Protein 4E8D (pdb70)

CATH classification: 3.20.20.80 (+2 more: 2.60.120.260, 2.60.120.260)

Nearest PDB structures (foldseek):
  4e8c-assembly1_B  TM=1.000E+00  e=0.000E+00  Streptococcus pneumoniae TIGR4
  8h25-assembly1_C  TM=9.863E-01  e=3.483E-104  Lacticaseibacillus casei
  8fa5-assembly2_A  TM=9.379E-01  e=1.181E-75  Xanthomonas campestris pv. campestris
  3d3a-assembly1_A  TM=9.365E-01  e=6.294E-71  Bacteroides thetaiotaomicron VPI-5482
  6eon-assembly1_A  TM=9.258E-01  e=1.102E-70  Bacteroides thetaiotaomicron VPI-5482

Organism: Streptococcus pneumoniae serotype 4 (strain ATCC BAA-334 / TIGR4) (NCBI:txid170187)

Radius of gyration: 34.94 Å; Cα contacts (8 Å, |Δi|>4): 3063; chains: 2; bounding box: 86×54×104 Å

InterPro domains:
  IPR001944 Glycoside hydrolase, family 35 [PR00742] (13-30)
  IPR001944 Glycoside hydrolase, family 35 [PR00742] (34-52)
  IPR001944 Glycoside hydrolase, family 35 [PR00742] (89-108)
  IPR001944 Glycoside hydrolase, family 35 [PR00742] (143-158)
  IPR001944 Glycoside hydrolase, family 35 [PR00742] (235-250)
  IPR001944 Glycoside hydrolase, family 35 [PR00742] (270-285)
  IPR001944 Glycoside hydrolase, family 35 [PR00742] (297-313)
  IPR001944 Glycoside hydrolase, family 35 [PR00742] (530-546)
  IPR001944 Glycoside hydrolase, family 35 [PTHR23421] (8-584)
  IPR008979 Galactose-binding-like domain superfamily [SSF49785] (446-581)
  IPR017853 Glycoside hydrolase superfamily [SSF51445] (8-330)
  IPR026283 Beta-galactosidase 1-like [PIRSF006336] (7-575)
  IPR031330 Glycoside hydrolase 35, catalytic domain [PF01301] (10-327)
  IPR048912 Beta-galactosidase 1-like , first all-beta domain [PF21317] (373-488)
  IPR048913 Beta-galactosidase, galactose-binding domain [PF21467] (506-564)

Solvent-accessible surface area: 41571 Å² total; per-residue (Å²): 120,100,7,63,34,120,78,44,1,35,17,64,65,139,76,37,57,0,1,0,0,0,0,0,0,17,1,5,10,22,109,6,0,109,16,0,0,46,0,0,68,0,0,5,5,23,0,1,0,1,4,0,0,0,3,32,0,5,48,66,78,57,81,56,59,16,97,36,73,26,31,4,44,76,0,0,69,30,0,58,105,18,50,3,50,0,0,0,0,0,0,0,4,0,19,4,22,4,0,0,0,0,0,2,1,30,1,10,67,80,153,39,91,7,4,0,28,39,88,35,0,19,97,3,0,12,118,0,0,86,72,1,0,70,86,0,29,79,46,2,11,73,82,54,8,4,1,1,0,0,0,1,0,1,33,3,0,26,22,4,45,3,58,49,0,0,105,23,0,47,109,37,0,81,137,31,29,4,106,18,33,15,0,3,1,0,3,4,106,99,5,0,1,65,4,1,4,7,6,144,74,92,3,6,0,0,0,1,8,15,46,134,1,61,123,22,1,44,48,0,60,109,7,0,93,95,52,64,42,166,28,13,24,0,0,0,9,0,88,0,9,128,65,15,46,15,92,46,68,60,79,94,35,82,42,129,74,0,3,61,5,0,87,70,0,1,94,83,9,4,0,0,0,7,0,0,3,0,1,2,2,33,12,12,18,4,0,2,4,17,147,46,116,65,7,24,11,4,2,7,21,3,40,12,32,1,0,0,40,17,11,0,21,14,37,67,4,0,91,22,0,38,151,13,0,53,89,77,14,84,125,44,110,44,70,126,8,69,120,32,98,10,15,99,47,116,47,6,82,28,77,57,54,0,0,0,26,90,3,3,125,54,11,9,93,67,57,125,34,64,36,12,34,49,0,6,85,27,69,10,21,40,0,2,0,0,0,39,4,109,10,51,21,17,57,152,91,10,65,0,20,1,10,47,0,32,7,20,2,6,1,2,1,56,13,120,118,28,64,36,3,40,4,89,78,16,29,96,63,4,112,37,127,19,100,197,176,45,89,0,70,0,0,0,2,0,5,2,6,1,0,0,1,73,14,31,14,0,56,9,48,17,0,77,0,0,1,52,33,1,0,1,2,30,62,4,18,2,5,100,3,81,0,9,22,2,45,6,111,30,12,126,109,14,48,26,98,98,37,72,60,141,41,14,0,0,0,1,0,0,58,19,100,1,121,102,32,65,1,0,12,0,29,2,39,87,3,1,3,1,0,0,2,0,46,37,93,28,1,0,7,4,21,41,40,0,1,16,19,15,3,9,0,0,48,36,27,12,109,139,29,86,4,67,0,13,0,0,0,4,65,27,79,61,66,97,57,2,56,1,38,100,164,64,40,103,92,159,26,232,131,100,6,45,23,132,86,48,1,53,20,80,58,156,77,34,54,0,0,0,0,0,0,0,0,16,1,4,10,25,111,5,0,113,18,0,0,41,0,0,63,0,0,5,1,19,0,0,0,1,4,0,0,0,2,30,0,6,39,64,91,53,81,63,74,12,142,48,74,30,34,3,45,111,0,0,67,28,0,56,109,24,44,2,47,0,0,0,0,0,0,0,3,0,17,4,22,4,0,0,0,0,0,1,1,28,1,8,69,71,151,39,96,7,3,0,29,38,86,36,0,22,97,4,0,12,123,0,0,80,74,1,0,69,87,0,31,80,46,2,10,64,82,59,9,4,0,1,0,0,0,1,0,1,32,4,0,29,21,4,47,2,56,43,0,0,108,18,0,49,109,30,0,86,137,29,23,2,105,9,33,15,0,4,0,0,4,6,104,97,3,0,2,59,4,0,4,7,7,142,67,87,2,6,0,0,0,0,6,14,45,142,0,61,136,19,0,43,47,0,47,106,6,0,81,97,51,64,39,140,32,11,19,0,0,0,8,0,87,0,10,130,65,19,56,16,98,53,37,20,60,48,35,83,41,131,76,0,2,40,8,0,55,57,0,1,103,88,8,3,0,0,0,6,0,0,3,0,1,1,2,31,12,11,18,4,0,2,4,18,164,46,118,52,8,35,10,4,2,8,19,4,43,12,30,1,0,0,39,17,11,0,20,13,39,65,4,0,82,21,0,30,156,13,0,56,100,94,17,82,121,44,112,50,86,144,25,61,126,31,120,11,30,117,51,103,52,4,78,22,81,58,58,0,0,0,17,82,2,6,123,40,10,9,91,61,58,123,34,68,37,12,29,54,0,8,77,27,65,10,18,35,0,4,0,0,0,26,3,91,11,52,21,16,54,150,91,8,65,0,23,2,11,45,0,34,8,23,2,7,1,2,0,57,12,110,116,28,83,34,3,38,7,94,79,17,28,98,65,3,107,44,121,13,92,164,172,44,84,0,66,0,0,0,2,0,6,1,6,2,0,0,1,78,13,32,14,0,52,7,46,20,1,75,0,0,1,50,35,1,0,2,1,29,63,6,19,3,6,99,2,56,0,9,22,2,45,3,109,30,7,128,92,12,51,27,96,101,38,76,75,120,27,20,0,0,0,5,0,0,51,16,102,5,164,118,34,56,1,0,11,0,34,2,40,109,5,2,3,1,0,0,2,0,39,37,94,27,0,0,8,4,21,55,41,0,0,18,17,15,4,8,0,0,49,35,26,11,114,140,29,80,4,66,0,12,0,1,1,5,63,18,53,72,71,99,84,3,61,3,38,99,152,61,38,60,83,125,33,192,48,52,94,110

Secondary structure (DSSP, 8-state):
--EEESSSEEETTEE---EEEEE-GGGS-GGGHHHHHHHHHHTT--EEEEE--HHHH-SBTTB---SGGG-HHHHHHHHHHTT-EEEEE--S---TTBGGGG--GGGGGSSS-SSSS-HHHHHHHHHHHHHHGGGTGGGBGGGTS-EEEEESSSSGGGT---HHHHHHHHHHHHHTT--S-EEEEE-SSHHHHHHH--GGGT-EEEEEESS-HHHHHHHHHHHHHHTT-----EEEEEE-S---BTTSPPP---HHHHHHHHHHHHHHSEEEEEEEE--B--TT-B-EEEETTEEEEBPSB--TT-SB-TTS-B-HHHHHHHHHHHHH-TTS---PPP---B--EEEEEEEEEEEHHHHHHHH---EEESS--BTGGGT--SSEEEEEEEEE-SSSSEEEEEEEEESEEEEEETTEEEEEEEGGGTTS-EEE---SSSEEEEEEEEE------SGGGTT-GGGS-EEEEEEEETTEE---EEEEEE----GGG--TTS---TTS-EEEEEEEEESS--BEEEE-TT--EEEEEETTEEEEEEETT-SB-EEEE-GGGS-SEEEEEEEEESSS---SEEEEESS--B----/--EEESSSEEETTEE---EEEEE-GGGS-GGGHHHHHHHHHHTT--EEEEE--HHHHSSBTTB---SGGG-HHHHHHHHHHTT-EEEEE--S---TTBGGGG--GGGGGSSS-SSSS-HHHHHHHHHHHHHHHHHHGGGBGGGTS-EEEEESSSSGGGT---HHHHHHHHHHHHHTT--S-EEEEE-SSHHHHHHH--GGGT-EEEEEESS-HHHHHHHHHHHHHHTT-----EEEEEE-S---BTTS--B---HHHHHHHHHHHHHHSEEEEEEEE--B--TT-B-EEEETTEEEEBPSB--TT-SB-TTS-B-HHHHHHHHHHHHH-TTS---PPP---B--EEEEEEEEEEEGGGSHHHH---EEESS--BTGGGT--SSEEEEEEEE---SSSEEEEEEEEESEEEEEETTEEEEEEEGGGTTS-EEE---SSS-EEEEEEEE------SSTTTT-GGGS-EEEEEEEETTEE---EEEEEE----GGG--TTS---TTS-EEEEEEEEESS--BEEEE-TTS-EEEEEETTEEEEEEETT-SB-EEEE-GGGS-SEEEEEEEEESS----SEEEEESS--B---TT-B-

B-factor: mean 19.55, std 7.4, range [9.22, 69.23]

Sequence (1184 aa):
TRFEIRDDFYLDGKSFKILSGAIHYFRVPPEDWYHSLYNLKALGFNTVETYVAWNLHEPCEGEFHFEGDLDLEKFLQIAQDLGLYAIVRPSPFICAEWEFGGLPAWLLTKNMRIRSSDPAYIEAVGRYYDQLLPRLVPRLLDNGGNILMMQVENEYGSYGEDKAYLRAIRQLMEECGVTCPLFTSDGPWRATLKAGTLIEEDLFVTGNFGSKAPYNFSQMQEFFDEHGKKWPLMCMEFWDGWFNRWKEPIITRDPKELADAVREVLEQGSINLYMFHGGTNFGFMNGCSARGTLDLPQVTSYDYDALLDEEGNPTAKYLAVKKMMATHFSEYPQLEPLYKESMELDAIPLVEKVSLFETLDSLSSPVESLYPQKMEELGQSYGYLLYRTETNWDAEEERLRIIDGRDRAQLYVDGQWVKTQYQTEIGEDIFYQGKKKGLSRLDILIENMGRVNYGHKFLADTQRKGIRTGVCKDLHFLLNWKHYPLPLDNPEKIDFSKGWTQGQPAFYAYDFTVEEPKDTYLDLSEFGKGVAFVNGQNLGRFWNVGPTLSLYIPHSYLKEGANRIIIFETEGQYKEEIHLTRKPTLKHIKTRFEIRDDFYLDGKSFKILSGAIHYFRVPPEDWYHSLYNLKALGFNTVETYVAWNLHEPCEGEFHFEGDLDLEKFLQIAQDLGLYAIVRPSPFICAEWEFGGLPAWLLTKNMRIRSSDPAYIEAVGRYYDQLLPRLVPRLLDNGGNILMMQVENEYGSYGEDKAYLRAIRQLMEECGVTCPLFTSDGPWRATLKAGTLIEEDLFVTGNFGSKAPYNFSQMQEFFDEHGKKWPLMCMEFWDGWFNRWKEPIITRDPKELADAVREVLEQGSINLYMFHGGTNFGFMNGCSARGTLDLPQVTSYDYDALLDEEGNPTAKYLAVKKMMATHFSEYPQLEPLYKESMELDAIPLVEKVSLFETLDSLSSPVESLYPQKMEELGQSYGYLLYRTETNWDAEEERLRIIDGRDRAQLYVDGQWVKTQYQTEIGEDIFYQGKKKGLSRLDILIENMGRVNYGHKFLADTQRKGIRTGVCKDLHFLLNWKHYPLPLDNPEKIDFSKGWTQGQPAFYAYDFTVEEPKDTYLDLSEFGKGVAFVNGQNLGRFWNVGPTLSLYIPHSYLKEGANRIIIFETEGQYKEEIHLTRKPTLKHIKGENL

Foldseek 3Di:
DQWDWALATHGNRHGDFAAEAEDELLQDFPVCLLQQLQLCLQLLGAEYEYEQQLCVQCVDQPHGDCDGSNVVLVSQVSNVVSRHAYEYEHACACLLLWFLSRHHQLCVVDDFDAQALTVVNLVSVLVSCLPVQVSCLCQDVVNVHRYQEYEQHAQCLQPFQRVSSSVSSVVSNVVSPNDHAYAYEHAQADSSDNRTGPVLVVRHYAYAEAADLVVSQVSVVVVCVVNPGSGAYEHEEHQQFAFAFFLDFGDGDDLQVSLVRVVSNSVRGHYYYVHQAQAFQFAQTGAWADDVPDITTTFGQRLRNHCAGNQSHGDSNVVSNSVSCCVPVVVRRRRDRDDFFFDKDPWQFWDFKAFCVFLLVLQFDKDKDFADDFQSVVVHRFWKKKKKDKDDDPDQKKKKAQALADAKKWKAKQNHTFDIAGHVSHGPITMDGDDPDGIIMIMMMHHDNGAHRGHDCSVPPPNTHGRDPAMDIHHDGGTIIIMTDRSLLCVVSGDRVTDDDAQFWMKIKTKDADAQQGKWKKAQLQAAKFWKAKQSTTQYIAHNSFQFRIGIDHSVSDDHTMIMMMTGGGGRGDDRTIMIHRDTHGDGRD/DQWDWALAIHGNNHGDFAAEAEDELLQDFPVCLLQQLQLCLQLLGAAYEYEQQQCVQCVFQPHGDCDGSNVVLVSQVSNVVSRHAYEYAHACACLLLWFLRRHHQLCLVDPFDAQALTVVNLVSVLVSCLPPQVSCLCQDVVNVHRYQEYEQHAQCLQPFQRVSSSVSSVVSNVVSRNPHAYAYEHAQADSSQNRTGPVVVVRHYAYAEAADLVVSQVSNVVVCVVNVGSGAYEHEEHQLFAFAFFLDFGAGDDLQRSLVRVLSNSVRGYYYYVHQAQAFQFAQTGAWADDVHDITTTFGQRLRNHCAGNQSHGDSNVVNNSVSCVPPVVVRHRRDRDDFFFDKFWWFFWDFKAFCVFLQVLQFDKDKDFADDFQSRVVHRFWKKKKKDKADDPDQKKKKAQALADAKKWKDKQQHTFDIAGHVRHGDITMDGHDPDDIIMIMMMHHDNGAHRGHDCSVPPPNTHGRDPAMDIHHDGGTIIIMTDRSLLCVVSRDRVTDDDFFAWMKIKTKDADAQQGKWKWAQLQAAKFWKAKQSTTQGIAHNSWQWRIGIDHSVSDDHTMMMMMTGGGGRGDDRTTMIHRDTHGDHHPPYDD

Structure (mmCIF, N/CA/C/O backbone):
data_4E8D
#
_entry.id   4E8D
#
_cell.length_a   79.971
_cell.length_b   79.300
_cell.length_c   99.387
_cell.angle_alpha   90.00
_cell.angle_beta   106.94
_cell.angle_gamma   90.00
#
_symmetry.space_group_name_H-M   'P 1 21 1'
#
loop_
_entity.id
_entity.type
_entity.pdbx_description
1 polymer 'Glycosyl hydrolase, family 35'
2 non-polymer GLYCEROL
3 water water
#
loop_
_atom_site.group_PDB
_atom_site.id
_atom_site.type_symbol
_atom_site.label_atom_id
_atom_site.label_alt_id
_atom_site.label_comp_id
_atom_site.label_asym_id
_atom_site.label_entity_id
_atom_site.label_seq_id
_atom_site.pdbx_PDB_ins_code
_atom_site.Cartn_x
_atom_site.Cartn_y
_atom_site.Cartn_z
_atom_site.occupancy
_atom_site.B_iso_or_equiv
_atom_site.auth_seq_id
_atom_site.auth_comp_id
_atom_site.auth_asym_id
_atom_site.auth_atom_id
_atom_site.pdbx_PDB_model_num
ATOM 1 N N . THR A 1 2 ? 45.675 17.649 2.730 1.00 31.58 2 THR A N 1
ATOM 2 C CA . THR A 1 2 ? 44.433 16.861 2.974 1.00 31.11 2 THR A CA 1
ATOM 3 C C . THR A 1 2 ? 44.692 15.839 4.072 1.00 30.69 2 THR A C 1
ATOM 4 O O . THR A 1 2 ? 45.836 15.454 4.311 1.00 30.83 2 THR A O 1
ATOM 8 N N . ARG A 1 3 ? 43.634 15.402 4.745 1.00 29.87 3 ARG A N 1
ATOM 9 C CA . ARG A 1 3 ? 43.786 14.461 5.848 1.00 29.06 3 ARG A CA 1
ATOM 10 C C . ARG A 1 3 ? 43.754 13.006 5.381 1.00 28.47 3 ARG A C 1
ATOM 11 O O . ARG A 1 3 ? 44.362 12.132 6.000 1.00 28.20 3 ARG A O 1
ATOM 19 N N . PHE A 1 4 ? 43.043 12.748 4.290 1.00 27.54 4 PHE A N 1
ATOM 20 C CA . PHE A 1 4 ? 42.917 11.390 3.781 1.00 26.98 4 PHE A CA 1
ATOM 21 C C . PHE A 1 4 ? 43.207 11.356 2.291 1.00 26.86 4 PHE A C 1
ATOM 22 O O . PHE A 1 4 ? 42.611 12.104 1.518 1.00 26.79 4 PHE A O 1
ATOM 30 N N . GLU A 1 5 ? 44.133 10.495 1.887 1.00 26.87 5 GLU A N 1
ATOM 31 C CA . GLU A 1 5 ? 44.447 10.351 0.474 1.00 27.30 5 GLU A CA 1
ATOM 32 C C . GLU A 1 5 ? 44.740 8.906 0.092 1.00 27.03 5 GLU A C 1
ATOM 33 O O . GLU A 1 5 ? 45.148 8.093 0.924 1.00 26.93 5 GLU A O 1
ATOM 39 N N . ILE A 1 6 ? 44.517 8.595 -1.178 1.00 26.60 6 ILE A N 1
ATOM 40 C CA . ILE A 1 6 ? 44.826 7.279 -1.704 1.00 26.53 6 ILE A CA 1
ATOM 41 C C . ILE A 1 6 ? 46.078 7.376 -2.553 1.00 26.87 6 ILE A C 1
ATOM 42 O O . ILE A 1 6 ? 46.089 8.049 -3.581 1.00 26.99 6 ILE A O 1
ATOM 47 N N . ARG A 1 7 ? 47.136 6.717 -2.111 1.00 27.24 7 ARG A N 1
ATOM 48 C CA . ARG A 1 7 ? 48.355 6.631 -2.892 1.00 27.94 7 ARG A CA 1
ATOM 49 C C . ARG A 1 7 ? 48.655 5.157 -3.106 1.00 27.96 7 ARG A C 1
ATOM 50 O O . ARG A 1 7 ? 47.781 4.403 -3.538 1.00 27.86 7 ARG A O 1
ATOM 58 N N . ASP A 1 8 ? 49.878 4.737 -2.802 1.00 27.91 8 ASP A N 1
ATOM 59 C CA . ASP A 1 8 ? 50.211 3.321 -2.847 1.00 27.80 8 ASP A CA 1
ATOM 60 C C . ASP A 1 8 ? 49.438 2.627 -1.736 1.00 27.35 8 ASP A C 1
ATOM 61 O O . ASP A 1 8 ? 49.394 1.402 -1.660 1.00 27.52 8 ASP A O 1
ATOM 66 N N . ASP A 1 9 ? 48.831 3.428 -0.870 1.00 26.69 9 ASP A N 1
ATOM 67 C CA . ASP A 1 9 ? 48.084 2.914 0.269 1.00 25.89 9 ASP A CA 1
ATOM 68 C C . ASP A 1 9 ? 47.099 3.989 0.697 1.00 24.82 9 ASP A C 1
ATOM 69 O O . ASP A 1 9 ? 47.174 5.116 0.219 1.00 24.52 9 ASP A O 1
ATOM 74 N N . PHE A 1 10 ? 46.172 3.640 1.587 1.00 23.71 10 PHE A N 1
ATOM 75 C CA . PHE A 1 10 ? 45.350 4.645 2.247 1.00 22.77 10 PHE A CA 1
ATOM 76 C C . PHE A 1 10 ? 46.216 5.335 3.295 1.00 22.94 10 PHE A C 1
ATOM 77 O O . PHE A 1 10 ? 46.856 4.672 4.112 1.00 22.49 10 PHE A O 1
ATOM 85 N N . TYR A 1 11 ? 46.244 6.662 3.260 1.00 23.37 11 TYR A N 1
ATOM 86 C CA . TYR A 1 11 ? 46.951 7.428 4.277 1.00 24.17 11 TYR A CA 1
ATOM 87 C C . TYR A 1 11 ? 45.989 8.351 4.996 1.00 24.40 11 TYR A C 1
ATOM 88 O O . TYR A 1 11 ? 45.274 9.128 4.368 1.00 24.45 11 TYR A O 1
ATOM 97 N N . LEU A 1 12 ? 45.970 8.241 6.318 1.00 25.11 12 LEU A N 1
ATOM 98 C CA . LEU A 1 12 ? 45.146 9.093 7.157 1.00 25.95 12 LEU A CA 1
ATOM 99 C C . LEU A 1 12 ? 46.059 9.935 8.036 1.00 26.39 12 LEU A C 1
ATOM 100 O O . LEU A 1 12 ? 46.824 9.403 8.840 1.00 26.23 12 LEU A O 1
ATOM 105 N N . ASP A 1 13 ? 45.980 11.248 7.869 1.00 27.03 13 ASP A N 1
ATOM 106 C CA . ASP A 1 13 ? 46.892 12.154 8.548 1.00 27.97 13 ASP A CA 1
ATOM 107 C C . ASP A 1 13 ? 48.337 11.670 8.429 1.00 28.10 13 ASP A C 1
ATOM 108 O O . ASP A 1 13 ? 49.068 11.621 9.416 1.00 28.53 13 ASP A O 1
ATOM 113 N N . GLY A 1 14 ? 48.732 11.299 7.212 1.00 28.22 14 GLY A N 1
ATOM 114 C CA . GLY A 1 14 ? 50.123 10.958 6.906 1.00 28.14 14 GLY A CA 1
ATOM 115 C C . GLY A 1 14 ? 50.573 9.566 7.302 1.00 28.02 14 GLY A C 1
ATOM 116 O O . GLY A 1 14 ? 51.751 9.223 7.166 1.00 28.48 14 GLY A O 1
ATOM 117 N N . LYS A 1 15 ? 49.641 8.753 7.788 1.00 27.56 15 LYS A N 1
ATOM 118 C CA . LYS A 1 15 ? 49.974 7.422 8.266 1.00 27.09 15 LYS A CA 1
ATOM 119 C C . LYS A 1 15 ? 49.142 6.379 7.532 1.00 26.20 15 LYS A C 1
ATOM 120 O O . LYS A 1 15 ? 47.971 6.609 7.256 1.00 25.69 15 LYS A O 1
ATOM 126 N N . SER A 1 16 ? 49.747 5.238 7.213 1.00 25.24 16 SER A N 1
ATOM 127 C CA . SER A 1 16 ? 49.022 4.188 6.506 1.00 24.20 16 SER A CA 1
ATOM 128 C C . SER A 1 16 ? 47.821 3.742 7.334 1.00 23.38 16 SER A C 1
ATOM 129 O O . SER A 1 16 ? 47.890 3.660 8.567 1.00 23.13 16 SER A O 1
ATOM 132 N N . PHE A 1 17 ? 46.721 3.449 6.650 1.00 21.88 17 PHE A N 1
ATOM 133 C CA . PHE A 1 17 ? 45.450 3.218 7.319 1.00 20.71 17 PHE A CA 1
ATOM 134 C C . PHE A 1 17 ? 44.733 2.025 6.691 1.00 19.85 17 PHE A C 1
ATOM 135 O O . PHE A 1 17 ? 44.583 1.962 5.472 1.00 19.68 17 PHE A O 1
ATOM 143 N N . LYS A 1 18 ? 44.325 1.069 7.524 1.00 18.47 18 LYS A N 1
ATOM 144 C CA . LYS A 1 18 ? 43.459 -0.011 7.071 1.00 17.43 18 LYS A CA 1
ATOM 145 C C . LYS A 1 18 ? 42.024 0.356 7.403 1.00 16.41 18 LYS A C 1
ATOM 146 O O . LYS A 1 18 ? 41.705 0.664 8.552 1.00 16.30 18 LYS A O 1
ATOM 152 N N . ILE A 1 19 ? 41.157 0.330 6.400 1.00 15.30 19 ILE A N 1
ATOM 153 C CA . ILE A 1 19 ? 39.755 0.635 6.627 1.00 14.48 19 ILE A CA 1
ATOM 154 C C . ILE A 1 19 ? 39.056 -0.656 7.025 1.00 14.28 19 ILE A C 1
ATOM 155 O O . ILE A 1 19 ? 39.120 -1.650 6.307 1.00 13.86 19 ILE A O 1
ATOM 160 N N . LEU A 1 20 ? 38.429 -0.635 8.196 1.00 14.21 20 LEU A N 1
ATOM 161 C CA . LEU A 1 20 ? 37.626 -1.742 8.678 1.00 14.68 20 LEU A CA 1
ATOM 162 C C . LEU A 1 20 ? 36.209 -1.212 8.756 1.00 14.54 20 LEU A C 1
ATOM 163 O O . LEU A 1 20 ? 35.829 -0.576 9.733 1.00 14.60 20 LEU A O 1
ATOM 168 N N . SER A 1 21 ? 35.436 -1.450 7.706 1.00 14.28 21 SER A N 1
ATOM 169 C CA . SER A 1 21 ? 34.117 -0.855 7.611 1.00 13.92 21 SER A CA 1
ATOM 170 C C . SER A 1 21 ? 33.033 -1.911 7.711 1.00 13.57 21 SER A C 1
ATOM 171 O O . SER A 1 21 ? 33.258 -3.083 7.414 1.00 13.46 21 SER A O 1
ATOM 174 N N . GLY A 1 22 ? 31.852 -1.480 8.138 1.00 13.40 22 GLY A N 1
ATOM 175 C CA . GLY A 1 22 ? 30.673 -2.335 8.117 1.00 13.55 22 GLY A CA 1
ATOM 176 C C . GLY A 1 22 ? 29.508 -1.558 7.538 1.00 13.48 22 GLY A C 1
ATOM 177 O O . GLY A 1 22 ? 29.352 -0.365 7.810 1.00 13.26 22 GLY A O 1
ATOM 178 N N . ALA A 1 23 ? 28.692 -2.230 6.736 1.00 13.29 23 ALA A N 1
ATOM 179 C CA . ALA A 1 23 ? 27.525 -1.592 6.131 1.00 13.23 23 ALA A CA 1
ATOM 180 C C . ALA A 1 23 ? 26.322 -1.573 7.075 1.00 13.17 23 ALA A C 1
ATOM 181 O O . ALA A 1 23 ? 25.892 -2.613 7.577 1.00 13.01 23 ALA A O 1
ATOM 183 N N . ILE A 1 24 ? 25.806 -0.374 7.319 1.00 13.02 24 ILE A N 1
ATOM 184 C CA . ILE A 1 24 ? 24.542 -0.174 8.011 1.00 13.71 24 ILE A CA 1
ATOM 185 C C . ILE A 1 24 ? 23.791 0.875 7.210 1.00 13.77 24 ILE A C 1
ATOM 186 O O . ILE A 1 24 ? 24.299 1.980 7.007 1.00 13.84 24 ILE A O 1
ATOM 191 N N . HIS A 1 25 ? 22.597 0.538 6.740 1.00 13.66 25 HIS A N 1
ATOM 192 C CA . HIS A 1 25 ? 21.824 1.491 5.956 1.00 13.43 25 HIS A CA 1
ATOM 193 C C . HIS A 1 25 ? 20.876 2.257 6.868 1.00 13.49 25 HIS A C 1
ATOM 194 O O . HIS A 1 25 ? 19.993 1.661 7.485 1.00 13.50 25 HIS A O 1
ATOM 201 N N . TYR A 1 26 ? 21.076 3.570 6.971 1.00 13.63 26 TYR A N 1
ATOM 202 C CA . TYR A 1 26 ? 20.311 4.378 7.921 1.00 14.03 26 TYR A CA 1
ATOM 203 C C . TYR A 1 26 ? 18.817 4.178 7.696 1.00 14.15 26 TYR A C 1
ATOM 204 O O . TYR A 1 26 ? 18.023 4.224 8.637 1.00 14.56 26 TYR A O 1
ATOM 213 N N . PHE A 1 27 ? 18.436 3.947 6.442 1.00 14.28 27 PHE A N 1
ATOM 214 C CA . PHE A 1 27 ? 17.020 3.872 6.092 1.00 14.53 27 PHE A CA 1
ATOM 215 C C . PHE A 1 27 ? 16.393 2.506 6.383 1.00 14.39 27 PHE A C 1
ATOM 216 O O . PHE A 1 27 ? 15.191 2.308 6.167 1.00 15.13 27 PHE A O 1
ATOM 224 N N . ARG A 1 28 ? 17.200 1.575 6.881 1.00 14.01 28 ARG A N 1
ATOM 225 C CA . ARG A 1 28 ? 16.723 0.230 7.208 1.00 13.62 28 ARG A CA 1
ATOM 226 C C . ARG A 1 28 ? 16.726 -0.041 8.706 1.00 13.93 28 ARG A C 1
ATOM 227 O O . ARG A 1 28 ? 16.362 -1.128 9.162 1.00 13.23 28 ARG A O 1
ATOM 235 N N . VAL A 1 29 ? 17.150 0.957 9.467 1.00 14.19 29 VAL A N 1
ATOM 236 C CA . VAL A 1 29 ? 17.245 0.820 10.913 1.00 14.67 29 VAL A CA 1
ATOM 237 C C . VAL A 1 29 ? 16.568 2.049 11.492 1.00 14.98 29 VAL A C 1
ATOM 238 O O . VAL A 1 29 ? 16.839 3.164 11.061 1.00 15.28 29 VAL A O 1
ATOM 242 N N . PRO A 1 30 ? 15.662 1.857 12.460 1.00 15.71 30 PRO A N 1
ATOM 243 C CA . PRO A 1 30 ? 15.002 3.038 13.013 1.00 16.08 30 PRO A CA 1
ATOM 244 C C . PRO A 1 30 ? 16.019 3.954 13.693 1.00 16.48 30 PRO A C 1
ATOM 245 O O . PRO A 1 30 ? 16.975 3.468 14.299 1.00 16.34 30 PRO A O 1
ATOM 249 N N . PRO A 1 31 ? 15.811 5.274 13.600 1.00 16.92 31 PRO A N 1
ATOM 250 C CA . PRO A 1 31 ? 16.822 6.224 14.065 1.00 17.47 31 PRO A CA 1
ATOM 251 C C . PRO A 1 31 ? 17.136 6.026 15.544 1.00 17.72 31 PRO A C 1
ATOM 252 O O . PRO A 1 31 ? 18.257 6.299 15.978 1.00 18.04 31 PRO A O 1
ATOM 256 N N . GLU A 1 32 ? 16.152 5.551 16.303 1.00 17.83 32 GLU A N 1
ATOM 257 C CA . GLU A 1 32 ? 16.329 5.309 17.731 1.00 18.18 32 GLU A CA 1
ATOM 258 C C . GLU A 1 32 ? 17.397 4.250 17.994 1.00 18.08 32 GLU A C 1
ATOM 259 O O . GLU A 1 32 ? 17.992 4.209 19.072 1.00 17.94 32 GLU A O 1
ATOM 265 N N . ASP A 1 33 ? 17.633 3.394 17.004 1.00 17.62 33 ASP A N 1
ATOM 266 C CA . ASP A 1 33 ? 18.600 2.315 17.142 1.00 17.39 33 ASP A CA 1
ATOM 267 C C . ASP A 1 33 ? 19.889 2.558 16.354 1.00 16.69 33 ASP A C 1
ATOM 268 O O . ASP A 1 33 ? 20.728 1.664 16.244 1.00 16.56 33 ASP A O 1
ATOM 273 N N . TRP A 1 34 ? 20.048 3.755 15.804 1.00 16.24 34 TRP A N 1
ATOM 274 C CA . TRP A 1 34 ? 21.282 4.067 15.078 1.00 15.79 34 TRP A CA 1
ATOM 275 C C . TRP A 1 34 ? 22.495 3.987 15.994 1.00 15.71 34 TRP A C 1
ATOM 276 O O . TRP A 1 34 ? 23.512 3.404 15.638 1.00 15.78 34 TRP A O 1
ATOM 287 N N . TYR A 1 35 ? 22.390 4.588 17.173 1.00 15.86 35 TYR A N 1
ATOM 288 C CA . TYR A 1 35 ? 23.487 4.528 18.136 1.00 16.00 35 TYR A CA 1
ATOM 289 C C . TYR A 1 35 ? 23.847 3.079 18.458 1.00 15.96 35 TYR A C 1
ATOM 290 O O . TYR A 1 35 ? 25.022 2.695 18.468 1.00 16.03 35 TYR A O 1
ATOM 299 N N . HIS A 1 36 ? 22.823 2.283 18.735 1.00 15.71 36 HIS A N 1
ATOM 300 C CA . HIS A 1 36 ? 22.995 0.884 19.071 1.00 15.94 36 HIS A CA 1
ATOM 301 C C . HIS A 1 36 ? 23.824 0.142 18.023 1.00 15.71 36 HIS A C 1
ATOM 302 O O . HIS A 1 36 ? 24.788 -0.548 18.350 1.00 15.32 36 HIS A O 1
ATOM 309 N N . SER A 1 37 ? 23.446 0.280 16.757 1.00 15.57 37 SER A N 1
ATOM 310 C CA . SER A 1 37 ? 24.107 -0.485 15.710 1.00 15.76 37 SER A CA 1
ATOM 311 C C . SER A 1 37 ? 25.524 0.019 15.477 1.00 14.87 37 SER A C 1
ATOM 312 O O . SER A 1 37 ? 26.459 -0.764 15.345 1.00 14.64 37 SER A O 1
ATOM 315 N N . LEU A 1 38 ? 25.681 1.335 15.455 1.00 14.42 38 LEU A N 1
ATOM 316 C CA . LEU A 1 38 ? 26.995 1.934 15.269 1.00 13.93 38 LEU A CA 1
ATOM 317 C C . LEU A 1 38 ? 27.920 1.597 16.434 1.00 13.71 38 LEU A C 1
ATOM 318 O O . LEU A 1 38 ? 29.106 1.336 16.242 1.00 13.53 38 LEU A O 1
ATOM 323 N N . TYR A 1 39 ? 27.377 1.584 17.646 1.00 13.84 39 TYR A N 1
ATOM 324 C CA . TYR A 1 39 ? 28.184 1.222 18.802 1.00 14.18 39 TYR A CA 1
ATOM 325 C C . TYR A 1 39 ? 28.704 -0.201 18.661 1.00 14.14 39 TYR A C 1
ATOM 326 O O . TYR A 1 39 ? 29.862 -0.480 18.944 1.00 13.81 39 TYR A O 1
ATOM 335 N N . ASN A 1 40 ? 27.833 -1.102 18.224 1.00 14.01 40 ASN A N 1
ATOM 336 C CA . ASN A 1 40 ? 28.215 -2.494 18.059 1.00 13.90 40 ASN A CA 1
ATOM 337 C C . ASN A 1 40 ? 29.253 -2.693 16.964 1.00 13.80 40 ASN A C 1
ATOM 338 O O . ASN A 1 40 ? 30.061 -3.619 17.014 1.00 13.75 40 ASN A O 1
ATOM 343 N N . LEU A 1 41 ? 29.228 -1.812 15.971 1.00 14.00 41 LEU A N 1
ATOM 344 C CA . LEU A 1 41 ? 30.241 -1.828 14.936 1.00 14.13 41 LEU A CA 1
ATOM 345 C C . LEU A 1 41 ? 31.581 -1.397 15.535 1.00 14.25 41 LEU A C 1
ATOM 346 O O . LEU A 1 41 ? 32.606 -2.058 15.345 1.00 14.28 41 LEU A O 1
ATOM 351 N N . LYS A 1 42 ? 31.569 -0.292 16.270 1.00 14.41 42 LYS A N 1
ATOM 352 C CA . LYS A 1 42 ? 32.769 0.150 16.968 1.00 15.14 42 LYS A CA 1
ATOM 353 C C . LYS A 1 42 ? 33.285 -0.937 17.910 1.00 15.07 42 LYS A C 1
ATOM 354 O O . LYS A 1 42 ? 34.495 -1.155 18.024 1.00 15.09 42 LYS A O 1
ATOM 360 N N . ALA A 1 43 ? 32.366 -1.624 18.580 1.00 15.43 43 ALA A N 1
ATOM 361 C CA . ALA A 1 43 ? 32.744 -2.616 19.587 1.00 15.43 43 ALA A CA 1
ATOM 362 C C . ALA A 1 43 ? 33.521 -3.772 18.970 1.00 15.77 43 ALA A C 1
ATOM 363 O O . ALA A 1 43 ? 34.355 -4.395 19.623 1.00 15.91 43 ALA A O 1
ATOM 365 N N . LEU A 1 44 ? 33.247 -4.047 17.699 1.00 15.68 44 LEU A N 1
ATOM 366 C CA . LEU A 1 44 ? 33.914 -5.129 16.989 1.00 16.19 44 LEU A CA 1
ATOM 367 C C . LEU A 1 44 ? 35.393 -4.820 16.750 1.00 16.22 44 LEU A C 1
ATOM 368 O O . LEU A 1 44 ? 36.173 -5.712 16.421 1.00 16.70 44 LEU A O 1
ATOM 373 N N . GLY A 1 45 ? 35.772 -3.555 16.905 1.00 15.83 45 GLY A N 1
ATOM 374 C CA . GLY A 1 45 ? 37.138 -3.128 16.600 1.00 15.94 45 GLY A CA 1
ATOM 375 C C . GLY A 1 45 ? 37.230 -2.423 15.258 1.00 15.75 45 GLY A C 1
ATOM 376 O O . GLY A 1 45 ? 38.302 -1.980 14.844 1.00 16.28 45 GLY A O 1
ATOM 377 N N . PHE A 1 46 ? 36.093 -2.305 14.577 1.00 15.34 46 PHE A N 1
ATOM 378 C CA . PHE A 1 46 ? 36.046 -1.663 13.269 1.00 15.01 46 PHE A CA 1
ATOM 379 C C . PHE A 1 46 ? 36.074 -0.140 13.396 1.00 14.89 46 PHE A C 1
ATOM 380 O O . PHE A 1 46 ? 35.747 0.415 14.450 1.00 15.00 46 PHE A O 1
ATOM 388 N N . ASN A 1 47 ? 36.491 0.543 12.335 1.00 14.40 47 ASN A N 1
ATOM 389 C CA . ASN A 1 47 ? 36.711 1.985 12.439 1.00 14.13 47 ASN A CA 1
ATOM 390 C C . ASN A 1 47 ? 35.851 2.849 11.529 1.00 13.79 47 ASN A C 1
ATOM 391 O O . ASN A 1 47 ? 35.940 4.078 11.573 1.00 13.57 47 ASN A O 1
ATOM 396 N N . THR A 1 48 ? 34.997 2.214 10.733 1.00 13.53 48 THR A N 1
ATOM 397 C CA . THR A 1 48 ? 34.276 2.925 9.684 1.00 13.32 48 THR A CA 1
ATOM 398 C C . THR A 1 48 ? 32.892 2.326 9.471 1.00 13.05 48 THR A C 1
ATOM 399 O O . THR A 1 48 ? 32.722 1.111 9.554 1.00 12.71 48 THR A O 1
ATOM 403 N N . VAL A 1 49 ? 31.904 3.185 9.226 1.00 12.74 49 VAL A N 1
ATOM 404 C CA . VAL A 1 49 ? 30.596 2.718 8.772 1.00 12.64 49 VAL A CA 1
ATOM 405 C C . VAL A 1 49 ? 30.390 3.129 7.314 1.00 12.71 49 VAL A C 1
ATOM 406 O O . VAL A 1 49 ? 30.835 4.191 6.888 1.00 13.19 49 VAL A O 1
ATOM 410 N N . GLU A 1 50 ? 29.705 2.283 6.557 1.00 12.74 50 GLU A N 1
ATOM 411 C CA . GLU A 1 50 ? 29.368 2.592 5.179 1.00 12.79 50 GLU A CA 1
ATOM 412 C C . GLU A 1 50 ? 27.859 2.522 4.962 1.00 12.86 50 GLU A C 1
ATOM 413 O O . GLU A 1 50 ? 27.175 1.641 5.499 1.00 12.89 50 GLU A O 1
ATOM 419 N N . THR A 1 51 ? 27.335 3.447 4.170 1.00 12.88 51 THR A N 1
ATOM 420 C CA . THR A 1 51 ? 25.922 3.394 3.830 1.00 12.79 51 THR A CA 1
ATOM 421 C C . THR A 1 51 ? 25.645 3.912 2.432 1.00 13.17 51 THR A C 1
ATOM 422 O O . THR A 1 51 ? 26.321 4.823 1.943 1.00 12.97 51 THR A O 1
ATOM 426 N N . TYR A 1 52 ? 24.641 3.315 1.797 1.00 12.96 52 TYR A N 1
ATOM 427 C CA . TYR A 1 52 ? 24.069 3.861 0.584 1.00 13.60 52 TYR A CA 1
ATOM 428 C C . TYR A 1 52 ? 23.223 5.062 0.965 1.00 13.49 52 TYR A C 1
ATOM 429 O O . TYR A 1 52 ? 22.910 5.263 2.136 1.00 13.72 52 TYR A O 1
ATOM 438 N N . VAL A 1 53 ? 22.845 5.851 -0.033 1.00 13.53 53 VAL A N 1
ATOM 439 C CA . VAL A 1 53 ? 21.813 6.867 0.139 1.00 13.83 53 VAL A CA 1
ATOM 440 C C . VAL A 1 53 ? 20.699 6.505 -0.841 1.00 13.97 53 VAL A C 1
ATOM 441 O O . VAL A 1 53 ? 20.970 6.244 -2.009 1.00 14.34 53 VAL A O 1
ATOM 445 N N . ALA A 1 54 ? 19.454 6.465 -0.370 1.00 14.05 54 ALA A N 1
ATOM 446 C CA . ALA A 1 54 ? 18.346 6.018 -1.217 1.00 13.67 54 ALA A CA 1
ATOM 447 C C . ALA A 1 54 ? 17.592 7.180 -1.862 1.00 13.59 54 ALA A C 1
ATOM 448 O O . ALA A 1 54 ? 16.821 7.877 -1.211 1.00 13.60 54 ALA A O 1
ATOM 450 N N . TRP A 1 55 ? 17.802 7.375 -3.156 1.00 13.48 55 TRP A N 1
ATOM 451 C CA . TRP A 1 55 ? 17.218 8.523 -3.836 1.00 13.47 55 TRP A CA 1
ATOM 452 C C . TRP A 1 55 ? 15.687 8.455 -3.739 1.00 13.88 55 TRP A C 1
ATOM 453 O O . TRP A 1 55 ? 15.025 9.454 -3.453 1.00 13.71 55 TRP A O 1
ATOM 464 N N . ASN A 1 56 ? 15.134 7.263 -3.929 1.00 14.12 56 ASN A N 1
ATOM 465 C CA . ASN A 1 56 ? 13.680 7.116 -3.911 1.00 14.88 56 ASN A CA 1
ATOM 466 C C . ASN A 1 56 ? 13.016 7.411 -2.565 1.00 15.32 56 ASN A C 1
ATOM 467 O O . ASN A 1 56 ? 11.807 7.631 -2.502 1.00 15.91 56 ASN A O 1
ATOM 472 N N . LEU A 1 57 ? 13.801 7.439 -1.495 1.00 15.40 57 LEU A N 1
ATOM 473 C CA . LEU A 1 57 ? 13.289 7.890 -0.206 1.00 15.66 57 LEU A CA 1
ATOM 474 C C . LEU A 1 57 ? 13.372 9.407 -0.084 1.00 15.85 57 LEU A C 1
ATOM 475 O O . LEU A 1 57 ? 12.442 10.056 0.411 1.00 15.61 57 LEU A O 1
ATOM 480 N N . HIS A 1 58 ? 14.487 9.970 -0.540 1.00 16.15 58 HIS A N 1
ATOM 481 C CA . HIS A 1 58 ? 14.747 11.396 -0.355 1.00 16.64 58 HIS A CA 1
ATOM 482 C C . HIS A 1 58 ? 13.979 12.300 -1.318 1.00 17.19 58 HIS A C 1
ATOM 483 O O . HIS A 1 58 ? 13.696 13.450 -0.989 1.00 17.10 58 HIS A O 1
ATOM 490 N N . GLU A 1 59 ? 13.637 11.777 -2.496 1.00 17.71 59 GLU A N 1
ATOM 491 C CA . GLU A 1 59 ? 12.820 12.526 -3.452 1.00 18.42 59 GLU A CA 1
ATOM 492 C C . GLU A 1 59 ? 11.626 11.684 -3.905 1.00 19.10 59 GLU A C 1
ATOM 493 O O . GLU A 1 59 ? 11.576 11.247 -5.054 1.00 18.83 59 GLU A O 1
ATOM 499 N N . PRO A 1 60 ? 10.659 11.465 -2.994 1.00 19.80 60 PRO A N 1
ATOM 500 C CA . PRO A 1 60 ? 9.502 10.595 -3.210 1.00 20.82 60 PRO A CA 1
ATOM 501 C C . PRO A 1 60 ? 8.602 11.093 -4.333 1.00 21.52 60 PRO A C 1
ATOM 502 O O . PRO A 1 60 ? 7.955 10.293 -5.005 1.00 21.73 60 PRO A O 1
ATOM 506 N N . CYS A 1 61 ? 8.558 12.410 -4.510 1.00 22.18 61 CYS A N 1
ATOM 507 C CA . CYS A 1 61 ? 7.884 13.041 -5.638 1.00 22.96 61 CYS A CA 1
ATOM 508 C C . CYS A 1 61 ? 8.841 14.071 -6.214 1.00 22.42 61 CYS A C 1
ATOM 509 O O . CYS A 1 61 ? 9.562 14.728 -5.469 1.00 22.19 61 CYS A O 1
ATOM 512 N N . GLU A 1 62 ? 8.861 14.218 -7.534 1.00 22.15 62 GLU A N 1
ATOM 513 C CA . GLU A 1 62 ? 9.842 15.113 -8.131 1.00 22.11 62 GLU A CA 1
ATOM 514 C C . GLU A 1 62 ? 9.763 16.505 -7.512 1.00 21.69 62 GLU A C 1
ATOM 515 O O . GLU A 1 62 ? 8.686 17.092 -7.413 1.00 21.19 62 GLU A O 1
ATOM 521 N N . GLY A 1 63 ? 10.910 17.027 -7.092 1.00 21.59 63 GLY A N 1
ATOM 522 C CA . GLY A 1 63 ? 10.974 18.368 -6.516 1.00 21.52 63 GLY A CA 1
ATOM 523 C C . GLY A 1 63 ? 10.638 18.411 -5.038 1.00 21.78 63 GLY A C 1
ATOM 524 O O . GLY A 1 63 ? 10.774 19.456 -4.396 1.00 21.60 63 GLY A O 1
ATOM 525 N N . GLU A 1 64 ? 10.196 17.280 -4.493 1.00 21.71 64 GLU A N 1
ATOM 526 C CA . GLU A 1 64 ? 9.862 17.198 -3.072 1.00 22.18 64 GLU A CA 1
ATOM 527 C C . GLU A 1 64 ? 10.915 16.390 -2.321 1.00 21.77 64 GLU A C 1
ATOM 528 O O . GLU A 1 64 ? 11.021 15.176 -2.508 1.00 21.65 64 GLU A O 1
ATOM 534 N N . PHE A 1 65 ? 11.683 17.062 -1.468 1.00 21.28 65 PHE A N 1
ATOM 535 C CA . PHE A 1 65 ? 12.826 16.426 -0.814 1.00 21.18 65 PHE A CA 1
ATOM 536 C C . PHE A 1 65 ? 12.638 16.273 0.691 1.00 21.28 65 PHE A C 1
ATOM 537 O O . PHE A 1 65 ? 12.104 17.165 1.360 1.00 21.12 65 PHE A O 1
ATOM 545 N N . HIS A 1 66 ? 13.085 15.132 1.211 1.00 21.08 66 HIS A N 1
ATOM 546 C CA . HIS A 1 66 ? 12.928 14.799 2.618 1.00 21.18 66 HIS A CA 1
ATOM 547 C C . HIS A 1 66 ? 14.239 14.278 3.194 1.00 21.13 66 HIS A C 1
ATOM 548 O O . HIS A 1 66 ? 14.796 13.298 2.693 1.00 20.45 66 HIS A O 1
ATOM 555 N N . PHE A 1 67 ? 14.719 14.934 4.248 1.00 20.98 67 PHE A N 1
ATOM 556 C CA . PHE A 1 67 ? 15.985 14.564 4.879 1.00 21.36 67 PHE A CA 1
ATOM 557 C C . PHE A 1 67 ? 15.897 14.547 6.408 1.00 21.69 67 PHE A C 1
ATOM 558 O O . PHE A 1 67 ? 16.914 14.645 7.092 1.00 22.00 67 PHE A O 1
ATOM 566 N N . GLU A 1 68 ? 14.685 14.414 6.934 1.00 22.03 68 GLU A N 1
ATOM 567 C CA . GLU A 1 68 ? 14.454 14.466 8.372 1.00 22.57 68 GLU A CA 1
ATOM 568 C C . GLU A 1 68 ? 14.039 13.100 8.906 1.00 22.07 68 GLU A C 1
ATOM 569 O O . GLU A 1 68 ? 13.721 12.197 8.139 1.00 21.87 68 GLU A O 1
ATOM 575 N N . GLY A 1 69 ? 14.026 12.969 10.230 1.00 21.78 69 GLY A N 1
ATOM 576 C CA . GLY A 1 69 ? 13.501 11.777 10.887 1.00 21.60 69 GLY A CA 1
ATOM 577 C C . GLY A 1 69 ? 14.216 10.499 10.497 1.00 21.48 69 GLY A C 1
ATOM 578 O O . GLY A 1 69 ? 15.432 10.390 10.656 1.00 21.14 69 GLY A O 1
ATOM 579 N N . ASP A 1 70 ? 13.450 9.529 9.999 1.00 21.30 70 ASP A N 1
ATOM 580 C CA . ASP A 1 70 ? 13.999 8.242 9.568 1.00 21.24 70 ASP A CA 1
ATOM 581 C C . ASP A 1 70 ? 14.989 8.430 8.427 1.00 20.23 70 ASP A C 1
ATOM 582 O O . ASP A 1 70 ? 15.754 7.516 8.107 1.00 19.78 70 ASP A O 1
ATOM 587 N N . LEU A 1 71 ? 14.946 9.601 7.796 1.00 19.56 71 LEU A N 1
ATOM 588 C CA . LEU A 1 71 ? 15.789 9.879 6.636 1.00 19.06 71 LEU A CA 1
ATOM 589 C C . LEU A 1 71 ? 16.925 10.855 6.930 1.00 18.59 71 LEU A C 1
ATOM 590 O O . LEU A 1 71 ? 17.566 11.355 6.007 1.00 18.48 71 LEU A O 1
ATOM 595 N N . ASP A 1 72 ? 17.179 11.118 8.211 1.00 18.45 72 ASP A N 1
ATOM 596 C CA . ASP A 1 72 ? 18.176 12.117 8.609 1.00 18.13 72 ASP A CA 1
ATOM 597 C C . ASP A 1 72 ? 19.591 11.555 8.532 1.00 17.91 72 ASP A C 1
ATOM 598 O O . ASP A 1 72 ? 20.214 11.250 9.550 1.00 17.29 72 ASP A O 1
ATOM 603 N N . LEU A 1 73 ? 20.085 11.412 7.306 1.00 17.44 73 LEU A N 1
ATOM 604 C CA . LEU A 1 73 ? 21.420 10.876 7.063 1.00 17.37 73 LEU A CA 1
ATOM 605 C C . LEU A 1 73 ? 22.490 11.690 7.795 1.00 17.22 73 LEU A C 1
ATOM 606 O O . LEU A 1 73 ? 23.488 11.146 8.275 1.00 16.98 73 LEU A O 1
ATOM 611 N N . GLU A 1 74 ? 22.278 12.997 7.889 1.00 16.77 74 GLU A N 1
ATOM 612 C CA . GLU A 1 74 ? 23.234 13.846 8.589 1.00 16.82 74 GLU A CA 1
ATOM 613 C C . GLU A 1 74 ? 23.367 13.431 10.054 1.00 16.35 74 GLU A C 1
ATOM 614 O O . GLU A 1 74 ? 24.471 13.374 10.591 1.00 16.50 74 GLU A O 1
ATOM 620 N N . LYS A 1 75 ? 22.243 13.122 10.689 1.00 16.37 75 LYS A N 1
ATOM 621 C CA . LYS A 1 75 ? 22.233 12.698 12.087 1.00 16.54 75 LYS A CA 1
ATOM 622 C C . LYS A 1 75 ? 22.944 11.356 12.243 1.00 15.87 75 LYS A C 1
ATOM 623 O O . LYS A 1 75 ? 23.708 11.149 13.179 1.00 15.58 75 LYS A O 1
ATOM 629 N N . PHE A 1 76 ? 22.680 10.445 11.316 1.00 15.11 76 PHE A N 1
ATOM 630 C CA . PHE A 1 76 ? 23.320 9.139 11.312 1.00 14.91 76 PHE A CA 1
ATOM 631 C C . PHE A 1 76 ? 24.837 9.323 11.274 1.00 14.61 76 PHE A C 1
ATOM 632 O O . PHE A 1 76 ? 25.561 8.721 12.056 1.00 14.85 76 PHE A O 1
ATOM 640 N N . LEU A 1 77 ? 25.314 10.170 10.372 1.00 14.60 77 LEU A N 1
ATOM 641 C CA . LEU A 1 77 ? 26.747 10.417 10.250 1.00 14.71 77 LEU A CA 1
ATOM 642 C C . LEU A 1 77 ? 27.311 11.071 11.504 1.00 14.87 77 LEU A C 1
ATOM 643 O O . LEU A 1 77 ? 28.411 10.748 11.939 1.00 14.87 77 LEU A O 1
ATOM 648 N N . GLN A 1 78 ? 26.547 11.989 12.082 1.00 15.38 78 GLN A N 1
ATOM 649 C CA . GLN A 1 78 ? 26.967 12.649 13.310 1.00 15.62 78 GLN A CA 1
ATOM 650 C C . GLN A 1 78 ? 27.098 11.642 14.455 1.00 15.59 78 GLN A C 1
ATOM 651 O O . GLN A 1 78 ? 28.047 11.689 15.240 1.00 15.55 78 GLN A O 1
ATOM 657 N N . ILE A 1 79 ? 26.149 10.723 14.562 1.00 15.34 79 ILE A N 1
ATOM 658 C CA . ILE A 1 79 ? 26.235 9.733 15.632 1.00 15.52 79 ILE A CA 1
ATOM 659 C C . ILE A 1 79 ? 27.491 8.891 15.458 1.00 15.37 79 ILE A C 1
ATOM 660 O O . ILE A 1 79 ? 28.200 8.609 16.426 1.00 15.33 79 ILE A O 1
ATOM 665 N N . ALA A 1 80 ? 27.773 8.506 14.216 1.00 15.12 80 ALA A N 1
ATOM 666 C CA . ALA A 1 80 ? 28.986 7.758 13.913 1.00 15.44 80 ALA A CA 1
ATOM 667 C C . ALA A 1 80 ? 30.227 8.556 14.326 1.00 15.67 80 ALA A C 1
ATOM 668 O O . ALA A 1 80 ? 31.140 8.026 14.965 1.00 15.88 80 ALA A O 1
ATOM 670 N N . GLN A 1 81 ? 30.257 9.832 13.963 1.00 15.86 81 GLN A N 1
ATOM 671 C CA . GLN A 1 81 ? 31.392 10.686 14.320 1.00 16.49 81 GLN A CA 1
ATOM 672 C C . GLN A 1 81 ? 31.539 10.786 15.838 1.00 16.76 81 GLN A C 1
ATOM 673 O O . GLN A 1 81 ? 32.650 10.740 16.371 1.00 16.35 81 GLN A O 1
ATOM 679 N N . ASP A 1 82 ? 30.412 10.926 16.530 1.00 17.23 82 ASP A N 1
ATOM 680 C CA . ASP A 1 82 ? 30.410 10.990 17.997 1.00 18.24 82 ASP A CA 1
ATOM 681 C C . ASP A 1 82 ? 31.026 9.743 18.627 1.00 18.13 82 ASP A C 1
ATOM 682 O O . ASP A 1 82 ? 31.645 9.812 19.697 1.00 17.95 82 ASP A O 1
ATOM 687 N N . LEU A 1 83 ? 30.843 8.602 17.965 1.00 17.87 83 LEU A N 1
ATOM 688 C CA . LEU A 1 83 ? 31.416 7.334 18.410 1.00 18.03 83 LEU A CA 1
ATOM 689 C C . LEU A 1 83 ? 32.852 7.125 17.926 1.00 18.24 83 LEU A C 1
ATOM 690 O O . LEU A 1 83 ? 33.475 6.104 18.225 1.00 18.54 83 LEU A O 1
ATOM 695 N N . GLY A 1 84 ? 33.375 8.090 17.180 1.00 17.77 84 GLY A N 1
ATOM 696 C CA . GLY A 1 84 ? 34.745 8.008 16.676 1.00 17.86 84 GLY A CA 1
ATOM 697 C C . GLY A 1 84 ? 34.884 7.150 15.435 1.00 17.41 84 GLY A C 1
ATOM 698 O O . GLY A 1 84 ? 35.973 6.672 15.119 1.00 18.26 84 GLY A O 1
ATOM 699 N N . LEU A 1 85 ? 33.781 6.952 14.722 1.00 16.70 85 LEU A N 1
ATOM 700 C CA . LEU A 1 85 ? 33.812 6.181 13.487 1.00 16.08 85 LEU A CA 1
ATOM 701 C C . LEU A 1 85 ? 33.957 7.077 12.262 1.00 15.64 85 LEU A C 1
ATOM 702 O O . LEU A 1 85 ? 33.410 8.175 12.212 1.00 15.40 85 LEU A O 1
ATOM 707 N N . TYR A 1 86 ? 34.701 6.597 11.274 1.00 15.09 86 TYR A N 1
ATOM 708 C CA . TYR A 1 86 ? 34.742 7.251 9.976 1.00 15.09 86 TYR A CA 1
ATOM 709 C C . TYR A 1 86 ? 33.547 6.778 9.156 1.00 14.56 86 TYR A C 1
ATOM 710 O O . TYR A 1 86 ? 32.808 5.893 9.580 1.00 14.56 86 TYR A O 1
ATOM 719 N N . ALA A 1 87 ? 33.352 7.378 7.988 1.00 14.36 87 ALA A N 1
ATOM 720 C CA . ALA A 1 87 ? 32.213 7.029 7.155 1.00 13.99 87 ALA A CA 1
ATOM 721 C C . ALA A 1 87 ? 32.597 6.951 5.684 1.00 14.06 87 ALA A C 1
ATOM 722 O O . ALA A 1 87 ? 33.395 7.751 5.184 1.00 14.42 87 ALA A O 1
ATOM 724 N N . ILE A 1 88 ? 32.024 5.976 4.999 1.00 13.57 88 ILE A N 1
ATOM 725 C CA . ILE A 1 88 ? 32.068 5.929 3.546 1.00 13.66 88 ILE A CA 1
ATOM 726 C C . ILE A 1 88 ? 30.626 6.054 3.084 1.00 13.80 88 ILE A C 1
ATOM 727 O O . ILE A 1 88 ? 29.750 5.364 3.591 1.00 14.04 88 ILE A O 1
ATOM 732 N N . VAL A 1 89 ? 30.367 6.971 2.159 1.00 13.87 89 VAL A N 1
ATOM 733 C CA . VAL A 1 89 ? 29.005 7.181 1.692 1.00 13.32 89 VAL A CA 1
ATOM 734 C C . VAL A 1 89 ? 28.920 6.822 0.220 1.00 13.35 89 VAL A C 1
ATOM 735 O O . VAL A 1 89 ? 29.801 7.168 -0.568 1.00 12.85 89 VAL A O 1
ATOM 739 N N . ARG A 1 90 ? 27.869 6.094 -0.144 1.00 13.14 90 ARG A N 1
ATOM 740 C CA . ARG A 1 90 ? 27.710 5.635 -1.516 1.00 13.09 90 ARG A CA 1
ATOM 741 C C . ARG A 1 90 ? 26.385 6.171 -2.052 1.00 13.67 90 ARG A C 1
ATOM 742 O O . ARG A 1 90 ? 25.354 5.496 -2.000 1.00 13.92 90 ARG A O 1
ATOM 750 N N . PRO A 1 91 ? 26.412 7.419 -2.540 1.00 13.87 91 PRO A N 1
ATOM 751 C CA . PRO A 1 91 ? 25.222 8.177 -2.907 1.00 14.43 91 PRO A CA 1
ATOM 752 C C . PRO A 1 91 ? 24.878 8.057 -4.380 1.00 14.74 91 PRO A C 1
ATOM 753 O O . PRO A 1 91 ? 24.492 9.044 -5.010 1.00 16.04 91 PRO A O 1
ATOM 757 N N . SER A 1 92 ? 25.005 6.859 -4.925 1.00 14.44 92 SER A N 1
ATOM 758 C CA . SER A 1 92 ? 24.712 6.640 -6.328 1.00 14.58 92 SER A CA 1
ATOM 759 C C . SER A 1 92 ? 23.215 6.776 -6.584 1.00 14.31 92 SER A C 1
ATOM 760 O O . SER A 1 92 ? 22.408 6.422 -5.728 1.00 14.48 92 SER A O 1
ATOM 763 N N . PRO A 1 93 ? 22.833 7.292 -7.763 1.00 14.26 93 PRO A N 1
ATOM 764 C CA . PRO A 1 93 ? 21.401 7.308 -8.056 1.00 14.41 93 PRO A CA 1
ATOM 765 C C . PRO A 1 93 ? 20.855 5.886 -8.032 1.00 14.12 93 PRO A C 1
ATOM 766 O O . PRO A 1 93 ? 19.712 5.673 -7.640 1.00 14.41 93 PRO A O 1
ATOM 770 N N . PHE A 1 94 ? 21.687 4.929 -8.447 1.00 13.97 94 PHE A N 1
ATOM 771 C CA . PHE A 1 94 ? 21.349 3.508 -8.421 1.00 13.54 94 PHE A CA 1
ATOM 772 C C . PHE A 1 94 ? 22.196 2.828 -7.365 1.00 13.56 94 PHE A C 1
ATOM 773 O O . PHE A 1 94 ? 23.423 2.891 -7.424 1.00 13.33 94 PHE A O 1
ATOM 781 N N . ILE A 1 95 ? 21.553 2.189 -6.389 1.00 13.73 95 ILE A N 1
ATOM 782 C CA . ILE A 1 95 ? 22.298 1.551 -5.299 1.00 13.89 95 ILE A CA 1
ATOM 783 C C . ILE A 1 95 ? 22.152 0.029 -5.289 1.00 13.86 95 ILE A C 1
ATOM 784 O O . ILE A 1 95 ? 22.855 -0.656 -4.542 1.00 13.57 95 ILE A O 1
ATOM 789 N N . CYS A 1 96 ? 21.256 -0.494 -6.125 1.00 13.95 96 CYS A N 1
ATOM 790 C CA . CYS A 1 96 ? 20.953 -1.928 -6.150 1.00 14.32 96 CYS A CA 1
ATOM 791 C C . CYS A 1 96 ? 20.356 -2.339 -4.803 1.00 14.48 96 CYS A C 1
ATOM 792 O O . CYS A 1 96 ? 19.164 -2.141 -4.566 1.00 14.58 96 CYS A O 1
ATOM 795 N N . ALA A 1 97 ? 21.184 -2.926 -3.940 1.00 14.00 97 ALA A N 1
ATOM 796 C CA . ALA A 1 97 ? 20.903 -2.996 -2.500 1.00 13.81 97 ALA A CA 1
ATOM 797 C C . ALA A 1 97 ? 19.679 -3.810 -2.094 1.00 13.78 97 ALA A C 1
ATOM 798 O O . ALA A 1 97 ? 19.190 -3.660 -0.976 1.00 14.00 97 ALA A O 1
ATOM 800 N N . GLU A 1 98 ? 19.193 -4.678 -2.974 1.00 13.47 98 GLU A N 1
ATOM 801 C CA . GLU A 1 98 ? 17.960 -5.421 -2.692 1.00 13.75 98 GLU A CA 1
ATOM 802 C C . GLU A 1 98 ? 16.889 -4.434 -2.245 1.00 13.44 98 GLU A C 1
ATOM 803 O O . GLU A 1 98 ? 16.182 -4.651 -1.255 1.00 13.59 98 GLU A O 1
ATOM 809 N N . TRP A 1 99 ? 16.787 -3.346 -2.996 1.00 13.15 99 TRP A N 1
ATOM 810 C CA . TRP A 1 99 ? 15.941 -2.221 -2.647 1.00 12.93 99 TRP A CA 1
ATOM 811 C C . TRP A 1 99 ? 15.091 -1.835 -3.860 1.00 13.16 99 TRP A C 1
ATOM 812 O O . TRP A 1 99 ? 15.553 -1.923 -4.994 1.00 13.64 99 TRP A O 1
ATOM 823 N N . GLU A 1 100 ? 13.853 -1.409 -3.623 1.00 13.42 100 GLU A N 1
ATOM 824 C CA . GLU A 1 100 ? 12.905 -1.079 -4.702 1.00 13.76 100 GLU A CA 1
ATOM 825 C C . GLU A 1 100 ? 13.561 -0.340 -5.871 1.00 13.45 100 GLU A C 1
ATOM 826 O O . GLU A 1 100 ? 14.093 0.755 -5.688 1.00 13.13 100 GLU A O 1
ATOM 832 N N . PHE A 1 101 ? 13.513 -0.933 -7.066 1.00 12.91 101 PHE A N 1
ATOM 833 C CA . PHE A 1 101 ? 13.994 -0.270 -8.289 1.00 13.07 101 PHE A CA 1
ATOM 834 C C . PHE A 1 101 ? 15.450 0.162 -8.139 1.00 12.85 101 PHE A C 1
ATOM 835 O O . PHE A 1 101 ? 15.904 1.104 -8.797 1.00 12.91 101 PHE A O 1
ATOM 843 N N . GLY A 1 102 ? 16.172 -0.518 -7.259 1.00 12.84 102 GLY A N 1
ATOM 844 C CA . GLY A 1 102 ? 17.580 -0.208 -7.035 1.00 12.96 102 GLY A CA 1
ATOM 845 C C . GLY A 1 102 ? 17.797 1.210 -6.546 1.00 13.08 102 GLY A C 1
ATOM 846 O O . GLY A 1 102 ? 18.863 1.787 -6.765 1.00 12.98 102 GLY A O 1
ATOM 847 N N . GLY A 1 103 ? 16.782 1.768 -5.883 1.00 13.24 103 GLY A N 1
ATOM 848 C CA . GLY A 1 103 ? 16.848 3.124 -5.329 1.00 13.01 103 GLY A CA 1
ATOM 849 C C . GLY A 1 103 ? 16.337 4.245 -6.224 1.00 13.21 103 GLY A C 1
ATOM 850 O O . GLY A 1 103 ? 16.204 5.387 -5.782 1.00 12.82 103 GLY A O 1
ATOM 851 N N . LEU A 1 104 ? 16.064 3.940 -7.487 1.00 13.11 104 LEU A N 1
ATOM 852 C CA . LEU A 1 104 ? 15.572 4.967 -8.406 1.00 13.65 104 LEU A CA 1
ATOM 853 C C . LEU A 1 104 ? 14.124 5.298 -8.079 1.00 13.91 104 LEU A C 1
ATOM 854 O O . LEU A 1 104 ? 13.325 4.397 -7.818 1.00 14.23 104 LEU A O 1
ATOM 859 N N . PRO A 1 105 ? 13.787 6.595 -8.067 1.00 14.26 105 PRO A N 1
ATOM 860 C CA . PRO A 1 105 ? 12.405 7.029 -7.889 1.00 14.44 105 PRO A CA 1
ATOM 861 C C . PRO A 1 105 ? 11.524 6.473 -9.007 1.00 14.92 105 PRO A C 1
ATOM 862 O O . PRO A 1 105 ? 11.913 6.507 -10.171 1.00 14.77 105 PRO A O 1
ATOM 866 N N . ALA A 1 106 ? 10.355 5.956 -8.643 1.00 15.23 106 ALA A N 1
ATOM 867 C CA . ALA A 1 106 ? 9.469 5.317 -9.610 1.00 15.95 106 ALA A CA 1
ATOM 868 C C . ALA A 1 106 ? 8.933 6.318 -10.627 1.00 16.04 106 ALA A C 1
ATOM 869 O O . ALA A 1 106 ? 8.608 5.953 -11.763 1.00 16.16 106 ALA A O 1
ATOM 871 N N . TRP A 1 107 ? 8.858 7.584 -10.231 1.00 15.99 107 TRP A N 1
ATOM 872 C CA . TRP A 1 107 ? 8.340 8.610 -11.132 1.00 16.29 107 TRP A CA 1
ATOM 873 C C . TRP A 1 107 ? 9.252 8.861 -12.336 1.00 16.32 107 TRP A C 1
ATOM 874 O O . TRP A 1 107 ? 8.842 9.488 -13.308 1.00 16.56 107 TRP A O 1
ATOM 885 N N . LEU A 1 108 ? 10.489 8.369 -12.278 1.00 16.43 108 LEU A N 1
ATOM 886 C CA . LEU A 1 108 ? 11.363 8.456 -13.442 1.00 16.36 108 LEU A CA 1
ATOM 887 C C . LEU A 1 108 ? 10.771 7.670 -14.605 1.00 16.50 108 LEU A C 1
ATOM 888 O O . LEU A 1 108 ? 11.065 7.948 -15.762 1.00 16.04 108 LEU A O 1
ATOM 893 N N . LEU A 1 109 ? 9.924 6.694 -14.291 1.00 16.85 109 LEU A N 1
ATOM 894 C CA . LEU A 1 109 ? 9.305 5.863 -15.321 1.00 17.70 109 LEU A CA 1
ATOM 895 C C . LEU A 1 109 ? 8.257 6.616 -16.130 1.00 18.60 109 LEU A C 1
ATOM 896 O O . LEU A 1 109 ? 7.746 6.103 -17.127 1.00 19.33 109 LEU A O 1
ATOM 901 N N . THR A 1 110 ? 7.931 7.828 -15.705 1.00 18.83 110 THR A N 1
ATOM 902 C CA . THR A 1 110 ? 6.973 8.630 -16.449 1.00 19.44 110 THR A CA 1
ATOM 903 C C . THR A 1 110 ? 7.696 9.640 -17.340 1.00 19.95 110 THR A C 1
ATOM 904 O O . THR A 1 110 ? 7.064 10.397 -18.084 1.00 19.97 110 THR A O 1
ATOM 908 N N . LYS A 1 111 ? 9.024 9.650 -17.266 1.00 20.12 111 LYS A N 1
ATOM 909 C CA . LYS A 1 111 ? 9.810 10.653 -17.981 1.00 20.71 111 LYS A CA 1
ATOM 910 C C . LYS A 1 111 ? 10.362 10.134 -19.303 1.00 20.88 111 LYS A C 1
ATOM 911 O O . LYS A 1 111 ? 10.594 8.936 -19.474 1.00 20.85 111 LYS A O 1
ATOM 917 N N . ASN A 1 112 ? 10.580 11.049 -20.238 1.00 21.51 112 ASN A N 1
ATOM 918 C CA . ASN A 1 112 ? 11.218 10.698 -21.492 1.00 22.08 112 ASN A CA 1
ATOM 919 C C . ASN A 1 112 ? 12.724 10.781 -21.315 1.00 21.60 112 ASN A C 1
ATOM 920 O O . ASN A 1 112 ? 13.333 11.834 -21.510 1.00 22.06 112 ASN A O 1
ATOM 925 N N . MET A 1 113 ? 13.316 9.663 -20.914 1.00 20.80 113 MET A N 1
ATOM 926 C CA . MET A 1 113 ? 14.733 9.620 -20.617 1.00 19.68 113 MET A CA 1
ATOM 927 C C . MET A 1 113 ? 15.179 8.175 -20.604 1.00 19.02 113 MET A C 1
ATOM 928 O O . MET A 1 113 ? 14.372 7.264 -20.398 1.00 19.17 113 MET A O 1
ATOM 933 N N . ARG A 1 114 ? 16.469 7.965 -20.827 1.00 17.96 114 ARG A N 1
ATOM 934 C CA . ARG A 1 114 ? 17.053 6.644 -20.682 1.00 17.01 114 ARG A CA 1
ATOM 935 C C . ARG A 1 114 ? 17.693 6.559 -19.306 1.00 16.41 114 ARG A C 1
ATOM 936 O O . ARG A 1 114 ? 18.777 7.105 -19.064 1.00 15.97 114 ARG A O 1
ATOM 944 N N . ILE A 1 115 ? 17.002 5.895 -18.392 1.00 15.64 115 ILE A N 1
ATOM 945 C CA . ILE A 1 115 ? 17.466 5.813 -17.018 1.00 15.23 115 ILE A CA 1
ATOM 946 C C . ILE A 1 115 ? 18.800 5.081 -16.937 1.00 15.01 115 ILE A C 1
ATOM 947 O O . ILE A 1 115 ? 19.049 4.134 -17.685 1.00 14.78 115 ILE A O 1
ATOM 952 N N . ARG A 1 116 ? 19.658 5.541 -16.032 1.00 14.62 116 ARG A N 1
ATOM 953 C CA . ARG A 1 116 ? 20.966 4.923 -15.804 1.00 14.26 116 ARG A CA 1
ATOM 954 C C . ARG A 1 116 ? 21.838 4.878 -17.064 1.00 14.10 116 ARG A C 1
ATOM 955 O O . ARG A 1 116 ? 22.349 3.824 -17.457 1.00 13.68 116 ARG A O 1
ATOM 963 N N . SER A 1 117 ? 22.023 6.048 -17.670 1.00 14.07 117 SER A N 1
ATOM 964 C CA . SER A 1 117 ? 22.821 6.195 -18.878 1.00 14.29 117 SER A CA 1
ATOM 965 C C . SER A 1 117 ? 23.349 7.623 -18.922 1.00 14.65 117 SER A C 1
ATOM 966 O O . SER A 1 117 ? 23.043 8.427 -18.043 1.00 14.34 117 SER A O 1
ATOM 969 N N . SER A 1 118 ? 24.114 7.940 -19.960 1.00 14.81 118 SER A N 1
ATOM 970 C CA . SER A 1 118 ? 24.637 9.296 -20.140 1.00 15.68 118 SER A CA 1
ATOM 971 C C . SER A 1 118 ? 23.595 10.272 -20.709 1.00 16.09 118 SER A C 1
ATOM 972 O O . SER A 1 118 ? 23.902 11.435 -20.982 1.00 16.34 118 SER A O 1
ATOM 975 N N . ASP A 1 119 ? 22.364 9.803 -20.883 1.00 16.53 119 ASP A N 1
ATOM 976 C CA . ASP A 1 119 ? 21.272 10.677 -21.326 1.00 16.94 119 ASP A CA 1
ATOM 977 C C . ASP A 1 119 ? 21.195 11.921 -20.441 1.00 16.90 119 ASP A C 1
ATOM 978 O O . ASP A 1 119 ? 20.998 11.813 -19.229 1.00 16.32 119 ASP A O 1
ATOM 983 N N . PRO A 1 120 ? 21.350 13.113 -21.044 1.00 17.03 120 PRO A N 1
ATOM 984 C CA . PRO A 1 120 ? 21.310 14.359 -20.287 1.00 17.46 120 PRO A CA 1
ATOM 985 C C . PRO A 1 120 ? 20.037 14.525 -19.458 1.00 17.25 120 PRO A C 1
ATOM 986 O O . PRO A 1 120 ? 20.095 15.081 -18.360 1.00 17.99 120 PRO A O 1
ATOM 990 N N . ALA A 1 121 ? 18.900 14.048 -19.961 1.00 17.10 121 ALA A N 1
ATOM 991 C CA . ALA A 1 121 ? 17.655 14.160 -19.206 1.00 16.82 121 ALA A CA 1
ATOM 992 C C . ALA A 1 121 ? 17.788 13.447 -17.862 1.00 16.39 121 ALA A C 1
ATOM 993 O O . ALA A 1 121 ? 17.348 13.947 -16.825 1.00 16.26 121 ALA A O 1
ATOM 995 N N . TYR A 1 122 ? 18.401 12.274 -17.887 1.00 15.72 122 TYR A N 1
ATOM 996 C CA . TYR A 1 122 ? 18.601 11.506 -16.667 1.00 15.63 122 TYR A CA 1
ATOM 997 C C . TYR A 1 122 ? 19.653 12.161 -15.780 1.00 15.45 122 TYR A C 1
ATOM 998 O O . TYR A 1 122 ? 19.447 12.329 -14.578 1.00 15.38 122 TYR A O 1
ATOM 1007 N N . ILE A 1 123 ? 20.772 12.549 -16.381 1.00 15.43 123 ILE A N 1
ATOM 1008 C CA . ILE A 1 123 ? 21.853 13.175 -15.632 1.00 15.74 123 ILE A CA 1
ATOM 1009 C C . ILE A 1 123 ? 21.350 14.456 -14.959 1.00 16.04 123 ILE A C 1
ATOM 1010 O O . ILE A 1 123 ? 21.734 14.781 -13.842 1.00 15.41 123 ILE A O 1
ATOM 1015 N N . GLU A 1 124 ? 20.470 15.173 -15.646 1.00 16.60 124 GLU A N 1
ATOM 1016 C CA . GLU A 1 124 ? 19.933 16.416 -15.101 1.00 17.09 124 GLU A CA 1
ATOM 1017 C C . GLU A 1 124 ? 19.042 16.158 -13.886 1.00 16.69 124 GLU A C 1
ATOM 1018 O O . GLU A 1 124 ? 19.027 16.942 -12.940 1.00 16.74 124 GLU A O 1
ATOM 1024 N N . ALA A 1 125 ? 18.330 15.036 -13.894 1.00 16.39 125 ALA A N 1
ATOM 1025 C CA . ALA A 1 125 ? 17.520 14.652 -12.749 1.00 16.23 125 ALA A CA 1
ATOM 1026 C C . ALA A 1 125 ? 18.414 14.285 -11.564 1.00 16.01 125 ALA A C 1
ATOM 1027 O O . ALA A 1 125 ? 18.141 14.662 -10.426 1.00 16.07 125 ALA A O 1
ATOM 1029 N N . VAL A 1 126 ? 19.475 13.530 -11.831 1.00 16.01 126 VAL A N 1
ATOM 1030 C CA . VAL A 1 126 ? 20.428 13.191 -10.777 1.00 16.14 126 VAL A CA 1
ATOM 1031 C C . VAL A 1 126 ? 21.047 14.474 -10.229 1.00 16.43 126 VAL A C 1
ATOM 1032 O O . VAL A 1 126 ? 21.210 14.636 -9.018 1.00 16.12 126 VAL A O 1
ATOM 1036 N N . GLY A 1 127 ? 21.381 15.393 -11.132 1.00 16.53 127 GLY A N 1
ATOM 1037 C CA . GLY A 1 127 ? 21.975 16.663 -10.733 1.00 17.02 127 GLY A CA 1
ATOM 1038 C C . GLY A 1 127 ? 21.075 17.433 -9.783 1.00 17.28 127 GLY A C 1
ATOM 1039 O O . GLY A 1 127 ? 21.543 17.993 -8.790 1.00 17.14 127 GLY A O 1
ATOM 1040 N N . ARG A 1 128 ? 19.779 17.465 -10.074 1.00 17.41 128 ARG A N 1
ATOM 1041 C CA . ARG A 1 128 ? 18.847 18.182 -9.196 1.00 17.49 128 ARG A CA 1
ATOM 1042 C C . ARG A 1 128 ? 18.766 17.523 -7.817 1.00 17.16 128 ARG A C 1
ATOM 1043 O O . ARG A 1 128 ? 18.631 18.194 -6.794 1.00 16.59 128 ARG A O 1
ATOM 1051 N N . TYR A 1 129 ? 18.848 16.198 -7.800 1.00 16.78 129 TYR A N 1
ATOM 1052 C CA . TYR A 1 129 ? 18.894 15.440 -6.557 1.00 16.70 129 TYR A CA 1
ATOM 1053 C C . TYR A 1 129 ? 20.175 15.746 -5.778 1.00 16.46 129 TYR A C 1
ATOM 1054 O O . TYR A 1 129 ? 20.142 16.006 -4.571 1.00 15.93 129 TYR A O 1
ATOM 1063 N N . TYR A 1 130 ? 21.306 15.705 -6.474 1.00 16.54 130 TYR A N 1
ATOM 1064 C CA . TYR A 1 130 ? 22.596 15.973 -5.851 1.00 16.95 130 TYR A CA 1
ATOM 1065 C C . TYR A 1 130 ? 22.669 17.397 -5.305 1.00 17.51 130 TYR A C 1
ATOM 1066 O O . TYR A 1 130 ? 23.346 17.650 -4.308 1.00 17.55 130 TYR A O 1
ATOM 1075 N N . ASP A 1 131 ? 21.976 18.327 -5.957 1.00 17.83 131 ASP A N 1
ATOM 1076 C CA . ASP A 1 131 ? 21.952 19.716 -5.483 1.00 18.48 131 ASP A CA 1
ATOM 1077 C C . ASP A 1 131 ? 21.374 19.793 -4.072 1.00 18.72 131 ASP A C 1
ATOM 1078 O O . ASP A 1 131 ? 21.679 20.717 -3.317 1.00 18.81 131 ASP A O 1
ATOM 1083 N N . GLN A 1 132 ? 20.531 18.825 -3.722 1.00 18.66 132 GLN A N 1
ATOM 1084 C CA . GLN A 1 132 ? 19.906 18.803 -2.409 1.00 19.18 132 GLN A CA 1
ATOM 1085 C C . GLN A 1 132 ? 20.687 17.922 -1.444 1.00 18.79 132 GLN A C 1
ATOM 1086 O O . GLN A 1 132 ? 20.808 18.236 -0.262 1.00 18.56 132 GLN A O 1
ATOM 1092 N N . LEU A 1 133 ? 21.215 16.817 -1.955 1.00 17.90 133 LEU A N 1
ATOM 1093 C CA . LEU A 1 133 ? 21.905 15.857 -1.108 1.00 17.53 133 LEU A CA 1
ATOM 1094 C C . LEU A 1 133 ? 23.332 16.277 -0.776 1.00 17.65 133 LEU A C 1
ATOM 1095 O O . LEU A 1 133 ? 23.722 16.294 0.385 1.00 17.10 133 LEU A O 1
ATOM 1100 N N . LEU A 1 134 ? 24.108 16.621 -1.800 1.00 17.72 134 LEU A N 1
ATOM 1101 C CA . LEU A 1 134 ? 25.555 16.731 -1.623 1.00 18.55 134 LEU A CA 1
ATOM 1102 C C . LEU A 1 134 ? 26.023 17.887 -0.722 1.00 18.86 134 LEU A C 1
ATOM 1103 O O . LEU A 1 134 ? 26.981 17.728 0.026 1.00 19.00 134 LEU A O 1
ATOM 1108 N N . PRO A 1 135 ? 25.345 19.045 -0.781 1.00 19.66 135 PRO A N 1
ATOM 1109 C CA . PRO A 1 135 ? 25.728 20.133 0.126 1.00 19.89 135 PRO A CA 1
ATOM 1110 C C . PRO A 1 135 ? 25.546 19.763 1.598 1.00 20.02 135 PRO A C 1
ATOM 1111 O O . PRO A 1 135 ? 26.086 20.435 2.482 1.00 20.01 135 PRO A O 1
ATOM 1115 N N . ARG A 1 136 ? 24.790 18.702 1.856 1.00 19.80 136 ARG A N 1
ATOM 1116 C CA . ARG A 1 136 ? 24.583 18.226 3.215 1.00 19.79 136 ARG A CA 1
ATOM 1117 C C . ARG A 1 136 ? 25.740 17.336 3.659 1.00 19.64 136 ARG A C 1
ATOM 1118 O O . ARG A 1 136 ? 25.930 17.095 4.851 1.00 19.67 136 ARG A O 1
ATOM 1126 N N . LEU A 1 137 ? 26.511 16.848 2.693 1.00 19.10 137 LEU A N 1
ATOM 1127 C CA . LEU A 1 137 ? 27.601 15.931 2.986 1.00 19.13 137 LEU A CA 1
ATOM 1128 C C . LEU A 1 137 ? 28.968 16.600 2.900 1.00 18.94 137 LEU A C 1
ATOM 1129 O O . LEU A 1 137 ? 29.921 16.160 3.535 1.00 18.77 137 LEU A O 1
ATOM 1134 N N . VAL A 1 138 ? 29.069 17.661 2.109 1.00 19.13 138 VAL A N 1
ATOM 1135 C CA . VAL A 1 138 ? 30.363 18.311 1.929 1.00 19.22 138 VAL A CA 1
ATOM 1136 C C . VAL A 1 138 ? 30.963 18.817 3.247 1.00 19.00 138 VAL A C 1
ATOM 1137 O O . VAL A 1 138 ? 32.161 18.657 3.477 1.00 18.94 138 VAL A O 1
ATOM 1141 N N . PRO A 1 139 ? 30.133 19.408 4.127 1.00 19.07 139 PRO A N 1
ATOM 1142 C CA . PRO A 1 139 ? 30.667 19.871 5.415 1.00 18.91 139 PRO A CA 1
ATOM 1143 C C . PRO A 1 139 ? 31.066 18.713 6.321 1.00 18.59 139 PRO A C 1
ATOM 1144 O O . PRO A 1 139 ? 31.748 18.916 7.328 1.00 18.22 139 PRO A O 1
ATOM 1148 N N . ARG A 1 140 ? 30.649 17.503 5.961 1.00 17.99 140 ARG A N 1
ATOM 1149 C CA . ARG A 1 140 ? 30.969 16.332 6.759 1.00 17.32 140 ARG A CA 1
ATOM 1150 C C . ARG A 1 140 ? 32.152 15.537 6.213 1.00 17.40 140 ARG A C 1
ATOM 1151 O O . ARG A 1 140 ? 32.486 14.478 6.742 1.00 17.05 140 ARG A O 1
ATOM 1159 N N . LEU A 1 141 ? 32.799 16.064 5.175 1.00 17.33 141 LEU A N 1
ATOM 1160 C CA . LEU A 1 141 ? 34.050 15.494 4.701 1.00 17.70 141 LEU A CA 1
ATOM 1161 C C . LEU A 1 141 ? 35.124 15.665 5.772 1.00 17.91 141 LEU A C 1
ATOM 1162 O O . LEU A 1 141 ? 35.141 16.664 6.488 1.00 18.07 141 LEU A O 1
ATOM 1167 N N . LEU A 1 142 ? 36.019 14.694 5.880 1.00 18.51 142 LEU A N 1
ATOM 1168 C CA . LEU A 1 142 ? 37.071 14.754 6.884 1.00 19.33 142 LEU A CA 1
ATOM 1169 C C . LEU A 1 142 ? 37.803 16.102 6.874 1.00 19.58 142 LEU A C 1
ATOM 1170 O O . LEU A 1 142 ? 38.050 16.685 7.930 1.00 19.39 142 LEU A O 1
ATOM 1175 N N . ASP A 1 143 ? 38.142 16.599 5.685 1.00 20.10 143 ASP A N 1
ATOM 1176 C CA . ASP A 1 143 ? 38.893 17.856 5.570 1.00 20.68 143 ASP A CA 1
ATOM 1177 C C . ASP A 1 143 ? 38.125 19.038 6.135 1.00 20.24 143 ASP A C 1
ATOM 1178 O O . ASP A 1 143 ? 38.711 20.061 6.499 1.00 20.40 143 ASP A O 1
ATOM 1183 N N . ASN A 1 144 ? 36.809 18.895 6.205 1.00 19.60 144 ASN A N 1
ATOM 1184 C CA . ASN A 1 144 ? 35.949 19.984 6.635 1.00 19.50 144 ASN A CA 1
ATOM 1185 C C . ASN A 1 144 ? 35.491 19.839 8.081 1.00 19.42 144 ASN A C 1
ATOM 1186 O O . ASN A 1 144 ? 34.645 20.598 8.553 1.00 19.67 144 ASN A O 1
ATOM 1191 N N . GLY A 1 145 ? 36.064 18.862 8.778 1.00 19.22 145 GLY A N 1
ATOM 1192 C CA . GLY A 1 145 ? 35.770 18.661 10.187 1.00 18.48 145 GLY A CA 1
ATOM 1193 C C . GLY A 1 145 ? 34.808 17.517 10.437 1.00 18.31 145 GLY A C 1
ATOM 1194 O O . GLY A 1 145 ? 34.407 17.275 11.575 1.00 18.23 145 GLY A O 1
ATOM 1195 N N . GLY A 1 146 ? 34.435 16.808 9.376 1.00 17.59 146 GLY A N 1
ATOM 1196 C CA . GLY A 1 146 ? 33.517 15.680 9.510 1.00 16.93 146 GLY A CA 1
ATOM 1197 C C . GLY A 1 146 ? 34.227 14.344 9.590 1.00 16.29 146 GLY A C 1
ATOM 1198 O O . GLY A 1 146 ? 35.375 14.263 10.037 1.00 16.26 146 GLY A O 1
ATOM 1199 N N . ASN A 1 147 ? 33.544 13.288 9.156 1.00 15.76 147 ASN A N 1
ATOM 1200 C CA . ASN A 1 147 ? 34.103 11.945 9.237 1.00 15.31 147 ASN A CA 1
ATOM 1201 C C . ASN A 1 147 ? 34.074 11.149 7.929 1.00 15.25 147 ASN A C 1
ATOM 1202 O O . ASN A 1 147 ? 34.437 9.977 7.915 1.00 15.25 147 ASN A O 1
ATOM 1207 N N . ILE A 1 148 ? 33.656 11.778 6.836 1.00 15.00 148 ILE A N 1
ATOM 1208 C CA . ILE A 1 148 ? 33.567 11.057 5.561 1.00 15.07 148 ILE A CA 1
ATOM 1209 C C . ILE A 1 148 ? 34.917 10.976 4.873 1.00 15.04 148 ILE A C 1
ATOM 1210 O O . ILE A 1 148 ? 35.534 12.000 4.591 1.00 15.55 148 ILE A O 1
ATOM 1215 N N . LEU A 1 149 ? 35.357 9.753 4.589 1.00 15.15 149 LEU A N 1
ATOM 1216 C CA . LEU A 1 149 ? 36.653 9.510 3.969 1.00 15.20 149 LEU A CA 1
ATOM 1217 C C . LEU A 1 149 ? 36.574 9.598 2.450 1.00 15.12 149 LEU A C 1
ATOM 1218 O O . LEU A 1 149 ? 37.408 10.236 1.802 1.00 14.83 149 LEU A O 1
ATOM 1223 N N . MET A 1 150 ? 35.580 8.928 1.883 1.00 14.83 150 MET A N 1
ATOM 1224 C CA . MET A 1 150 ? 35.425 8.900 0.437 1.00 14.93 150 MET A CA 1
ATOM 1225 C C . MET A 1 150 ? 34.011 8.509 0.035 1.00 14.52 150 MET A C 1
ATOM 1226 O O . MET A 1 150 ? 33.201 8.111 0.878 1.00 14.28 150 MET A O 1
ATOM 1231 N N . MET A 1 151 ? 33.713 8.635 -1.251 1.00 14.06 151 MET A N 1
ATOM 1232 C CA . MET A 1 151 ? 32.374 8.349 -1.742 1.00 14.45 151 MET A CA 1
ATOM 1233 C C . MET A 1 151 ? 32.427 7.605 -3.064 1.00 13.94 151 MET A C 1
ATOM 1234 O O . MET A 1 151 ? 33.377 7.755 -3.831 1.00 13.60 151 MET A O 1
ATOM 1239 N N . GLN A 1 152 ? 31.388 6.820 -3.326 1.00 13.89 152 GLN A N 1
ATOM 1240 C CA . GLN A 1 152 ? 31.319 5.997 -4.520 1.00 13.63 152 GLN A CA 1
ATOM 1241 C C . GLN A 1 152 ? 30.610 6.697 -5.676 1.00 13.58 152 GLN A C 1
ATOM 1242 O O . GLN A 1 152 ? 29.643 7.440 -5.473 1.00 13.34 152 GLN A O 1
ATOM 1248 N N . VAL A 1 153 ? 31.121 6.447 -6.878 1.00 13.12 153 VAL A N 1
ATOM 1249 C CA . VAL A 1 153 ? 30.542 6.897 -8.137 1.00 13.49 153 VAL A CA 1
ATOM 1250 C C . VAL A 1 153 ? 29.767 5.728 -8.751 1.00 13.93 153 VAL A C 1
ATOM 1251 O O . VAL A 1 153 ? 30.342 4.682 -9.033 1.00 14.37 153 VAL A O 1
ATOM 1255 N N . GLU A 1 154 ? 28.468 5.910 -8.964 1.00 14.19 154 GLU A N 1
ATOM 1256 C CA . GLU A 1 154 ? 27.609 4.818 -9.413 1.00 14.15 154 GLU A CA 1
ATOM 1257 C C . GLU A 1 154 ? 27.737 3.630 -8.466 1.00 14.14 154 GLU A C 1
ATOM 1258 O O . GLU A 1 154 ? 28.133 3.804 -7.313 1.00 14.07 154 GLU A O 1
ATOM 1264 N N . ASN A 1 155 ? 27.394 2.439 -8.947 1.00 14.09 155 ASN A N 1
ATOM 1265 C CA . ASN A 1 155 ? 27.414 1.238 -8.116 1.00 14.50 155 ASN A CA 1
ATOM 1266 C C . ASN A 1 155 ? 27.410 -0.028 -8.948 1.00 14.22 155 ASN A C 1
ATOM 1267 O O . ASN A 1 155 ? 26.403 -0.352 -9.587 1.00 14.13 155 ASN A O 1
ATOM 1272 N N . GLU A 1 156 ? 28.525 -0.751 -8.934 1.00 14.37 156 GLU A N 1
ATOM 1273 C CA . GLU A 1 156 ? 28.630 -1.987 -9.704 1.00 14.21 156 GLU A CA 1
ATOM 1274 C C . GLU A 1 156 ? 28.154 -1.769 -11.125 1.00 13.65 156 GLU A C 1
ATOM 1275 O O . GLU A 1 156 ? 27.421 -2.589 -11.695 1.00 13.52 156 GLU A O 1
ATOM 1281 N N . TYR A 1 157 ? 28.582 -0.658 -11.711 1.00 12.99 157 TYR A N 1
ATOM 1282 C CA . TYR A 1 157 ? 28.115 -0.313 -13.036 1.00 12.69 157 TYR A CA 1
ATOM 1283 C C . TYR A 1 157 ? 28.582 -1.336 -14.076 1.00 12.52 157 TYR A C 1
ATOM 1284 O O . TYR A 1 157 ? 27.924 -1.541 -15.101 1.00 12.05 157 TYR A O 1
ATOM 1293 N N . GLY A 1 158 ? 29.710 -1.987 -13.802 1.00 12.25 158 GLY A N 1
ATOM 1294 C CA . GLY A 1 158 ? 30.226 -3.032 -14.686 1.00 12.51 158 GLY A CA 1
ATOM 1295 C C . GLY A 1 158 ? 29.311 -4.239 -14.782 1.00 12.96 158 GLY A C 1
ATOM 1296 O O . GLY A 1 158 ? 29.503 -5.118 -15.632 1.00 12.94 158 GLY A O 1
ATOM 1297 N N . SER A 1 159 ? 28.321 -4.298 -13.900 1.00 12.82 159 SER A N 1
ATOM 1298 C CA . SER A 1 159 ? 27.320 -5.359 -13.969 1.00 12.99 159 SER A CA 1
ATOM 1299 C C . SER A 1 159 ? 26.061 -4.860 -14.664 1.00 12.85 159 SER A C 1
ATOM 1300 O O . SER A 1 159 ? 24.990 -5.464 -14.541 1.00 12.87 159 SER A O 1
ATOM 1303 N N . TYR A 1 160 ? 26.195 -3.765 -15.407 1.00 12.55 160 TYR A N 1
ATOM 1304 C CA . TYR A 1 160 ? 25.056 -3.202 -16.129 1.00 12.58 160 TYR A CA 1
ATOM 1305 C C . TYR A 1 160 ? 25.417 -2.568 -17.471 1.00 12.95 160 TYR A C 1
ATOM 1306 O O . TYR A 1 160 ? 24.707 -2.752 -18.453 1.00 12.88 160 TYR A O 1
ATOM 1315 N N . GLY A 1 161 ? 26.499 -1.799 -17.517 1.00 13.22 161 GLY A N 1
ATOM 1316 C CA . GLY A 1 161 ? 26.840 -1.113 -18.755 1.00 13.30 161 GLY A CA 1
ATOM 1317 C C . GLY A 1 161 ? 28.318 -0.843 -18.937 1.00 13.74 161 GLY A C 1
ATOM 1318 O O . GLY A 1 161 ? 29.149 -1.302 -18.146 1.00 13.71 161 GLY A O 1
ATOM 1319 N N . GLU A 1 162 ? 28.639 -0.099 -19.993 1.00 14.06 162 GLU A N 1
ATOM 1320 C CA . GLU A 1 162 ? 30.018 0.290 -20.269 1.00 14.77 162 GLU A CA 1
ATOM 1321 C C . GLU A 1 162 ? 30.056 1.740 -20.759 1.00 15.14 162 GLU A C 1
ATOM 1322 O O . GLU A 1 162 ? 31.025 2.167 -21.389 1.00 15.18 162 GLU A O 1
ATOM 1328 N N . ASP A 1 163 ? 28.985 2.480 -20.463 1.00 14.73 163 ASP A N 1
ATOM 1329 C CA . ASP A 1 163 ? 28.847 3.897 -20.833 1.00 15.09 163 ASP A CA 1
ATOM 1330 C C . ASP A 1 163 ? 29.799 4.748 -19.992 1.00 14.83 163 ASP A C 1
ATOM 1331 O O . ASP A 1 163 ? 29.467 5.154 -18.884 1.00 14.98 163 ASP A O 1
ATOM 1336 N N . LYS A 1 164 ? 30.992 5.010 -20.509 1.00 15.08 164 LYS A N 1
ATOM 1337 C CA . LYS A 1 164 ? 31.974 5.776 -19.742 1.00 14.90 164 LYS A CA 1
ATOM 1338 C C . LYS A 1 164 ? 31.557 7.238 -19.541 1.00 14.98 164 LYS A C 1
ATOM 1339 O O . LYS A 1 164 ? 31.904 7.851 -18.532 1.00 14.66 164 LYS A O 1
ATOM 1345 N N . ALA A 1 165 ? 30.833 7.803 -20.503 1.00 14.46 165 ALA A N 1
ATOM 1346 C CA . ALA A 1 165 ? 30.346 9.175 -20.365 1.00 14.63 165 ALA A CA 1
ATOM 1347 C C . ALA A 1 165 ? 29.399 9.296 -19.174 1.00 14.39 165 ALA A C 1
ATOM 1348 O O . ALA A 1 165 ? 29.332 10.334 -18.525 1.00 14.44 165 ALA A O 1
ATOM 1350 N N . TYR A 1 166 ? 28.656 8.228 -18.895 1.00 14.09 166 TYR A N 1
ATOM 1351 C CA . TYR A 1 166 ? 27.771 8.207 -17.741 1.00 13.92 166 TYR A CA 1
ATOM 1352 C C . TYR A 1 166 ? 28.574 8.271 -16.438 1.00 13.61 166 TYR A C 1
ATOM 1353 O O . TYR A 1 166 ? 28.309 9.101 -15.570 1.00 13.15 166 TYR A O 1
ATOM 1362 N N . LEU A 1 167 ? 29.573 7.407 -16.311 1.00 13.54 167 LEU A N 1
ATOM 1363 C CA . LEU A 1 167 ? 30.420 7.419 -15.128 1.00 13.77 167 LEU A CA 1
ATOM 1364 C C . LEU A 1 167 ? 31.083 8.784 -14.956 1.00 14.00 167 LEU A C 1
ATOM 1365 O O . LEU A 1 167 ? 31.131 9.326 -13.850 1.00 14.04 167 LEU A O 1
ATOM 1370 N N . ARG A 1 168 ? 31.588 9.337 -16.055 1.00 14.66 168 ARG A N 1
ATOM 1371 C CA . ARG A 1 168 ? 32.260 10.638 -16.014 1.00 15.10 168 ARG A CA 1
ATOM 1372 C C . ARG A 1 168 ? 31.312 11.738 -15.558 1.00 15.28 168 ARG A C 1
ATOM 1373 O O . ARG A 1 168 ? 31.698 12.633 -14.797 1.00 14.95 168 ARG A O 1
ATOM 1381 N N . ALA A 1 169 ? 30.070 11.674 -16.036 1.00 14.87 169 ALA A N 1
ATOM 1382 C CA . ALA A 1 169 ? 29.071 12.674 -15.682 1.00 14.86 169 ALA A CA 1
ATOM 1383 C C . ALA A 1 169 ? 28.751 12.635 -14.191 1.00 14.97 169 ALA A C 1
ATOM 1384 O O . ALA A 1 169 ? 28.620 13.671 -13.549 1.00 14.46 169 ALA A O 1
ATOM 1386 N N . ILE A 1 170 ? 28.598 11.433 -13.645 1.00 14.97 170 ILE A N 1
ATOM 1387 C CA . ILE A 1 170 ? 28.312 11.295 -12.225 1.00 15.05 170 ILE A CA 1
ATOM 1388 C C . ILE A 1 170 ? 29.474 11.848 -11.405 1.00 15.55 170 ILE A C 1
ATOM 1389 O O . ILE A 1 170 ? 29.278 12.602 -10.452 1.00 14.83 170 ILE A O 1
ATOM 1394 N N . ARG A 1 171 ? 30.687 11.468 -11.784 1.00 16.30 171 ARG A N 1
ATOM 1395 C CA . ARG A 1 171 ? 31.864 11.954 -11.079 1.00 17.67 171 ARG A CA 1
ATOM 1396 C C . ARG A 1 171 ? 31.920 13.479 -11.136 1.00 17.74 171 ARG A C 1
ATOM 1397 O O . ARG A 1 171 ? 32.210 14.140 -10.137 1.00 17.50 171 ARG A O 1
ATOM 1405 N N . GLN A 1 172 ? 31.636 14.025 -12.314 1.00 18.05 172 GLN A N 1
ATOM 1406 C CA . GLN A 1 172 ? 31.636 15.471 -12.516 1.00 18.55 172 GLN A CA 1
ATOM 1407 C C . GLN A 1 172 ? 30.566 16.170 -11.680 1.00 18.33 172 GLN A C 1
ATOM 1408 O O . GLN A 1 172 ? 30.823 17.229 -11.106 1.00 18.01 172 GLN A O 1
ATOM 1414 N N . LEU A 1 173 ? 29.370 15.588 -11.612 1.00 17.92 173 LEU A N 1
ATOM 1415 C CA . LEU A 1 173 ? 28.303 16.176 -10.801 1.00 18.12 173 LEU A CA 1
ATOM 1416 C C . LEU A 1 173 ? 28.749 16.292 -9.349 1.00 18.35 173 LEU A C 1
ATOM 1417 O O . LEU A 1 173 ? 28.528 17.317 -8.697 1.00 18.29 173 LEU A O 1
ATOM 1422 N N . MET A 1 174 ? 29.374 15.235 -8.844 1.00 18.14 174 MET A N 1
ATOM 1423 C CA . MET A 1 174 ? 29.797 15.204 -7.451 1.00 18.68 174 MET A CA 1
ATOM 1424 C C . MET A 1 174 ? 30.875 16.252 -7.186 1.00 19.35 174 MET A C 1
ATOM 1425 O O . MET A 1 174 ? 30.801 17.004 -6.208 1.00 19.49 174 MET A O 1
ATOM 1430 N N . GLU A 1 175 ? 31.858 16.317 -8.076 1.00 19.69 175 GLU A N 1
ATOM 1431 C CA . GLU A 1 175 ? 32.914 17.320 -7.974 1.00 20.78 175 GLU A CA 1
ATOM 1432 C C . GLU A 1 175 ? 32.344 18.735 -8.006 1.00 20.95 175 GLU A C 1
ATOM 1433 O O . GLU A 1 175 ? 32.763 19.601 -7.236 1.00 21.05 175 GLU A O 1
ATOM 1439 N N . GLU A 1 176 ? 31.374 18.967 -8.884 1.00 21.00 176 GLU A N 1
ATOM 1440 C CA . GLU A 1 176 ? 30.798 20.300 -9.034 1.00 21.57 176 GLU A CA 1
ATOM 1441 C C . GLU A 1 176 ? 29.921 20.709 -7.853 1.00 21.58 176 GLU A C 1
ATOM 1442 O O . GLU A 1 176 ? 29.631 21.888 -7.666 1.00 21.77 176 GLU A O 1
ATOM 1448 N N . CYS A 1 177 ? 29.494 19.732 -7.064 1.00 21.13 177 CYS A N 1
ATOM 1449 C CA . CYS A 1 177 ? 28.730 20.020 -5.860 1.00 21.28 177 CYS A CA 1
ATOM 1450 C C . CYS A 1 177 ? 29.672 20.229 -4.680 1.00 20.91 177 CYS A C 1
ATOM 1451 O O . CYS A 1 177 ? 29.233 20.433 -3.553 1.00 20.95 177 CYS A O 1
ATOM 1454 N N . GLY A 1 178 ? 30.971 20.165 -4.949 1.00 20.57 178 GLY A N 1
ATOM 1455 C CA . GLY A 1 178 ? 31.976 20.460 -3.931 1.00 20.03 178 GLY A CA 1
ATOM 1456 C C . GLY A 1 178 ? 32.499 19.237 -3.203 1.00 19.49 178 GLY A C 1
ATOM 1457 O O . GLY A 1 178 ? 33.133 19.357 -2.157 1.00 19.22 178 GLY A O 1
ATOM 1458 N N . VAL A 1 179 ? 32.231 18.052 -3.746 1.00 19.10 179 VAL A N 1
ATOM 1459 C CA . VAL A 1 179 ? 32.767 16.831 -3.152 1.00 18.83 179 VAL A CA 1
ATOM 1460 C C . VAL A 1 179 ? 34.238 16.663 -3.511 1.00 18.86 179 VAL A C 1
ATOM 1461 O O . VAL A 1 179 ? 34.576 16.308 -4.642 1.00 19.42 179 VAL A O 1
ATOM 1465 N N . THR A 1 180 ? 35.107 16.906 -2.536 1.00 18.22 180 THR A N 1
ATOM 1466 C CA . THR A 1 180 ? 36.540 16.977 -2.786 1.00 18.31 180 THR A CA 1
ATOM 1467 C C . THR A 1 180 ? 37.314 15.773 -2.255 1.00 18.17 180 THR A C 1
ATOM 1468 O O . THR A 1 180 ? 38.533 15.703 -2.407 1.00 18.41 180 THR A O 1
ATOM 1472 N N . CYS A 1 181 ? 36.612 14.833 -1.628 1.00 18.21 181 CYS A N 1
ATOM 1473 C CA . CYS A 1 181 ? 37.262 13.639 -1.100 1.00 17.91 181 CYS A CA 1
ATOM 1474 C C . CYS A 1 181 ? 37.520 12.660 -2.231 1.00 17.78 181 CYS A C 1
ATOM 1475 O O . CYS A 1 181 ? 36.980 12.818 -3.320 1.00 17.97 181 CYS A O 1
ATOM 1478 N N . PRO A 1 182 ? 38.361 11.643 -1.982 1.00 17.27 182 PRO A N 1
ATOM 1479 C CA . PRO A 1 182 ? 38.579 10.638 -3.011 1.00 17.20 182 PRO A CA 1
ATOM 1480 C C . PRO A 1 182 ? 37.261 9.973 -3.400 1.00 16.68 182 PRO A C 1
ATOM 1481 O O . PRO A 1 182 ? 36.395 9.768 -2.550 1.00 16.93 182 PRO A O 1
ATOM 1485 N N . LEU A 1 183 ? 37.118 9.655 -4.682 1.00 15.98 183 LEU A N 1
ATOM 1486 C CA . LEU A 1 183 ? 35.947 8.959 -5.188 1.00 15.31 183 LEU A CA 1
ATOM 1487 C C . LEU A 1 183 ? 36.411 7.600 -5.676 1.00 14.93 183 LEU A C 1
ATOM 1488 O O . LEU A 1 183 ? 37.599 7.398 -5.933 1.00 15.05 183 LEU A O 1
ATOM 1493 N N . PHE A 1 184 ? 35.484 6.662 -5.801 1.00 14.06 184 PHE A N 1
ATOM 1494 C CA . PHE A 1 184 ? 35.849 5.310 -6.189 1.00 13.40 184 PHE A CA 1
ATOM 1495 C C . PHE A 1 184 ? 34.648 4.609 -6.806 1.00 13.12 184 PHE A C 1
ATOM 1496 O O . PHE A 1 184 ? 33.510 5.055 -6.657 1.00 13.18 184 PHE A O 1
ATOM 1504 N N . THR A 1 185 ? 34.911 3.513 -7.507 1.00 13.12 185 THR A N 1
ATOM 1505 C CA . THR A 1 185 ? 33.852 2.643 -8.001 1.00 13.34 185 THR A CA 1
ATOM 1506 C C . THR A 1 185 ? 34.009 1.291 -7.320 1.00 13.77 185 THR A C 1
ATOM 1507 O O . THR A 1 185 ? 35.083 0.979 -6.796 1.00 14.01 185 THR A O 1
ATOM 1511 N N . SER A 1 186 ? 32.946 0.492 -7.313 1.00 13.94 186 SER A N 1
ATOM 1512 C CA . SER A 1 186 ? 33.051 -0.889 -6.868 1.00 14.11 186 SER A CA 1
ATOM 1513 C C . SER A 1 186 ? 32.415 -1.786 -7.910 1.00 14.15 186 SER A C 1
ATOM 1514 O O . SER A 1 186 ? 31.406 -1.422 -8.513 1.00 13.75 186 SER A O 1
ATOM 1517 N N . ASP A 1 187 ? 33.016 -2.955 -8.115 1.00 13.80 187 ASP A N 1
ATOM 1518 C CA . ASP A 1 187 ? 32.570 -3.897 -9.128 1.00 14.01 187 ASP A CA 1
ATOM 1519 C C . ASP A 1 187 ? 33.024 -5.295 -8.751 1.00 14.16 187 ASP A C 1
ATOM 1520 O O . ASP A 1 187 ? 33.855 -5.468 -7.850 1.00 13.84 187 ASP A O 1
ATOM 1525 N N . GLY A 1 188 ? 32.482 -6.293 -9.445 1.00 14.45 188 GLY A N 1
ATOM 1526 C CA . GLY A 1 188 ? 33.000 -7.653 -9.337 1.00 14.45 188 GLY A CA 1
ATOM 1527 C C . GLY A 1 188 ? 34.452 -7.662 -9.773 1.00 14.77 188 GLY A C 1
ATOM 1528 O O . GLY A 1 188 ? 34.830 -6.949 -10.706 1.00 14.86 188 GLY A O 1
ATOM 1529 N N . PRO A 1 189 ? 35.277 -8.469 -9.095 1.00 15.05 189 PRO A N 1
ATOM 1530 C CA . PRO A 1 189 ? 36.719 -8.484 -9.320 1.00 15.65 189 PRO A CA 1
ATOM 1531 C C . PRO A 1 189 ? 37.147 -9.428 -10.442 1.00 15.97 189 PRO A C 1
ATOM 1532 O O . PRO A 1 189 ? 38.083 -10.211 -10.269 1.00 17.03 189 PRO A O 1
ATOM 1536 N N . TRP A 1 190 ? 36.462 -9.367 -11.577 1.00 16.35 190 TRP A N 1
ATOM 1537 C CA . TRP A 1 190 ? 36.954 -10.031 -12.782 1.00 16.22 190 TRP A CA 1
ATOM 1538 C C . TRP A 1 190 ? 37.040 -9.056 -13.950 1.00 16.27 190 TRP A C 1
ATOM 1539 O O . TRP A 1 190 ? 36.543 -7.927 -13.879 1.00 16.48 190 TRP A O 1
ATOM 1550 N N . ARG A 1 191 ? 37.674 -9.490 -15.031 1.00 16.14 191 ARG A N 1
ATOM 1551 C CA . ARG A 1 191 ? 38.045 -8.547 -16.073 1.00 16.58 191 ARG A CA 1
ATOM 1552 C C . ARG A 1 191 ? 36.850 -7.816 -16.668 1.00 15.91 191 ARG A C 1
ATOM 1553 O O . ARG A 1 191 ? 36.884 -6.605 -16.818 1.00 15.77 191 ARG A O 1
ATOM 1561 N N . ALA A 1 192 ? 35.793 -8.549 -17.007 1.00 15.59 192 ALA A N 1
ATOM 1562 C CA . ALA A 1 192 ? 34.669 -7.935 -17.708 1.00 15.31 192 ALA A CA 1
ATOM 1563 C C . ALA A 1 192 ? 34.029 -6.800 -16.912 1.00 15.25 192 ALA A C 1
ATOM 1564 O O . ALA A 1 192 ? 33.739 -5.742 -17.462 1.00 15.23 192 ALA A O 1
ATOM 1566 N N . THR A 1 193 ? 33.808 -7.018 -15.621 1.00 14.92 193 THR A N 1
ATOM 1567 C CA . THR A 1 193 ? 33.146 -6.009 -14.792 1.00 14.96 193 THR A CA 1
ATOM 1568 C C . THR A 1 193 ? 34.093 -4.872 -14.425 1.00 15.22 193 THR A C 1
ATOM 1569 O O . THR A 1 193 ? 33.689 -3.714 -14.357 1.00 15.09 193 THR A O 1
ATOM 1573 N N . LEU A 1 194 ? 35.355 -5.202 -14.183 1.00 15.39 194 LEU A N 1
ATOM 1574 C CA . LEU A 1 194 ? 36.353 -4.170 -13.914 1.00 15.95 194 LEU A CA 1
ATOM 1575 C C . LEU A 1 194 ? 36.518 -3.219 -15.103 1.00 16.18 194 LEU A C 1
ATOM 1576 O O . LEU A 1 194 ? 36.563 -1.998 -14.938 1.00 16.52 194 LEU A O 1
ATOM 1581 N N . LYS A 1 195 ? 36.613 -3.773 -16.305 1.00 16.44 195 LYS A N 1
ATOM 1582 C CA . LYS A 1 195 ? 36.774 -2.932 -17.483 1.00 16.71 195 LYS A CA 1
ATOM 1583 C C . LYS A 1 195 ? 35.543 -2.054 -17.684 1.00 16.52 195 LYS A C 1
ATOM 1584 O O . LYS A 1 195 ? 35.659 -0.852 -17.922 1.00 17.00 195 LYS A O 1
ATOM 1590 N N . ALA A 1 196 ? 34.364 -2.658 -17.573 1.00 15.82 196 ALA A N 1
ATOM 1591 C CA . ALA A 1 196 ? 33.117 -1.956 -17.878 1.00 15.59 196 ALA A CA 1
ATOM 1592 C C . ALA A 1 196 ? 32.720 -0.903 -16.837 1.00 15.20 196 ALA A C 1
ATOM 1593 O O . ALA A 1 196 ? 32.168 0.135 -17.184 1.00 15.76 196 ALA A O 1
ATOM 1595 N N . GLY A 1 197 ? 32.992 -1.171 -15.567 1.00 15.03 197 GLY A N 1
ATOM 1596 C CA . GLY A 1 197 ? 32.438 -0.342 -14.499 1.00 14.25 197 GLY A CA 1
ATOM 1597 C C . GLY A 1 197 ? 33.337 0.761 -13.971 1.00 14.52 197 GLY A C 1
ATOM 1598 O O . GLY A 1 197 ? 32.922 1.536 -13.104 1.00 14.80 197 GLY A O 1
ATOM 1599 N N . THR A 1 198 ? 34.560 0.848 -14.484 1.00 14.31 198 THR A N 1
ATOM 1600 C CA . THR A 1 198 ? 35.555 1.738 -13.881 1.00 14.63 198 THR A CA 1
ATOM 1601 C C . THR A 1 198 ? 35.996 2.885 -14.780 1.00 14.48 198 THR A C 1
ATOM 1602 O O . THR A 1 198 ? 35.752 2.875 -15.988 1.00 14.33 198 THR A O 1
ATOM 1606 N N . LEU A 1 199 ? 36.654 3.868 -14.169 1.00 14.66 199 LEU A N 1
ATOM 1607 C CA . LEU A 1 199 ? 37.397 4.891 -14.905 1.00 15.15 199 LEU A CA 1
ATOM 1608 C C . LEU A 1 199 ? 38.846 4.889 -14.424 1.00 15.72 199 LEU A C 1
ATOM 1609 O O . LEU A 1 199 ? 39.406 5.937 -14.097 1.00 15.83 199 LEU A O 1
ATOM 1614 N N . ILE A 1 200 ? 39.447 3.704 -14.386 1.00 16.24 200 ILE A N 1
ATOM 1615 C CA . ILE A 1 200 ? 40.820 3.555 -13.914 1.00 17.13 200 ILE A CA 1
ATOM 1616 C C . ILE A 1 200 ? 41.809 4.403 -14.713 1.00 18.11 200 ILE A C 1
ATOM 1617 O O . ILE A 1 200 ? 42.768 4.932 -14.154 1.00 18.33 200 ILE A O 1
ATOM 1622 N N . GLU A 1 201 ? 41.569 4.534 -16.016 1.00 18.94 201 GLU A N 1
ATOM 1623 C CA . GLU A 1 201 ? 42.467 5.286 -16.889 1.00 20.19 201 GLU A CA 1
ATOM 1624 C C . GLU A 1 201 ? 42.359 6.780 -16.621 1.00 20.19 201 GLU A C 1
ATOM 1625 O O . GLU A 1 201 ? 43.190 7.568 -17.087 1.00 21.00 201 GLU A O 1
ATOM 1631 N N . GLU A 1 202 ? 41.329 7.173 -15.879 1.00 19.91 202 GLU A N 1
ATOM 1632 C CA . GLU A 1 202 ? 41.190 8.563 -15.454 1.00 20.00 202 GLU A CA 1
ATOM 1633 C C . GLU A 1 202 ? 41.435 8.695 -13.958 1.00 19.61 202 GLU A C 1
ATOM 1634 O O . GLU A 1 202 ? 41.001 9.651 -13.318 1.00 19.62 202 GLU A O 1
ATOM 1640 N N . ASP A 1 203 ? 42.149 7.712 -13.419 1.00 19.49 203 ASP A N 1
ATOM 1641 C CA . ASP A 1 203 ? 42.620 7.746 -12.041 1.00 19.49 203 ASP A CA 1
ATOM 1642 C C . ASP A 1 203 ? 41.508 7.685 -11.000 1.00 18.66 203 ASP A C 1
ATOM 1643 O O . ASP A 1 203 ? 41.658 8.209 -9.896 1.00 19.08 203 ASP A O 1
ATOM 1648 N N . LEU A 1 204 ? 40.395 7.045 -11.340 1.00 17.54 204 LEU A N 1
ATOM 1649 C CA . LEU A 1 204 ? 39.324 6.856 -10.371 1.00 16.37 204 LEU A CA 1
ATOM 1650 C C . LEU A 1 204 ? 39.531 5.526 -9.654 1.00 15.90 204 LEU A C 1
ATOM 1651 O O . LEU A 1 204 ? 39.566 4.469 -10.286 1.00 15.02 204 LEU A O 1
ATOM 1656 N N . PHE A 1 205 ? 39.675 5.599 -8.330 1.00 15.36 205 PHE A N 1
ATOM 1657 C CA . PHE A 1 205 ? 40.010 4.447 -7.499 1.00 14.93 205 PHE A CA 1
ATOM 1658 C C . PHE A 1 205 ? 38.997 3.318 -7.669 1.00 14.75 205 PHE A C 1
ATOM 1659 O O . PHE A 1 205 ? 37.800 3.560 -7.838 1.00 14.68 205 PHE A O 1
ATOM 1667 N N . VAL A 1 206 ? 39.498 2.091 -7.608 1.00 14.25 206 VAL A N 1
ATOM 1668 C CA . VAL A 1 206 ? 38.714 0.904 -7.923 1.00 13.93 206 VAL A CA 1
ATOM 1669 C C . VAL A 1 206 ? 38.687 -0.036 -6.732 1.00 13.91 206 VAL A C 1
ATOM 1670 O O . VAL A 1 206 ? 39.727 -0.336 -6.142 1.00 13.85 206 VAL A O 1
ATOM 1674 N N . THR A 1 207 ? 37.489 -0.483 -6.371 1.00 13.97 207 THR A N 1
ATOM 1675 C CA . THR A 1 207 ? 37.330 -1.459 -5.306 1.00 14.12 207 THR A CA 1
ATOM 1676 C C . THR A 1 207 ? 36.550 -2.659 -5.830 1.00 14.14 207 THR A C 1
ATOM 1677 O O . THR A 1 207 ? 35.918 -2.590 -6.885 1.00 13.74 207 THR A O 1
ATOM 1681 N N . GLY A 1 208 ? 36.597 -3.760 -5.091 1.00 14.24 208 GLY A N 1
ATOM 1682 C CA . GLY A 1 208 ? 35.958 -4.988 -5.535 1.00 14.16 208 GLY A CA 1
ATOM 1683 C C . GLY A 1 208 ? 34.919 -5.500 -4.564 1.00 14.36 208 GLY A C 1
ATOM 1684 O O . GLY A 1 208 ? 34.998 -5.252 -3.365 1.00 14.42 208 GLY A O 1
ATOM 1685 N N . ASN A 1 209 ? 33.938 -6.218 -5.096 1.00 14.31 209 ASN A N 1
ATOM 1686 C CA . ASN A 1 209 ? 32.875 -6.803 -4.299 1.00 14.63 209 ASN A CA 1
ATOM 1687 C C . ASN A 1 209 ? 32.898 -8.315 -4.456 1.00 14.55 209 ASN A C 1
ATOM 1688 O O . ASN A 1 209 ? 32.822 -8.825 -5.573 1.00 14.14 209 ASN A O 1
ATOM 1693 N N . PHE A 1 210 ? 33.007 -9.028 -3.341 1.00 14.69 210 PHE A N 1
ATOM 1694 C CA . PHE A 1 210 ? 33.049 -10.486 -3.374 1.00 15.29 210 PHE A CA 1
ATOM 1695 C C . PHE A 1 210 ? 32.782 -11.052 -1.984 1.00 15.75 210 PHE A C 1
ATOM 1696 O O . PHE A 1 210 ? 32.762 -10.308 -1.008 1.00 15.77 210 PHE A O 1
ATOM 1704 N N . GLY A 1 211 ? 32.562 -12.361 -1.893 1.00 16.06 211 GLY A N 1
ATOM 1705 C CA . GLY A 1 211 ? 32.161 -12.963 -0.622 1.00 17.04 211 GLY A CA 1
ATOM 1706 C C . GLY A 1 211 ? 33.061 -14.074 -0.113 1.00 17.53 211 GLY A C 1
ATOM 1707 O O . GLY A 1 211 ? 32.761 -14.702 0.902 1.00 18.00 211 GLY A O 1
ATOM 1708 N N . SER A 1 212 ? 34.168 -14.302 -0.809 1.00 17.71 212 SER A N 1
ATOM 1709 C CA . SER A 1 212 ? 35.124 -15.343 -0.441 1.00 18.27 212 SER A CA 1
ATOM 1710 C C . SER A 1 212 ? 36.356 -15.249 -1.331 1.00 18.16 212 SER A C 1
ATOM 1711 O O . SER A 1 212 ? 36.424 -14.395 -2.218 1.00 17.77 212 SER A O 1
ATOM 1714 N N . LYS A 1 213 ? 37.318 -16.143 -1.108 1.00 18.04 213 LYS A N 1
ATOM 1715 C CA . LYS A 1 213 ? 38.513 -16.208 -1.945 1.00 18.08 213 LYS A CA 1
ATOM 1716 C C . LYS A 1 213 ? 39.213 -14.862 -2.090 1.00 17.72 213 LYS A C 1
ATOM 1717 O O . LYS A 1 213 ? 39.565 -14.460 -3.201 1.00 17.30 213 LYS A O 1
ATOM 1723 N N . ALA A 1 214 ? 39.437 -14.175 -0.975 1.00 17.14 214 ALA A N 1
ATOM 1724 C CA . ALA A 1 214 ? 40.102 -12.879 -1.022 1.00 16.97 214 ALA A CA 1
ATOM 1725 C C . ALA A 1 214 ? 41.440 -12.927 -1.771 1.00 16.91 214 ALA A C 1
ATOM 1726 O O . ALA A 1 214 ? 41.734 -12.047 -2.575 1.00 16.48 214 ALA A O 1
ATOM 1728 N N . PRO A 1 215 ? 42.266 -13.952 -1.507 1.00 17.03 215 PRO A N 1
ATOM 1729 C CA . PRO A 1 215 ? 43.542 -13.966 -2.215 1.00 17.13 215 PRO A CA 1
ATOM 1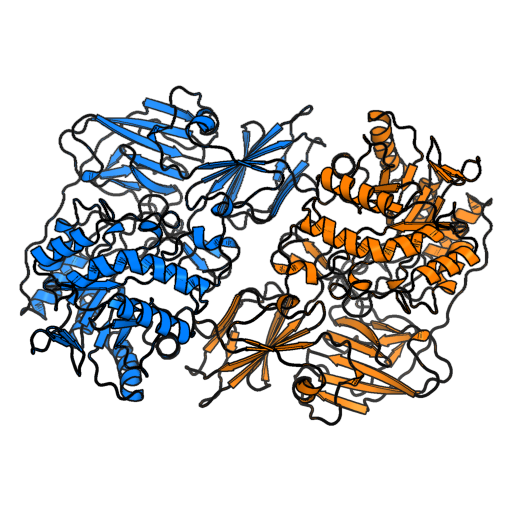730 C C . PRO A 1 215 ? 43.368 -13.979 -3.733 1.00 17.02 215 PRO A C 1
ATOM 1731 O O . PRO A 1 215 ? 44.025 -13.212 -4.439 1.00 17.03 215 PRO A O 1
ATOM 1735 N N . TYR A 1 216 ? 42.494 -14.843 -4.235 1.00 17.04 216 TYR A N 1
ATOM 1736 C CA . TYR A 1 216 ? 42.294 -14.923 -5.677 1.00 16.88 216 TYR A CA 1
ATOM 1737 C C . TYR A 1 216 ? 41.671 -13.639 -6.217 1.00 16.51 216 TYR A C 1
ATOM 1738 O O . TYR A 1 216 ? 42.143 -13.074 -7.206 1.00 16.11 216 TYR A O 1
ATOM 1747 N N . ASN A 1 217 ? 40.618 -13.172 -5.556 1.00 16.27 217 ASN A N 1
ATOM 1748 C CA . ASN A 1 217 ? 39.910 -11.986 -6.032 1.00 16.03 217 ASN A CA 1
ATOM 1749 C C . ASN A 1 217 ? 40.766 -10.728 -5.963 1.00 16.12 217 ASN A C 1
ATOM 1750 O O . ASN A 1 217 ? 40.744 -9.905 -6.881 1.00 15.77 217 ASN A O 1
ATOM 1755 N N . PHE A 1 218 ? 41.534 -10.576 -4.888 1.00 16.20 218 PHE A N 1
ATOM 1756 C CA . PHE A 1 218 ? 42.463 -9.451 -4.811 1.00 16.40 218 PHE A CA 1
ATOM 1757 C C . PHE A 1 218 ? 43.534 -9.565 -5.897 1.00 16.82 218 PHE A C 1
ATOM 1758 O O . PHE A 1 218 ? 43.985 -8.556 -6.435 1.00 17.13 218 PHE A O 1
ATOM 1766 N N . SER A 1 219 ? 43.945 -10.789 -6.223 1.00 17.32 219 SER A N 1
ATOM 1767 C CA . SER A 1 219 ? 44.948 -10.978 -7.273 1.00 18.03 219 SER A CA 1
ATOM 1768 C C . SER A 1 219 ? 44.415 -10.515 -8.630 1.00 18.03 219 SER A C 1
ATOM 1769 O O . SER A 1 219 ? 45.160 -9.984 -9.448 1.00 18.34 219 SER A O 1
ATOM 1772 N N . GLN A 1 220 ? 43.123 -10.707 -8.865 1.00 17.97 220 GLN A N 1
ATOM 1773 C CA . GLN A 1 220 ? 42.530 -10.243 -10.112 1.00 18.11 220 GLN A CA 1
ATOM 1774 C C . GLN A 1 220 ? 42.476 -8.717 -10.141 1.00 17.46 220 GLN A C 1
ATOM 1775 O O . GLN A 1 220 ? 42.698 -8.105 -11.181 1.00 17.25 220 GLN A O 1
ATOM 1781 N N . MET A 1 221 ? 42.180 -8.100 -9.002 1.00 17.04 221 MET A N 1
ATOM 1782 C CA . MET A 1 221 ? 42.220 -6.641 -8.924 1.00 17.18 221 MET A CA 1
ATOM 1783 C C . MET A 1 221 ? 43.647 -6.134 -9.105 1.00 17.48 221 MET A C 1
ATOM 1784 O O . MET A 1 221 ? 43.885 -5.140 -9.790 1.00 16.69 221 MET A O 1
ATOM 1789 N N . GLN A 1 222 ? 44.598 -6.822 -8.485 1.00 17.95 222 GLN A N 1
ATOM 1790 C CA . GLN A 1 222 ? 45.994 -6.406 -8.572 1.00 19.07 222 GLN A CA 1
ATOM 1791 C C . GLN A 1 222 ? 46.496 -6.409 -10.014 1.00 19.26 222 GLN A C 1
ATOM 1792 O O . GLN A 1 222 ? 47.168 -5.468 -10.460 1.00 19.66 222 GLN A O 1
ATOM 1798 N N . GLU A 1 223 ? 46.176 -7.473 -10.740 1.00 19.85 223 GLU A N 1
ATOM 1799 C CA . GLU A 1 223 ? 46.520 -7.556 -12.155 1.00 20.30 223 GLU A CA 1
ATOM 1800 C C . GLU A 1 223 ? 45.924 -6.393 -12.938 1.00 20.01 223 GLU A C 1
ATOM 1801 O O . GLU A 1 223 ? 46.588 -5.796 -13.781 1.00 19.77 223 GLU A O 1
ATOM 1807 N N . PHE A 1 224 ? 44.667 -6.069 -12.653 1.00 19.65 224 PHE A N 1
ATOM 1808 C CA . PHE A 1 224 ? 43.997 -4.961 -13.318 1.00 19.70 224 PHE A CA 1
ATOM 1809 C C . PHE A 1 224 ? 44.710 -3.651 -12.993 1.00 19.53 224 PHE A C 1
ATOM 1810 O O . PHE A 1 224 ? 44.911 -2.808 -13.869 1.00 19.91 224 PHE A O 1
ATOM 1818 N N . PHE A 1 225 ? 45.100 -3.485 -11.734 1.00 19.39 225 PHE A N 1
ATOM 1819 C CA . PHE A 1 225 ? 45.852 -2.298 -11.315 1.00 19.48 225 PHE A CA 1
ATOM 1820 C C . PHE A 1 225 ? 47.203 -2.233 -12.035 1.00 19.58 225 PHE A C 1
ATOM 1821 O O . PHE A 1 225 ? 47.580 -1.198 -12.581 1.00 19.10 225 PHE A O 1
ATOM 1829 N N . ASP A 1 226 ? 47.925 -3.348 -12.030 1.00 19.83 226 ASP A N 1
ATOM 1830 C CA . ASP A 1 226 ? 49.257 -3.401 -12.632 1.00 20.09 226 ASP A CA 1
ATOM 1831 C C . ASP A 1 226 ? 49.181 -3.064 -14.116 1.00 20.21 226 ASP A C 1
ATOM 1832 O O . ASP A 1 226 ? 50.011 -2.319 -14.636 1.00 19.39 226 ASP A O 1
ATOM 1837 N N . GLU A 1 227 ? 48.176 -3.623 -14.784 1.00 20.35 227 GLU A N 1
ATOM 1838 C CA . GLU A 1 227 ? 47.947 -3.384 -16.201 1.00 21.40 227 GLU A CA 1
ATOM 1839 C C . GLU A 1 227 ? 47.850 -1.891 -16.495 1.00 21.59 227 GLU A C 1
ATOM 1840 O O . GLU A 1 227 ? 48.301 -1.420 -17.540 1.00 21.72 227 GLU A O 1
ATOM 1846 N N . HIS A 1 228 ? 47.249 -1.149 -15.570 1.00 21.57 228 HIS A N 1
ATOM 1847 C CA . HIS A 1 228 ? 47.022 0.276 -15.770 1.00 21.79 228 HIS A CA 1
ATOM 1848 C C . HIS A 1 228 ? 48.027 1.141 -15.024 1.00 21.76 228 HIS A C 1
ATOM 1849 O O . HIS A 1 228 ? 47.878 2.364 -14.949 1.00 21.70 228 HIS A O 1
ATOM 1856 N N . GLY A 1 229 ? 49.050 0.496 -14.476 1.00 21.94 229 GLY A N 1
ATOM 1857 C CA . GLY A 1 229 ? 50.140 1.207 -13.824 1.00 22.08 229 GLY A CA 1
ATOM 1858 C C . GLY A 1 229 ? 49.751 1.855 -12.514 1.00 22.19 229 GLY A C 1
ATOM 1859 O O . GLY A 1 229 ? 50.343 2.854 -12.116 1.00 22.41 229 GLY A O 1
ATOM 1860 N N . LYS A 1 230 ? 48.766 1.281 -11.829 1.00 22.19 230 LYS A N 1
ATOM 1861 C CA . LYS A 1 230 ? 48.313 1.837 -10.560 1.00 22.07 230 LYS A CA 1
ATOM 1862 C C . LYS A 1 230 ? 48.914 1.120 -9.360 1.00 22.41 230 LYS A C 1
ATOM 1863 O O . LYS A 1 230 ? 48.843 -0.106 -9.251 1.00 22.61 230 LYS A O 1
ATOM 1869 N N . LYS A 1 231 ? 49.519 1.898 -8.470 1.00 22.52 231 LYS A N 1
ATOM 1870 C CA . LYS A 1 231 ? 49.948 1.408 -7.170 1.00 22.85 231 LYS A CA 1
ATOM 1871 C C . LYS A 1 231 ? 48.900 1.853 -6.167 1.00 22.18 231 LYS A C 1
ATOM 1872 O O . LYS A 1 231 ? 48.950 2.973 -5.654 1.00 22.33 231 LYS A O 1
ATOM 1878 N N . TRP A 1 232 ? 47.929 0.981 -5.920 1.00 21.10 232 TRP A N 1
ATOM 1879 C CA . TRP A 1 232 ? 46.798 1.313 -5.066 1.00 19.88 232 TRP A CA 1
ATOM 1880 C C . TRP A 1 232 ? 46.632 0.260 -3.990 1.00 19.16 232 TRP A C 1
ATOM 1881 O O . TRP A 1 232 ? 47.055 -0.882 -4.165 1.00 19.10 232 TRP A O 1
ATOM 1892 N N . PRO A 1 233 ? 46.001 0.640 -2.871 1.00 18.34 233 PRO A N 1
ATOM 1893 C CA . PRO A 1 233 ? 45.635 -0.328 -1.851 1.00 17.77 233 PRO A CA 1
ATOM 1894 C C . PRO A 1 233 ? 44.506 -1.217 -2.354 1.00 17.08 233 PRO A C 1
ATOM 1895 O O . PRO A 1 233 ? 43.763 -0.834 -3.260 1.00 16.96 233 PRO A O 1
ATOM 1899 N N . LEU A 1 234 ? 44.379 -2.399 -1.766 1.00 16.23 234 LEU A N 1
ATOM 1900 C CA . LEU A 1 234 ? 43.297 -3.307 -2.107 1.00 15.59 234 LEU A CA 1
ATOM 1901 C C . LEU A 1 234 ? 42.164 -3.162 -1.105 1.00 15.41 234 LEU A C 1
ATOM 1902 O O . LEU A 1 234 ? 42.381 -3.237 0.106 1.00 15.07 234 LEU A O 1
ATOM 1907 N N . MET A 1 235 ? 40.951 -2.961 -1.604 1.00 14.90 235 MET A N 1
ATOM 1908 C CA . MET A 1 235 ? 39.797 -2.924 -0.720 1.00 14.67 235 MET A CA 1
ATOM 1909 C C . MET A 1 235 ? 38.614 -3.659 -1.302 1.00 14.45 235 MET A C 1
ATOM 1910 O O . MET A 1 235 ? 38.296 -3.514 -2.481 1.00 14.42 235 MET A O 1
ATOM 1915 N N . CYS A 1 236 ? 37.973 -4.455 -0.455 1.00 14.44 236 CYS A N 1
ATOM 1916 C CA . CYS A 1 236 ? 36.711 -5.076 -0.790 1.00 14.54 236 CYS A CA 1
ATOM 1917 C C . CYS A 1 236 ? 35.609 -4.180 -0.244 1.00 14.34 236 CYS A C 1
ATOM 1918 O O . CYS A 1 236 ? 35.418 -4.087 0.972 1.00 14.09 236 CYS A O 1
ATOM 1921 N N . MET A 1 237 ? 34.888 -3.514 -1.143 1.00 14.34 237 MET A N 1
ATOM 1922 C CA . MET A 1 237 ? 33.875 -2.534 -0.744 1.00 14.67 237 MET A CA 1
ATOM 1923 C C . MET A 1 237 ? 32.557 -3.187 -0.348 1.00 14.65 237 MET A C 1
ATOM 1924 O O . MET A 1 237 ? 31.722 -2.566 0.299 1.00 14.73 237 MET A O 1
ATOM 1929 N N . GLU A 1 238 ? 32.380 -4.444 -0.738 1.00 14.71 238 GLU A N 1
ATOM 1930 C CA . GLU A 1 238 ? 31.246 -5.232 -0.289 1.00 14.35 238 GLU A CA 1
ATOM 1931 C C . GLU A 1 238 ? 31.730 -6.650 -0.097 1.00 14.32 238 GLU A C 1
ATOM 1932 O O . GLU A 1 238 ? 31.898 -7.387 -1.075 1.00 14.18 238 GLU A O 1
ATOM 1938 N N . PHE A 1 239 ? 31.990 -7.027 1.149 1.00 13.84 239 PHE A N 1
ATOM 1939 C CA . PHE A 1 239 ? 32.271 -8.420 1.431 1.00 14.04 239 PHE A CA 1
ATOM 1940 C C . PHE A 1 239 ? 30.986 -9.075 1.904 1.00 14.18 239 PHE A C 1
ATOM 1941 O O . PHE A 1 239 ? 30.574 -8.910 3.050 1.00 13.81 239 PHE A O 1
ATOM 1949 N N . TRP A 1 240 ? 30.345 -9.810 1.004 1.00 14.61 240 TRP A N 1
ATOM 1950 C CA . TRP A 1 240 ? 29.034 -10.363 1.298 1.00 15.62 240 TRP A CA 1
ATOM 1951 C C . TRP A 1 240 ? 29.160 -11.456 2.349 1.00 16.01 240 TRP A C 1
ATOM 1952 O O . TRP A 1 240 ? 29.739 -12.507 2.093 1.00 16.20 240 TRP A O 1
ATOM 1963 N N . ASP A 1 241 ? 28.612 -11.196 3.530 1.00 16.20 241 ASP A N 1
ATOM 1964 C CA . ASP A 1 241 ? 28.841 -12.056 4.686 1.00 16.74 241 ASP A CA 1
ATOM 1965 C C . ASP A 1 241 ? 27.635 -12.934 5.004 1.00 17.01 241 ASP A C 1
ATOM 1966 O O . ASP A 1 241 ? 27.663 -13.716 5.947 1.00 17.59 241 ASP A O 1
ATOM 1971 N N . GLY A 1 242 ? 26.583 -12.800 4.205 1.00 17.17 242 GLY A N 1
ATOM 1972 C CA . GLY A 1 242 ? 25.354 -13.568 4.407 1.00 17.77 242 GLY A CA 1
ATOM 1973 C C . GLY A 1 242 ? 24.579 -13.709 3.112 1.00 18.41 242 GLY A C 1
ATOM 1974 O O . GLY A 1 242 ? 25.170 -13.760 2.037 1.00 18.26 242 GLY A O 1
ATOM 1975 N N . TRP A 1 243 ? 23.254 -13.763 3.223 1.00 18.86 243 TRP A N 1
ATOM 1976 C CA . TRP A 1 243 ? 22.371 -13.977 2.078 1.00 19.96 243 TRP A CA 1
ATOM 1977 C C . TRP A 1 243 ? 21.060 -13.240 2.309 1.00 19.20 243 TRP A C 1
ATOM 1978 O O . TRP A 1 243 ? 20.535 -13.266 3.416 1.00 19.20 243 TRP A O 1
ATOM 1989 N N . PHE A 1 244 ? 20.517 -12.599 1.277 1.00 18.93 244 PHE A N 1
ATOM 1990 C CA . PHE A 1 244 ? 19.159 -12.063 1.378 1.00 18.34 244 PHE A CA 1
ATOM 1991 C C . PHE A 1 244 ? 18.149 -13.165 1.077 1.00 18.24 244 PHE A C 1
ATOM 1992 O O . PHE A 1 244 ? 18.517 -14.238 0.601 1.00 18.05 244 PHE A O 1
ATOM 2000 N N . ASN A 1 245 ? 16.878 -12.899 1.349 1.00 17.88 245 ASN A N 1
ATOM 2001 C CA . ASN A 1 245 ? 15.845 -13.918 1.163 1.00 17.96 245 ASN A CA 1
ATOM 2002 C C . ASN A 1 245 ? 14.716 -13.490 0.239 1.00 17.51 245 ASN A C 1
ATOM 2003 O O . ASN A 1 245 ? 14.457 -12.302 0.065 1.00 16.82 245 ASN A O 1
ATOM 2008 N N . ARG A 1 246 ? 14.048 -14.478 -0.346 1.00 17.31 246 ARG A N 1
ATOM 2009 C CA . ARG A 1 246 ? 12.953 -14.211 -1.264 1.00 17.51 246 ARG A CA 1
ATOM 2010 C C . ARG A 1 246 ? 11.761 -15.074 -0.894 1.00 17.56 246 ARG A C 1
ATOM 2011 O O . ARG A 1 246 ? 11.924 -16.156 -0.333 1.00 17.34 246 ARG A O 1
ATOM 2019 N N . TRP A 1 247 ? 10.559 -14.594 -1.199 1.00 17.65 247 TRP A N 1
ATOM 2020 C CA . TRP A 1 247 ? 9.360 -15.355 -0.875 1.00 18.25 247 TRP A CA 1
ATOM 2021 C C . TRP A 1 247 ? 9.414 -16.726 -1.546 1.00 18.98 247 TRP A C 1
ATOM 2022 O O . TRP A 1 247 ? 9.855 -16.850 -2.683 1.00 18.66 247 TRP A O 1
ATOM 2033 N N . LYS A 1 248 ? 8.985 -17.753 -0.825 1.00 19.96 248 LYS A N 1
ATOM 2034 C CA . LYS A 1 248 ? 8.895 -19.105 -1.375 1.00 21.62 248 LYS A CA 1
ATOM 2035 C C . LYS A 1 248 ? 10.242 -19.791 -1.572 1.00 22.08 248 LYS A C 1
ATOM 2036 O O . LYS A 1 248 ? 10.307 -20.871 -2.167 1.00 22.56 248 LYS A O 1
ATOM 2042 N N . GLU A 1 249 ? 11.313 -19.178 -1.083 1.00 22.54 249 GLU A N 1
ATOM 2043 C CA . GLU A 1 249 ? 12.636 -19.788 -1.198 1.00 23.08 249 GLU A CA 1
ATOM 2044 C C . GLU A 1 249 ? 13.251 -19.992 0.182 1.00 23.17 249 GLU A C 1
ATOM 2045 O O . GLU A 1 249 ? 12.964 -19.237 1.108 1.00 22.87 249 GLU A O 1
ATOM 2051 N N . PRO A 1 250 ? 14.084 -21.035 0.326 1.00 23.34 250 PRO A N 1
ATOM 2052 C CA . PRO A 1 250 ? 14.651 -21.358 1.633 1.00 23.71 250 PRO A CA 1
ATOM 2053 C C . PRO A 1 250 ? 15.621 -20.294 2.136 1.00 23.77 250 PRO A C 1
ATOM 2054 O O . PRO A 1 250 ? 16.351 -19.687 1.351 1.00 23.53 250 PRO A O 1
ATOM 2058 N N . ILE A 1 251 ? 15.613 -20.070 3.442 1.00 24.10 251 ILE A N 1
ATOM 2059 C CA . ILE A 1 251 ? 16.587 -19.191 4.059 1.00 24.51 251 ILE A CA 1
ATOM 2060 C C . ILE A 1 251 ? 17.949 -19.869 4.033 1.00 24.81 251 ILE A C 1
ATOM 2061 O O . ILE A 1 251 ? 18.108 -20.981 4.533 1.00 25.08 251 ILE A O 1
ATOM 2066 N N . ILE A 1 252 ? 18.925 -19.203 3.431 1.00 24.84 252 ILE A N 1
ATOM 2067 C CA . ILE A 1 252 ? 20.283 -19.720 3.409 1.00 24.90 252 ILE A CA 1
ATOM 2068 C C . ILE A 1 252 ? 21.090 -18.971 4.453 1.00 24.64 252 ILE A C 1
ATOM 2069 O O . ILE A 1 252 ? 20.940 -17.759 4.614 1.00 24.44 252 ILE A O 1
ATOM 2074 N N . THR A 1 253 ? 21.918 -19.702 5.187 1.00 24.28 253 THR A N 1
ATOM 2075 C CA . THR A 1 253 ? 22.771 -19.087 6.187 1.00 24.18 253 THR A CA 1
ATOM 2076 C C . THR A 1 253 ? 24.201 -19.506 5.923 1.00 23.65 253 THR A C 1
ATOM 2077 O O . THR A 1 253 ? 24.458 -20.511 5.256 1.00 23.78 253 THR A O 1
ATOM 2081 N N . ARG A 1 254 ? 25.134 -18.730 6.448 1.00 22.71 254 ARG A N 1
ATOM 2082 C CA . ARG A 1 254 ? 26.541 -19.016 6.252 1.00 22.05 254 ARG A CA 1
ATOM 2083 C C . ARG A 1 254 ? 27.197 -19.272 7.603 1.00 21.89 254 ARG A C 1
ATOM 2084 O O . ARG A 1 254 ? 26.945 -18.551 8.563 1.00 21.91 254 ARG A O 1
ATOM 2092 N N . ASP A 1 255 ? 28.030 -20.306 7.673 1.00 21.50 255 ASP A N 1
ATOM 2093 C CA . ASP A 1 255 ? 28.718 -20.659 8.910 1.00 21.50 255 ASP A CA 1
ATOM 2094 C C . ASP A 1 255 ? 29.502 -19.480 9.490 1.00 21.13 255 ASP A C 1
ATOM 2095 O O . ASP A 1 255 ? 30.322 -18.885 8.799 1.00 20.79 255 ASP A O 1
ATOM 2100 N N . PRO A 1 256 ? 29.258 -19.152 10.770 1.00 21.06 256 PRO A N 1
ATOM 2101 C CA . PRO A 1 256 ? 29.962 -18.058 11.446 1.00 20.94 256 PRO A CA 1
ATOM 2102 C C . PRO A 1 256 ? 31.490 -18.176 11.395 1.00 20.98 256 PRO A C 1
ATOM 2103 O O . PRO A 1 256 ? 32.173 -17.198 11.091 1.00 20.40 256 PRO A O 1
ATOM 2107 N N . LYS A 1 257 ? 32.019 -19.359 11.697 1.00 20.75 257 LYS A N 1
ATOM 2108 C CA . LYS A 1 257 ? 33.466 -19.553 11.727 1.00 21.05 257 LYS A CA 1
ATOM 2109 C C . LYS A 1 257 ? 34.081 -19.402 10.338 1.00 20.65 257 LYS A C 1
ATOM 2110 O O . LYS A 1 257 ? 35.098 -18.729 10.165 1.00 20.65 257 LYS A O 1
ATOM 2116 N N . GLU A 1 258 ? 33.462 -20.030 9.345 1.00 20.11 258 GLU A N 1
ATOM 2117 C CA . GLU A 1 258 ? 33.944 -19.917 7.981 1.00 19.76 258 GLU A CA 1
ATOM 2118 C C . GLU A 1 258 ? 33.944 -18.453 7.543 1.00 19.06 258 GLU A C 1
ATOM 2119 O O . GLU A 1 258 ? 34.891 -17.987 6.912 1.00 18.48 258 GLU A O 1
ATOM 2125 N N . LEU A 1 259 ? 32.882 -17.729 7.885 1.00 18.28 259 LEU A N 1
ATOM 2126 C CA . LEU A 1 259 ? 32.791 -16.322 7.506 1.00 17.84 259 LEU A CA 1
ATOM 2127 C C . LEU A 1 259 ? 33.903 -15.511 8.167 1.00 17.56 259 LEU A C 1
ATOM 2128 O O . LEU A 1 259 ? 34.555 -14.690 7.523 1.00 16.87 259 LEU A O 1
ATOM 2133 N N . ALA A 1 260 ? 34.112 -15.738 9.461 1.00 17.37 260 ALA A N 1
ATOM 2134 C CA . ALA A 1 260 ? 35.166 -15.029 10.173 1.00 17.37 260 ALA A CA 1
ATOM 2135 C C . ALA A 1 260 ? 36.526 -15.303 9.535 1.00 17.60 260 ALA A C 1
ATOM 2136 O O . ALA A 1 260 ? 37.346 -14.388 9.394 1.00 17.30 260 ALA A O 1
ATOM 2138 N N . ASP A 1 261 ? 36.761 -16.557 9.151 1.00 17.62 261 ASP A N 1
ATOM 2139 C CA . ASP A 1 261 ? 38.015 -16.943 8.503 1.00 18.40 261 ASP A CA 1
ATOM 2140 C C . ASP A 1 261 ? 38.178 -16.204 7.176 1.00 18.08 261 ASP A C 1
ATOM 2141 O O . ASP A 1 261 ? 39.262 -15.727 6.846 1.00 18.58 261 ASP A O 1
ATOM 2146 N N . ALA A 1 262 ? 37.092 -16.110 6.416 1.00 17.79 262 ALA A N 1
ATOM 2147 C CA . ALA A 1 262 ? 37.140 -15.480 5.097 1.00 17.22 262 ALA A CA 1
ATOM 2148 C C . ALA A 1 262 ? 37.423 -13.986 5.233 1.00 17.03 262 ALA A C 1
ATOM 2149 O O . ALA A 1 262 ? 38.134 -13.397 4.423 1.00 17.10 262 ALA A O 1
ATOM 2151 N N . VAL A 1 263 ? 36.860 -13.383 6.268 1.00 16.31 263 VAL A N 1
ATOM 2152 C CA . VAL A 1 263 ? 37.095 -11.982 6.555 1.00 16.47 263 VAL A CA 1
ATOM 2153 C C . VAL A 1 263 ? 38.568 -11.764 6.902 1.00 16.38 263 VAL A C 1
ATOM 2154 O O . VAL A 1 263 ? 39.196 -10.805 6.446 1.00 16.29 263 VAL A O 1
ATOM 2158 N N . ARG A 1 264 ? 39.132 -12.668 7.689 1.00 16.30 264 ARG A N 1
ATOM 2159 C CA . ARG A 1 264 ? 40.550 -12.554 8.001 1.00 16.53 264 ARG A CA 1
ATOM 2160 C C . ARG A 1 264 ? 41.397 -12.498 6.733 1.00 16.39 264 ARG A C 1
ATOM 2161 O O . ARG A 1 264 ? 42.342 -11.712 6.651 1.00 16.06 264 ARG A O 1
ATOM 2169 N N . GLU A 1 265 ? 41.058 -13.321 5.743 1.00 16.60 265 GLU A N 1
ATOM 2170 C CA . GLU A 1 265 ? 41.831 -13.353 4.500 1.00 17.01 265 GLU A CA 1
ATOM 2171 C C . GLU A 1 265 ? 41.887 -11.979 3.847 1.00 16.78 265 GLU A C 1
ATOM 2172 O O . GLU A 1 265 ? 42.937 -11.557 3.356 1.00 16.65 265 GLU A O 1
ATOM 2178 N N . VAL A 1 266 ? 40.742 -11.298 3.812 1.00 16.24 266 VAL A N 1
ATOM 2179 C CA . VAL A 1 266 ? 40.677 -9.949 3.273 1.00 16.14 266 VAL A CA 1
ATOM 2180 C C . VAL A 1 266 ? 41.601 -9.016 4.041 1.00 16.40 266 VAL A C 1
ATOM 2181 O O . VAL A 1 266 ? 42.404 -8.301 3.450 1.00 16.15 266 VAL A O 1
ATOM 2185 N N . LEU A 1 267 ? 41.467 -9.023 5.364 1.00 16.67 267 LEU A N 1
ATOM 2186 C CA . LEU A 1 267 ? 42.200 -8.099 6.224 1.00 17.43 267 LEU A CA 1
ATOM 2187 C C . LEU A 1 267 ? 43.714 -8.305 6.192 1.00 17.76 267 LEU A C 1
ATOM 2188 O O . LEU A 1 267 ? 44.475 -7.371 6.443 1.00 17.83 267 LEU A O 1
ATOM 2193 N N . GLU A 1 268 ? 44.151 -9.522 5.896 1.00 18.30 268 GLU A N 1
ATOM 2194 C CA . GLU A 1 268 ? 45.588 -9.800 5.807 1.00 19.16 268 GLU A CA 1
ATOM 2195 C C . GLU A 1 268 ? 46.219 -9.090 4.608 1.00 19.20 268 GLU A C 1
ATOM 2196 O O . GLU A 1 268 ? 47.428 -8.844 4.584 1.00 19.55 268 GLU A O 1
ATOM 2202 N N . GLN A 1 269 ? 45.400 -8.741 3.618 1.00 18.84 269 GLN A N 1
ATOM 2203 C CA . GLN A 1 269 ? 45.921 -8.129 2.401 1.00 18.89 269 GLN A CA 1
ATOM 2204 C C . GLN A 1 269 ? 45.436 -6.706 2.173 1.00 18.45 269 GLN A C 1
ATOM 2205 O O . GLN A 1 269 ? 46.034 -5.957 1.403 1.00 18.65 269 GLN A O 1
ATOM 2211 N N . GLY A 1 270 ? 44.341 -6.328 2.820 1.00 17.92 270 GLY A N 1
ATOM 2212 C CA . GLY A 1 270 ? 43.754 -5.025 2.538 1.00 16.89 270 GLY A CA 1
ATOM 2213 C C . GLY A 1 270 ? 42.628 -4.620 3.462 1.00 16.18 270 GLY A C 1
ATOM 2214 O O . GLY A 1 270 ? 42.580 -5.024 4.630 1.00 16.11 270 GLY A O 1
ATOM 2215 N N . SER A 1 271 ? 41.722 -3.813 2.921 1.00 15.28 271 SER A N 1
ATOM 2216 C CA . SER A 1 271 ? 40.645 -3.215 3.697 1.00 14.62 271 SER A CA 1
ATOM 2217 C C . SER A 1 271 ? 39.320 -3.852 3.312 1.00 14.51 271 SER A C 1
ATOM 2218 O O . SER A 1 271 ? 39.218 -4.521 2.280 1.00 14.42 271 SER A O 1
ATOM 2221 N N . ILE A 1 272 ? 38.306 -3.628 4.133 1.00 13.52 272 ILE A N 1
ATOM 2222 C CA . ILE A 1 272 ? 37.036 -4.312 3.937 1.00 13.47 272 ILE A CA 1
ATOM 2223 C C . ILE A 1 272 ? 35.861 -3.458 4.347 1.00 13.42 272 ILE A C 1
ATOM 2224 O O . ILE A 1 272 ? 35.976 -2.565 5.180 1.00 13.73 272 ILE A O 1
ATOM 2229 N N . ASN A 1 273 ? 34.720 -3.748 3.740 1.00 13.10 273 ASN A N 1
ATOM 2230 C CA . ASN A 1 273 ? 33.456 -3.251 4.211 1.00 13.42 273 ASN A CA 1
ATOM 2231 C C . ASN A 1 273 ? 32.523 -4.448 4.245 1.00 13.55 273 ASN A C 1
ATOM 2232 O O . ASN A 1 273 ? 32.198 -5.008 3.199 1.00 14.08 273 ASN A O 1
ATOM 2237 N N . LEU A 1 274 ? 32.134 -4.869 5.444 1.00 13.71 274 LEU A N 1
ATOM 2238 C CA . LEU A 1 274 ? 31.223 -5.997 5.597 1.00 13.93 274 LEU A CA 1
ATOM 2239 C C . LEU A 1 274 ? 29.834 -5.631 5.099 1.00 14.07 274 LEU A C 1
ATOM 2240 O O . LEU A 1 274 ? 29.245 -4.656 5.553 1.00 14.35 274 LEU A O 1
ATOM 2245 N N . TYR A 1 275 ? 29.315 -6.421 4.168 1.00 13.72 275 TYR A N 1
ATOM 2246 C CA . TYR A 1 275 ? 27.969 -6.222 3.667 1.00 13.33 275 TYR A CA 1
ATOM 2247 C C . TYR A 1 275 ? 27.176 -7.477 3.983 1.00 13.13 275 TYR A C 1
ATOM 2248 O O . TYR A 1 275 ? 27.427 -8.507 3.367 1.00 13.23 275 TYR A O 1
ATOM 2257 N N . MET A 1 276 ? 26.246 -7.438 4.940 1.00 13.46 276 MET A N 1
ATOM 2258 C CA . MET A 1 276 ? 25.914 -6.280 5.767 1.00 13.29 276 MET A CA 1
ATOM 2259 C C . MET A 1 276 ? 26.504 -6.482 7.157 1.00 13.45 276 MET A C 1
ATOM 2260 O O . MET A 1 276 ? 26.686 -7.616 7.611 1.00 14.23 276 MET A O 1
ATOM 2265 N N . PHE A 1 277 ? 26.780 -5.391 7.852 1.00 13.11 277 PHE A N 1
ATOM 2266 C CA . PHE A 1 277 ? 27.083 -5.511 9.271 1.00 13.13 277 PHE A CA 1
ATOM 2267 C C . PHE A 1 277 ? 25.780 -5.691 10.046 1.00 13.24 277 PHE A C 1
ATOM 2268 O O . PHE A 1 277 ? 25.624 -6.628 10.832 1.00 13.12 277 PHE A O 1
ATOM 2276 N N . HIS A 1 278 ? 24.854 -4.768 9.823 1.00 13.57 278 HIS A N 1
ATOM 2277 C CA . HIS A 1 278 ? 23.497 -4.874 10.340 1.00 13.46 278 HIS A CA 1
ATOM 2278 C C . HIS A 1 278 ? 22.556 -4.564 9.185 1.00 13.51 278 HIS A C 1
ATOM 2279 O O . HIS A 1 278 ? 22.606 -3.470 8.622 1.00 13.61 278 HIS A O 1
ATOM 2286 N N . GLY A 1 279 ? 21.721 -5.536 8.826 1.00 13.35 279 GLY A N 1
ATOM 2287 C CA . GLY A 1 279 ? 20.843 -5.414 7.656 1.00 13.46 279 GLY A CA 1
ATOM 2288 C C . GLY A 1 279 ? 19.543 -4.682 7.935 1.00 13.47 279 GLY A C 1
ATOM 2289 O O . GLY A 1 279 ? 19.125 -3.822 7.161 1.00 13.22 279 GLY A O 1
ATOM 2290 N N . GLY A 1 280 ? 18.886 -5.023 9.039 1.00 13.46 280 GLY A N 1
ATOM 2291 C CA . GLY A 1 280 ? 17.645 -4.348 9.397 1.00 13.22 280 GLY A CA 1
ATOM 2292 C C . GLY A 1 280 ? 16.456 -4.794 8.561 1.00 13.51 280 GLY A C 1
ATOM 2293 O O . GLY A 1 280 ? 16.306 -5.981 8.265 1.00 13.11 280 GLY A O 1
ATOM 2294 N N . THR A 1 281 ? 15.620 -3.834 8.172 1.00 13.67 281 THR A N 1
ATOM 2295 C CA . THR A 1 281 ? 14.305 -4.132 7.609 1.00 14.02 281 THR A CA 1
ATOM 2296 C C . THR A 1 281 ? 13.961 -3.271 6.399 1.00 14.49 281 THR A C 1
ATOM 2297 O O . THR A 1 281 ? 14.287 -2.079 6.352 1.00 14.75 281 THR A O 1
ATOM 2301 N N . ASN A 1 282 ? 13.291 -3.881 5.421 1.00 14.70 282 ASN A N 1
ATOM 2302 C CA . ASN A 1 282 ? 12.668 -3.132 4.337 1.00 14.92 282 ASN A CA 1
ATOM 2303 C C . ASN A 1 282 ? 11.247 -2.784 4.747 1.00 15.40 282 ASN A C 1
ATOM 2304 O O . ASN A 1 282 ? 10.307 -3.500 4.411 1.00 15.67 282 ASN A O 1
ATOM 2309 N N . PHE A 1 283 ? 11.086 -1.691 5.481 1.00 15.71 283 PHE A N 1
ATOM 2310 C CA . PHE A 1 283 ? 9.760 -1.318 5.942 1.00 16.32 283 PHE A CA 1
ATOM 2311 C C . PHE A 1 283 ? 8.878 -0.928 4.760 1.00 16.58 283 PHE A C 1
ATOM 2312 O O . PHE A 1 283 ? 9.374 -0.512 3.708 1.00 17.00 283 PHE A O 1
ATOM 2320 N N . GLY A 1 284 ? 7.570 -1.066 4.933 1.00 16.64 284 GLY A N 1
ATOM 2321 C CA . GLY A 1 284 ? 6.630 -0.684 3.889 1.00 16.42 284 GLY A CA 1
ATOM 2322 C C . GLY A 1 284 ? 6.801 -1.496 2.620 1.00 16.17 284 GLY A C 1
ATOM 2323 O O . GLY A 1 284 ? 6.929 -2.724 2.658 1.00 16.40 284 GLY A O 1
ATOM 2324 N N . PHE A 1 285 ? 6.808 -0.804 1.488 1.00 16.15 285 PHE A N 1
ATOM 2325 C CA . PHE A 1 285 ? 6.849 -1.466 0.191 1.00 15.88 285 PHE A CA 1
ATOM 2326 C C . PHE A 1 285 ? 8.214 -1.349 -0.489 1.00 15.89 285 PHE A C 1
ATOM 2327 O O . PHE A 1 285 ? 8.298 -1.417 -1.715 1.00 16.03 285 PHE A O 1
ATOM 2335 N N . MET A 1 286 ? 9.281 -1.189 0.290 1.00 15.59 286 MET A N 1
ATOM 2336 C CA . MET A 1 286 ? 10.587 -0.859 -0.298 1.00 15.38 286 MET A CA 1
ATOM 2337 C C . MET A 1 286 ? 11.507 -2.035 -0.651 1.00 15.27 286 MET A C 1
ATOM 2338 O O . MET A 1 286 ? 12.656 -1.822 -1.047 1.00 14.95 286 MET A O 1
ATOM 2343 N N . ASN A 1 287 ? 11.015 -3.264 -0.520 1.00 14.77 287 ASN A N 1
ATOM 2344 C CA . ASN A 1 287 ? 11.805 -4.434 -0.904 1.00 14.94 287 ASN A CA 1
ATOM 2345 C C . ASN A 1 287 ? 12.179 -4.369 -2.375 1.00 14.96 287 ASN A C 1
ATOM 2346 O O . ASN A 1 287 ? 11.501 -3.711 -3.163 1.00 14.92 287 ASN A O 1
ATOM 2351 N N . GLY A 1 288 ? 13.252 -5.065 -2.734 1.00 14.91 288 GLY A N 1
ATOM 2352 C CA . GLY A 1 288 ? 13.644 -5.211 -4.126 1.00 15.12 288 GLY A CA 1
ATOM 2353 C C . GLY A 1 288 ? 13.126 -6.504 -4.727 1.00 15.35 288 GLY A C 1
ATOM 2354 O O . GLY A 1 288 ? 12.219 -7.143 -4.191 1.00 14.76 288 GLY A O 1
ATOM 2355 N N . CYS A 1 289 ? 13.721 -6.899 -5.845 1.00 15.47 289 CYS A N 1
ATOM 2356 C CA . CYS A 1 289 ? 13.215 -8.022 -6.607 1.00 15.69 289 CYS A CA 1
ATOM 2357 C C . CYS A 1 289 ? 14.317 -8.543 -7.520 1.00 15.60 289 CYS A C 1
ATOM 2358 O O . CYS A 1 289 ? 14.989 -7.769 -8.194 1.00 15.37 289 CYS A O 1
ATOM 2361 N N . SER A 1 290 ? 14.516 -9.855 -7.517 1.00 15.97 290 SER A N 1
ATOM 2362 C CA . SER A 1 290 ? 15.483 -10.478 -8.403 1.00 16.10 290 SER A CA 1
ATOM 2363 C C . SER A 1 290 ? 14.819 -10.882 -9.714 1.00 16.47 290 SER A C 1
ATOM 2364 O O . SER A 1 290 ? 13.598 -10.815 -9.851 1.00 15.81 290 SER A O 1
ATOM 2367 N N . ALA A 1 291 ? 15.627 -11.287 -10.686 1.00 16.83 291 ALA A N 1
ATOM 2368 C CA . ALA A 1 291 ? 15.083 -11.795 -11.939 1.00 17.26 291 ALA A CA 1
ATOM 2369 C C . ALA A 1 291 ? 15.818 -13.053 -12.361 1.00 17.92 291 ALA A C 1
ATOM 2370 O O . ALA A 1 291 ? 17.023 -13.172 -12.160 1.00 17.73 291 ALA A O 1
ATOM 2372 N N . ARG A 1 292 ? 15.083 -14.005 -12.923 1.00 18.28 292 ARG A N 1
ATOM 2373 C CA . ARG A 1 292 ? 15.701 -15.125 -13.615 1.00 19.23 292 ARG A CA 1
ATOM 2374 C C . ARG A 1 292 ? 15.045 -15.207 -14.978 1.00 19.08 292 ARG A C 1
ATOM 2375 O O . ARG A 1 292 ? 13.862 -15.546 -15.085 1.00 18.56 292 ARG A O 1
ATOM 2383 N N . GLY A 1 293 ? 15.798 -14.864 -16.017 1.00 19.00 293 GLY A N 1
ATOM 2384 C CA . GLY A 1 293 ? 15.224 -14.752 -17.349 1.00 19.51 293 GLY A CA 1
ATOM 2385 C C . GLY A 1 293 ? 14.158 -13.672 -17.362 1.00 19.72 293 GLY A C 1
ATOM 2386 O O . GLY A 1 293 ? 14.435 -12.515 -17.051 1.00 20.16 293 GLY A O 1
ATOM 2387 N N . THR A 1 294 ? 12.931 -14.044 -17.709 1.00 19.68 294 THR A N 1
ATOM 2388 C CA . THR A 1 294 ? 11.834 -13.080 -17.726 1.00 19.54 294 THR A CA 1
ATOM 2389 C C . THR A 1 294 ? 11.057 -13.053 -16.413 1.00 19.24 294 THR A C 1
ATOM 2390 O O . THR A 1 294 ? 10.122 -12.261 -16.262 1.00 18.93 294 THR A O 1
ATOM 2394 N N . LEU A 1 295 ? 11.436 -13.919 -15.475 1.00 18.93 295 LEU A N 1
ATOM 2395 C CA . LEU A 1 295 ? 10.686 -14.096 -14.224 1.00 19.01 295 LEU A CA 1
ATOM 2396 C C . LEU A 1 295 ? 11.197 -13.214 -13.081 1.00 18.60 295 LEU A C 1
ATOM 2397 O O . LEU A 1 295 ? 12.400 -13.186 -12.797 1.00 18.47 295 LEU A O 1
ATOM 2402 N N . ASP A 1 296 ? 10.275 -12.511 -12.425 1.00 17.94 296 ASP A N 1
ATOM 2403 C CA . ASP A 1 296 ? 10.604 -11.711 -11.241 1.00 18.03 296 ASP A CA 1
ATOM 2404 C C . ASP A 1 296 ? 10.522 -12.577 -9.986 1.00 17.77 296 ASP A C 1
ATOM 2405 O O . ASP A 1 296 ? 9.643 -13.432 -9.868 1.00 17.27 296 ASP A O 1
ATOM 2410 N N . LEU A 1 297 ? 11.432 -12.334 -9.046 1.00 17.47 297 LEU A N 1
ATOM 2411 C CA . LEU A 1 297 ? 11.472 -13.070 -7.784 1.00 17.70 297 LEU A CA 1
ATOM 2412 C C . LEU A 1 297 ? 11.576 -12.066 -6.643 1.00 17.43 297 LEU A C 1
ATOM 2413 O O . LEU A 1 297 ? 12.675 -11.666 -6.262 1.00 17.31 297 LEU A O 1
ATOM 2418 N N . PRO A 1 298 ? 10.425 -11.639 -6.101 1.00 17.26 298 PRO A N 1
ATOM 2419 C CA . PRO A 1 298 ? 10.396 -10.619 -5.061 1.00 16.95 298 PRO A CA 1
ATOM 2420 C C . PRO A 1 298 ? 11.115 -11.019 -3.769 1.00 16.66 298 PRO A C 1
ATOM 2421 O O . PRO A 1 298 ? 10.974 -12.144 -3.286 1.00 16.49 298 PRO A O 1
ATOM 2425 N N . GLN A 1 299 ? 11.883 -10.082 -3.225 1.00 16.20 299 GLN A N 1
ATOM 2426 C CA . GLN A 1 299 ? 12.640 -10.297 -2.000 1.00 15.97 299 GLN A CA 1
ATOM 2427 C C . GLN A 1 299 ? 11.767 -9.950 -0.794 1.00 15.75 299 GLN A C 1
ATOM 2428 O O . GLN A 1 299 ? 10.811 -9.187 -0.915 1.00 16.12 299 GLN A O 1
ATOM 2434 N N . VAL A 1 300 ? 12.094 -10.509 0.366 1.00 15.88 300 VAL A N 1
ATOM 2435 C CA . VAL A 1 300 ? 11.217 -10.395 1.532 1.00 15.44 300 VAL A CA 1
ATOM 2436 C C . VAL A 1 300 ? 11.374 -9.095 2.310 1.00 15.55 300 VAL A C 1
ATOM 2437 O O . VAL A 1 300 ? 12.258 -8.292 2.031 1.00 15.84 300 VAL A O 1
ATOM 2441 N N . THR A 1 301 ? 10.502 -8.898 3.294 1.00 15.38 301 THR A N 1
ATOM 2442 C CA . THR A 1 301 ? 10.518 -7.683 4.101 1.00 15.23 301 THR A CA 1
ATOM 2443 C C . THR A 1 301 ? 11.752 -7.609 5.003 1.00 15.30 301 THR A C 1
ATOM 2444 O O . THR A 1 301 ? 12.404 -6.565 5.104 1.00 14.95 301 THR A O 1
ATOM 2448 N N . SER A 1 302 ? 12.073 -8.717 5.658 1.00 15.28 302 SER A N 1
ATOM 2449 C CA . SER A 1 302 ? 13.238 -8.753 6.537 1.00 15.45 302 SER A CA 1
ATOM 2450 C C . SER A 1 302 ? 14.528 -8.653 5.724 1.00 15.35 302 SER A C 1
ATOM 2451 O O . SER A 1 302 ? 14.704 -9.378 4.749 1.00 15.93 302 SER A O 1
ATOM 2454 N N . TYR A 1 303 ? 15.424 -7.754 6.117 1.00 15.00 303 TYR A N 1
ATOM 2455 C CA . TYR A 1 303 ? 16.760 -7.717 5.528 1.00 14.67 303 TYR A CA 1
ATOM 2456 C C . TYR A 1 303 ? 17.758 -8.152 6.594 1.00 14.89 303 TYR A C 1
ATOM 2457 O O . TYR A 1 303 ? 18.855 -7.595 6.704 1.00 14.15 303 TYR A O 1
ATOM 2466 N N . ASP A 1 304 ? 17.361 -9.148 7.385 1.00 15.02 304 ASP A N 1
ATOM 2467 C CA . ASP A 1 304 ? 18.250 -9.741 8.377 1.00 15.25 304 ASP A CA 1
ATOM 2468 C C . ASP A 1 304 ? 19.579 -10.075 7.717 1.00 15.25 304 ASP A C 1
ATOM 2469 O O . ASP A 1 304 ? 20.645 -9.792 8.272 1.00 14.70 304 ASP A O 1
ATOM 2474 N N . TYR A 1 305 ? 19.502 -10.690 6.536 1.00 14.88 305 TYR A N 1
ATOM 2475 C CA . TYR A 1 305 ? 20.679 -10.943 5.703 1.00 15.24 305 TYR A CA 1
ATOM 2476 C C . TYR A 1 305 ? 21.655 -11.959 6.296 1.00 15.47 305 TYR A C 1
ATOM 2477 O O . TYR A 1 305 ? 22.723 -12.184 5.736 1.00 15.08 305 TYR A O 1
ATOM 2486 N N . ASP A 1 306 ? 21.289 -12.582 7.414 1.00 15.52 306 ASP A N 1
ATOM 2487 C CA . ASP A 1 306 ? 22.241 -13.420 8.140 1.00 15.70 306 ASP A CA 1
ATOM 2488 C C . ASP A 1 306 ? 23.481 -12.571 8.458 1.00 15.71 306 ASP A C 1
ATOM 2489 O O . ASP A 1 306 ? 24.608 -13.069 8.460 1.00 16.01 306 ASP A O 1
ATOM 2494 N N . ALA A 1 307 ? 23.261 -11.287 8.715 1.00 15.71 307 ALA A N 1
ATOM 2495 C CA . ALA A 1 307 ? 24.359 -10.345 8.970 1.00 15.43 307 ALA A CA 1
ATOM 2496 C C . ALA A 1 307 ? 24.964 -10.549 10.357 1.00 15.43 307 ALA A C 1
ATOM 2497 O O . ALA A 1 307 ? 24.493 -11.381 11.133 1.00 15.09 307 ALA A O 1
ATOM 2499 N N . LEU A 1 308 ? 26.011 -9.788 10.671 1.00 15.18 308 LEU A N 1
ATOM 2500 C CA . LEU A 1 308 ? 26.630 -9.880 11.995 1.00 15.22 308 LEU A CA 1
ATOM 2501 C C . LEU A 1 308 ? 25.636 -9.567 13.102 1.00 15.47 308 LEU A C 1
ATOM 2502 O O . LEU A 1 308 ? 25.582 -10.273 14.107 1.00 15.80 308 LEU A O 1
ATOM 2507 N N . LEU A 1 309 ? 24.854 -8.505 12.921 1.00 15.39 309 LEU A N 1
ATOM 2508 C CA . LEU A 1 309 ? 23.747 -8.226 13.822 1.00 15.23 309 LEU A CA 1
ATOM 2509 C C . LEU A 1 309 ? 22.472 -8.698 13.152 1.00 15.53 309 LEU A C 1
ATOM 2510 O O . LEU A 1 309 ? 22.302 -8.518 11.944 1.00 15.26 309 LEU A O 1
ATOM 2515 N N . ASP A 1 310 ? 21.570 -9.290 13.925 1.00 15.90 310 ASP A N 1
ATOM 2516 C CA . ASP A 1 310 ? 20.311 -9.747 13.338 1.00 16.45 310 ASP A CA 1
ATOM 2517 C C . ASP A 1 310 ? 19.388 -8.566 13.059 1.00 16.48 310 ASP A C 1
ATOM 2518 O O . ASP A 1 310 ? 19.715 -7.419 13.369 1.00 16.62 310 ASP A O 1
ATOM 2523 N N . GLU A 1 311 ? 18.238 -8.837 12.454 1.00 16.84 311 GLU A N 1
ATOM 2524 C CA . GLU A 1 311 ? 17.347 -7.763 12.043 1.00 17.04 311 GLU A CA 1
ATOM 2525 C C . GLU A 1 311 ? 17.138 -6.762 13.181 1.00 17.13 311 GLU A C 1
ATOM 2526 O O . GLU A 1 311 ? 17.155 -5.552 12.971 1.00 16.75 311 GLU A O 1
ATOM 2532 N N . GLU A 1 312 ? 16.962 -7.284 14.390 1.00 18.00 312 GLU A N 1
ATOM 2533 C CA . GLU A 1 312 ? 16.694 -6.475 15.575 1.00 18.73 312 GLU A CA 1
ATOM 2534 C C . GLU A 1 312 ? 17.899 -5.619 15.981 1.00 18.66 312 GLU A C 1
ATOM 2535 O O . GLU A 1 312 ? 17.750 -4.572 16.626 1.00 18.84 312 GLU A O 1
ATOM 2541 N N . GLY A 1 313 ? 19.093 -6.056 15.596 1.00 18.52 313 GLY A N 1
ATOM 2542 C CA . GLY A 1 313 ? 20.309 -5.322 15.941 1.00 18.46 313 GLY A CA 1
ATOM 2543 C C . GLY A 1 313 ? 21.135 -6.005 17.016 1.00 18.54 313 GLY A C 1
ATOM 2544 O O . GLY A 1 313 ? 22.072 -5.418 17.558 1.00 18.45 313 GLY A O 1
ATOM 2545 N N . ASN A 1 314 ? 20.800 -7.254 17.318 1.00 18.57 314 ASN A N 1
ATOM 2546 C CA . ASN A 1 314 ? 21.548 -8.012 18.322 1.00 18.60 314 ASN A CA 1
ATOM 2547 C C . ASN A 1 314 ? 22.675 -8.841 17.733 1.00 18.26 314 ASN A C 1
ATOM 2548 O O . ASN A 1 314 ? 22.516 -9.456 16.683 1.00 18.06 314 ASN A O 1
ATOM 2553 N N . PRO A 1 315 ? 23.826 -8.860 18.416 1.00 18.04 315 PRO A N 1
ATOM 2554 C CA . PRO A 1 315 ? 24.935 -9.705 17.991 1.00 17.92 315 PRO A CA 1
ATOM 2555 C C . PRO A 1 315 ? 24.509 -11.148 17.797 1.00 17.96 315 PRO A C 1
ATOM 2556 O O . PRO A 1 315 ? 23.711 -11.679 18.578 1.00 18.12 315 PRO A O 1
ATOM 2560 N N . THR A 1 316 ? 25.063 -11.771 16.763 1.00 17.94 316 THR A N 1
ATOM 2561 C CA . THR A 1 316 ? 24.815 -13.169 16.449 1.00 17.66 316 THR A CA 1
ATOM 2562 C C . THR A 1 316 ? 26.080 -13.979 16.693 1.00 17.34 316 THR A C 1
ATOM 2563 O O . THR A 1 316 ? 27.128 -13.428 17.022 1.00 17.07 316 THR A O 1
ATOM 2567 N N . ALA A 1 317 ? 25.988 -15.291 16.519 1.00 17.19 317 ALA A N 1
ATOM 2568 C CA . ALA A 1 317 ? 27.171 -16.141 16.571 1.00 16.97 317 ALA A CA 1
ATOM 2569 C C . ALA A 1 317 ? 28.225 -15.648 15.581 1.00 16.91 317 ALA A C 1
ATOM 2570 O O . ALA A 1 317 ? 29.433 -15.721 15.845 1.00 16.30 317 ALA A O 1
ATOM 2572 N N . LYS A 1 318 ? 27.757 -15.135 14.444 1.00 16.76 318 LYS A N 1
ATOM 2573 C CA . LYS A 1 318 ? 28.645 -14.607 13.415 1.00 16.55 318 LYS A CA 1
ATOM 2574 C C . LYS A 1 318 ? 29.395 -13.370 13.908 1.00 16.43 318 LYS A C 1
ATOM 2575 O O . LYS A 1 318 ? 30.593 -13.220 13.655 1.00 16.79 318 LYS A O 1
ATOM 2581 N N . TYR A 1 319 ? 28.692 -12.479 14.601 1.00 16.02 319 TYR A N 1
ATOM 2582 C CA . TYR A 1 319 ? 29.347 -11.319 15.199 1.00 15.90 319 TYR A CA 1
ATOM 2583 C C . TYR A 1 319 ? 30.455 -11.784 16.137 1.00 15.84 319 TYR A C 1
ATOM 2584 O O . TYR A 1 319 ? 31.580 -11.291 16.083 1.00 15.62 319 TYR A O 1
ATOM 2593 N N . LEU A 1 320 ? 30.138 -12.754 16.989 1.00 16.19 320 LEU A N 1
ATOM 2594 C CA . LEU A 1 320 ? 31.106 -13.235 17.980 1.00 16.59 320 LEU A CA 1
ATOM 2595 C C . LEU A 1 320 ? 32.315 -13.912 17.340 1.00 16.62 320 LEU A C 1
ATOM 2596 O O . LEU A 1 320 ? 33.444 -13.801 17.835 1.00 16.60 320 LEU A O 1
ATOM 2601 N N . ALA A 1 321 ? 32.078 -14.621 16.244 1.00 16.27 321 ALA A N 1
ATOM 2602 C CA . ALA A 1 321 ? 33.151 -15.319 15.562 1.00 16.02 321 ALA A CA 1
ATOM 2603 C C . ALA A 1 321 ? 34.089 -14.295 14.930 1.00 15.85 321 ALA A C 1
ATOM 2604 O O . ALA A 1 321 ? 35.305 -14.462 14.951 1.00 15.41 321 ALA A O 1
ATOM 2606 N N . VAL A 1 322 ? 33.518 -13.231 14.369 1.00 15.62 322 VAL A N 1
ATOM 2607 C CA . VAL A 1 322 ? 34.338 -12.176 13.777 1.00 15.68 322 VAL A CA 1
ATOM 2608 C C . VAL A 1 322 ? 35.096 -11.434 14.875 1.00 16.24 322 VAL A C 1
ATOM 2609 O O . VAL A 1 322 ? 36.280 -11.150 14.736 1.00 16.04 322 VAL A O 1
ATOM 2613 N N . LYS A 1 323 ? 34.411 -11.152 15.977 1.00 16.67 323 LYS A N 1
ATOM 2614 C CA . LYS A 1 323 ? 35.043 -10.509 17.121 1.00 17.38 323 LYS A CA 1
ATOM 2615 C C . LYS A 1 323 ? 36.221 -11.338 17.651 1.00 17.70 323 LYS A C 1
ATOM 2616 O O . LYS A 1 323 ? 37.269 -10.790 17.994 1.00 17.55 323 LYS A O 1
ATOM 2622 N N . LYS A 1 324 ? 36.055 -12.656 17.715 1.00 17.81 324 LYS A N 1
ATOM 2623 C CA . LYS A 1 324 ? 37.141 -13.536 18.171 1.00 18.24 324 LYS A CA 1
ATOM 2624 C C . LYS A 1 324 ? 38.324 -13.535 17.199 1.00 18.07 324 LYS A C 1
ATOM 2625 O O . LYS A 1 324 ? 39.487 -13.506 17.606 1.00 17.87 324 LYS A O 1
ATOM 2631 N N . MET A 1 325 ? 38.017 -13.562 15.908 1.00 17.76 325 MET A N 1
ATOM 2632 C CA . MET A 1 325 ? 39.038 -13.498 14.877 1.00 17.77 325 MET A CA 1
ATOM 2633 C C . MET A 1 325 ? 39.849 -12.210 15.022 1.00 17.66 325 MET A C 1
ATOM 2634 O O . MET A 1 325 ? 41.086 -12.215 14.925 1.00 17.42 325 MET A O 1
ATOM 2639 N N . MET A 1 326 ? 39.150 -11.108 15.279 1.00 17.36 326 MET A N 1
ATOM 2640 C CA . MET A 1 326 ? 39.799 -9.813 15.422 1.00 17.53 326 MET A CA 1
ATOM 2641 C C . MET A 1 326 ? 40.703 -9.789 16.644 1.00 17.83 326 MET A C 1
ATOM 2642 O O . MET A 1 326 ? 41.826 -9.301 16.583 1.00 17.87 326 MET A O 1
ATOM 2647 N N . ALA A 1 327 ? 40.200 -10.316 17.754 1.00 18.72 327 ALA A N 1
ATOM 2648 C CA . ALA A 1 327 ? 40.958 -10.344 19.002 1.00 19.35 327 ALA A CA 1
ATOM 2649 C C . ALA A 1 327 ? 42.219 -11.196 18.880 1.00 20.13 327 ALA A C 1
ATOM 2650 O O . ALA A 1 327 ? 43.239 -10.907 19.511 1.00 20.11 327 ALA A O 1
ATOM 2652 N N . THR A 1 328 ? 42.142 -12.240 18.063 1.00 20.64 328 THR A N 1
ATOM 2653 C CA . THR A 1 328 ? 43.251 -13.177 17.890 1.00 21.55 328 THR A CA 1
ATOM 2654 C C . THR A 1 328 ? 44.289 -12.675 16.890 1.00 21.66 328 THR A C 1
ATOM 2655 O O . THR A 1 328 ? 45.490 -12.711 17.158 1.00 22.07 328 THR A O 1
ATOM 2659 N N . HIS A 1 329 ? 43.824 -12.199 15.739 1.00 21.56 329 HIS A N 1
ATOM 2660 C CA . HIS A 1 329 ? 44.719 -11.902 14.629 1.00 21.38 329 HIS A CA 1
ATOM 2661 C C . HIS A 1 329 ? 44.911 -10.412 14.360 1.00 21.29 329 HIS A C 1
ATOM 2662 O O . HIS A 1 329 ? 45.812 -10.022 13.620 1.00 21.42 329 HIS A O 1
ATOM 2669 N N . PHE A 1 330 ? 44.065 -9.582 14.956 1.00 21.08 330 PHE A N 1
ATOM 2670 C CA . PHE A 1 330 ? 44.205 -8.142 14.798 1.00 21.26 330 PHE A CA 1
ATOM 2671 C C . PHE A 1 330 ? 44.022 -7.449 16.140 1.00 21.11 330 PHE A C 1
ATOM 2672 O O . PHE A 1 330 ? 43.262 -6.492 16.267 1.00 20.59 330 PHE A O 1
ATOM 2680 N N . SER A 1 331 ? 44.752 -7.945 17.133 1.00 21.53 331 SER A N 1
ATOM 2681 C CA . SER A 1 331 ? 44.585 -7.525 18.521 1.00 22.07 331 SER A CA 1
ATOM 2682 C C . SER A 1 331 ? 44.880 -6.050 18.738 1.00 22.16 331 SER A C 1
ATOM 2683 O O . SER A 1 331 ? 44.531 -5.496 19.778 1.00 22.39 331 SER A O 1
ATOM 2686 N N . GLU A 1 332 ? 45.527 -5.416 17.768 1.00 22.22 332 GLU A N 1
ATOM 2687 C CA . GLU A 1 332 ? 45.869 -4.002 17.894 1.00 22.25 332 GLU A CA 1
ATOM 2688 C C . GLU A 1 332 ? 44.629 -3.109 17.882 1.00 21.77 332 GLU A C 1
ATOM 2689 O O . GLU A 1 332 ? 44.670 -1.964 18.336 1.00 21.58 332 GLU A O 1
ATOM 2695 N N . TYR A 1 333 ? 43.525 -3.629 17.354 1.00 21.05 333 TYR A N 1
ATOM 2696 C CA . TYR A 1 333 ? 42.279 -2.869 17.338 1.00 20.69 333 TYR A CA 1
ATOM 2697 C C . TYR A 1 333 ? 41.504 -3.129 18.617 1.00 20.48 333 TYR A C 1
ATOM 2698 O O . TYR A 1 333 ? 41.133 -4.264 18.900 1.00 20.49 333 TYR A O 1
ATOM 2707 N N . PRO A 1 334 ? 41.275 -2.074 19.405 1.00 20.29 334 PRO A N 1
ATOM 2708 C CA . PRO A 1 334 ? 40.563 -2.224 20.667 1.00 19.73 334 PRO A CA 1
ATOM 2709 C C . PRO A 1 334 ? 39.111 -2.590 20.420 1.00 19.21 334 PRO A C 1
ATOM 2710 O O . PRO A 1 334 ? 38.507 -2.125 19.456 1.00 18.63 334 PRO A O 1
ATOM 2714 N N . GLN A 1 335 ? 38.568 -3.431 21.289 1.00 18.47 335 GLN A N 1
ATOM 2715 C CA . GLN A 1 335 ? 37.196 -3.873 21.170 1.00 18.16 335 GLN A CA 1
ATOM 2716 C C . GLN A 1 335 ? 36.422 -3.482 22.420 1.00 18.10 335 GLN A C 1
ATOM 2717 O O . GLN A 1 335 ? 37.020 -3.081 23.425 1.00 17.60 335 GLN A O 1
ATOM 2723 N N . LEU A 1 336 ? 35.096 -3.592 22.338 1.00 17.61 336 LEU A N 1
ATOM 2724 C CA . LEU A 1 336 ? 34.206 -3.311 23.459 1.00 17.84 336 LEU A CA 1
ATOM 2725 C C . LEU A 1 336 ? 33.163 -4.426 23.547 1.00 17.98 336 LEU A C 1
ATOM 2726 O O . LEU A 1 336 ? 32.947 -5.153 22.588 1.00 17.76 336 LEU A O 1
ATOM 2731 N N . GLU A 1 337 ? 32.521 -4.563 24.701 1.00 18.28 337 GLU A N 1
ATOM 2732 C CA . GLU A 1 337 ? 31.402 -5.482 24.825 1.00 19.09 337 GLU A CA 1
ATOM 2733 C C . GLU A 1 337 ? 30.210 -4.872 24.086 1.00 18.83 337 GLU A C 1
ATOM 2734 O O . GLU A 1 337 ? 29.886 -3.708 24.299 1.00 18.75 337 GLU A O 1
ATOM 2740 N N . PRO A 1 338 ? 29.563 -5.649 23.202 1.00 19.01 338 PRO A N 1
ATOM 2741 C CA . PRO A 1 338 ? 28.444 -5.088 22.452 1.00 19.25 338 PRO A CA 1
ATOM 2742 C C . PRO A 1 338 ? 27.179 -4.932 23.285 1.00 19.62 338 PRO A C 1
ATOM 2743 O O . PRO A 1 338 ? 27.078 -5.473 24.393 1.00 19.56 338 PRO A O 1
ATOM 2747 N N . LEU A 1 339 ? 26.220 -4.202 22.726 1.00 19.71 339 LEU A N 1
ATOM 2748 C CA . LEU A 1 339 ? 24.940 -3.962 23.366 1.00 20.14 339 LEU A CA 1
ATOM 2749 C C . LEU A 1 339 ? 23.892 -4.924 22.831 1.00 20.11 339 LEU A C 1
ATOM 2750 O O . LEU A 1 339 ? 23.896 -5.260 21.647 1.00 19.62 339 LEU A O 1
ATOM 2755 N N . TYR A 1 340 ? 23.001 -5.360 23.715 1.00 20.38 340 TYR A N 1
ATOM 2756 C CA . TYR A 1 340 ? 21.889 -6.222 23.338 1.00 20.86 340 TYR A CA 1
ATOM 2757 C C . TYR A 1 340 ? 20.567 -5.558 23.706 1.00 21.17 340 TYR A C 1
ATOM 2758 O O . TYR A 1 340 ? 20.457 -4.927 24.758 1.00 21.02 340 TYR A O 1
ATOM 2767 N N . LYS A 1 341 ? 19.563 -5.710 22.848 1.00 21.55 341 LYS A N 1
ATOM 2768 C CA . LYS A 1 341 ? 18.209 -5.255 23.170 1.00 22.40 341 LYS A CA 1
ATOM 2769 C C . LYS A 1 341 ? 17.375 -6.447 23.611 1.00 23.04 341 LYS A C 1
ATOM 2770 O O . LYS A 1 341 ? 17.565 -7.554 23.111 1.00 23.07 341 LYS A O 1
ATOM 2776 N N . GLU A 1 342 ? 16.464 -6.237 24.556 1.00 23.99 342 GLU A N 1
ATOM 2777 C CA . GLU A 1 342 ? 15.575 -7.316 24.973 1.00 25.32 342 GLU A CA 1
ATOM 2778 C C . GLU A 1 342 ? 14.252 -7.219 24.224 1.00 25.44 342 GLU A C 1
ATOM 2779 O O . GLU A 1 342 ? 13.836 -6.136 23.824 1.00 25.53 342 GLU A O 1
ATOM 2785 N N . SER A 1 343 ? 13.609 -8.356 24.010 1.00 26.01 343 SER A N 1
ATOM 2786 C CA . SER A 1 343 ? 12.335 -8.369 23.306 1.00 26.59 343 SER A CA 1
ATOM 2787 C C . SER A 1 343 ? 11.213 -8.724 24.268 1.00 26.90 343 SER A C 1
ATOM 2788 O O . SER A 1 343 ? 11.459 -9.078 25.422 1.00 26.84 343 SER A O 1
ATOM 2791 N N . MET A 1 344 ? 9.980 -8.620 23.793 1.00 27.25 344 MET A N 1
ATOM 2792 C CA . MET A 1 344 ? 8.826 -8.934 24.618 1.00 27.94 344 MET A CA 1
ATOM 2793 C C . MET A 1 344 ? 7.883 -9.868 23.876 1.00 28.39 344 MET A C 1
ATOM 2794 O O . MET A 1 344 ? 8.031 -10.103 22.672 1.00 27.72 344 MET A O 1
ATOM 2799 N N . GLU A 1 345 ? 6.911 -10.396 24.609 1.00 28.87 345 GLU A N 1
ATOM 2800 C CA . GLU A 1 345 ? 5.861 -11.202 24.021 1.00 29.71 345 GLU A CA 1
ATOM 2801 C C . GLU A 1 345 ? 4.520 -10.756 24.585 1.00 29.96 345 GLU A C 1
ATOM 2802 O O . GLU A 1 345 ? 4.443 -10.258 25.707 1.00 29.67 345 GLU A O 1
ATOM 2808 N N . LEU A 1 346 ? 3.468 -10.920 23.792 1.00 30.28 346 LEU A N 1
ATOM 2809 C CA . LEU A 1 346 ? 2.131 -10.553 24.221 1.00 30.80 346 LEU A CA 1
ATOM 2810 C C . LEU A 1 346 ? 1.120 -11.488 23.567 1.00 31.08 346 LEU A C 1
ATOM 2811 O O . LEU A 1 346 ? 1.004 -11.536 22.340 1.00 31.15 346 LEU A O 1
ATOM 2816 N N . ASP A 1 347 ? 0.403 -12.234 24.401 1.00 31.36 347 ASP A N 1
ATOM 2817 C CA . ASP A 1 347 ? -0.494 -13.293 23.947 1.00 31.66 347 ASP A CA 1
ATOM 2818 C C . ASP A 1 347 ? -1.900 -12.813 23.592 1.00 31.45 347 ASP A C 1
ATOM 2819 O O . ASP A 1 347 ? -2.443 -11.901 24.220 1.00 31.44 347 ASP A O 1
ATOM 2824 N N . ALA A 1 348 ? -2.476 -13.441 22.572 1.00 31.26 348 ALA A N 1
ATOM 2825 C CA . ALA A 1 348 ? -3.906 -13.334 22.289 1.00 30.93 348 ALA A CA 1
ATOM 2826 C C . ALA A 1 348 ? -4.472 -11.924 22.416 1.00 30.65 348 ALA A C 1
ATOM 2827 O O . ALA A 1 348 ? -5.322 -11.663 23.270 1.00 30.76 348 ALA A O 1
ATOM 2829 N N . ILE A 1 349 ? -4.004 -11.019 21.564 1.00 29.95 349 ILE A N 1
ATOM 2830 C CA . ILE A 1 349 ? -4.580 -9.689 21.468 1.00 29.52 349 ILE A CA 1
ATOM 2831 C C . ILE A 1 349 ? -5.788 -9.773 20.543 1.00 29.36 349 ILE A C 1
ATOM 2832 O O . ILE A 1 349 ? -5.649 -10.088 19.366 1.00 29.16 349 ILE A O 1
ATOM 2837 N N . PRO A 1 350 ? -6.986 -9.493 21.074 1.00 29.25 350 PRO A N 1
ATOM 2838 C CA . PRO A 1 350 ? -8.185 -9.779 20.287 1.00 29.08 350 PRO A CA 1
ATOM 2839 C C . PRO A 1 350 ? -8.479 -8.763 19.186 1.00 29.03 350 PRO A C 1
ATOM 2840 O O . PRO A 1 350 ? -8.110 -7.595 19.290 1.00 28.81 350 PRO A O 1
ATOM 2844 N N . LEU A 1 351 ? -9.145 -9.224 18.134 1.00 29.26 351 LEU A N 1
ATOM 2845 C CA . LEU A 1 351 ? -9.634 -8.343 17.085 1.00 29.55 351 LEU A CA 1
ATOM 2846 C C . LEU A 1 351 ? -10.664 -7.376 17.662 1.00 29.83 351 LEU A C 1
ATOM 2847 O O . LEU A 1 351 ? -11.583 -7.786 18.374 1.00 30.08 351 LEU A O 1
ATOM 2852 N N . VAL A 1 352 ? -10.504 -6.094 17.363 1.00 29.97 352 VAL A N 1
ATOM 2853 C CA . VAL A 1 352 ? -11.420 -5.076 17.854 1.00 30.38 352 VAL A CA 1
ATOM 2854 C C . VAL A 1 352 ? -12.480 -4.750 16.809 1.00 30.38 352 VAL A C 1
ATOM 2855 O O . VAL A 1 352 ? -13.675 -4.719 17.106 1.00 30.50 352 VAL A O 1
ATOM 2859 N N . GLU A 1 353 ? -12.036 -4.513 15.580 1.00 30.33 353 GLU A N 1
ATOM 2860 C CA . GLU A 1 353 ? -12.950 -4.182 14.497 1.00 30.16 353 GLU A CA 1
ATOM 2861 C C . GLU A 1 353 ? -12.318 -4.472 13.144 1.00 29.81 353 GLU A C 1
ATOM 2862 O O . GLU A 1 353 ? -11.107 -4.663 13.036 1.00 29.43 353 GLU A O 1
ATOM 2868 N N . LYS A 1 354 ? -13.151 -4.494 12.111 1.00 29.26 354 LYS A N 1
ATOM 2869 C CA . LYS A 1 354 ? -12.688 -4.788 10.768 1.00 28.65 354 LYS A CA 1
ATOM 2870 C C . LYS A 1 354 ? -13.554 -4.064 9.746 1.00 28.39 354 LYS A C 1
ATOM 2871 O O . LYS A 1 354 ? -14.707 -3.717 10.018 1.00 28.33 354 LYS A O 1
ATOM 2877 N N . VAL A 1 355 ? -12.992 -3.832 8.568 1.00 27.73 355 VAL A N 1
ATOM 2878 C CA . VAL A 1 355 ? -13.721 -3.160 7.510 1.00 27.09 355 VAL A CA 1
ATOM 2879 C C . VAL A 1 355 ? -13.164 -3.585 6.156 1.00 26.71 355 VAL A C 1
ATOM 2880 O O . VAL A 1 355 ? -11.949 -3.656 5.969 1.00 26.33 355 VAL A O 1
ATOM 2884 N N . SER A 1 356 ? -14.056 -3.899 5.224 1.00 26.20 356 SER A N 1
ATOM 2885 C CA . SER A 1 356 ? -13.633 -4.255 3.873 1.00 25.51 356 SER A CA 1
ATOM 2886 C C . SER A 1 356 ? -13.007 -3.059 3.169 1.00 25.09 356 SER A C 1
ATOM 2887 O O . SER A 1 356 ? -13.437 -1.921 3.359 1.00 24.66 356 SER A O 1
ATOM 2890 N N . LEU A 1 357 ? -11.989 -3.319 2.349 1.00 24.67 357 LEU A N 1
ATOM 2891 C CA . LEU A 1 357 ? -11.391 -2.273 1.533 1.00 24.59 357 LEU A CA 1
ATOM 2892 C C . LEU A 1 357 ? -12.459 -1.521 0.738 1.00 24.91 357 LEU A C 1
ATOM 2893 O O . LEU A 1 357 ? -12.473 -0.293 0.714 1.00 24.67 357 LEU A O 1
ATOM 2898 N N . PHE A 1 358 ? -13.355 -2.264 0.095 1.00 25.60 358 PHE A N 1
ATOM 2899 C CA . PHE A 1 358 ? -14.386 -1.656 -0.746 1.00 26.55 358 PHE A CA 1
ATOM 2900 C C . PHE A 1 358 ? -15.264 -0.671 0.020 1.00 27.25 358 PHE A C 1
ATOM 2901 O O . PHE A 1 358 ? -15.729 0.320 -0.540 1.00 27.58 358 PHE A O 1
ATOM 2909 N N . GLU A 1 359 ? -15.492 -0.946 1.300 1.00 28.04 359 GLU A N 1
ATOM 2910 C CA . GLU A 1 359 ? -16.352 -0.087 2.115 1.00 28.74 359 GLU A CA 1
ATOM 2911 C C . GLU A 1 359 ? -15.658 1.181 2.624 1.00 28.78 359 GLU A C 1
ATOM 2912 O O . GLU A 1 359 ? -16.324 2.126 3.040 1.00 28.89 359 GLU A O 1
ATOM 2918 N N . THR A 1 360 ? -14.328 1.212 2.591 1.00 28.92 360 THR A N 1
ATOM 2919 C CA . THR A 1 360 ? -13.598 2.390 3.067 1.00 28.92 360 THR A CA 1
ATOM 2920 C C . THR A 1 360 ? -12.787 3.079 1.968 1.00 28.96 360 THR A C 1
ATOM 2921 O O . THR A 1 360 ? -11.957 3.946 2.244 1.00 28.81 360 THR A O 1
ATOM 2925 N N . LEU A 1 361 ? -13.045 2.705 0.719 1.00 29.19 361 LEU A N 1
ATOM 2926 C CA . LEU A 1 361 ? -12.337 3.283 -0.419 1.00 29.33 361 LEU A CA 1
ATOM 2927 C C . LEU A 1 361 ? -12.302 4.799 -0.410 1.00 29.61 361 LEU A C 1
ATOM 2928 O O . LEU A 1 361 ? -11.240 5.407 -0.542 1.00 29.77 361 LEU A O 1
ATOM 2933 N N . ASP A 1 362 ? -13.475 5.406 -0.271 1.00 29.88 362 ASP A N 1
ATOM 2934 C CA . ASP A 1 362 ? -13.627 6.840 -0.496 1.00 30.29 362 ASP A CA 1
ATOM 2935 C C . ASP A 1 362 ? -12.839 7.714 0.481 1.00 29.85 362 ASP A C 1
ATOM 2936 O O . ASP A 1 362 ? -12.469 8.839 0.148 1.00 29.93 362 ASP A O 1
ATOM 2941 N N . SER A 1 363 ? -12.578 7.207 1.680 1.00 29.25 363 SER A N 1
ATOM 2942 C CA . SER A 1 363 ? -11.767 7.962 2.626 1.00 28.90 363 SER A CA 1
ATOM 2943 C C . SER A 1 363 ? -10.278 7.689 2.411 1.00 28.53 363 SER A C 1
ATOM 2944 O O . SER A 1 363 ? -9.432 8.529 2.733 1.00 28.34 363 SER A O 1
ATOM 2947 N N . LEU A 1 364 ? -9.968 6.524 1.847 1.00 28.09 364 LEU A N 1
ATOM 2948 C CA . LEU A 1 364 ? -8.577 6.114 1.625 1.00 27.81 364 LEU A CA 1
ATOM 2949 C C . LEU A 1 364 ? -7.987 6.634 0.320 1.00 27.63 364 LEU A C 1
ATOM 2950 O O . LEU A 1 364 ? -6.800 6.943 0.253 1.00 27.43 364 LEU A O 1
ATOM 2955 N N . SER A 1 365 ? -8.805 6.721 -0.725 1.00 27.57 365 SER A N 1
ATOM 2956 C CA . SER A 1 365 ? -8.266 7.007 -2.051 1.00 27.37 365 SER A CA 1
ATOM 2957 C C . SER A 1 365 ? -9.083 8.011 -2.864 1.00 27.73 365 SER A C 1
ATOM 2958 O O . SER A 1 365 ? -10.309 8.010 -2.822 1.00 27.88 365 SER A O 1
ATOM 2961 N N . SER A 1 366 ? -8.382 8.868 -3.602 1.00 27.90 366 SER A N 1
ATOM 2962 C CA . SER A 1 366 ? -9.018 9.779 -4.547 1.00 28.21 366 SER A CA 1
ATOM 2963 C C . SER A 1 366 ? -9.002 9.143 -5.935 1.00 27.57 366 SER A C 1
ATOM 2964 O O . SER A 1 366 ? -7.934 8.924 -6.506 1.00 28.01 366 SER A O 1
ATOM 2967 N N . PRO A 1 367 ? -10.186 8.842 -6.486 1.00 26.93 367 PRO A N 1
ATOM 2968 C CA . PRO A 1 367 ? -10.229 8.113 -7.752 1.00 26.14 367 PRO A CA 1
ATOM 2969 C C . PRO A 1 367 ? -9.837 8.985 -8.937 1.00 25.17 367 PRO A C 1
ATOM 2970 O O . PRO A 1 367 ? -10.042 10.199 -8.919 1.00 25.03 367 PRO A O 1
ATOM 2974 N N . VAL A 1 368 ? -9.274 8.355 -9.960 1.00 23.84 368 VAL A N 1
ATOM 2975 C CA . VAL A 1 368 ? -8.977 9.033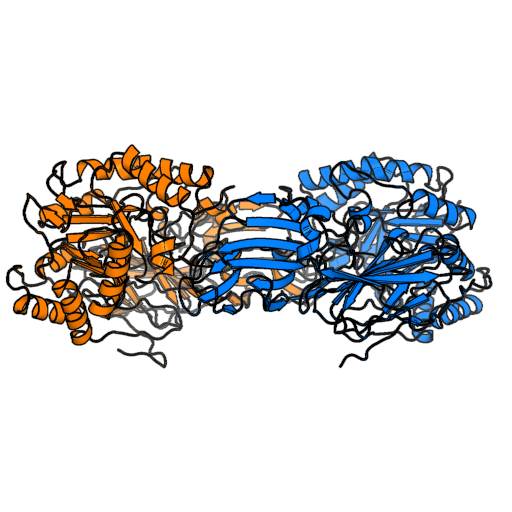 -11.207 1.00 22.72 368 VAL A CA 1
ATOM 2976 C C . VAL A 1 368 ? -9.742 8.305 -12.303 1.00 22.10 368 VAL A C 1
ATOM 2977 O O . VAL A 1 368 ? -9.618 7.085 -12.456 1.00 21.35 368 VAL A O 1
ATOM 2981 N N . GLU A 1 369 ? -10.549 9.050 -13.048 1.00 21.59 369 GLU A N 1
ATOM 2982 C CA . GLU A 1 369 ? -11.375 8.452 -14.094 1.00 21.43 369 GLU A CA 1
ATOM 2983 C C . GLU A 1 369 ? -10.814 8.735 -15.479 1.00 20.25 369 GLU A C 1
ATOM 2984 O O . GLU A 1 369 ? -10.434 9.863 -15.784 1.00 20.55 369 GLU A O 1
ATOM 2990 N N . SER A 1 370 ? -10.770 7.709 -16.322 1.00 19.26 370 SER A N 1
ATOM 2991 C CA . SER A 1 370 ? -10.365 7.889 -17.711 1.00 18.30 370 SER A CA 1
ATOM 2992 C C . SER A 1 370 ? -10.990 6.805 -18.581 1.00 17.58 370 SER A C 1
ATOM 2993 O O . SER A 1 370 ? -11.448 5.776 -18.082 1.00 17.22 370 SER A O 1
ATOM 2996 N N . LEU A 1 371 ? -11.020 7.045 -19.884 1.00 16.65 371 LEU A N 1
ATOM 2997 C CA . LEU A 1 371 ? -11.650 6.112 -20.799 1.00 16.03 371 LEU A CA 1
ATOM 2998 C C . LEU A 1 371 ? -10.854 4.815 -20.845 1.00 15.57 371 LEU A C 1
ATOM 2999 O O . LEU A 1 371 ? -11.419 3.725 -20.739 1.00 15.23 371 LEU A O 1
ATOM 3004 N N . TYR A 1 372 ? -9.535 4.950 -20.968 1.00 14.95 372 TYR A N 1
ATOM 3005 C CA . TYR A 1 372 ? -8.622 3.806 -20.997 1.00 14.98 372 TYR A CA 1
ATOM 3006 C C . TYR A 1 372 ? -7.891 3.647 -19.668 1.00 15.14 372 TYR A C 1
ATOM 3007 O O . TYR A 1 372 ? -7.640 4.632 -18.972 1.00 15.25 372 TYR A O 1
ATOM 3016 N N . PRO A 1 373 ? -7.544 2.403 -19.312 1.00 15.51 373 PRO A N 1
ATOM 3017 C CA . PRO A 1 373 ? -6.883 2.150 -18.032 1.00 15.73 373 PRO A CA 1
ATOM 3018 C C . PRO A 1 373 ? -5.465 2.690 -18.029 1.00 16.09 373 PRO A C 1
ATOM 3019 O O . PRO A 1 373 ? -4.786 2.684 -19.066 1.00 16.19 373 PRO A O 1
ATOM 3023 N N . GLN A 1 374 ? -5.031 3.159 -16.866 1.00 16.08 374 GLN A N 1
ATOM 3024 C CA . GLN A 1 374 ? -3.714 3.749 -16.725 1.00 16.52 374 GLN A CA 1
ATOM 3025 C C . GLN A 1 374 ? -2.838 2.892 -15.827 1.00 16.34 374 GLN A C 1
ATOM 3026 O O . GLN A 1 374 ? -3.334 2.116 -15.005 1.00 16.67 374 GLN A O 1
ATOM 3032 N N . LYS A 1 375 ? -1.533 3.050 -15.996 1.00 16.45 375 LYS A N 1
ATOM 3033 C CA . LYS A 1 375 ? -0.551 2.370 -15.169 1.00 16.49 375 LYS A CA 1
ATOM 3034 C C . LYS A 1 375 ? -0.320 3.102 -13.849 1.00 16.50 375 LYS A C 1
ATOM 3035 O O . LYS A 1 375 ? -0.706 4.267 -13.676 1.00 16.25 375 LYS A O 1
ATOM 3041 N N . MET A 1 376 ? 0.311 2.406 -12.914 1.00 16.45 376 MET A N 1
ATOM 3042 C CA . MET A 1 376 ? 0.488 2.936 -11.569 1.00 16.57 376 MET A CA 1
ATOM 3043 C C . MET A 1 376 ? 1.249 4.249 -11.572 1.00 16.75 376 MET A C 1
ATOM 3044 O O . MET A 1 376 ? 0.802 5.243 -10.993 1.00 16.32 376 MET A O 1
ATOM 3049 N N . GLU A 1 377 ? 2.401 4.262 -12.233 1.00 17.05 377 GLU A N 1
ATOM 3050 C CA . GLU A 1 377 ? 3.258 5.443 -12.201 1.00 17.44 377 GLU A CA 1
ATOM 3051 C C . GLU A 1 377 ? 2.640 6.638 -12.939 1.00 18.05 377 GLU A C 1
ATOM 3052 O O . GLU A 1 377 ? 2.818 7.788 -12.532 1.00 17.76 377 GLU A O 1
ATOM 3058 N N . GLU A 1 378 ? 1.907 6.383 -14.017 1.00 18.71 378 GLU A N 1
ATOM 3059 C CA . GLU A 1 378 ? 1.314 7.500 -14.749 1.00 19.49 378 GLU A CA 1
ATOM 3060 C C . GLU A 1 378 ? 0.177 8.138 -13.949 1.00 19.33 378 GLU A C 1
ATOM 3061 O O . GLU A 1 378 ? -0.191 9.286 -14.187 1.00 19.32 378 GLU A O 1
ATOM 3067 N N . LEU A 1 379 ? -0.353 7.390 -12.986 1.00 18.99 379 LEU A N 1
ATOM 3068 C CA . LEU A 1 379 ? -1.354 7.914 -12.056 1.00 19.15 379 LEU A CA 1
ATOM 3069 C C . LEU A 1 379 ? -0.709 8.692 -10.913 1.00 19.14 379 LEU A C 1
ATOM 3070 O O . LEU A 1 379 ? -1.403 9.254 -10.067 1.00 19.44 379 LEU A O 1
ATOM 3075 N N . GLY A 1 380 ? 0.619 8.702 -10.872 1.00 18.79 380 GLY A N 1
ATOM 3076 C CA . GLY A 1 380 ? 1.338 9.432 -9.832 1.00 18.49 380 GLY A CA 1
ATOM 3077 C C . GLY A 1 380 ? 1.672 8.594 -8.611 1.00 18.18 380 GLY A C 1
ATOM 3078 O O . GLY A 1 380 ? 2.078 9.126 -7.576 1.00 18.42 380 GLY A O 1
ATOM 3079 N N . GLN A 1 381 ? 1.508 7.280 -8.729 1.00 17.70 381 GLN A N 1
ATOM 3080 C CA . GLN A 1 381 ? 1.758 6.372 -7.611 1.00 17.48 381 GLN A CA 1
ATOM 3081 C C . GLN A 1 381 ? 3.039 5.560 -7.797 1.00 17.37 381 GLN A C 1
ATOM 3082 O O . GLN A 1 381 ? 3.327 5.076 -8.891 1.00 17.40 381 GLN A O 1
ATOM 3088 N N . SER A 1 382 ? 3.809 5.414 -6.724 1.00 17.11 382 SER A N 1
ATOM 3089 C CA . SER A 1 382 ? 5.051 4.647 -6.778 1.00 17.09 382 SER A CA 1
ATOM 3090 C C . SER A 1 382 ? 4.882 3.260 -6.189 1.00 17.00 382 SER A C 1
ATOM 3091 O O . SER A 1 382 ? 5.304 2.275 -6.786 1.00 16.96 382 SER A O 1
ATOM 3094 N N . TYR A 1 383 ? 4.271 3.188 -5.010 1.00 16.81 383 TYR A N 1
ATOM 3095 C CA . TYR A 1 383 ? 4.218 1.935 -4.262 1.00 17.00 383 TYR A CA 1
ATOM 3096 C C . TYR A 1 383 ? 2.828 1.593 -3.775 1.00 17.02 383 TYR A C 1
ATOM 3097 O O . TYR A 1 383 ? 1.983 2.468 -3.603 1.00 17.27 383 TYR A O 1
ATOM 3106 N N . GLY A 1 384 ? 2.610 0.307 -3.535 1.00 17.19 384 GLY A N 1
ATOM 3107 C CA . GLY A 1 384 ? 1.384 -0.154 -2.907 1.00 17.06 384 GLY A CA 1
ATOM 3108 C C . GLY A 1 384 ? 0.454 -0.898 -3.840 1.00 17.09 384 GLY A C 1
ATOM 3109 O O . GLY A 1 384 ? 0.892 -1.640 -4.721 1.00 17.02 384 GLY A O 1
ATOM 3110 N N . TYR A 1 385 ? -0.840 -0.697 -3.621 1.00 16.86 385 TYR A N 1
ATOM 3111 C CA . TYR A 1 385 ? -1.886 -1.364 -4.374 1.00 16.79 385 TYR A CA 1
ATOM 3112 C C . TYR A 1 385 ? -2.607 -0.349 -5.248 1.00 16.72 385 TYR A C 1
ATOM 3113 O O . TYR A 1 385 ? -2.542 0.859 -5.010 1.00 16.65 385 TYR A O 1
ATOM 3122 N N . LEU A 1 386 ? -3.301 -0.851 -6.262 1.00 16.55 386 LEU A N 1
ATOM 3123 C CA . LEU A 1 386 ? -4.075 -0.006 -7.151 1.00 16.39 386 LEU A CA 1
ATOM 3124 C C . LEU A 1 386 ? -5.349 -0.748 -7.534 1.00 16.24 386 LEU A C 1
ATOM 3125 O O . LEU A 1 386 ? -5.297 -1.875 -8.027 1.00 16.06 386 LEU A O 1
ATOM 3130 N N . LEU A 1 387 ? -6.492 -0.130 -7.264 1.00 16.16 387 LEU A N 1
ATOM 3131 C CA . LEU A 1 387 ? -7.774 -0.740 -7.589 1.00 16.28 387 LEU A CA 1
ATOM 3132 C C . LEU A 1 387 ? -8.298 -0.188 -8.912 1.00 16.09 387 LEU A C 1
ATOM 3133 O O . LEU A 1 387 ? -8.454 1.021 -9.065 1.00 16.29 387 LEU A O 1
ATOM 3138 N N . TYR A 1 388 ? -8.541 -1.082 -9.870 1.00 15.98 388 TYR A N 1
ATOM 3139 C CA . TYR A 1 388 ? -9.164 -0.722 -11.136 1.00 16.03 388 TYR A CA 1
ATOM 3140 C C . TYR A 1 388 ? -10.635 -1.099 -11.049 1.00 16.32 388 TYR A C 1
ATOM 3141 O O . TYR A 1 388 ? -10.964 -2.246 -10.757 1.00 16.81 388 TYR A O 1
ATOM 3150 N N . ARG A 1 389 ? -11.510 -0.142 -11.321 1.00 16.95 389 ARG A N 1
ATOM 3151 C CA . ARG A 1 389 ? -12.944 -0.386 -11.251 1.00 17.23 389 ARG A CA 1
ATOM 3152 C C . ARG A 1 389 ? -13.643 0.012 -12.542 1.00 17.23 389 ARG A C 1
ATOM 3153 O O . ARG A 1 389 ? -13.434 1.110 -13.049 1.00 16.99 389 ARG A O 1
ATOM 3161 N N . THR A 1 390 ? -14.465 -0.885 -13.076 1.00 17.55 390 THR A N 1
ATOM 3162 C CA . THR A 1 390 ? -15.323 -0.526 -14.203 1.00 18.44 390 THR A CA 1
ATOM 3163 C C . THR A 1 390 ? -16.702 -1.170 -14.040 1.00 19.19 390 THR A C 1
ATOM 3164 O O . THR A 1 390 ? -16.893 -2.032 -13.180 1.00 19.24 390 THR A O 1
ATOM 3168 N N . GLU A 1 391 ? -17.665 -0.715 -14.832 1.00 19.88 391 GLU A N 1
ATOM 3169 C CA . GLU A 1 391 ? -18.996 -1.303 -14.829 1.00 21.08 391 GLU A CA 1
ATOM 3170 C C . GLU A 1 391 ? -19.262 -1.866 -16.209 1.00 20.97 391 GLU A C 1
ATOM 3171 O O . GLU A 1 391 ? -18.954 -1.228 -17.213 1.00 20.87 391 GLU A O 1
ATOM 3177 N N . THR A 1 392 ? -19.825 -3.062 -16.263 1.00 21.30 392 THR A N 1
ATOM 3178 C CA . THR A 1 392 ? -20.091 -3.691 -17.542 1.00 21.97 392 THR A CA 1
ATOM 3179 C C . THR A 1 392 ? -21.266 -4.653 -17.428 1.00 22.38 392 THR A C 1
ATOM 3180 O O . THR A 1 392 ? -21.498 -5.244 -16.378 1.00 22.43 392 THR A O 1
ATOM 3184 N N . ASN A 1 393 ? -22.022 -4.803 -18.503 1.00 23.15 393 ASN A N 1
ATOM 3185 C CA . ASN A 1 393 ? -23.073 -5.801 -18.484 1.00 24.10 393 ASN A CA 1
ATOM 3186 C C . ASN A 1 393 ? -22.629 -7.058 -19.200 1.00 24.30 393 ASN A C 1
ATOM 3187 O O . ASN A 1 393 ? -21.724 -7.027 -20.039 1.00 24.46 393 ASN A O 1
ATOM 3192 N N . TRP A 1 394 ? -23.255 -8.170 -18.847 1.00 24.45 394 TRP A N 1
ATOM 3193 C CA . TRP A 1 394 ? -22.869 -9.453 -19.392 1.00 24.69 394 TRP A CA 1
ATOM 3194 C C . TRP A 1 394 ? -23.683 -9.743 -20.637 1.00 24.58 394 TRP A C 1
ATOM 3195 O O . TRP A 1 394 ? -24.905 -9.554 -20.654 1.00 24.71 394 TRP A O 1
ATOM 3206 N N . ASP A 1 395 ? -22.986 -10.160 -21.689 1.00 24.02 395 ASP A N 1
ATOM 3207 C CA . ASP A 1 395 ? -23.585 -10.307 -23.008 1.00 24.08 395 ASP A CA 1
ATOM 3208 C C . ASP A 1 395 ? -23.823 -11.768 -23.361 1.00 24.06 395 ASP A C 1
ATOM 3209 O O . ASP A 1 395 ? -24.256 -12.081 -24.470 1.00 23.91 395 ASP A O 1
ATOM 3214 N N . ALA A 1 396 ? -23.527 -12.651 -22.411 1.00 24.00 396 ALA A N 1
ATOM 3215 C CA . ALA A 1 396 ? -23.787 -14.082 -22.549 1.00 24.46 396 ALA A CA 1
ATOM 3216 C C . ALA A 1 396 ? -23.833 -14.696 -21.156 1.00 25.03 396 ALA A C 1
ATOM 3217 O O . ALA A 1 396 ? -23.428 -14.062 -20.186 1.00 24.96 396 ALA A O 1
ATOM 3219 N N . GLU A 1 397 ? -24.329 -15.923 -21.046 1.00 25.61 397 GLU A N 1
ATOM 3220 C CA . GLU A 1 397 ? -24.453 -16.536 -19.732 1.00 26.22 397 GLU A CA 1
ATOM 3221 C C . GLU A 1 397 ? -23.075 -16.734 -19.114 1.00 25.78 397 GLU A C 1
ATOM 3222 O O . GLU A 1 397 ? -22.902 -16.623 -17.901 1.00 26.21 397 GLU A O 1
ATOM 3228 N N . GLU A 1 398 ? -22.096 -17.023 -19.959 1.00 25.25 398 GLU A N 1
ATOM 3229 C CA . GLU A 1 398 ? -20.712 -17.069 -19.524 1.00 24.70 398 GLU A CA 1
ATOM 3230 C C . GLU A 1 398 ? -19.865 -16.231 -20.471 1.00 23.73 398 GLU A C 1
ATOM 3231 O O . GLU A 1 398 ? -20.024 -16.309 -21.689 1.00 23.35 398 GLU A O 1
ATOM 3237 N N . GLU A 1 399 ? -18.980 -15.417 -19.906 1.00 22.68 399 GLU A N 1
ATOM 3238 C CA . GLU A 1 399 ? -18.076 -14.611 -20.712 1.00 21.82 399 GLU A CA 1
ATOM 3239 C C . GLU A 1 399 ? -16.654 -14.776 -20.204 1.00 21.12 399 GLU A C 1
ATOM 3240 O O . GLU A 1 399 ? -16.434 -15.079 -19.030 1.00 20.79 399 GLU A O 1
ATOM 3246 N N . ARG A 1 400 ? -15.698 -14.596 -21.104 1.00 20.18 400 ARG A N 1
ATOM 3247 C CA . ARG A 1 400 ? -14.295 -14.713 -20.754 1.00 19.63 400 ARG A CA 1
ATOM 3248 C C . ARG A 1 400 ? -13.719 -13.336 -20.457 1.00 18.59 400 ARG A C 1
ATOM 3249 O O . ARG A 1 400 ? -14.025 -12.371 -21.148 1.00 18.49 400 ARG A O 1
ATOM 3257 N N . LEU A 1 401 ? -12.904 -13.251 -19.411 1.00 17.62 401 LEU A N 1
ATOM 3258 C CA . LEU A 1 401 ? -12.176 -12.032 -19.091 1.00 16.75 401 LEU A CA 1
ATOM 3259 C C . LEU A 1 401 ? -10.685 -12.345 -19.130 1.00 16.00 401 LEU A C 1
ATOM 3260 O O . LEU A 1 401 ? -10.270 -13.439 -18.764 1.00 15.85 401 LEU A O 1
ATOM 3265 N N . ARG A 1 402 ? -9.886 -11.383 -19.576 1.00 15.29 402 ARG A N 1
ATOM 3266 C CA . ARG A 1 402 ? -8.435 -11.538 -19.581 1.00 14.94 402 ARG A CA 1
ATOM 3267 C C . ARG A 1 402 ? -7.798 -10.215 -19.209 1.00 14.65 402 ARG A C 1
ATOM 3268 O O . ARG A 1 402 ? -8.177 -9.169 -19.735 1.00 14.10 402 ARG A O 1
ATOM 3276 N N . ILE A 1 403 ? -6.830 -10.259 -18.300 1.00 14.25 403 ILE A N 1
ATOM 3277 C CA . ILE A 1 403 ? -6.047 -9.076 -17.970 1.00 14.75 403 ILE A CA 1
ATOM 3278 C C . ILE A 1 403 ? -4.800 -9.093 -18.846 1.00 14.54 403 ILE A C 1
ATOM 3279 O O . ILE A 1 403 ? -3.995 -10.014 -18.758 1.00 14.90 403 ILE A O 1
ATOM 3284 N N . ILE A 1 404 ? -4.657 -8.083 -19.697 1.00 14.82 404 ILE A N 1
ATOM 3285 C CA . ILE A 1 404 ? -3.596 -8.068 -20.697 1.00 14.68 404 ILE A CA 1
ATOM 3286 C C . ILE A 1 404 ? -2.453 -7.162 -20.248 1.00 15.17 404 ILE A C 1
ATOM 3287 O O . ILE A 1 404 ? -2.622 -5.943 -20.114 1.00 15.26 404 ILE A O 1
ATOM 3292 N N . ASP A 1 405 ? -1.304 -7.780 -19.997 1.00 15.51 405 ASP A N 1
ATOM 3293 C CA . ASP A 1 405 ? -0.090 -7.076 -19.594 1.00 16.29 405 ASP A CA 1
ATOM 3294 C C . ASP A 1 405 ? -0.224 -6.371 -18.242 1.00 16.09 405 ASP A C 1
ATOM 3295 O O . ASP A 1 405 ? -0.040 -5.163 -18.135 1.00 17.02 405 ASP A O 1
ATOM 3300 N N . GLY A 1 406 ? -0.537 -7.139 -17.207 1.00 15.73 406 GLY A N 1
ATOM 3301 C CA . GLY A 1 406 ? -0.620 -6.599 -15.847 1.00 15.46 406 GLY A CA 1
ATOM 3302 C C . GLY A 1 406 ? 0.458 -7.189 -14.953 1.00 15.25 406 GLY A C 1
ATOM 3303 O O . GLY A 1 406 ? 0.873 -8.335 -15.150 1.00 15.44 406 GLY A O 1
ATOM 3304 N N . ARG A 1 407 ? 0.906 -6.397 -13.978 1.00 15.02 407 ARG A N 1
ATOM 3305 C CA . ARG A 1 407 ? 1.897 -6.807 -12.978 1.00 14.80 407 ARG A CA 1
ATOM 3306 C C . ARG A 1 407 ? 1.619 -6.047 -11.680 1.00 14.58 407 ARG A C 1
ATOM 3307 O O . ARG A 1 407 ? 1.169 -4.906 -11.737 1.00 14.30 407 ARG A O 1
ATOM 3315 N N . ASP A 1 408 ? 1.902 -6.644 -10.517 1.00 14.47 408 ASP A N 1
ATOM 3316 C CA . ASP A 1 408 ? 2.524 -7.963 -10.400 1.00 14.81 408 ASP A CA 1
ATOM 3317 C C . ASP A 1 408 ? 1.537 -9.074 -10.057 1.00 14.76 408 ASP A C 1
ATOM 3318 O O . ASP A 1 408 ? 1.756 -10.238 -10.394 1.00 14.97 408 ASP A O 1
ATOM 3323 N N . ARG A 1 409 ? 0.469 -8.706 -9.365 1.00 15.00 409 ARG A N 1
ATOM 3324 C CA . ARG A 1 409 ? -0.493 -9.675 -8.853 1.00 15.23 409 ARG A CA 1
ATOM 3325 C C . ARG A 1 409 ? -1.865 -9.034 -8.916 1.00 15.40 409 ARG A C 1
ATOM 3326 O O . ARG A 1 409 ? -2.031 -7.869 -8.549 1.00 15.61 409 ARG A O 1
ATOM 3334 N N . ALA A 1 410 ? -2.847 -9.784 -9.402 1.00 15.54 410 ALA A N 1
ATOM 3335 C CA . ALA A 1 410 ? -4.173 -9.224 -9.623 1.00 15.71 410 ALA A CA 1
ATOM 3336 C C . ALA A 1 410 ? -5.242 -10.094 -8.980 1.00 15.79 410 ALA A C 1
ATOM 3337 O O . ALA A 1 410 ? -5.191 -11.316 -9.073 1.00 16.05 410 ALA A O 1
ATOM 3339 N N . GLN A 1 411 ? -6.199 -9.447 -8.328 1.00 16.11 411 GLN A N 1
ATOM 3340 C CA . GLN A 1 411 ? -7.352 -10.121 -7.747 1.00 16.73 411 GLN A CA 1
ATOM 3341 C C . GLN A 1 411 ? -8.619 -9.526 -8.348 1.00 16.71 411 GLN A C 1
ATOM 3342 O O . GLN A 1 411 ? -8.828 -8.312 -8.306 1.00 16.72 411 GLN A O 1
ATOM 3348 N N . LEU A 1 412 ? -9.459 -10.381 -8.918 1.00 17.03 412 LEU A N 1
ATOM 3349 C CA . LEU A 1 412 ? -10.616 -9.906 -9.662 1.00 17.46 412 LEU A CA 1
ATOM 3350 C C . LEU A 1 412 ? -11.899 -10.244 -8.914 1.00 17.45 412 LEU A C 1
ATOM 3351 O O . LEU A 1 412 ? -12.062 -11.364 -8.436 1.00 17.06 412 LEU A O 1
ATOM 3356 N N . TYR A 1 413 ? -12.782 -9.254 -8.806 1.00 17.81 413 TYR A N 1
ATOM 3357 C CA . TYR A 1 413 ? -14.073 -9.401 -8.139 1.00 18.62 413 TYR A CA 1
ATOM 3358 C C . TYR A 1 413 ? -15.164 -8.884 -9.058 1.00 18.79 413 TYR A C 1
ATOM 3359 O O . TYR A 1 413 ? -14.974 -7.896 -9.763 1.00 18.72 413 TYR A O 1
ATOM 3368 N N . VAL A 1 414 ? -16.303 -9.559 -9.059 1.00 19.25 414 VAL A N 1
ATOM 3369 C CA . VAL A 1 414 ? -17.467 -9.068 -9.781 1.00 19.74 414 VAL A CA 1
ATOM 3370 C C . VAL A 1 414 ? -18.584 -8.851 -8.771 1.00 20.21 414 VAL A C 1
ATOM 3371 O O . VAL A 1 414 ? -18.990 -9.788 -8.088 1.00 20.35 414 VAL A O 1
ATOM 3375 N N . ASP A 1 415 ? -19.055 -7.611 -8.664 1.00 20.84 415 ASP A N 1
ATOM 3376 C CA . ASP A 1 415 ? -20.068 -7.243 -7.675 1.00 21.54 415 ASP A CA 1
ATOM 3377 C C . ASP A 1 415 ? -19.667 -7.658 -6.258 1.00 21.91 415 ASP A C 1
ATOM 3378 O O . ASP A 1 415 ? -20.502 -8.119 -5.476 1.00 21.95 415 ASP A O 1
ATOM 3383 N N . GLY A 1 416 ? -18.383 -7.494 -5.938 1.00 21.95 416 GLY A N 1
ATOM 3384 C CA . GLY A 1 416 ? -17.871 -7.791 -4.602 1.00 21.99 416 GLY A CA 1
ATOM 3385 C C . GLY A 1 416 ? -17.477 -9.237 -4.364 1.00 21.98 416 GLY A C 1
ATOM 3386 O O . GLY A 1 416 ? -16.867 -9.563 -3.342 1.00 22.31 416 GLY A O 1
ATOM 3387 N N . GLN A 1 417 ? -17.819 -10.105 -5.308 1.00 21.71 417 GLN A N 1
ATOM 3388 C CA . GLN A 1 417 ? -17.517 -11.523 -5.204 1.00 21.83 417 GLN A CA 1
ATOM 3389 C C . GLN A 1 417 ? -16.196 -11.876 -5.885 1.00 21.20 417 GLN A C 1
ATOM 3390 O O . GLN A 1 417 ? -16.011 -11.603 -7.067 1.00 20.80 417 GLN A O 1
ATOM 3396 N N . TRP A 1 418 ? -15.291 -12.504 -5.139 1.00 20.61 418 TRP A N 1
ATOM 3397 C CA . TRP A 1 418 ? -14.000 -12.899 -5.690 1.00 20.07 418 TRP A CA 1
ATOM 3398 C C . TRP A 1 418 ? -14.183 -13.923 -6.803 1.00 19.94 418 TRP A C 1
ATOM 3399 O O . TRP A 1 418 ? -14.944 -14.884 -6.661 1.00 19.48 418 TRP A O 1
ATOM 3410 N N . VAL A 1 419 ? -13.480 -13.713 -7.911 1.00 19.36 419 VAL A N 1
ATOM 3411 C CA . VAL A 1 419 ? -13.543 -14.631 -9.034 1.00 19.13 419 VAL A CA 1
ATOM 3412 C C . VAL A 1 419 ? -12.207 -15.328 -9.268 1.00 18.90 419 VAL A C 1
ATOM 3413 O O . VAL A 1 419 ? -12.160 -16.533 -9.503 1.00 18.54 419 VAL A O 1
ATOM 3417 N N . LYS A 1 420 ? -11.115 -14.576 -9.204 1.00 18.61 420 LYS A N 1
ATOM 3418 C CA . LYS A 1 420 ? -9.825 -15.153 -9.561 1.00 18.60 420 LYS A CA 1
ATOM 3419 C C . LYS A 1 420 ? -8.659 -14.344 -9.025 1.00 18.05 420 LYS A C 1
ATOM 3420 O O . LYS A 1 420 ? -8.719 -13.121 -8.947 1.00 18.01 420 LYS A O 1
ATOM 3426 N N . THR A 1 421 ? -7.596 -15.044 -8.658 1.00 17.63 421 THR A N 1
ATOM 3427 C CA . THR A 1 421 ? -6.335 -14.391 -8.338 1.00 17.45 421 THR A CA 1
ATOM 3428 C C . THR A 1 421 ? -5.261 -14.876 -9.295 1.00 16.93 421 THR A C 1
ATOM 3429 O O . THR A 1 421 ? -5.155 -16.069 -9.555 1.00 16.92 421 THR A O 1
ATOM 3433 N N . GLN A 1 422 ? -4.475 -13.946 -9.834 1.00 16.66 422 GLN A N 1
ATOM 3434 C CA . GLN A 1 422 ? -3.429 -14.295 -10.780 1.00 16.43 422 GLN A CA 1
ATOM 3435 C C . GLN A 1 422 ? -2.141 -13.572 -10.425 1.00 16.70 422 GLN A C 1
ATOM 3436 O O . GLN A 1 422 ? -2.119 -12.342 -10.293 1.00 16.32 422 GLN A O 1
ATOM 3442 N N . TYR A 1 423 ? -1.075 -14.346 -10.264 1.00 16.94 423 TYR A N 1
ATOM 3443 C CA . TYR A 1 423 ? 0.238 -13.783 -9.967 1.00 17.33 423 TYR A CA 1
ATOM 3444 C C . TYR A 1 423 ? 1.155 -13.843 -11.177 1.00 17.38 423 TYR A C 1
ATOM 3445 O O . TYR A 1 423 ? 1.345 -14.898 -11.776 1.00 17.29 423 TYR A O 1
ATOM 3454 N N . GLN A 1 424 ? 1.724 -12.693 -11.523 1.00 18.06 424 GLN A N 1
ATOM 3455 C CA . GLN A 1 424 ? 2.725 -12.600 -12.577 1.00 18.39 424 GLN A CA 1
ATOM 3456 C C . GLN A 1 424 ? 2.307 -13.321 -13.856 1.00 18.98 424 GLN A C 1
ATOM 3457 O O . GLN A 1 424 ? 1.371 -12.894 -14.533 1.00 18.81 424 GLN A O 1
ATOM 3463 N N . THR A 1 425 ? 2.986 -14.413 -14.191 1.00 19.49 425 THR A N 1
ATOM 3464 C CA . THR A 1 425 ? 2.742 -15.052 -15.485 1.00 20.10 425 THR A CA 1
ATOM 3465 C C . THR A 1 425 ? 1.344 -15.669 -15.618 1.00 19.84 425 THR A C 1
ATOM 3466 O O . THR A 1 425 ? 0.911 -15.989 -16.724 1.00 20.33 425 THR A O 1
ATOM 3470 N N . GLU A 1 426 ? 0.641 -15.841 -14.498 1.00 19.43 426 GLU A N 1
ATOM 3471 C CA . GLU A 1 426 ? -0.761 -16.281 -14.539 1.00 19.22 426 GLU A CA 1
ATOM 3472 C C . GLU A 1 426 ? -1.658 -15.168 -15.074 1.00 18.62 426 GLU A C 1
ATOM 3473 O O . GLU A 1 426 ? -2.764 -15.417 -15.566 1.00 18.42 426 GLU A O 1
ATOM 3479 N N . ILE A 1 427 ? -1.197 -13.931 -14.946 1.00 17.77 427 ILE A N 1
ATOM 3480 C CA . ILE A 1 427 ? -1.973 -12.810 -15.425 1.00 17.46 427 ILE A CA 1
ATOM 3481 C C . ILE A 1 427 ? -2.065 -12.915 -16.943 1.00 17.69 427 ILE A C 1
ATOM 3482 O O . ILE A 1 427 ? -1.051 -13.033 -17.627 1.00 18.17 427 ILE A O 1
ATOM 3487 N N . GLY A 1 428 ? -3.286 -12.901 -17.462 1.00 17.54 428 GLY A N 1
ATOM 3488 C CA . GLY A 1 428 ? -3.496 -13.094 -18.891 1.00 17.90 428 GLY A CA 1
ATOM 3489 C C . GLY A 1 428 ? -4.245 -14.381 -19.193 1.00 18.36 428 GLY A C 1
ATOM 3490 O O . GLY A 1 428 ? -4.825 -14.536 -20.271 1.00 18.55 428 GLY A O 1
ATOM 3491 N N . GLU A 1 429 ? -4.230 -15.311 -18.246 1.00 18.26 429 GLU A N 1
ATOM 3492 C CA . GLU A 1 429 ? -4.961 -16.568 -18.408 1.00 18.91 429 GLU A CA 1
ATOM 3493 C C . GLU A 1 429 ? -6.469 -16.320 -18.413 1.00 18.80 429 GLU A C 1
ATOM 3494 O O . GLU A 1 429 ? -6.952 -15.365 -17.806 1.00 18.13 429 GLU A O 1
ATOM 3500 N N . ASP A 1 430 ? -7.202 -17.181 -19.115 1.00 19.09 430 ASP A N 1
ATOM 3501 C CA . ASP A 1 430 ? -8.643 -17.030 -19.248 1.00 19.68 430 ASP A CA 1
ATOM 3502 C C . ASP A 1 430 ? -9.332 -17.033 -17.889 1.00 19.79 430 ASP A C 1
ATOM 3503 O O . ASP A 1 430 ? -9.010 -17.840 -17.017 1.00 19.32 430 ASP A O 1
ATOM 3508 N N . ILE A 1 431 ? -10.278 -16.119 -17.713 1.00 20.28 431 ILE A N 1
ATOM 3509 C CA . ILE A 1 431 ? -11.132 -16.111 -16.538 1.00 20.84 431 ILE A CA 1
ATOM 3510 C C . ILE A 1 431 ? -12.561 -16.196 -17.042 1.00 21.93 431 ILE A C 1
ATOM 3511 O O . ILE A 1 431 ? -12.979 -15.376 -17.856 1.00 22.17 431 ILE A O 1
ATOM 3516 N N . PHE A 1 432 ? -13.306 -17.193 -16.586 1.00 22.97 432 PHE A N 1
ATOM 3517 C CA . PHE A 1 432 ? -14.679 -17.361 -17.044 1.00 24.15 432 PHE A CA 1
ATOM 3518 C C . PHE A 1 432 ? -15.664 -17.004 -15.945 1.00 25.14 432 PHE A C 1
ATOM 3519 O O . PHE A 1 432 ? -15.520 -17.431 -14.802 1.00 25.33 432 PHE A O 1
ATOM 3527 N N . TYR A 1 433 ? -16.665 -16.209 -16.293 1.00 26.39 433 TYR A N 1
ATOM 3528 C CA . TYR A 1 433 ? -17.593 -15.718 -15.298 1.00 27.88 433 TYR A CA 1
ATOM 3529 C C . TYR A 1 433 ? -19.023 -15.703 -15.813 1.00 28.69 433 TYR A C 1
ATOM 3530 O O . TYR A 1 433 ? -19.267 -15.437 -16.989 1.00 28.47 433 TYR A O 1
ATOM 3539 N N . GLN A 1 434 ? -19.963 -16.005 -14.924 1.00 30.02 434 GLN A N 1
ATOM 3540 C CA . GLN A 1 434 ? -21.381 -15.853 -15.222 1.00 31.64 434 GLN A CA 1
ATOM 3541 C C . GLN A 1 434 ? -21.931 -14.709 -14.381 1.00 32.41 434 GLN A C 1
ATOM 3542 O O . GLN A 1 434 ? -21.976 -14.800 -13.155 1.00 32.72 434 GLN A O 1
ATOM 3548 N N . GLY A 1 435 ? -22.347 -13.629 -15.039 1.00 33.11 435 GLY A N 1
ATOM 3549 C CA . GLY A 1 435 ? -22.688 -12.398 -14.334 1.00 34.06 435 GLY A CA 1
ATOM 3550 C C . GLY A 1 435 ? -24.146 -11.982 -14.406 1.00 34.66 435 GLY A C 1
ATOM 3551 O O . GLY A 1 435 ? -24.982 -12.705 -14.949 1.00 35.07 435 GLY A O 1
ATOM 3552 N N . LYS A 1 436 ? -24.440 -10.806 -13.854 1.00 35.04 436 LYS A N 1
ATOM 3553 C CA . LYS A 1 436 ? -25.798 -10.262 -13.815 1.00 35.38 436 LYS A CA 1
ATOM 3554 C C . LYS A 1 436 ? -26.580 -10.506 -15.098 1.00 35.37 436 LYS A C 1
ATOM 3555 O O . LYS A 1 436 ? -26.165 -10.088 -16.182 1.00 35.64 436 LYS A O 1
ATOM 3561 N N . LYS A 1 437 ? -27.722 -11.168 -14.962 1.00 35.22 437 LYS A N 1
ATOM 3562 C CA . LYS A 1 437 ? -28.626 -11.370 -16.081 1.00 34.73 437 LYS A CA 1
ATOM 3563 C C . LYS A 1 437 ? -29.024 -10.030 -16.696 1.00 34.05 437 LYS A C 1
ATOM 3564 O O . LYS A 1 437 ? -29.229 -9.928 -17.910 1.00 34.28 437 LYS A O 1
ATOM 3570 N N . LYS A 1 438 ? -29.114 -9.003 -15.853 1.00 32.82 438 LYS A N 1
ATOM 3571 C CA . LYS A 1 438 ? -29.529 -7.677 -16.290 1.00 31.57 438 LYS A CA 1
ATOM 3572 C C . LYS A 1 438 ? -28.669 -6.581 -15.663 1.00 30.37 438 LYS A C 1
ATOM 3573 O O . LYS A 1 438 ? -28.225 -6.699 -14.521 1.00 30.16 438 LYS A O 1
ATOM 3579 N N . GLY A 1 439 ? -28.440 -5.516 -16.419 1.00 28.88 439 GLY A N 1
ATOM 3580 C CA . GLY A 1 439 ? -27.758 -4.341 -15.893 1.00 27.32 439 GLY A CA 1
ATOM 3581 C C . GLY A 1 439 ? -26.257 -4.487 -15.733 1.00 26.23 439 GLY A C 1
ATOM 3582 O O . GLY A 1 439 ? -25.668 -5.505 -16.098 1.00 25.96 439 GLY A O 1
ATOM 3583 N N . LEU A 1 440 ? -25.646 -3.454 -15.171 1.00 25.11 440 LEU A N 1
ATOM 3584 C CA . LEU A 1 440 ? -24.199 -3.387 -15.032 1.00 24.29 440 LEU A CA 1
ATOM 3585 C C . LEU A 1 440 ? -23.719 -4.110 -13.784 1.00 23.76 440 LEU A C 1
ATOM 3586 O O . LEU A 1 440 ? -24.308 -3.969 -12.712 1.00 23.53 440 LEU A O 1
ATOM 3591 N N . SER A 1 441 ? -22.652 -4.888 -13.935 1.00 23.15 441 SER A N 1
ATOM 3592 C CA . SER A 1 441 ? -21.950 -5.464 -12.802 1.00 22.85 441 SER A CA 1
ATOM 3593 C C . SER A 1 441 ? -20.706 -4.632 -12.536 1.00 22.50 441 SER A C 1
ATOM 3594 O O . SER A 1 441 ? -20.127 -4.053 -13.458 1.00 21.95 441 SER A O 1
ATOM 3597 N N . ARG A 1 442 ? -20.300 -4.579 -11.275 1.00 21.96 442 ARG A N 1
ATOM 3598 C CA . ARG A 1 442 ? -19.085 -3.878 -10.895 1.00 21.93 442 ARG A CA 1
ATOM 3599 C C . ARG A 1 442 ? -17.920 -4.842 -11.037 1.00 21.17 442 ARG A C 1
ATOM 3600 O O . ARG A 1 442 ? -17.916 -5.909 -10.427 1.00 21.11 442 ARG A O 1
ATOM 3608 N N . LEU A 1 443 ? -16.940 -4.474 -11.856 1.00 20.65 443 LEU A N 1
ATOM 3609 C CA . LEU A 1 443 ? -15.743 -5.277 -12.025 1.00 20.11 443 LEU A CA 1
ATOM 3610 C C . LEU A 1 443 ? -14.593 -4.574 -11.311 1.00 19.84 443 LEU A C 1
ATOM 3611 O O . LEU A 1 443 ? -14.244 -3.450 -11.665 1.00 19.29 443 LEU A O 1
ATOM 3616 N N . ASP A 1 444 ? -14.041 -5.225 -10.287 1.00 19.30 444 ASP A N 1
ATOM 3617 C CA . ASP A 1 444 ? -12.932 -4.675 -9.508 1.00 19.20 444 ASP A CA 1
ATOM 3618 C C . ASP A 1 444 ? -11.683 -5.527 -9.679 1.00 18.32 444 ASP A C 1
ATOM 3619 O O . ASP A 1 444 ? -11.723 -6.747 -9.522 1.00 18.36 444 ASP A O 1
ATOM 3624 N N . ILE A 1 445 ? -10.564 -4.887 -9.989 1.00 17.69 445 ILE A N 1
ATOM 3625 C CA . ILE A 1 445 ? -9.310 -5.611 -10.081 1.00 16.94 445 ILE A CA 1
ATOM 3626 C C . ILE A 1 445 ? -8.290 -4.926 -9.184 1.00 16.77 445 ILE A C 1
ATOM 3627 O O . ILE A 1 445 ? -7.906 -3.788 -9.439 1.00 16.26 445 ILE A O 1
ATOM 3632 N N . LEU A 1 446 ? -7.891 -5.606 -8.111 1.00 16.42 446 LEU A N 1
ATOM 3633 C CA . LEU A 1 446 ? -6.886 -5.067 -7.201 1.00 16.67 446 LEU A CA 1
ATOM 3634 C C . LEU A 1 446 ? -5.518 -5.558 -7.640 1.00 16.68 446 LEU A C 1
ATOM 3635 O O . LEU A 1 446 ? -5.259 -6.763 -7.681 1.00 16.72 446 LEU A O 1
ATOM 3640 N N . ILE A 1 447 ? -4.654 -4.612 -7.986 1.00 16.72 447 ILE A N 1
ATOM 3641 C CA . ILE A 1 447 ? -3.311 -4.920 -8.440 1.00 17.12 447 ILE A CA 1
ATOM 3642 C C . ILE A 1 447 ? -2.325 -4.561 -7.349 1.00 16.90 447 ILE A C 1
ATOM 3643 O O . ILE A 1 447 ? -2.477 -3.545 -6.677 1.00 16.49 447 ILE A O 1
ATOM 3648 N N . GLU A 1 448 ? -1.315 -5.401 -7.168 1.00 16.90 448 GLU A N 1
ATOM 3649 C CA . GLU A 1 448 ? -0.249 -5.091 -6.230 1.00 16.98 448 GLU A CA 1
ATOM 3650 C C . GLU A 1 448 ? 1.062 -4.915 -6.980 1.00 16.69 448 GLU A C 1
ATOM 3651 O O . GLU A 1 448 ? 1.378 -5.705 -7.869 1.00 16.66 448 GLU A O 1
ATOM 3657 N N . ASN A 1 449 ? 1.807 -3.869 -6.627 1.00 16.46 449 ASN A N 1
ATOM 3658 C CA . ASN A 1 449 ? 3.210 -3.746 -7.015 1.00 16.26 449 ASN A CA 1
ATOM 3659 C C . ASN A 1 449 ? 4.034 -4.459 -5.950 1.00 16.02 449 ASN A C 1
ATOM 3660 O O . ASN A 1 449 ? 4.100 -4.001 -4.809 1.00 16.17 449 ASN A O 1
ATOM 3665 N N . MET A 1 450 ? 4.640 -5.588 -6.304 1.00 15.68 450 MET A N 1
ATOM 3666 C CA . MET A 1 450 ? 5.344 -6.394 -5.310 1.00 15.60 450 MET A CA 1
ATOM 3667 C C . MET A 1 450 ? 6.851 -6.117 -5.259 1.00 15.20 450 MET A C 1
ATOM 3668 O O . MET A 1 450 ? 7.603 -6.843 -4.603 1.00 14.98 450 MET A O 1
ATOM 3673 N N . GLY A 1 451 ? 7.279 -5.058 -5.942 1.00 14.65 451 GLY A N 1
ATOM 3674 C CA . GLY A 1 451 ? 8.686 -4.649 -5.910 1.00 14.27 451 GLY A CA 1
ATOM 3675 C C . GLY A 1 451 ? 9.349 -4.652 -7.272 1.00 13.85 451 GLY A C 1
ATOM 3676 O O . GLY A 1 451 ? 9.422 -5.683 -7.944 1.00 14.16 451 GLY A O 1
ATOM 3677 N N . ARG A 1 452 ? 9.840 -3.491 -7.688 1.00 13.62 452 ARG A N 1
ATOM 3678 C CA . ARG A 1 452 ? 10.538 -3.384 -8.965 1.00 13.51 452 ARG A CA 1
ATOM 3679 C C . ARG A 1 452 ? 11.934 -3.994 -8.894 1.00 13.21 452 ARG A C 1
ATOM 3680 O O . ARG A 1 452 ? 12.655 -3.824 -7.907 1.00 13.33 452 ARG A O 1
ATOM 3688 N N . VAL A 1 453 ? 12.305 -4.707 -9.953 1.00 12.93 453 VAL A N 1
ATOM 3689 C CA . VAL A 1 453 ? 13.616 -5.344 -10.040 1.00 13.08 453 VAL A CA 1
ATOM 3690 C C . VAL A 1 453 ? 14.724 -4.318 -9.803 1.00 13.10 453 VAL A C 1
ATOM 3691 O O . VAL A 1 453 ? 14.654 -3.185 -10.295 1.00 12.77 453 VAL A O 1
ATOM 3695 N N . ASN A 1 454 ? 15.752 -4.717 -9.057 1.00 13.44 454 ASN A N 1
ATOM 3696 C CA . ASN A 1 454 ? 16.758 -3.761 -8.608 1.00 13.93 454 ASN A CA 1
ATOM 3697 C C . ASN A 1 454 ? 18.144 -3.912 -9.238 1.00 14.45 454 ASN A C 1
ATOM 3698 O O . ASN A 1 454 ? 19.112 -3.361 -8.731 1.00 14.53 454 ASN A O 1
ATOM 3703 N N . TYR A 1 455 ? 18.237 -4.635 -10.348 1.00 15.05 455 TYR A N 1
ATOM 3704 C CA . TYR A 1 455 ? 19.520 -4.802 -11.020 1.00 15.95 455 TYR A CA 1
ATOM 3705 C C . TYR A 1 455 ? 19.320 -5.567 -12.318 1.00 15.87 455 TYR A C 1
ATOM 3706 O O . TYR A 1 455 ? 18.262 -6.160 -12.545 1.00 15.80 455 TYR A O 1
ATOM 3715 N N . GLY A 1 456 ? 20.343 -5.555 -13.163 1.00 15.71 456 GLY A N 1
ATOM 3716 C CA . GLY A 1 456 ? 20.449 -6.535 -14.239 1.00 15.26 456 GLY A CA 1
ATOM 3717 C C . GLY A 1 456 ? 19.592 -6.244 -15.452 1.00 15.05 456 GLY A C 1
ATOM 3718 O O . GLY A 1 456 ? 19.145 -5.116 -15.660 1.00 15.02 456 GLY A O 1
ATOM 3719 N N . HIS A 1 457 ? 19.362 -7.282 -16.248 1.00 14.62 457 HIS A N 1
ATOM 3720 C CA . HIS A 1 457 ? 18.798 -7.114 -17.572 1.00 14.79 457 HIS A CA 1
ATOM 3721 C C . HIS A 1 457 ? 17.326 -6.709 -17.556 1.00 14.56 457 HIS A C 1
ATOM 3722 O O . HIS A 1 457 ? 16.815 -6.229 -18.564 1.00 14.49 457 HIS A O 1
ATOM 3729 N N . LYS A 1 458 ? 16.651 -6.917 -16.425 1.00 14.46 458 LYS A N 1
ATOM 3730 C CA . LYS A 1 458 ? 15.240 -6.545 -16.295 1.00 14.84 458 LYS A CA 1
ATOM 3731 C C . LYS A 1 458 ? 15.065 -5.206 -15.592 1.00 14.60 458 LYS A C 1
ATOM 3732 O O . LYS A 1 458 ? 13.944 -4.791 -15.303 1.00 14.42 458 LYS A O 1
ATOM 3738 N N . PHE A 1 459 ? 16.173 -4.525 -15.323 1.00 14.99 459 PHE A N 1
ATOM 3739 C CA . PHE A 1 459 ? 16.099 -3.253 -14.607 1.00 15.18 459 PHE A CA 1
ATOM 3740 C C . PHE A 1 459 ? 15.149 -2.259 -15.294 1.00 15.52 459 PHE A C 1
ATOM 3741 O O . PHE A 1 459 ? 14.419 -1.522 -14.626 1.00 15.33 459 PHE A O 1
ATOM 3749 N N . LEU A 1 460 ? 15.155 -2.243 -16.624 1.00 15.67 460 LEU A N 1
ATOM 3750 C CA . LEU A 1 460 ? 14.248 -1.362 -17.366 1.00 16.50 460 LEU A CA 1
ATOM 3751 C C . LEU A 1 460 ? 13.255 -2.157 -18.219 1.00 16.60 460 LEU A C 1
ATOM 3752 O O . LEU A 1 460 ? 12.788 -1.685 -19.266 1.00 16.76 460 LEU A O 1
ATOM 3757 N N . ALA A 1 461 ? 12.941 -3.369 -17.768 1.00 16.44 461 ALA A N 1
ATOM 3758 C CA . ALA A 1 461 ? 11.955 -4.202 -18.451 1.00 16.59 461 ALA A CA 1
ATOM 3759 C C . ALA A 1 461 ? 10.600 -3.513 -18.492 1.00 16.74 461 ALA A C 1
ATOM 3760 O O . ALA A 1 461 ? 10.306 -2.652 -17.667 1.00 16.52 461 ALA A O 1
ATOM 3762 N N . ASP A 1 462 ? 9.773 -3.905 -19.455 1.00 17.06 462 ASP A N 1
ATOM 3763 C CA . ASP A 1 462 ? 8.432 -3.340 -19.588 1.00 17.75 462 ASP A CA 1
ATOM 3764 C C . ASP A 1 462 ? 7.624 -3.565 -18.310 1.00 17.22 462 ASP A C 1
ATOM 3765 O O . ASP A 1 462 ? 6.800 -2.735 -17.926 1.00 17.24 462 ASP A O 1
ATOM 3770 N N . THR A 1 463 ? 7.881 -4.689 -17.652 1.00 16.48 463 THR A N 1
ATOM 3771 C CA . THR A 1 463 ? 7.127 -5.087 -16.474 1.00 16.01 463 THR A CA 1
ATOM 3772 C C . THR A 1 463 ? 7.444 -4.244 -15.243 1.00 15.56 463 THR A C 1
ATOM 3773 O O . THR A 1 463 ? 6.798 -4.393 -14.209 1.00 15.29 463 THR A O 1
ATOM 3777 N N . GLN A 1 464 ? 8.427 -3.354 -15.360 1.00 15.08 464 GLN A N 1
ATOM 3778 C CA . GLN A 1 464 ? 8.807 -2.497 -14.241 1.00 14.79 464 GLN A CA 1
ATOM 3779 C C . GLN A 1 464 ? 7.751 -1.431 -13.965 1.00 14.74 464 GLN A C 1
ATOM 3780 O O . GLN A 1 464 ? 7.678 -0.908 -12.857 1.00 14.49 464 GLN A O 1
ATOM 3786 N N . ARG A 1 465 ? 6.942 -1.109 -14.976 1.00 14.57 465 ARG A N 1
ATOM 3787 C CA . ARG A 1 465 ? 5.802 -0.214 -14.799 1.00 14.96 465 ARG A CA 1
ATOM 3788 C C . ARG A 1 465 ? 4.617 -1.063 -14.380 1.00 14.95 465 ARG A C 1
ATOM 3789 O O . ARG A 1 465 ? 4.197 -1.950 -15.116 1.00 14.67 465 ARG A O 1
ATOM 3797 N N . LYS A 1 466 ? 4.082 -0.801 -13.194 1.00 14.43 466 LYS A N 1
ATOM 3798 C CA . LYS A 1 466 ? 3.115 -1.711 -12.613 1.00 14.00 466 LYS A CA 1
ATOM 3799 C C . LYS A 1 466 ? 1.687 -1.302 -12.936 1.00 14.34 466 LYS A C 1
ATOM 3800 O O . LYS A 1 466 ? 1.431 -0.185 -13.402 1.00 14.67 466 LYS A O 1
ATOM 3806 N N . GLY A 1 467 ? 0.762 -2.216 -12.682 1.00 14.00 467 GLY A N 1
ATOM 3807 C CA . GLY A 1 467 ? -0.622 -2.008 -13.069 1.00 14.20 467 GLY A CA 1
ATOM 3808 C C . GLY A 1 467 ? -0.900 -2.723 -14.373 1.00 14.18 467 GLY A C 1
ATOM 3809 O O . GLY A 1 467 ? -0.175 -3.651 -14.759 1.00 14.56 467 GLY A O 1
ATOM 3810 N N . ILE A 1 468 ? -1.956 -2.288 -15.048 1.00 13.93 468 ILE A N 1
ATOM 3811 C CA . ILE A 1 468 ? -2.405 -2.918 -16.281 1.00 14.04 468 ILE A CA 1
ATOM 3812 C C . ILE A 1 468 ? -1.945 -2.033 -17.435 1.00 14.21 468 ILE A C 1
ATOM 3813 O O . ILE A 1 468 ? -2.396 -0.891 -17.564 1.00 14.61 468 ILE A O 1
ATOM 3818 N N . ARG A 1 469 ? -1.032 -2.551 -18.254 1.00 13.93 469 ARG A N 1
ATOM 3819 C CA . ARG A 1 469 ? -0.382 -1.731 -19.289 1.00 14.12 469 ARG A CA 1
ATOM 3820 C C . ARG A 1 469 ? -1.115 -1.720 -20.617 1.00 14.05 469 ARG A C 1
ATOM 3821 O O . ARG A 1 469 ? -0.935 -0.807 -21.425 1.00 14.14 469 ARG A O 1
ATOM 3829 N N . THR A 1 470 ? -1.932 -2.734 -20.859 1.00 14.05 470 THR A N 1
ATOM 3830 C CA . THR A 1 470 ? -2.616 -2.810 -22.140 1.00 14.36 470 THR A CA 1
ATOM 3831 C C . THR A 1 470 ? -4.125 -2.674 -21.966 1.00 14.18 470 THR A C 1
ATOM 3832 O O . THR A 1 470 ? -4.732 -1.744 -22.490 1.00 14.60 470 THR A O 1
ATOM 3836 N N . GLY A 1 471 ? -4.730 -3.586 -21.222 1.00 14.02 471 GLY A N 1
ATOM 3837 C CA . GLY A 1 471 ? -6.149 -3.442 -20.911 1.00 13.86 471 GLY A CA 1
ATOM 3838 C C . GLY A 1 471 ? -6.752 -4.683 -20.298 1.00 13.95 471 GLY A C 1
ATOM 3839 O O . GLY A 1 471 ? -6.038 -5.625 -19.943 1.00 14.01 471 GLY A O 1
ATOM 3840 N N . VAL A 1 472 ? -8.074 -4.671 -20.155 1.00 13.98 472 VAL A N 1
ATOM 3841 C CA . VAL A 1 472 ? -8.805 -5.848 -19.714 1.00 14.48 472 VAL A CA 1
ATOM 3842 C C . VAL A 1 472 ? -9.820 -6.218 -20.783 1.00 15.03 472 VAL A C 1
ATOM 3843 O O . VAL A 1 472 ? -10.644 -5.389 -21.179 1.00 15.15 472 VAL A O 1
ATOM 3847 N N . CYS A 1 473 ? -9.750 -7.458 -21.250 1.00 15.70 473 CYS A N 1
ATOM 3848 C CA . CYS A 1 473 ? -10.620 -7.931 -22.322 1.00 17.29 473 CYS A CA 1
ATOM 3849 C C . CYS A 1 473 ? -11.817 -8.690 -21.778 1.00 16.85 473 CYS A C 1
ATOM 3850 O O . CYS A 1 473 ? -11.681 -9.528 -20.891 1.00 16.91 473 CYS A O 1
ATOM 3853 N N . LYS A 1 474 ? -12.989 -8.393 -22.321 1.00 16.72 474 LYS A N 1
ATOM 3854 C CA . LYS A 1 474 ? -14.184 -9.171 -22.045 1.00 16.65 474 LYS A CA 1
ATOM 3855 C C . LYS A 1 474 ? -14.668 -9.646 -23.402 1.00 16.44 474 LYS A C 1
ATOM 3856 O O . LYS A 1 474 ? -14.847 -8.842 -24.314 1.00 16.00 474 LYS A O 1
ATOM 3862 N N . ASP A 1 475 ? -14.847 -10.954 -23.548 1.00 16.50 475 ASP A N 1
ATOM 3863 C CA . ASP A 1 475 ? -14.980 -11.551 -24.871 1.00 16.75 475 ASP A CA 1
ATOM 3864 C C . ASP A 1 475 ? -13.751 -11.157 -25.683 1.00 16.75 475 ASP A C 1
ATOM 3865 O O . ASP A 1 475 ? -12.627 -11.493 -25.306 1.00 16.90 475 ASP A O 1
ATOM 3870 N N . LEU A 1 476 ? -13.953 -10.439 -26.783 1.00 16.22 476 LEU A N 1
ATOM 3871 C CA . LEU A 1 476 ? -12.835 -10.056 -27.644 1.00 16.55 476 LEU A CA 1
ATOM 3872 C C . LEU A 1 476 ? -12.499 -8.570 -27.576 1.00 16.45 476 LEU A C 1
ATOM 3873 O O . LEU A 1 476 ? -11.584 -8.114 -28.261 1.00 17.29 476 LEU A O 1
ATOM 3878 N N . HIS A 1 477 ? -13.222 -7.808 -26.762 1.00 15.96 477 HIS A N 1
ATOM 3879 C CA . HIS A 1 477 ? -13.003 -6.359 -26.740 1.00 15.60 477 HIS A CA 1
ATOM 3880 C C . HIS A 1 477 ? -12.454 -5.835 -25.418 1.00 15.38 477 HIS A C 1
ATOM 3881 O O . HIS A 1 477 ? -12.799 -6.323 -24.334 1.00 15.43 477 HIS A O 1
ATOM 3888 N N . PHE A 1 478 ? -11.592 -4.829 -25.520 1.00 14.62 478 PHE A N 1
ATOM 3889 C CA . PHE A 1 478 ? -11.074 -4.157 -24.341 1.00 14.37 478 PHE A CA 1
ATOM 3890 C C . PHE A 1 478 ? -12.151 -3.301 -23.703 1.00 14.48 478 PHE A C 1
ATOM 3891 O O . PHE A 1 478 ? -12.864 -2.568 -24.387 1.00 14.65 478 PHE A O 1
ATOM 3899 N N . LEU A 1 479 ? -12.264 -3.405 -22.384 1.00 14.38 479 LEU A N 1
ATOM 3900 C CA . LEU A 1 479 ? -13.248 -2.644 -21.633 1.00 14.90 479 LEU A CA 1
ATOM 3901 C C . LEU A 1 479 ? -12.796 -1.214 -21.397 1.00 15.08 479 LEU A C 1
ATOM 3902 O O . LEU A 1 479 ? -11.617 -0.961 -21.121 1.00 14.91 479 LEU A O 1
ATOM 3907 N N . LEU A 1 480 ? -13.743 -0.284 -21.461 1.00 15.43 480 LEU A N 1
ATOM 3908 C CA . LEU A 1 480 ? -13.440 1.125 -21.241 1.00 15.91 480 LEU A CA 1
ATOM 3909 C C . LEU A 1 480 ? -14.176 1.730 -20.048 1.00 16.30 480 LEU A C 1
ATOM 3910 O O . LEU A 1 480 ? -15.030 1.081 -19.429 1.00 16.61 480 LEU A O 1
ATOM 3915 N N . ASN A 1 481 ? -13.820 2.976 -19.742 1.00 16.21 481 ASN A N 1
ATOM 3916 C CA . ASN A 1 481 ? -14.389 3.737 -18.625 1.00 16.81 481 ASN A CA 1
ATOM 3917 C C . ASN A 1 481 ? -13.962 3.203 -17.271 1.00 16.66 481 ASN A C 1
ATOM 3918 O O . ASN A 1 481 ? -14.660 2.398 -16.649 1.00 16.64 481 ASN A O 1
ATOM 3923 N N . TRP A 1 482 ? -12.802 3.664 -16.825 1.00 16.49 482 TRP A N 1
ATOM 3924 C CA . TRP A 1 482 ? -12.183 3.138 -15.624 1.00 16.42 482 TRP A CA 1
ATOM 3925 C C . TRP A 1 482 ? -12.109 4.168 -14.509 1.00 16.84 482 TRP A C 1
ATOM 3926 O O . TRP A 1 482 ? -11.849 5.343 -14.757 1.00 17.07 482 TRP A O 1
ATOM 3937 N N . LYS A 1 483 ? -12.352 3.709 -13.286 1.00 17.26 483 LYS A N 1
ATOM 3938 C CA . LYS A 1 483 ? -12.090 4.489 -12.089 1.00 18.36 483 LYS A CA 1
ATOM 3939 C C . LYS A 1 483 ? -10.900 3.835 -11.419 1.00 17.79 483 LYS A C 1
ATOM 3940 O O . LYS A 1 483 ? -10.958 2.657 -11.068 1.00 18.41 483 LYS A O 1
ATOM 3946 N N . HIS A 1 484 ? -9.829 4.599 -11.242 1.00 17.69 484 HIS A N 1
ATOM 3947 C CA . HIS A 1 484 ? -8.626 4.093 -10.609 1.00 17.71 484 HIS A CA 1
ATOM 3948 C C . HIS A 1 484 ? -8.549 4.615 -9.178 1.00 17.94 484 HIS A C 1
ATOM 3949 O O . HIS A 1 484 ? -8.657 5.823 -8.946 1.00 17.76 484 HIS A O 1
ATOM 3956 N N . TYR A 1 485 ? -8.347 3.709 -8.227 1.00 17.99 485 TYR A N 1
ATOM 3957 C CA . TYR A 1 485 ? -8.130 4.098 -6.837 1.00 18.54 485 TYR A CA 1
ATOM 3958 C C . TYR A 1 485 ? -6.716 3.749 -6.405 1.00 18.39 485 TYR A C 1
ATOM 3959 O O . TYR A 1 485 ? -6.449 2.609 -6.025 1.00 18.19 485 TYR A O 1
ATOM 3968 N N . PRO A 1 486 ? -5.803 4.721 -6.478 1.00 18.76 486 PRO A N 1
ATOM 3969 C CA . PRO A 1 486 ? -4.451 4.480 -5.987 1.00 18.92 486 PRO A CA 1
ATOM 3970 C C . PRO A 1 486 ? -4.488 4.195 -4.494 1.00 19.00 486 PRO A C 1
ATOM 3971 O O . PRO A 1 486 ? -5.161 4.914 -3.740 1.00 19.19 486 PRO A O 1
ATOM 3975 N N . LEU A 1 487 ? -3.777 3.154 -4.074 1.00 18.75 487 LEU A N 1
ATOM 3976 C CA . LEU A 1 487 ? -3.783 2.729 -2.676 1.00 18.87 487 LEU A CA 1
ATOM 3977 C C . LEU A 1 487 ? -2.364 2.531 -2.143 1.00 18.99 487 LEU A C 1
ATOM 3978 O O . LEU A 1 487 ? -1.957 1.408 -1.854 1.00 19.33 487 LEU A O 1
ATOM 3983 N N . PRO A 1 488 ? -1.606 3.631 -2.019 1.00 19.55 488 PRO A N 1
ATOM 3984 C CA . PRO A 1 488 ? -0.249 3.583 -1.479 1.00 19.79 488 PRO A CA 1
ATOM 3985 C C . PRO A 1 488 ? -0.272 3.186 -0.007 1.00 20.17 488 PRO A C 1
ATOM 3986 O O . PRO A 1 488 ? 0.748 2.765 0.543 1.00 19.77 488 PRO A O 1
ATOM 3990 N N . LEU A 1 489 ? -1.437 3.320 0.617 1.00 20.73 489 LEU A N 1
ATOM 3991 C CA . LEU A 1 489 ? -1.621 2.925 2.013 1.00 21.76 489 LEU A CA 1
ATOM 3992 C C . LEU A 1 489 ? -0.603 3.615 2.921 1.00 22.66 489 LEU A C 1
ATOM 3993 O O . LEU A 1 489 ? -0.027 3.000 3.822 1.00 23.28 489 LEU A O 1
ATOM 3998 N N . ASP A 1 490 ? -0.392 4.899 2.665 1.00 23.49 490 ASP A N 1
ATOM 3999 C CA . ASP A 1 490 ? 0.480 5.725 3.487 1.00 24.58 490 ASP A CA 1
ATOM 4000 C C . ASP A 1 490 ? -0.371 6.579 4.420 1.00 24.81 490 ASP A C 1
ATOM 4001 O O . ASP A 1 490 ? 0.122 7.525 5.040 1.00 24.83 490 ASP A O 1
ATOM 4006 N N . ASN A 1 491 ? -1.655 6.240 4.496 1.00 25.11 491 ASN A N 1
ATOM 4007 C CA . ASN A 1 491 ? -2.628 7.023 5.246 1.00 25.63 491 ASN A CA 1
ATOM 4008 C C . ASN A 1 491 ? -3.566 6.134 6.060 1.00 26.04 491 ASN A C 1
ATOM 4009 O O . ASN A 1 491 ? -4.789 6.224 5.927 1.00 26.33 491 ASN A O 1
ATOM 4014 N N . PRO A 1 492 ? -2.998 5.273 6.916 1.00 26.39 492 PRO A N 1
ATOM 4015 C CA . PRO A 1 492 ? -3.819 4.315 7.648 1.00 26.74 492 PRO A CA 1
ATOM 4016 C C . PRO A 1 492 ? -4.839 5.006 8.557 1.00 27.37 492 PRO A C 1
ATOM 4017 O O . PRO A 1 492 ? -5.831 4.395 8.953 1.00 27.38 492 PRO A O 1
ATOM 4021 N N . GLU A 1 493 ? -4.598 6.273 8.874 1.00 28.17 493 GLU A N 1
ATOM 4022 C CA . GLU A 1 493 ? -5.508 7.024 9.735 1.00 28.97 493 GLU A CA 1
ATOM 4023 C C . GLU A 1 493 ? -6.823 7.344 9.022 1.00 29.21 493 GLU A C 1
ATOM 4024 O O . GLU A 1 493 ? -7.752 7.882 9.627 1.00 29.17 493 GLU A O 1
ATOM 4030 N N . LYS A 1 494 ? -6.896 7.018 7.734 1.00 29.41 494 LYS A N 1
ATOM 4031 C CA . LYS A 1 494 ? -8.105 7.268 6.958 1.00 29.78 494 LYS A CA 1
ATOM 4032 C C . LYS A 1 494 ? -8.946 6.009 6.771 1.00 29.62 494 LYS A C 1
ATOM 4033 O O . LYS A 1 494 ? -9.978 6.047 6.106 1.00 29.88 494 LYS A O 1
ATOM 4039 N N . ILE A 1 495 ? -8.501 4.895 7.343 1.00 29.44 495 ILE A N 1
ATOM 4040 C CA . ILE A 1 495 ? -9.278 3.661 7.297 1.00 29.21 495 ILE A CA 1
ATOM 4041 C C . ILE A 1 495 ? -10.485 3.793 8.216 1.00 29.70 495 ILE A C 1
ATOM 4042 O O . ILE A 1 495 ? -10.331 3.946 9.428 1.00 29.44 495 ILE A O 1
ATOM 4047 N N . ASP A 1 496 ? -11.683 3.732 7.639 1.00 29.84 496 ASP A N 1
ATOM 4048 C CA . ASP A 1 496 ? -12.914 3.938 8.404 1.00 30.23 496 ASP A CA 1
ATOM 4049 C C . ASP A 1 496 ? -13.490 2.618 8.910 1.00 30.34 496 ASP A C 1
ATOM 4050 O O . ASP A 1 496 ? -14.192 1.917 8.183 1.00 30.41 496 ASP A O 1
ATOM 4055 N N . PHE A 1 497 ? -13.192 2.287 10.164 1.00 30.48 497 PHE A N 1
ATOM 4056 C CA . PHE A 1 497 ? -13.613 1.015 10.745 1.00 30.75 497 PHE A CA 1
ATOM 4057 C C . PHE A 1 497 ? -15.091 0.977 11.142 1.00 31.18 497 PHE A C 1
ATOM 4058 O O . PHE A 1 497 ? -15.579 -0.042 11.631 1.00 31.51 497 PHE A O 1
ATOM 4066 N N . SER A 1 498 ? -15.801 2.080 10.937 1.00 31.79 498 SER A N 1
ATOM 4067 C CA . SER A 1 498 ? -17.235 2.099 11.210 1.00 32.45 498 SER A CA 1
ATOM 4068 C C . SER A 1 498 ? -17.993 1.537 10.012 1.00 32.74 498 SER A C 1
ATOM 4069 O O . SER A 1 498 ? -19.191 1.258 10.090 1.00 32.85 498 SER A O 1
ATOM 4072 N N . LYS A 1 499 ? -17.278 1.370 8.904 1.00 32.91 499 LYS A N 1
ATOM 4073 C CA . LYS A 1 499 ? -17.861 0.835 7.680 1.00 32.99 499 LYS A CA 1
ATOM 4074 C C . LYS A 1 499 ? -18.040 -0.676 7.743 1.00 32.83 499 LYS A C 1
ATOM 4075 O O . LYS A 1 499 ? -17.581 -1.335 8.678 1.00 33.11 499 LYS A O 1
ATOM 4081 N N . GLY A 1 500 ? -18.704 -1.223 6.733 1.00 32.44 500 GLY A N 1
ATOM 4082 C CA . GLY A 1 500 ? -19.034 -2.635 6.721 1.00 32.06 500 GLY A CA 1
ATOM 4083 C C . GLY A 1 500 ? -17.881 -3.549 6.364 1.00 31.80 500 GLY A C 1
ATOM 4084 O O . GLY A 1 500 ? -16.903 -3.134 5.738 1.00 31.74 500 GLY A O 1
ATOM 4085 N N . TRP A 1 501 ? -18.009 -4.805 6.771 1.00 31.54 501 TRP A N 1
ATOM 4086 C CA . TRP A 1 501 ? -17.034 -5.829 6.450 1.00 31.31 501 TRP A CA 1
ATOM 4087 C C . TRP A 1 501 ? -17.738 -7.002 5.777 1.00 31.39 501 TRP A C 1
ATOM 4088 O O . TRP A 1 501 ? -18.843 -7.391 6.170 1.00 31.56 501 TRP A O 1
ATOM 4099 N N . THR A 1 502 ? -17.100 -7.550 4.750 1.00 31.23 502 THR A N 1
ATOM 4100 C CA . THR A 1 502 ? -17.627 -8.702 4.041 1.00 31.18 502 THR A CA 1
ATOM 4101 C C . THR A 1 502 ? -16.530 -9.748 3.901 1.00 30.92 502 THR A C 1
ATOM 4102 O O . THR A 1 502 ? -15.377 -9.411 3.619 1.00 30.85 502 THR A O 1
ATOM 4106 N N . GLN A 1 503 ? -16.889 -11.011 4.106 1.00 30.23 503 GLN A N 1
ATOM 4107 C CA . GLN A 1 503 ? -15.946 -12.114 3.964 1.00 29.83 503 GLN A CA 1
ATOM 4108 C C . GLN A 1 503 ? -15.436 -12.197 2.531 1.00 29.15 503 GLN A C 1
ATOM 4109 O O . GLN A 1 503 ? -16.083 -11.704 1.603 1.00 28.94 503 GLN A O 1
ATOM 4115 N N . GLY A 1 504 ? -14.283 -12.837 2.356 1.00 28.21 504 GLY A N 1
ATOM 4116 C CA . GLY A 1 504 ? -13.743 -13.105 1.026 1.00 27.20 504 GLY A CA 1
ATOM 4117 C C . GLY A 1 504 ? -13.375 -11.857 0.249 1.00 26.26 504 GLY A C 1
ATOM 4118 O O . GLY A 1 504 ? -13.473 -11.829 -0.982 1.00 26.25 504 GLY A O 1
ATOM 4119 N N . GLN A 1 505 ? -12.950 -10.824 0.969 1.00 25.36 505 GLN A N 1
ATOM 4120 C CA . GLN A 1 505 ? -12.504 -9.584 0.353 1.00 24.63 505 GLN A CA 1
ATOM 4121 C C . GLN A 1 505 ? -11.267 -9.055 1.063 1.00 24.13 505 GLN A C 1
ATOM 4122 O O . GLN A 1 505 ? -11.037 -9.367 2.235 1.00 23.68 505 GLN A O 1
ATOM 4128 N N . PRO A 1 506 ? -10.471 -8.236 0.360 1.00 23.63 506 PRO A N 1
ATOM 4129 C CA . PRO A 1 506 ? -9.400 -7.532 1.045 1.00 23.25 506 PRO A CA 1
ATOM 4130 C C . PRO A 1 506 ? -10.022 -6.673 2.135 1.00 23.04 506 PRO A C 1
ATOM 4131 O O . PRO A 1 506 ? -11.056 -6.044 1.911 1.00 23.11 506 PRO A O 1
ATOM 4135 N N . ALA A 1 507 ? -9.400 -6.641 3.306 1.00 22.74 507 ALA A N 1
ATOM 4136 C CA . ALA A 1 507 ? -9.990 -5.947 4.442 1.00 22.62 507 ALA A CA 1
ATOM 4137 C C . ALA A 1 507 ? -8.923 -5.503 5.433 1.00 22.56 507 ALA A C 1
ATOM 4138 O O . ALA A 1 507 ? -7.784 -5.972 5.385 1.00 22.25 507 ALA A O 1
ATOM 4140 N N . PHE A 1 508 ? -9.306 -4.598 6.328 1.00 22.57 508 PHE A N 1
ATOM 4141 C CA . PHE A 1 508 ? -8.417 -4.131 7.387 1.00 22.80 508 PHE A CA 1
ATOM 4142 C C . PHE A 1 508 ? -8.900 -4.665 8.731 1.00 23.21 508 PHE A C 1
ATOM 4143 O O . PHE A 1 508 ? -10.108 -4.719 9.000 1.00 23.05 508 PHE A O 1
ATOM 4151 N N . TYR A 1 509 ? -7.952 -5.064 9.571 1.00 23.44 509 TYR A N 1
ATOM 4152 C CA . TYR A 1 509 ? -8.275 -5.640 10.869 1.00 23.86 509 TYR A CA 1
ATOM 4153 C C . TYR A 1 509 ? -7.482 -4.931 11.954 1.00 24.26 509 TYR A C 1
ATOM 4154 O O . TYR A 1 509 ? -6.260 -4.822 11.861 1.00 24.00 509 TYR A O 1
ATOM 4163 N N . ALA A 1 510 ? -8.181 -4.441 12.975 1.00 24.83 510 ALA A N 1
ATOM 4164 C CA . ALA A 1 510 ? -7.539 -3.678 14.041 1.00 25.26 510 ALA A CA 1
ATOM 4165 C C . ALA A 1 510 ? -7.468 -4.437 15.368 1.00 25.82 510 ALA A C 1
ATOM 4166 O O . ALA A 1 510 ? -8.434 -5.079 15.794 1.00 25.98 510 ALA A O 1
ATOM 4168 N N . TYR A 1 511 ? -6.303 -4.363 16.005 1.00 26.24 511 TYR A N 1
ATOM 4169 C CA . TYR A 1 511 ? -6.044 -5.048 17.264 1.00 26.64 511 TYR A CA 1
ATOM 4170 C C . TYR A 1 511 ? -5.427 -4.064 18.250 1.00 27.15 511 TYR A C 1
ATOM 4171 O O . TYR A 1 511 ? -4.365 -3.495 17.986 1.00 27.24 511 TYR A O 1
ATOM 4180 N N . ASP A 1 512 ? -6.098 -3.865 19.381 1.00 27.72 512 ASP A N 1
ATOM 4181 C CA . ASP A 1 512 ? -5.670 -2.887 20.374 1.00 28.16 512 ASP A CA 1
ATOM 4182 C C . ASP A 1 512 ? -5.033 -3.563 21.583 1.00 28.33 512 ASP A C 1
ATOM 4183 O O . ASP A 1 512 ? -5.478 -4.620 22.026 1.00 28.12 512 ASP A O 1
ATOM 4188 N N . PHE A 1 513 ? -3.977 -2.953 22.107 1.00 28.67 513 PHE A N 1
ATOM 4189 C CA . PHE A 1 513 ? -3.303 -3.508 23.267 1.00 28.76 513 PHE A CA 1
ATOM 4190 C C . PHE A 1 513 ? -2.561 -2.436 24.044 1.00 29.11 513 PHE A C 1
ATOM 4191 O O . PHE A 1 513 ? -2.301 -1.340 23.537 1.00 29.05 513 PHE A O 1
ATOM 4199 N N . THR A 1 514 ? -2.244 -2.746 25.294 1.00 29.38 514 THR A N 1
ATOM 4200 C CA . THR A 1 514 ? -1.550 -1.797 26.141 1.00 29.95 514 THR A CA 1
ATOM 4201 C C . THR A 1 514 ? -0.119 -2.254 26.361 1.00 29.87 514 THR A C 1
ATOM 4202 O O . THR A 1 514 ? 0.151 -3.444 26.510 1.00 29.86 514 THR A O 1
ATOM 4206 N N . VAL A 1 515 ? 0.796 -1.294 26.366 1.00 30.28 515 VAL A N 1
ATOM 4207 C CA . VAL A 1 515 ? 2.206 -1.587 26.547 1.00 30.42 515 VAL A CA 1
ATOM 4208 C C . VAL A 1 515 ? 2.770 -0.766 27.696 1.00 30.64 515 VAL A C 1
ATOM 4209 O O . VAL A 1 515 ? 2.642 0.456 27.720 1.00 30.78 515 VAL A O 1
ATOM 4213 N N . GLU A 1 516 ? 3.394 -1.456 28.642 1.00 30.86 516 GLU A N 1
ATOM 4214 C CA . GLU A 1 516 ? 4.012 -0.821 29.793 1.00 31.28 516 GLU A CA 1
ATOM 4215 C C . GLU A 1 516 ? 5.315 -0.163 29.360 1.00 30.69 516 GLU A C 1
ATOM 4216 O O . GLU A 1 516 ? 5.459 1.059 29.370 1.00 30.88 516 GLU A O 1
ATOM 4222 N N . GLU A 1 517 ? 6.262 -1.006 28.975 1.00 29.98 517 GLU A N 1
ATOM 4223 C CA . GLU A 1 517 ? 7.575 -0.564 28.541 1.00 29.48 517 GLU A CA 1
ATOM 4224 C C . GLU A 1 517 ? 7.844 -1.142 27.157 1.00 28.44 517 GLU A C 1
ATOM 4225 O O . GLU A 1 517 ? 8.030 -2.346 27.014 1.00 28.30 517 GLU A O 1
ATOM 4231 N N . PRO A 1 518 ? 7.846 -0.283 26.129 1.00 27.60 518 PRO A N 1
ATOM 4232 C CA . PRO A 1 518 ? 8.048 -0.731 24.749 1.00 26.89 518 PRO A CA 1
ATOM 4233 C C . PRO A 1 518 ? 9.338 -1.533 24.580 1.00 25.98 518 PRO A C 1
ATOM 4234 O O . PRO A 1 518 ? 10.404 -1.086 24.997 1.00 25.93 518 PRO A O 1
ATOM 4238 N N . LYS A 1 519 ? 9.229 -2.717 23.989 1.00 25.14 519 LYS A N 1
ATOM 4239 C CA . LYS A 1 519 ? 10.392 -3.530 23.661 1.00 24.38 519 LYS A CA 1
ATOM 4240 C C . LYS A 1 519 ? 10.234 -4.142 22.272 1.00 23.59 519 LYS A C 1
ATOM 4241 O O . LYS A 1 519 ? 9.112 -4.320 21.789 1.00 23.39 519 LYS A O 1
ATOM 4247 N N . ASP A 1 520 ? 11.360 -4.447 21.632 1.00 22.56 520 ASP A N 1
ATOM 4248 C CA . ASP A 1 520 ? 11.345 -5.158 20.357 1.00 21.50 520 ASP A CA 1
ATOM 4249 C C . ASP A 1 520 ? 10.412 -6.359 20.458 1.00 21.08 520 ASP A C 1
ATOM 4250 O O . ASP A 1 520 ? 10.345 -7.021 21.493 1.00 20.77 520 ASP A O 1
ATOM 4255 N N . THR A 1 521 ? 9.706 -6.656 19.374 1.00 20.61 521 THR A N 1
ATOM 4256 C CA . THR A 1 521 ? 8.863 -7.831 19.348 1.00 19.89 521 THR A CA 1
ATOM 4257 C C . THR A 1 521 ? 8.604 -8.259 17.902 1.00 20.03 521 THR A C 1
ATOM 4258 O O . THR A 1 521 ? 9.029 -7.582 16.968 1.00 19.13 521 THR A O 1
ATOM 4262 N N . TYR A 1 522 ? 7.930 -9.391 17.721 1.00 19.90 522 TYR A N 1
ATOM 4263 C CA . TYR A 1 522 ? 7.592 -9.867 16.381 1.00 20.46 522 TYR A CA 1
ATOM 4264 C C . TYR A 1 522 ? 6.106 -10.157 16.273 1.00 20.65 522 TYR A C 1
ATOM 4265 O O . TYR A 1 522 ? 5.530 -10.836 17.129 1.00 20.41 522 TYR A O 1
ATOM 4274 N N . LEU A 1 523 ? 5.492 -9.620 15.226 1.00 20.75 523 LEU A N 1
ATOM 4275 C CA . LEU A 1 523 ? 4.090 -9.886 14.951 1.00 20.82 523 LEU A CA 1
ATOM 4276 C C . LEU A 1 523 ? 3.963 -11.194 14.191 1.00 21.10 523 LEU A C 1
ATOM 4277 O O . LEU A 1 523 ? 4.497 -11.344 13.088 1.00 20.40 523 LEU A O 1
ATOM 4282 N N . ASP A 1 524 ? 3.259 -12.148 14.792 1.00 21.58 524 ASP A N 1
ATOM 4283 C CA . ASP A 1 524 ? 3.078 -13.457 14.190 1.00 22.24 524 ASP A CA 1
ATOM 4284 C C . ASP A 1 524 ? 1.959 -13.374 13.162 1.00 22.41 524 ASP A C 1
ATOM 4285 O O . ASP A 1 524 ? 0.822 -13.051 13.501 1.00 22.22 524 ASP A O 1
ATOM 4290 N N . LEU A 1 525 ? 2.286 -13.648 11.904 1.00 22.28 525 LEU A N 1
ATOM 4291 C CA . LEU A 1 525 ? 1.298 -13.556 10.829 1.00 22.50 525 LEU A CA 1
ATOM 4292 C C . LEU A 1 525 ? 1.126 -14.902 10.128 1.00 22.64 525 LEU A C 1
ATOM 4293 O O . LEU A 1 525 ? 0.682 -14.977 8.982 1.00 22.45 525 LEU A O 1
ATOM 4298 N N . SER A 1 526 ? 1.473 -15.971 10.831 1.00 22.79 526 SER A N 1
ATOM 4299 C CA . SER A 1 526 ? 1.434 -17.296 10.233 1.00 23.57 526 SER A CA 1
ATOM 4300 C C . SER A 1 526 ? 0.029 -17.674 9.760 1.00 23.62 526 SER A C 1
ATOM 4301 O O . SER A 1 526 ? -0.120 -18.480 8.845 1.00 23.69 526 SER A O 1
ATOM 4304 N N . GLU A 1 527 ? -0.995 -17.100 10.387 1.00 24.07 527 GLU A N 1
ATOM 4305 C CA . GLU A 1 527 ? -2.378 -17.453 10.062 1.00 24.39 527 GLU A CA 1
ATOM 4306 C C . GLU A 1 527 ? -3.099 -16.386 9.241 1.00 24.07 527 GLU A C 1
ATOM 4307 O O . GLU A 1 527 ? -4.329 -16.386 9.136 1.00 24.16 527 GLU A O 1
ATOM 4313 N N . PHE A 1 528 ? -2.333 -15.466 8.669 1.00 23.19 528 PHE A N 1
ATOM 4314 C CA . PHE A 1 528 ? -2.900 -14.472 7.768 1.00 22.56 528 PHE A CA 1
ATOM 4315 C C . PHE A 1 528 ? -2.352 -14.768 6.373 1.00 22.15 528 PHE A C 1
ATOM 4316 O O . PHE A 1 528 ? -1.224 -15.240 6.234 1.00 22.36 528 PHE A O 1
ATOM 4324 N N . GLY A 1 529 ? -3.151 -14.508 5.343 1.00 21.61 529 GLY A N 1
ATOM 4325 C CA . GLY A 1 529 ? -2.778 -14.884 3.985 1.00 20.57 529 GLY A CA 1
ATOM 4326 C C . GLY A 1 529 ? -1.660 -14.041 3.398 1.00 20.27 529 GLY A C 1
ATOM 4327 O O . GLY A 1 529 ? -0.542 -14.514 3.214 1.00 20.35 529 GLY A O 1
ATOM 4328 N N . LYS A 1 530 ? -1.967 -12.785 3.110 1.00 19.50 530 LYS A N 1
ATOM 4329 C CA . LYS A 1 530 ? -1.007 -11.889 2.486 1.00 18.90 530 LYS A CA 1
ATOM 4330 C C . LYS A 1 530 ? -1.454 -10.459 2.713 1.00 18.71 530 LYS A C 1
ATOM 4331 O O . LYS A 1 530 ? -2.653 -10.179 2.775 1.00 18.85 530 LYS A O 1
ATOM 4337 N N . GLY A 1 531 ? -0.501 -9.545 2.853 1.00 18.21 531 GLY A N 1
ATOM 4338 C CA . GLY A 1 531 ? -0.848 -8.146 3.036 1.00 18.07 531 GLY A CA 1
ATOM 4339 C C . GLY A 1 531 ? 0.288 -7.341 3.633 1.00 18.07 531 GLY A C 1
ATOM 4340 O O . GLY A 1 531 ? 1.456 -7.657 3.430 1.00 17.68 531 GLY A O 1
ATOM 4341 N N . VAL A 1 532 ? -0.064 -6.281 4.350 1.00 18.19 532 VAL A N 1
ATOM 4342 C CA . VAL A 1 532 ? 0.907 -5.500 5.092 1.00 18.77 532 VAL A CA 1
ATOM 4343 C C . VAL A 1 532 ? 0.332 -5.245 6.480 1.00 19.35 532 VAL A C 1
ATOM 4344 O O . VAL A 1 532 ? -0.863 -5.447 6.714 1.00 19.60 532 VAL A O 1
ATOM 4348 N N . ALA A 1 533 ? 1.179 -4.818 7.404 1.00 19.57 533 ALA A N 1
ATOM 4349 C CA . ALA A 1 533 ? 0.712 -4.515 8.748 1.00 19.95 533 ALA A CA 1
ATOM 4350 C C . ALA A 1 533 ? 1.236 -3.166 9.199 1.00 20.44 533 ALA A C 1
ATOM 4351 O O . ALA A 1 533 ? 2.334 -2.758 8.815 1.00 20.54 533 ALA A O 1
ATOM 4353 N N . PHE A 1 534 ? 0.440 -2.474 10.010 1.00 20.39 534 PHE A N 1
ATOM 4354 C CA . PHE A 1 534 ? 0.847 -1.205 10.576 1.00 20.82 534 PHE A CA 1
ATOM 4355 C C . PHE A 1 534 ? 0.842 -1.319 12.086 1.00 21.00 534 PHE A C 1
ATOM 4356 O O . PHE A 1 534 ? -0.002 -2.002 12.664 1.00 20.98 534 PHE A O 1
ATOM 4364 N N . VAL A 1 535 ? 1.778 -0.639 12.727 1.00 21.22 535 VAL A N 1
ATOM 4365 C CA . VAL A 1 535 ? 1.696 -0.459 14.166 1.00 21.78 535 VAL A CA 1
ATOM 4366 C C . VAL A 1 535 ? 1.710 1.035 14.440 1.00 21.89 535 VAL A C 1
ATOM 4367 O O . VAL A 1 535 ? 2.641 1.748 14.052 1.00 22.13 535 VAL A O 1
ATOM 4371 N N . ASN A 1 536 ? 0.645 1.515 15.072 1.00 22.11 536 ASN A N 1
ATOM 4372 C CA . ASN A 1 536 ? 0.511 2.930 15.355 1.00 22.23 536 ASN A CA 1
ATOM 4373 C C . ASN A 1 536 ? 0.718 3.762 14.098 1.00 22.54 536 ASN A C 1
ATOM 4374 O O . ASN A 1 536 ? 1.339 4.829 14.131 1.00 22.64 536 ASN A O 1
ATOM 4379 N N . GLY A 1 537 ? 0.192 3.264 12.983 1.00 22.55 537 GLY A N 1
ATOM 4380 C CA . GLY A 1 537 ? 0.218 4.010 11.731 1.00 22.70 537 GLY A CA 1
ATOM 4381 C C . GLY A 1 537 ? 1.479 3.809 10.912 1.00 22.77 537 GLY A C 1
ATOM 4382 O O . GLY A 1 537 ? 1.603 4.356 9.816 1.00 22.88 537 GLY A O 1
ATOM 4383 N N . GLN A 1 538 ? 2.410 3.013 11.427 1.00 22.41 538 GLN A N 1
ATOM 4384 C CA . GLN A 1 538 ? 3.678 2.791 10.735 1.00 22.46 538 GLN A CA 1
ATOM 4385 C C . GLN A 1 538 ? 3.689 1.456 10.001 1.00 21.45 538 GLN A C 1
ATOM 4386 O O . GLN A 1 538 ? 3.511 0.400 10.606 1.00 21.27 538 GLN A O 1
ATOM 4392 N N . ASN A 1 539 ? 3.896 1.520 8.688 1.00 20.65 539 ASN A N 1
ATOM 4393 C CA . ASN A 1 539 ? 3.907 0.339 7.842 1.00 19.76 539 ASN A CA 1
ATOM 4394 C C . ASN A 1 539 ? 5.129 -0.549 8.072 1.00 19.53 539 ASN A C 1
ATOM 4395 O O . ASN A 1 539 ? 6.253 -0.184 7.725 1.00 19.58 539 ASN A O 1
ATOM 4400 N N . LEU A 1 540 ? 4.897 -1.714 8.664 1.00 18.82 540 LEU A N 1
ATOM 4401 C CA . LEU A 1 540 ? 5.961 -2.642 9.010 1.00 18.44 540 LEU A CA 1
ATOM 4402 C C . LEU A 1 540 ? 6.524 -3.375 7.798 1.00 18.02 540 LEU A C 1
ATOM 4403 O O . LEU A 1 540 ? 7.608 -3.953 7.867 1.00 17.93 540 LEU A O 1
ATOM 4408 N N . GLY A 1 541 ? 5.777 -3.371 6.698 1.00 17.34 541 GLY A N 1
ATOM 4409 C CA . GLY A 1 541 ? 6.169 -4.147 5.527 1.00 17.13 541 GLY A CA 1
ATOM 4410 C C . GLY A 1 541 ? 5.173 -5.236 5.178 1.00 17.06 541 GLY A C 1
ATOM 4411 O O . GLY A 1 541 ? 4.094 -5.323 5.770 1.00 17.45 541 GLY A O 1
ATOM 4412 N N . ARG A 1 542 ? 5.540 -6.079 4.221 1.00 17.09 542 ARG A N 1
ATOM 4413 C CA . ARG A 1 542 ? 4.645 -7.121 3.723 1.00 17.21 542 ARG A CA 1
ATOM 4414 C C . ARG A 1 542 ? 4.750 -8.440 4.474 1.00 17.17 542 ARG A C 1
ATOM 4415 O O . ARG A 1 542 ? 5.805 -8.792 4.993 1.00 17.21 542 ARG A O 1
ATOM 4423 N N . PHE A 1 543 ? 3.651 -9.187 4.487 1.00 17.22 543 PHE A N 1
ATOM 4424 C CA . PHE A 1 543 ? 3.673 -10.574 4.922 1.00 17.57 543 PHE A CA 1
ATOM 4425 C C . PHE A 1 543 ? 2.989 -11.443 3.866 1.00 17.96 543 PHE A C 1
ATOM 4426 O O . PHE A 1 543 ? 2.203 -10.946 3.049 1.00 18.06 543 PHE A O 1
ATOM 4434 N N . TRP A 1 544 ? 3.310 -12.732 3.881 1.00 18.19 544 TRP A N 1
ATOM 4435 C CA . TRP A 1 544 ? 2.775 -13.699 2.925 1.00 18.69 544 TRP A CA 1
ATOM 4436 C C . TRP A 1 544 ? 3.010 -15.088 3.507 1.00 19.40 544 TRP A C 1
ATOM 4437 O O . TRP A 1 544 ? 4.150 -15.487 3.768 1.00 18.97 544 TRP A O 1
ATOM 4448 N N . ASN A 1 545 ? 1.926 -15.822 3.727 1.00 19.96 545 ASN A N 1
ATOM 4449 C CA . ASN A 1 545 ? 2.024 -17.081 4.444 1.00 20.79 545 ASN A CA 1
ATOM 4450 C C . ASN A 1 545 ? 2.773 -18.177 3.695 1.00 20.78 545 ASN A C 1
ATOM 4451 O O . ASN A 1 545 ? 2.944 -19.274 4.218 1.00 20.96 545 ASN A O 1
ATOM 4456 N N . VAL A 1 546 ? 3.229 -17.882 2.478 1.00 20.66 546 VAL A N 1
ATOM 4457 C CA . VAL A 1 546 ? 4.121 -18.802 1.771 1.00 20.83 546 VAL A CA 1
ATOM 4458 C C . VAL A 1 546 ? 5.497 -18.874 2.442 1.00 20.65 546 VAL A C 1
ATOM 4459 O O . VAL A 1 546 ? 6.269 -19.800 2.194 1.00 20.80 546 VAL A O 1
ATOM 4463 N N . GLY A 1 547 ? 5.809 -17.886 3.276 1.00 20.71 547 GLY A N 1
ATOM 4464 C CA . GLY A 1 547 ? 7.106 -17.856 3.951 1.00 20.78 547 GLY A CA 1
ATOM 4465 C C . GLY A 1 547 ? 8.245 -17.589 2.982 1.00 20.84 547 GLY A C 1
ATOM 4466 O O . GLY A 1 547 ? 8.014 -17.201 1.834 1.00 20.39 547 GLY A O 1
ATOM 4467 N N . PRO A 1 548 ? 9.492 -17.825 3.420 1.00 21.04 548 PRO A N 1
ATOM 4468 C CA . PRO A 1 548 ? 9.894 -18.484 4.665 1.00 20.91 548 PRO A CA 1
ATOM 4469 C C . PRO A 1 548 ? 9.619 -17.675 5.933 1.00 20.97 548 PRO A C 1
ATOM 4470 O O . PRO A 1 548 ? 9.447 -18.255 7.009 1.00 21.20 548 PRO A O 1
ATOM 4474 N N . THR A 1 549 ? 9.596 -16.353 5.824 1.00 20.74 549 THR A N 1
ATOM 4475 C CA . THR A 1 549 ? 9.300 -15.520 6.983 1.00 20.74 549 THR A CA 1
ATOM 4476 C C . THR A 1 549 ? 7.795 -15.430 7.196 1.00 20.71 549 THR A C 1
ATOM 4477 O O . THR A 1 549 ? 7.048 -15.169 6.256 1.00 20.68 549 THR A O 1
ATOM 4481 N N . LEU A 1 550 ? 7.363 -15.644 8.435 1.00 20.44 550 LEU A N 1
ATOM 4482 C CA . LEU A 1 550 ? 5.946 -15.593 8.784 1.00 20.49 550 LEU A CA 1
ATOM 4483 C C . LEU A 1 550 ? 5.651 -14.505 9.814 1.00 20.20 550 LEU A C 1
ATOM 4484 O O . LEU A 1 550 ? 4.542 -14.425 10.338 1.00 20.29 550 LEU A O 1
ATOM 4489 N N . SER A 1 551 ? 6.643 -13.663 10.096 1.00 20.07 551 SER A N 1
ATOM 4490 C CA . SER A 1 551 ? 6.482 -12.576 11.061 1.00 19.81 551 SER A CA 1
ATOM 4491 C C . SER A 1 551 ? 6.917 -11.228 10.495 1.00 19.43 551 SER A C 1
ATOM 4492 O O . SER A 1 551 ? 7.581 -11.157 9.455 1.00 19.03 551 SER A O 1
ATOM 4495 N N . LEU A 1 552 ? 6.536 -10.164 11.196 1.00 18.82 552 LEU A N 1
ATOM 4496 C CA . LEU A 1 552 ? 7.045 -8.833 10.934 1.00 18.52 552 LEU A CA 1
ATOM 4497 C C . LEU A 1 552 ? 7.699 -8.285 12.195 1.00 18.53 552 LEU A C 1
ATOM 4498 O O . LEU A 1 552 ? 7.091 -8.255 13.266 1.00 18.68 552 LEU A O 1
ATOM 4503 N N . TYR A 1 553 ? 8.949 -7.863 12.062 1.00 18.02 553 TYR A N 1
ATOM 4504 C CA . TYR A 1 553 ? 9.667 -7.257 13.171 1.00 17.57 553 TYR A CA 1
ATOM 4505 C C . TYR A 1 553 ? 9.053 -5.917 13.563 1.00 17.48 553 TYR A C 1
ATOM 4506 O O . TYR A 1 553 ? 8.787 -5.070 12.702 1.00 17.58 553 TYR A O 1
ATOM 4515 N N . ILE A 1 554 ? 8.816 -5.737 14.863 1.00 17.17 554 ILE A N 1
ATOM 4516 C CA . ILE A 1 554 ? 8.384 -4.452 15.404 1.00 17.43 554 ILE A CA 1
ATOM 4517 C C . ILE A 1 554 ? 9.467 -3.874 16.318 1.00 17.60 554 ILE A C 1
ATOM 4518 O O . ILE A 1 554 ? 9.686 -4.378 17.420 1.00 17.42 554 ILE A O 1
ATOM 4523 N N . PRO A 1 555 ? 10.160 -2.823 15.858 1.00 17.97 555 PRO A N 1
ATOM 4524 C CA . PRO A 1 555 ? 11.157 -2.179 16.716 1.00 18.28 555 PRO A CA 1
ATOM 4525 C C . PRO A 1 555 ? 10.480 -1.548 17.924 1.00 18.88 555 PRO A C 1
ATOM 4526 O O . PRO A 1 555 ? 9.345 -1.083 17.823 1.00 18.83 555 PRO A O 1
ATOM 4530 N N . HIS A 1 556 ? 11.168 -1.539 19.059 1.00 19.14 556 HIS A N 1
ATOM 4531 C CA . HIS A 1 556 ? 10.601 -0.959 20.268 1.00 19.61 556 HIS A CA 1
ATOM 4532 C C . HIS A 1 556 ? 10.103 0.460 20.012 1.00 19.63 556 HIS A C 1
ATOM 4533 O O . HIS A 1 556 ? 9.095 0.882 20.577 1.00 19.86 556 HIS A O 1
ATOM 4540 N N . SER A 1 557 ? 10.807 1.203 19.163 1.00 19.64 557 SER A N 1
ATOM 4541 C CA . SER A 1 557 ? 10.463 2.608 18.946 1.00 20.08 557 SER A CA 1
ATOM 4542 C C . SER A 1 557 ? 9.153 2.794 18.177 1.00 20.19 557 SER A C 1
ATOM 4543 O O . SER A 1 557 ? 8.619 3.899 18.115 1.00 20.13 557 SER A O 1
ATOM 4546 N N . TYR A 1 558 ? 8.643 1.716 17.591 1.00 20.79 558 TYR A N 1
ATOM 4547 C CA . TYR A 1 558 ? 7.357 1.761 16.893 1.00 21.51 558 TYR A CA 1
ATOM 4548 C C . TYR A 1 558 ? 6.204 1.644 17.889 1.00 22.36 558 TYR A C 1
ATOM 4549 O O . TYR A 1 558 ? 5.062 1.990 17.580 1.00 22.40 558 TYR A O 1
ATOM 4558 N N . LEU A 1 559 ? 6.517 1.148 19.080 1.00 23.25 559 LEU A N 1
ATOM 4559 C CA . LEU A 1 559 ? 5.527 1.001 20.139 1.00 24.26 559 LEU A CA 1
ATOM 4560 C C . LEU A 1 559 ? 5.527 2.234 21.035 1.00 25.00 559 LEU A C 1
ATOM 4561 O O . LEU A 1 559 ? 6.516 2.968 21.105 1.00 25.30 559 LEU A O 1
ATOM 4566 N N . LYS A 1 560 ? 4.413 2.465 21.716 1.00 25.72 560 LYS A N 1
ATOM 4567 C CA . LYS A 1 560 ? 4.313 3.596 22.629 1.00 26.46 560 LYS A CA 1
ATOM 4568 C C . LYS A 1 560 ? 3.907 3.097 24.006 1.00 26.54 560 LYS A C 1
ATOM 4569 O O . LYS A 1 560 ? 3.377 1.995 24.144 1.00 26.19 560 LYS A O 1
ATOM 4575 N N . GLU A 1 561 ? 4.175 3.897 25.032 1.00 26.88 561 GLU A N 1
ATOM 4576 C CA . GLU A 1 561 ? 3.716 3.548 26.368 1.00 27.35 561 GLU A CA 1
ATOM 4577 C C . GLU A 1 561 ? 2.200 3.715 26.399 1.00 27.05 561 GLU A C 1
ATOM 4578 O O . GLU A 1 561 ? 1.675 4.722 25.931 1.00 27.33 561 GLU A O 1
ATOM 4584 N N . GLY A 1 562 ? 1.498 2.716 26.919 1.00 26.86 562 GLY A N 1
ATOM 4585 C CA . GLY A 1 562 ? 0.042 2.765 26.955 1.00 26.68 562 GLY A CA 1
ATOM 4586 C C . GLY A 1 562 ? -0.612 2.133 25.739 1.00 26.49 562 GLY A C 1
ATOM 4587 O O . GLY A 1 562 ? -0.224 1.049 25.310 1.00 26.78 562 GLY A O 1
ATOM 4588 N N . ALA A 1 563 ? -1.606 2.819 25.185 1.00 26.38 563 ALA A N 1
ATOM 4589 C CA . ALA A 1 563 ? -2.443 2.261 24.120 1.00 26.11 563 ALA A CA 1
ATOM 4590 C C . ALA A 1 563 ? -1.731 2.146 22.775 1.00 25.85 563 ALA A C 1
ATOM 4591 O O . ALA A 1 563 ? -1.189 3.126 22.260 1.00 25.46 563 ALA A O 1
ATOM 4593 N N . ASN A 1 564 ? -1.757 0.945 22.208 1.00 25.67 564 ASN A N 1
ATOM 4594 C CA . ASN A 1 564 ? -1.228 0.721 20.868 1.00 25.81 564 ASN A CA 1
ATOM 4595 C C . ASN A 1 564 ? -2.264 0.065 19.973 1.00 25.58 564 ASN A C 1
ATOM 4596 O O . ASN A 1 564 ? -3.117 -0.691 20.443 1.00 25.80 564 ASN A O 1
ATOM 4601 N N . ARG A 1 565 ? -2.178 0.353 18.680 1.00 25.14 565 ARG A N 1
ATOM 4602 C CA . ARG A 1 565 ? -3.052 -0.275 17.707 1.00 24.70 565 ARG A CA 1
ATOM 4603 C C . ARG A 1 565 ? -2.240 -0.862 16.558 1.00 24.09 565 ARG A C 1
ATOM 4604 O O . ARG A 1 565 ? -1.367 -0.196 16.001 1.00 23.97 565 ARG A O 1
ATOM 4612 N N . ILE A 1 566 ? -2.518 -2.120 16.236 1.00 23.58 566 ILE A N 1
ATOM 4613 C CA . ILE A 1 566 ? -1.973 -2.757 15.042 1.00 22.95 566 ILE A CA 1
ATOM 4614 C C . ILE A 1 566 ? -3.092 -2.976 14.029 1.00 23.03 566 ILE A C 1
ATOM 4615 O O . ILE A 1 566 ? -4.132 -3.551 14.358 1.00 23.00 566 ILE A O 1
ATOM 4620 N N . ILE A 1 567 ? -2.878 -2.498 12.806 1.00 22.44 567 ILE A N 1
ATOM 4621 C CA . ILE A 1 567 ? -3.829 -2.709 11.726 1.00 22.24 567 ILE A CA 1
ATOM 4622 C C . ILE A 1 567 ? -3.213 -3.637 10.688 1.00 22.19 567 ILE A C 1
ATOM 4623 O O . ILE A 1 567 ? -2.108 -3.395 10.197 1.00 22.12 567 ILE A O 1
ATOM 4628 N N . ILE A 1 568 ? -3.924 -4.712 10.379 1.00 21.90 568 ILE A N 1
ATOM 4629 C CA . ILE A 1 568 ? -3.496 -5.631 9.346 1.00 21.84 568 ILE A CA 1
ATOM 4630 C C . ILE A 1 568 ? -4.376 -5.455 8.114 1.00 22.01 568 ILE A C 1
ATOM 4631 O O . ILE A 1 568 ? -5.604 -5.507 8.201 1.00 22.03 568 ILE A O 1
ATOM 4636 N N . PHE A 1 569 ? -3.742 -5.187 6.977 1.00 21.48 569 PHE A N 1
ATOM 4637 C CA . PHE A 1 569 ? -4.437 -5.207 5.702 1.00 21.14 569 PHE A CA 1
ATOM 4638 C C . PHE A 1 569 ? -4.149 -6.560 5.096 1.00 21.20 569 PHE A C 1
ATOM 4639 O O . PHE A 1 569 ? -2.990 -6.918 4.872 1.00 20.69 569 PHE A O 1
ATOM 4647 N N . GLU A 1 570 ? -5.203 -7.331 4.865 1.00 21.06 570 GLU A N 1
ATOM 4648 C CA . GLU A 1 570 ? -5.047 -8.699 4.414 1.00 21.52 570 GLU A CA 1
ATOM 4649 C C . GLU A 1 570 ? -5.920 -8.875 3.186 1.00 21.83 570 GLU A C 1
ATOM 4650 O O . GLU A 1 570 ? -7.094 -8.497 3.193 1.00 21.63 570 GLU A O 1
ATOM 4656 N N . THR A 1 571 ? -5.340 -9.438 2.130 1.00 21.72 571 THR A N 1
ATOM 4657 C CA . THR A 1 571 ? -5.989 -9.449 0.823 1.00 22.22 571 THR A CA 1
ATOM 4658 C C . THR A 1 571 ? -6.600 -10.795 0.436 1.00 22.56 571 THR A C 1
ATOM 4659 O O . THR A 1 571 ? -7.392 -10.866 -0.503 1.00 22.62 571 THR A O 1
ATOM 4663 N N . GLU A 1 572 ? -6.239 -11.857 1.151 1.00 23.10 572 GLU A N 1
ATOM 4664 C CA . GLU A 1 572 ? -6.632 -13.209 0.747 1.00 23.61 572 GLU A CA 1
ATOM 4665 C C . GLU A 1 572 ? -7.943 -13.685 1.376 1.00 24.55 572 GLU A C 1
ATOM 4666 O O . GLU A 1 572 ? -8.500 -14.699 0.954 1.00 24.62 572 GLU A O 1
ATOM 4672 N N . GLY A 1 573 ? -8.425 -12.955 2.380 1.00 25.19 573 GLY A N 1
ATOM 4673 C CA . GLY A 1 573 ? -9.616 -13.364 3.126 1.00 26.28 573 GLY A CA 1
ATOM 4674 C C . GLY A 1 573 ? -9.277 -14.326 4.253 1.00 27.24 573 GLY A C 1
ATOM 4675 O O . GLY A 1 573 ? -10.166 -14.897 4.886 1.00 27.47 573 GLY A O 1
ATOM 4676 N N . GLN A 1 574 ? -7.983 -14.516 4.493 1.00 27.87 574 GLN A N 1
ATOM 4677 C CA . GLN A 1 574 ? -7.503 -15.404 5.546 1.00 28.79 574 GLN A CA 1
ATOM 4678 C C . GLN A 1 574 ? -6.949 -14.587 6.710 1.00 29.03 574 GLN A C 1
ATOM 4679 O O . GLN A 1 574 ? -5.906 -13.948 6.591 1.00 28.81 574 GLN A O 1
ATOM 4685 N N . TYR A 1 575 ? -7.652 -14.612 7.837 1.00 29.42 575 TYR A N 1
ATOM 4686 C CA . TYR A 1 575 ? -7.287 -13.780 8.977 1.00 29.78 575 TYR A CA 1
ATOM 4687 C C . TYR A 1 575 ? -7.563 -14.501 10.293 1.00 29.97 575 TYR A C 1
ATOM 4688 O O . TYR A 1 575 ? -8.122 -15.602 10.307 1.00 29.80 575 TYR A O 1
ATOM 4697 N N . LYS A 1 576 ? -7.168 -13.871 11.394 1.00 30.19 576 LYS A N 1
ATOM 4698 C CA . LYS A 1 576 ? -7.369 -14.439 12.724 1.00 30.58 576 LYS A CA 1
ATOM 4699 C C . LYS A 1 576 ? -8.058 -13.426 13.632 1.00 30.35 576 LYS A C 1
ATOM 4700 O O . LYS A 1 576 ? -7.865 -12.219 13.486 1.00 30.28 576 LYS A O 1
ATOM 4706 N N . GLU A 1 577 ? -8.863 -13.921 14.569 1.00 30.34 577 GLU A N 1
ATOM 4707 C CA . GLU A 1 577 ? -9.597 -13.051 15.481 1.00 30.31 577 GLU A CA 1
ATOM 4708 C C . GLU A 1 577 ? -8.725 -12.580 16.644 1.00 29.97 577 GLU A C 1
ATOM 4709 O O . GLU A 1 577 ? -9.192 -11.880 17.542 1.00 29.63 577 GLU A O 1
ATOM 4715 N N . GLU A 1 578 ? -7.457 -12.978 16.623 1.00 29.52 578 GLU A N 1
ATOM 4716 C CA . GLU A 1 578 ? -6.495 -12.500 17.604 1.00 29.28 578 GLU A CA 1
ATOM 4717 C C . GLU A 1 578 ? -5.089 -12.582 17.028 1.00 28.65 578 GLU A C 1
ATOM 4718 O O . GLU A 1 578 ? -4.830 -13.371 16.119 1.00 28.47 578 GLU A O 1
ATOM 4724 N N . ILE A 1 579 ? -4.183 -11.768 17.558 1.00 27.93 579 ILE A N 1
ATOM 4725 C CA . ILE A 1 579 ? -2.790 -11.809 17.126 1.00 27.28 579 ILE A CA 1
ATOM 4726 C C . ILE A 1 579 ? -1.864 -12.020 18.316 1.00 26.95 579 ILE A C 1
ATOM 4727 O O . ILE A 1 579 ? -2.224 -11.725 19.454 1.00 26.69 579 ILE A O 1
ATOM 4732 N N . HIS A 1 580 ? -0.674 -12.544 18.044 1.00 26.69 580 HIS A N 1
ATOM 4733 C CA . HIS A 1 580 ? 0.319 -12.759 19.084 1.00 26.42 580 HIS A CA 1
ATOM 4734 C C . HIS A 1 580 ? 1.596 -12.002 18.741 1.00 26.00 580 HIS A C 1
ATOM 4735 O O . HIS A 1 580 ? 2.013 -11.965 17.583 1.00 25.59 580 HIS A O 1
ATOM 4742 N N . LEU A 1 581 ? 2.206 -11.390 19.749 1.00 25.34 581 LEU A N 1
ATOM 4743 C CA . LEU A 1 581 ? 3.515 -10.778 19.587 1.00 24.79 581 LEU A CA 1
ATOM 4744 C C . LEU A 1 581 ? 4.512 -11.667 20.314 1.00 24.79 581 LEU A C 1
ATOM 4745 O O . LEU A 1 581 ? 4.326 -11.975 21.492 1.00 24.66 581 LEU A O 1
ATOM 4750 N N . THR A 1 582 ? 5.550 -12.094 19.601 1.00 24.72 582 THR A N 1
ATOM 4751 C CA . THR A 1 582 ? 6.492 -13.092 20.094 1.00 24.81 582 THR A CA 1
ATOM 4752 C C . THR A 1 582 ? 7.892 -12.508 20.265 1.00 25.00 582 THR A C 1
ATOM 4753 O O . THR A 1 582 ? 8.212 -11.477 19.681 1.00 24.61 582 THR A O 1
ATOM 4757 N N . ARG A 1 583 ? 8.728 -13.183 21.052 1.00 25.23 583 ARG A N 1
ATOM 4758 C CA . ARG A 1 583 ? 10.097 -12.713 21.299 1.00 25.69 583 ARG A CA 1
ATOM 4759 C C . ARG A 1 583 ? 11.028 -12.975 20.120 1.00 25.41 583 ARG A C 1
ATOM 4760 O O . ARG A 1 583 ? 12.008 -12.253 19.920 1.00 25.27 583 ARG A O 1
ATOM 4768 N N . LYS A 1 584 ? 10.735 -14.030 19.367 1.00 25.06 584 LYS A N 1
ATOM 4769 C CA . LYS A 1 584 ? 11.528 -14.411 18.207 1.00 25.24 584 LYS A CA 1
ATOM 4770 C C . LYS A 1 584 ? 10.607 -14.564 17.004 1.00 25.02 584 LYS A C 1
ATOM 4771 O O . LYS A 1 584 ? 9.420 -14.847 17.163 1.00 24.62 584 LYS A O 1
ATOM 4777 N N . PRO A 1 585 ? 11.153 -14.378 15.796 1.00 24.95 585 PRO A N 1
ATOM 4778 C CA . PRO A 1 585 ? 10.372 -14.479 14.561 1.00 25.09 585 PRO A CA 1
ATOM 4779 C C . PRO A 1 585 ? 9.924 -15.904 14.262 1.00 25.42 585 PRO A C 1
ATOM 4780 O O . PRO A 1 585 ? 10.625 -16.864 14.592 1.00 25.39 585 PRO A O 1
ATOM 4784 N N . THR A 1 586 ? 8.764 -16.026 13.625 1.00 25.64 586 THR A N 1
ATOM 4785 C CA . THR A 1 586 ? 8.243 -17.313 13.188 1.00 26.26 586 THR A CA 1
ATOM 4786 C C . THR A 1 586 ? 8.698 -17.593 11.764 1.00 26.67 586 THR A C 1
ATOM 4787 O O . THR A 1 586 ? 8.577 -16.734 10.888 1.00 26.51 586 THR A O 1
ATOM 4791 N N . LEU A 1 587 ? 9.222 -18.793 11.539 1.00 27.22 587 LEU A N 1
ATOM 4792 C CA . LEU A 1 587 ? 9.727 -19.169 10.226 1.00 28.26 587 LEU A CA 1
ATOM 4793 C C . LEU A 1 587 ? 9.050 -20.421 9.677 1.00 29.10 587 LEU A C 1
ATOM 4794 O O . LEU A 1 587 ? 8.577 -21.278 10.433 1.00 28.93 587 LEU A O 1
ATOM 4799 N N . LYS A 1 588 ? 9.025 -20.516 8.353 1.00 29.98 588 LYS A N 1
ATOM 4800 C CA . LYS A 1 588 ? 8.469 -21.666 7.658 1.00 31.15 588 LYS A CA 1
ATOM 4801 C C . LYS A 1 588 ? 9.570 -22.344 6.855 1.00 31.60 588 LYS A C 1
ATOM 4802 O O . LYS A 1 588 ? 10.361 -21.676 6.187 1.00 31.43 588 LYS A O 1
ATOM 4808 N N . HIS A 1 589 ? 9.635 -23.669 6.926 1.00 32.28 589 HIS A N 1
ATOM 4809 C CA . HIS A 1 589 ? 10.568 -24.412 6.090 1.00 32.79 589 HIS A CA 1
ATOM 4810 C C . HIS A 1 589 ? 10.090 -24.380 4.646 1.00 32.86 589 HIS A C 1
ATOM 4811 O O . HIS A 1 589 ? 8.895 -24.487 4.377 1.00 33.07 589 HIS A O 1
ATOM 4818 N N . ILE A 1 590 ? 11.028 -24.229 3.720 1.00 32.88 590 ILE A N 1
ATOM 4819 C CA . ILE A 1 590 ? 10.703 -24.196 2.303 1.00 32.93 590 ILE A CA 1
ATOM 4820 C C . ILE A 1 590 ? 11.329 -25.389 1.602 1.00 33.13 590 ILE A C 1
ATOM 4821 O O . ILE A 1 590 ? 12.529 -25.622 1.724 1.00 33.15 590 ILE A O 1
ATOM 4826 N N . LYS A 1 591 ? 10.513 -26.136 0.864 1.00 33.40 591 LYS A N 1
ATOM 4827 C CA . LYS A 1 591 ? 10.983 -27.314 0.140 1.00 33.65 591 LYS A CA 1
ATOM 4828 C C . LYS A 1 591 ? 12.108 -26.983 -0.836 1.00 33.82 591 LYS A C 1
ATOM 4829 O O . LYS A 1 591 ? 12.895 -27.859 -1.205 1.00 33.92 591 LYS A O 1
ATOM 4835 N N . THR B 1 2 ? -30.993 9.375 -54.349 1.00 26.40 2 THR B N 1
ATOM 4836 C CA . THR B 1 2 ? -29.798 8.528 -54.613 1.00 26.21 2 THR B CA 1
ATOM 4837 C C . THR B 1 2 ? -30.220 7.222 -55.275 1.00 25.76 2 THR B C 1
ATOM 4838 O O . THR B 1 2 ? -31.377 6.814 -55.173 1.00 26.00 2 THR B O 1
ATOM 4842 N N . ARG B 1 3 ? -29.283 6.570 -55.956 1.00 24.62 3 ARG B N 1
ATOM 4843 C CA . ARG B 1 3 ? -29.589 5.344 -56.685 1.00 23.98 3 ARG B CA 1
ATOM 4844 C C . ARG B 1 3 ? -29.644 4.127 -55.766 1.00 23.12 3 ARG B C 1
ATOM 4845 O O . ARG B 1 3 ? -30.418 3.193 -55.990 1.00 22.97 3 ARG B O 1
ATOM 4853 N N . PHE B 1 4 ? -28.810 4.137 -54.736 1.00 22.12 4 PHE B N 1
ATOM 4854 C CA . PHE B 1 4 ? -28.721 2.999 -53.832 1.00 21.29 4 PHE B CA 1
ATOM 4855 C C . PHE B 1 4 ? -29.101 3.439 -52.425 1.00 21.20 4 PHE B C 1
ATOM 4856 O O . PHE B 1 4 ? -28.544 4.404 -51.897 1.00 20.87 4 PHE B O 1
ATOM 4864 N N . GLU B 1 5 ? -30.046 2.721 -51.826 1.00 21.07 5 GLU B N 1
ATOM 4865 C CA . GLU B 1 5 ? -30.565 3.066 -50.510 1.00 21.51 5 GLU B CA 1
ATOM 4866 C C . GLU B 1 5 ? -30.604 1.830 -49.622 1.00 20.95 5 GLU B C 1
ATOM 4867 O O . GLU B 1 5 ? -30.869 0.725 -50.099 1.00 20.54 5 GLU B O 1
ATOM 4873 N N . ILE B 1 6 ? -30.350 2.028 -48.331 1.00 20.93 6 ILE B N 1
ATOM 4874 C CA . ILE B 1 6 ? -30.570 0.981 -47.343 1.00 20.94 6 ILE B CA 1
ATOM 4875 C C . ILE B 1 6 ? -31.816 1.325 -46.534 1.00 21.65 6 ILE B C 1
ATOM 4876 O O . ILE B 1 6 ? -31.791 2.221 -45.688 1.00 21.33 6 ILE B O 1
ATOM 4881 N N . ARG B 1 7 ? -32.905 0.623 -46.821 1.00 22.35 7 ARG B N 1
ATOM 4882 C CA . ARG B 1 7 ? -34.146 0.765 -46.069 1.00 23.64 7 ARG B CA 1
ATOM 4883 C C . ARG B 1 7 ? -34.442 -0.552 -45.374 1.00 23.64 7 ARG B C 1
ATOM 4884 O O . ARG B 1 7 ? -33.556 -1.146 -44.759 1.00 23.85 7 ARG B O 1
ATOM 4892 N N . ASP B 1 8 ? -35.683 -1.016 -45.479 1.00 23.60 8 ASP B N 1
ATOM 4893 C CA . ASP B 1 8 ? -36.031 -2.322 -44.942 1.00 23.57 8 ASP B CA 1
ATOM 4894 C C . ASP B 1 8 ? -35.379 -3.397 -45.803 1.00 22.99 8 ASP B C 1
ATOM 4895 O O . ASP B 1 8 ? -35.326 -4.565 -45.429 1.00 23.12 8 ASP B O 1
ATOM 4900 N N . ASP B 1 9 ? -34.869 -2.974 -46.955 1.00 22.09 9 ASP B N 1
ATOM 4901 C CA . ASP B 1 9 ? -34.132 -3.836 -47.866 1.00 21.27 9 ASP B CA 1
ATOM 4902 C C . ASP B 1 9 ? -33.095 -2.964 -48.566 1.00 20.31 9 ASP B C 1
ATOM 4903 O O . ASP B 1 9 ? -33.128 -1.748 -48.428 1.00 19.91 9 ASP B O 1
ATOM 4908 N N . PHE B 1 10 ? -32.175 -3.571 -49.311 1.00 19.20 10 PHE B N 1
ATOM 4909 C CA . PHE B 1 10 ? -31.334 -2.781 -50.208 1.00 18.75 10 PHE B CA 1
ATOM 4910 C C . PHE B 1 10 ? -32.192 -2.438 -51.411 1.00 18.78 10 PHE B C 1
ATOM 4911 O O . PHE B 1 10 ? -32.904 -3.297 -51.922 1.00 18.63 10 PHE B O 1
ATOM 4919 N N . TYR B 1 11 ? -32.131 -1.185 -51.851 1.00 19.36 11 TYR B N 1
ATOM 4920 C CA . TYR B 1 11 ? -32.823 -0.776 -53.066 1.00 20.07 11 TYR B CA 1
ATOM 4921 C C . TYR B 1 11 ? -31.854 -0.118 -54.025 1.00 20.45 11 TYR B C 1
ATOM 4922 O O . TYR B 1 11 ? -31.064 0.746 -53.638 1.00 20.29 11 TYR B O 1
ATOM 4931 N N . LEU B 1 12 ? -31.925 -0.546 -55.279 1.00 21.07 12 LEU B N 1
ATOM 4932 C CA . LEU B 1 12 ? -31.133 0.021 -56.348 1.00 22.02 12 LEU B CA 1
ATOM 4933 C C . LEU B 1 12 ? -32.112 0.525 -57.393 1.00 22.55 12 LEU B C 1
ATOM 4934 O O . LEU B 1 12 ? -32.860 -0.255 -57.973 1.00 22.67 12 LEU B O 1
ATOM 4939 N N . ASP B 1 13 ? -32.126 1.837 -57.602 1.00 23.33 13 ASP B N 1
ATOM 4940 C CA . ASP B 1 13 ? -33.087 2.459 -58.509 1.00 24.21 13 ASP B CA 1
ATOM 4941 C C . ASP B 1 13 ? -34.519 2.098 -58.145 1.00 24.25 13 ASP B C 1
ATOM 4942 O O . ASP B 1 13 ? -35.334 1.815 -59.022 1.00 24.92 13 ASP B O 1
ATOM 4947 N N . GLY B 1 14 ? -34.818 2.101 -56.850 1.00 24.32 14 GLY B N 1
ATOM 4948 C CA . GLY B 1 14 ? -36.176 1.854 -56.366 1.00 24.14 14 GLY B CA 1
ATOM 4949 C C . GLY B 1 14 ? -36.616 0.403 -56.386 1.00 23.78 14 GLY B C 1
ATOM 4950 O O . GLY B 1 14 ? -37.769 0.094 -56.089 1.00 24.22 14 GLY B O 1
ATOM 4951 N N . LYS B 1 15 ? -35.706 -0.500 -56.730 1.00 23.20 15 LYS B N 1
ATOM 4952 C CA . LYS B 1 15 ? -36.045 -1.915 -56.763 1.00 22.44 15 LYS B CA 1
ATOM 4953 C C . LYS B 1 15 ? -35.181 -2.705 -55.784 1.00 21.70 15 LYS B C 1
ATOM 4954 O O . LYS B 1 15 ? -33.986 -2.435 -55.636 1.00 21.23 15 LYS B O 1
ATOM 4960 N N . SER B 1 16 ? -35.793 -3.669 -55.109 1.00 20.97 16 SER B N 1
ATOM 4961 C CA . SER B 1 16 ? -35.065 -4.479 -54.147 1.00 20.50 16 SER B CA 1
ATOM 4962 C C . SER B 1 16 ? -33.861 -5.105 -54.839 1.00 19.50 16 SER B C 1
ATOM 4963 O O . SER B 1 16 ? -33.933 -5.518 -55.996 1.00 19.18 16 SER B O 1
ATOM 4966 N N . PHE B 1 17 ? -32.751 -5.165 -54.116 1.00 18.57 17 PHE B N 1
ATOM 4967 C CA . PHE B 1 17 ? -31.487 -5.543 -54.704 1.00 17.74 17 PHE B CA 1
ATOM 4968 C C . PHE B 1 17 ? -30.747 -6.482 -53.762 1.00 16.96 17 PHE B C 1
ATOM 4969 O O . PHE B 1 17 ? -30.663 -6.221 -52.561 1.00 17.38 17 PHE B O 1
ATOM 4977 N N . LYS B 1 18 ? -30.239 -7.586 -54.296 1.00 15.84 18 LYS B N 1
ATOM 4978 C CA . LYS B 1 18 ? -29.408 -8.483 -53.506 1.00 14.93 18 LYS B CA 1
ATOM 4979 C C . LYS B 1 18 ? -27.967 -8.269 -53.913 1.00 14.46 18 LYS B C 1
ATOM 4980 O O . LYS B 1 18 ? -27.652 -8.264 -55.103 1.00 13.92 18 LYS B O 1
ATOM 4986 N N . ILE B 1 19 ? -27.102 -8.072 -52.925 1.00 13.24 19 ILE B N 1
ATOM 4987 C CA . ILE B 1 19 ? -25.683 -7.900 -53.182 1.00 13.17 19 ILE B CA 1
ATOM 4988 C C . ILE B 1 19 ? -24.996 -9.258 -53.163 1.00 12.69 19 ILE B C 1
ATOM 4989 O O . ILE B 1 19 ? -25.061 -9.983 -52.176 1.00 13.01 19 ILE B O 1
ATOM 4994 N N . LEU B 1 20 ? -24.369 -9.597 -54.283 1.00 12.46 20 LEU B N 1
ATOM 4995 C CA . LEU B 1 20 ? -23.571 -10.804 -54.410 1.00 12.65 20 LEU B CA 1
ATOM 4996 C C . LEU B 1 20 ? -22.145 -10.360 -54.671 1.00 12.15 20 LEU B C 1
ATOM 4997 O O . LEU B 1 20 ? -21.763 -10.096 -55.813 1.00 12.11 20 LEU B O 1
ATOM 5002 N N . SER B 1 21 ? -21.364 -10.276 -53.601 1.00 12.06 21 SER B N 1
ATOM 5003 C CA . SER B 1 21 ? -20.033 -9.688 -53.679 1.00 11.37 21 SER B CA 1
ATOM 5004 C C . SER B 1 21 ? -18.977 -10.751 -53.413 1.00 11.39 21 SER B C 1
ATOM 5005 O O . SER B 1 21 ? -19.244 -11.756 -52.749 1.00 10.73 21 SER B O 1
ATOM 5008 N N . GLY B 1 22 ? -17.786 -10.525 -53.955 1.00 10.96 22 GLY B N 1
ATOM 5009 C CA . GLY B 1 22 ? -16.621 -11.348 -53.631 1.00 11.58 22 GLY B CA 1
ATOM 5010 C C . GLY B 1 22 ? -15.451 -10.449 -53.301 1.00 11.49 22 GLY B C 1
ATOM 5011 O O . GLY B 1 22 ? -15.273 -9.398 -53.920 1.00 11.21 22 GLY B O 1
ATOM 5012 N N . ALA B 1 23 ? -14.651 -10.849 -52.316 1.00 11.60 23 ALA B N 1
ATOM 5013 C CA . ALA B 1 23 ? -13.492 -10.053 -51.922 1.00 11.61 23 ALA B CA 1
ATOM 5014 C C . ALA B 1 23 ? -12.302 -10.356 -52.818 1.00 11.38 23 ALA B C 1
ATOM 5015 O O . ALA B 1 23 ? -11.940 -11.511 -53.013 1.00 11.44 23 ALA B O 1
ATOM 5017 N N . ILE B 1 24 ? -11.710 -9.305 -53.372 1.00 11.12 24 ILE B N 1
ATOM 5018 C CA . ILE B 1 24 ? -10.460 -9.396 -54.108 1.00 11.30 24 ILE B CA 1
ATOM 5019 C C . ILE B 1 24 ? -9.679 -8.179 -53.663 1.00 11.23 24 ILE B C 1
ATOM 5020 O O . ILE B 1 24 ? -10.136 -7.058 -53.853 1.00 11.62 24 ILE B O 1
ATOM 5025 N N . HIS B 1 25 ? -8.521 -8.389 -53.049 1.00 10.93 25 HIS B N 1
ATOM 5026 C CA . HIS B 1 25 ? -7.722 -7.263 -52.587 1.00 10.98 25 HIS B CA 1
ATOM 5027 C C . HIS B 1 25 ? -6.757 -6.851 -53.685 1.00 10.73 25 HIS B C 1
ATOM 5028 O O . HIS B 1 25 ? -5.889 -7.629 -54.077 1.00 10.33 25 HIS B O 1
ATOM 5035 N N . TYR B 1 26 ? -6.929 -5.630 -54.188 1.00 10.89 26 TYR B N 1
ATOM 5036 C CA . TYR B 1 26 ? -6.171 -5.174 -55.354 1.00 11.30 26 TYR B CA 1
ATOM 5037 C C . TYR B 1 26 ? -4.674 -5.311 -55.085 1.00 11.52 26 TYR B C 1
ATOM 5038 O O . TYR B 1 26 ? -3.890 -5.527 -56.007 1.00 11.16 26 TYR B O 1
ATOM 5047 N N . PHE B 1 27 ? -4.286 -5.186 -53.819 1.00 11.53 27 PHE B N 1
ATOM 5048 C CA . PHE B 1 27 ? -2.863 -5.150 -53.472 1.00 11.82 27 PHE B CA 1
ATOM 5049 C C . PHE B 1 27 ? -2.261 -6.546 -53.336 1.00 11.85 27 PHE B C 1
ATOM 5050 O O . PHE B 1 27 ? -1.057 -6.686 -53.115 1.00 12.16 27 PHE B O 1
ATOM 5058 N N . ARG B 1 28 ? -3.098 -7.573 -53.479 1.00 11.53 28 ARG B N 1
ATOM 5059 C CA . ARG B 1 28 ? -2.642 -8.964 -53.387 1.00 11.36 28 ARG B CA 1
ATOM 5060 C C . ARG B 1 28 ? -2.667 -9.680 -54.734 1.00 11.60 28 ARG B C 1
ATOM 5061 O O . ARG B 1 28 ? -2.304 -10.853 -54.831 1.00 11.69 28 ARG B O 1
ATOM 5069 N N . VAL B 1 29 ? -3.104 -8.971 -55.770 1.00 11.58 29 VAL B N 1
ATOM 5070 C CA . VAL B 1 29 ? -3.161 -9.522 -57.123 1.00 11.57 29 VAL B CA 1
ATOM 5071 C C . VAL B 1 29 ? -2.458 -8.525 -58.042 1.00 11.45 29 VAL B C 1
ATOM 5072 O O . VAL B 1 29 ? -2.755 -7.332 -57.997 1.00 11.56 29 VAL B O 1
ATOM 5076 N N . PRO B 1 30 ? -1.513 -8.996 -58.868 1.00 11.89 30 PRO B N 1
ATOM 5077 C CA . PRO B 1 30 ? -0.829 -8.027 -59.727 1.00 12.30 30 PRO B CA 1
ATOM 5078 C C . PRO B 1 30 ? -1.833 -7.366 -60.671 1.00 12.57 30 PRO B C 1
ATOM 5079 O O . PRO B 1 30 ? -2.799 -8.007 -61.096 1.00 12.58 30 PRO B O 1
ATOM 5083 N N . PRO B 1 31 ? -1.620 -6.081 -60.989 1.00 12.89 31 PRO B N 1
ATOM 5084 C CA . PRO B 1 31 ? -2.614 -5.324 -61.752 1.00 12.92 31 PRO B CA 1
ATOM 5085 C C . PRO B 1 31 ? -2.891 -5.943 -63.116 1.00 13.06 31 PRO B C 1
ATOM 5086 O O . PRO B 1 31 ? -3.994 -5.809 -63.642 1.00 12.55 31 PRO B O 1
ATOM 5090 N N . GLU B 1 32 ? -1.889 -6.612 -63.679 1.00 13.32 32 GLU B N 1
ATOM 5091 C CA . GLU B 1 32 ? -2.045 -7.261 -64.970 1.00 14.02 32 GLU B CA 1
ATOM 5092 C C . GLU B 1 32 ? -3.124 -8.340 -64.917 1.00 13.75 32 GLU B C 1
ATOM 5093 O O . GLU B 1 32 ? -3.682 -8.716 -65.950 1.00 13.69 32 GLU B O 1
ATOM 5099 N N . ASP B 1 33 ? -3.413 -8.837 -63.715 1.00 13.65 33 ASP B N 1
ATOM 5100 C CA . ASP B 1 33 ? -4.434 -9.871 -63.541 1.00 13.42 33 ASP B CA 1
ATOM 5101 C C . ASP B 1 33 ? -5.726 -9.379 -62.880 1.00 13.02 33 ASP B C 1
ATOM 5102 O O . ASP B 1 33 ? -6.587 -10.182 -62.529 1.00 12.85 33 ASP B O 1
ATOM 5107 N N . TRP B 1 34 ? -5.875 -8.068 -62.704 1.00 12.22 34 TRP B N 1
ATOM 5108 C CA . TRP B 1 34 ? -7.112 -7.550 -62.140 1.00 12.07 34 TRP B CA 1
ATOM 5109 C C . TRP B 1 34 ? -8.308 -7.894 -63.015 1.00 11.89 34 TRP B C 1
ATOM 5110 O O . TRP B 1 34 ? -9.336 -8.354 -62.520 1.00 11.58 34 TRP B O 1
ATOM 5121 N N . TYR B 1 35 ? -8.173 -7.681 -64.318 1.00 11.80 35 TYR B N 1
ATOM 5122 C CA . TYR B 1 35 ? -9.266 -7.993 -65.233 1.00 12.46 35 TYR B CA 1
ATOM 5123 C C . TYR B 1 35 ? -9.644 -9.471 -65.127 1.00 12.32 35 TYR B C 1
ATOM 5124 O O . TYR B 1 35 ? -10.815 -9.825 -64.993 1.00 12.08 35 TYR B O 1
ATOM 5133 N N . HIS B 1 36 ? -8.635 -10.331 -65.173 1.00 12.37 36 HIS B N 1
ATOM 5134 C CA . HIS B 1 36 ? -8.857 -11.766 -65.109 1.00 12.85 36 HIS B CA 1
ATOM 5135 C C . HIS B 1 36 ? -9.682 -12.156 -63.880 1.00 13.14 36 HIS B C 1
ATOM 5136 O O . HIS B 1 36 ? -10.666 -12.895 -63.973 1.00 13.34 36 HIS B O 1
ATOM 5143 N N . SER B 1 37 ? -9.271 -11.660 -62.724 1.00 13.06 37 SER B N 1
ATOM 5144 C CA . SER B 1 37 ? -9.936 -12.024 -61.483 1.00 13.51 37 SER B CA 1
ATOM 5145 C C . SER B 1 37 ? -11.346 -11.445 -61.406 1.00 12.77 37 SER B C 1
ATOM 5146 O O . SER B 1 37 ? -12.300 -12.140 -61.065 1.00 12.44 37 SER B O 1
ATOM 5149 N N . LEU B 1 38 ? -11.471 -10.166 -61.738 1.00 12.09 38 LEU B N 1
ATOM 5150 C CA . LEU B 1 38 ? -12.776 -9.519 -61.769 1.00 11.91 38 LEU B CA 1
ATOM 5151 C C . LEU B 1 38 ? -13.708 -10.170 -62.785 1.00 11.87 38 LEU B C 1
ATOM 5152 O O . LEU B 1 38 ? -14.907 -10.320 -62.542 1.00 11.95 38 LEU B O 1
ATOM 5157 N N . TYR B 1 39 ? -13.163 -10.569 -63.927 1.00 12.01 39 TYR B N 1
ATOM 5158 C CA . TYR B 1 39 ? -13.982 -11.230 -64.937 1.00 12.65 39 TYR B CA 1
ATOM 5159 C C . TYR B 1 39 ? -14.568 -12.516 -64.366 1.00 12.47 39 TYR B C 1
ATOM 5160 O O . TYR B 1 39 ? -15.757 -12.805 -64.528 1.00 11.77 39 TYR B O 1
ATOM 5169 N N . ASN B 1 40 ? -13.728 -13.289 -63.690 1.00 12.34 40 ASN B N 1
ATOM 5170 C CA . ASN B 1 40 ? -14.185 -14.551 -63.113 1.00 12.42 40 ASN B CA 1
ATOM 5171 C C . ASN B 1 40 ? -15.238 -14.365 -62.029 1.00 12.46 40 ASN B C 1
ATOM 5172 O O . ASN B 1 40 ? -16.089 -15.232 -61.809 1.00 12.20 40 ASN B O 1
ATOM 5177 N N . LEU B 1 41 ? -15.186 -13.227 -61.350 1.00 11.98 41 LEU B N 1
ATOM 5178 C CA . LEU B 1 41 ? -16.213 -12.897 -60.374 1.00 12.31 41 LEU B CA 1
ATOM 5179 C C . LEU B 1 41 ? -17.548 -12.599 -61.075 1.00 12.09 41 LEU B C 1
ATOM 5180 O O . LEU B 1 41 ? -18.593 -13.141 -60.706 1.00 11.71 41 LEU B O 1
ATOM 5185 N N . LYS B 1 42 ? -17.510 -11.745 -62.092 1.00 12.34 42 LYS B N 1
ATOM 5186 C CA . LYS B 1 42 ? -18.696 -11.488 -62.909 1.00 13.11 42 LYS B CA 1
ATOM 5187 C C . LYS B 1 42 ? -19.239 -12.779 -63.531 1.00 13.10 42 LYS B C 1
ATOM 5188 O O . LYS B 1 42 ? -20.454 -12.985 -63.598 1.00 13.02 42 LYS B O 1
ATOM 5194 N N . ALA B 1 43 ? -18.337 -13.643 -63.986 1.00 13.29 43 ALA B N 1
ATOM 5195 C CA . ALA B 1 43 ? -18.722 -14.868 -64.698 1.00 13.83 43 ALA B CA 1
ATOM 5196 C C . ALA B 1 43 ? -19.513 -15.816 -63.814 1.00 13.98 43 ALA B C 1
ATOM 5197 O O . ALA B 1 43 ? -20.276 -16.652 -64.306 1.00 14.89 43 ALA B O 1
ATOM 5199 N N . LEU B 1 44 ? -19.321 -15.688 -62.505 1.00 14.05 44 LEU B N 1
ATOM 5200 C CA . LEU B 1 44 ? -19.983 -16.551 -61.541 1.00 14.22 44 LEU B CA 1
ATOM 5201 C C . LEU B 1 44 ? -21.438 -16.139 -61.383 1.00 14.39 44 LEU B C 1
ATOM 5202 O O . LEU B 1 44 ? -22.251 -16.883 -60.834 1.00 14.85 44 LEU B O 1
ATOM 5207 N N . GLY B 1 45 ? -21.761 -14.943 -61.863 1.00 13.90 45 GLY B N 1
ATOM 5208 C CA . GLY B 1 45 ? -23.103 -14.392 -61.706 1.00 13.42 45 GLY B CA 1
ATOM 5209 C C . GLY B 1 45 ? -23.144 -13.376 -60.582 1.00 13.13 45 GLY B C 1
ATOM 5210 O O . GLY B 1 45 ? -24.205 -12.848 -60.240 1.00 12.93 45 GLY B O 1
ATOM 5211 N N . PHE B 1 46 ? -21.981 -13.099 -59.997 1.00 12.21 46 PHE B N 1
ATOM 5212 C CA . PHE B 1 46 ? -21.906 -12.119 -58.915 1.00 12.13 46 PHE B CA 1
ATOM 5213 C C . PHE B 1 46 ? -21.940 -10.703 -59.479 1.00 11.90 46 PHE B C 1
ATOM 5214 O O . PHE B 1 46 ? -21.614 -10.490 -60.649 1.00 11.48 46 PHE B O 1
ATOM 5222 N N . ASN B 1 47 ? -22.354 -9.738 -58.659 1.00 11.61 47 ASN B N 1
ATOM 5223 C CA . ASN B 1 47 ? -22.567 -8.377 -59.164 1.00 11.71 47 ASN B CA 1
ATOM 5224 C C . ASN B 1 47 ? -21.704 -7.290 -58.533 1.00 11.64 47 ASN B C 1
ATOM 5225 O O . ASN B 1 47 ? -21.772 -6.125 -58.947 1.00 11.17 47 ASN B O 1
ATOM 5230 N N . THR B 1 48 ? -20.872 -7.672 -57.567 1.00 11.01 48 THR B N 1
ATOM 5231 C CA . THR B 1 48 ? -20.136 -6.699 -56.765 1.00 11.15 48 THR B CA 1
ATOM 5232 C C . THR B 1 48 ? -18.774 -7.243 -56.368 1.00 11.05 48 THR B C 1
ATOM 5233 O O . THR B 1 48 ? -18.627 -8.436 -56.125 1.00 11.00 48 THR B O 1
ATOM 5237 N N . VAL B 1 49 ? -17.779 -6.362 -56.316 1.00 10.86 49 VAL B N 1
ATOM 5238 C CA . VAL B 1 49 ? -16.476 -6.715 -55.767 1.00 10.68 49 VAL B CA 1
ATOM 5239 C C . VAL B 1 49 ? -16.256 -5.887 -54.509 1.00 10.73 49 VAL B C 1
ATOM 5240 O O . VAL B 1 49 ? -16.713 -4.741 -54.419 1.00 10.57 49 VAL B O 1
ATOM 5244 N N . GLU B 1 50 ? -15.566 -6.467 -53.532 1.00 10.74 50 GLU B N 1
ATOM 5245 C CA . GLU B 1 50 ? -15.257 -5.752 -52.301 1.00 10.90 50 GLU B CA 1
ATOM 5246 C C . GLU B 1 50 ? -13.761 -5.801 -52.053 1.00 11.00 50 GLU B C 1
ATOM 5247 O O . GLU B 1 50 ? -13.115 -6.807 -52.335 1.00 10.97 50 GLU B O 1
ATOM 5253 N N . THR B 1 51 ? -13.210 -4.703 -51.555 1.00 11.16 51 THR B N 1
ATOM 5254 C CA . THR B 1 51 ? -11.801 -4.689 -51.187 1.00 11.34 51 THR B CA 1
ATOM 5255 C C . THR B 1 51 ? -11.515 -3.801 -49.990 1.00 11.32 51 THR B C 1
ATOM 5256 O O . THR B 1 51 ? -12.163 -2.764 -49.785 1.00 11.81 51 THR B O 1
ATOM 5260 N N . TYR B 1 52 ? -10.545 -4.227 -49.188 1.00 11.13 52 TYR B N 1
ATOM 5261 C CA . TYR B 1 52 ? -9.954 -3.362 -48.189 1.00 11.44 52 TYR B CA 1
ATOM 5262 C C . TYR B 1 52 ? -9.060 -2.345 -48.894 1.00 11.37 52 TYR B C 1
ATOM 5263 O O . TYR B 1 52 ? -8.695 -2.525 -50.050 1.00 11.76 52 TYR B O 1
ATOM 5272 N N . VAL B 1 53 ? -8.699 -1.287 -48.184 1.00 11.67 53 VAL B N 1
ATOM 5273 C CA . VAL B 1 53 ? -7.639 -0.392 -48.625 1.00 11.51 53 VAL B CA 1
ATOM 5274 C C . VAL B 1 53 ? -6.561 -0.449 -47.550 1.00 11.71 53 VAL B C 1
ATOM 5275 O O . VAL B 1 53 ? -6.869 -0.303 -46.367 1.00 12.39 53 VAL B O 1
ATOM 5279 N N . ALA B 1 54 ? -5.315 -0.694 -47.948 1.00 11.58 54 ALA B N 1
ATOM 5280 C CA . ALA B 1 54 ? -4.226 -0.884 -46.981 1.00 11.12 54 ALA B CA 1
ATOM 5281 C C . ALA B 1 54 ? -3.458 0.414 -46.731 1.00 10.95 54 ALA B C 1
ATOM 5282 O O . ALA B 1 54 ? -2.644 0.829 -47.550 1.00 11.17 54 ALA B O 1
ATOM 5284 N N . TRP B 1 55 ? -3.714 1.043 -45.591 1.00 10.40 55 TRP B N 1
ATOM 5285 C CA . TRP B 1 55 ? -3.043 2.294 -45.245 1.00 10.50 55 TRP B CA 1
ATOM 5286 C C . TRP B 1 55 ? -1.524 2.147 -45.334 1.00 10.68 55 TRP B C 1
ATOM 5287 O O . TRP B 1 55 ? -0.845 3.017 -45.888 1.00 10.75 55 TRP B O 1
ATOM 5298 N N . ASN B 1 56 ? -0.996 1.040 -44.818 1.00 10.43 56 ASN B N 1
ATOM 5299 C CA . ASN B 1 56 ? 0.462 0.870 -44.766 1.00 11.37 56 ASN B CA 1
ATOM 5300 C C . ASN B 1 56 ? 1.131 0.711 -46.141 1.00 11.36 56 ASN B C 1
ATOM 5301 O O . ASN B 1 56 ? 2.354 0.861 -46.267 1.00 11.77 56 ASN B O 1
ATOM 5306 N N . LEU B 1 57 ? 0.334 0.440 -47.170 1.00 11.10 57 LEU B N 1
ATOM 5307 C CA . LEU B 1 57 ? 0.846 0.458 -48.542 1.00 11.39 57 LEU B CA 1
ATOM 5308 C C . LEU B 1 57 ? 0.800 1.864 -49.136 1.00 11.13 57 LEU B C 1
ATOM 5309 O O . LEU B 1 57 ? 1.724 2.287 -49.834 1.00 11.08 57 LEU B O 1
ATOM 5314 N N . HIS B 1 58 ? -0.285 2.582 -48.863 1.00 11.29 58 HIS B N 1
ATOM 5315 C CA . HIS B 1 58 ? -0.498 3.896 -49.474 1.00 11.37 58 HIS B CA 1
ATOM 5316 C C . HIS B 1 58 ? 0.254 5.026 -48.788 1.00 11.75 58 HIS B C 1
ATOM 5317 O O . HIS B 1 58 ? 0.529 6.047 -49.415 1.00 11.61 58 HIS B O 1
ATOM 5324 N N . GLU B 1 59 ? 0.571 4.856 -47.505 1.00 12.14 59 GLU B N 1
ATOM 5325 C CA . GLU B 1 59 ? 1.409 5.822 -46.795 1.00 12.73 59 GLU B CA 1
ATOM 5326 C C . GLU B 1 59 ? 2.507 5.069 -46.053 1.00 13.57 59 GLU B C 1
ATOM 5327 O O . GLU B 1 59 ? 2.486 4.980 -44.826 1.00 13.58 59 GLU B O 1
ATOM 5333 N N . PRO B 1 60 ? 3.461 4.513 -46.810 1.00 14.47 60 PRO B N 1
ATOM 5334 C CA . PRO B 1 60 ? 4.489 3.615 -46.278 1.00 15.65 60 PRO B CA 1
ATOM 5335 C C . PRO B 1 60 ? 5.456 4.350 -45.352 1.00 16.41 60 PRO B C 1
ATOM 5336 O O . PRO B 1 60 ? 6.012 3.748 -44.439 1.00 16.73 60 PRO B O 1
ATOM 5340 N N . CYS B 1 61 ? 5.642 5.645 -45.596 1.00 17.40 61 CYS B N 1
ATOM 5341 C CA . CYS B 1 61 ? 6.365 6.520 -44.676 1.00 18.27 61 CYS B CA 1
ATOM 5342 C C . CYS B 1 61 ? 5.505 7.762 -44.468 1.00 17.45 61 CYS B C 1
ATOM 5343 O O . CYS B 1 61 ? 4.767 8.166 -45.365 1.00 17.16 61 CYS B O 1
ATOM 5346 N N . GLU B 1 62 ? 5.560 8.359 -43.283 1.00 17.03 62 GLU B N 1
ATOM 5347 C CA . GLU B 1 62 ? 4.646 9.459 -43.013 1.00 16.98 62 GLU B CA 1
ATOM 5348 C C . GLU B 1 62 ? 4.727 10.516 -44.110 1.00 16.59 62 GLU B C 1
ATOM 5349 O O . GLU B 1 62 ? 5.817 10.921 -44.510 1.00 16.79 62 GLU B O 1
ATOM 5355 N N . GLY B 1 63 ? 3.571 10.937 -44.614 1.00 16.30 63 GLY B N 1
ATOM 5356 C CA . GLY B 1 63 ? 3.503 12.008 -45.609 1.00 16.28 63 GLY B CA 1
ATOM 5357 C C . GLY B 1 63 ? 3.881 11.620 -47.026 1.00 16.53 63 GLY B C 1
ATOM 5358 O O . GLY B 1 63 ? 3.843 12.455 -47.938 1.00 16.40 63 GLY B O 1
ATOM 5359 N N . GLU B 1 64 ? 4.252 10.361 -47.223 1.00 16.54 64 GLU B N 1
ATOM 5360 C CA . GLU B 1 64 ? 4.641 9.879 -48.547 1.00 17.28 64 GLU B CA 1
ATOM 5361 C C . GLU B 1 64 ? 3.538 8.970 -49.090 1.00 16.87 64 GLU B C 1
ATOM 5362 O O . GLU B 1 64 ? 3.316 7.875 -48.583 1.00 16.52 64 GLU B O 1
ATOM 5368 N N . PHE B 1 65 ? 2.841 9.434 -50.119 1.00 16.32 65 PHE B N 1
ATOM 5369 C CA . PHE B 1 65 ? 1.665 8.714 -50.596 1.00 16.15 65 PHE B CA 1
ATOM 5370 C C . PHE B 1 65 ? 1.885 8.070 -51.946 1.00 16.40 65 PHE B C 1
ATOM 5371 O O . PHE B 1 65 ? 2.500 8.661 -52.832 1.00 16.70 65 PHE B O 1
ATOM 5379 N N . HIS B 1 66 ? 1.366 6.856 -52.094 1.00 16.08 66 HIS B N 1
ATOM 5380 C CA . HIS B 1 66 ? 1.494 6.104 -53.327 1.00 16.60 66 HIS B CA 1
ATOM 5381 C C . HIS B 1 66 ? 0.143 5.542 -53.747 1.00 16.31 66 HIS B C 1
ATOM 5382 O O . HIS B 1 66 ? -0.485 4.790 -52.992 1.00 16.15 66 HIS B O 1
ATOM 5389 N N . PHE B 1 67 ? -0.295 5.903 -54.951 1.00 15.96 67 PHE B N 1
ATOM 5390 C CA . PHE B 1 67 ? -1.579 5.442 -55.475 1.00 15.98 67 PHE B CA 1
ATOM 5391 C C . PHE B 1 67 ? -1.504 4.958 -56.926 1.00 16.35 67 PHE B C 1
ATOM 5392 O O . PHE B 1 67 ? -2.508 4.936 -57.631 1.00 16.74 67 PHE B O 1
ATOM 5400 N N . GLU B 1 68 ? -0.315 4.569 -57.365 1.00 16.62 68 GLU B N 1
ATOM 5401 C CA . GLU B 1 68 ? -0.124 4.159 -58.747 1.00 17.26 68 GLU B CA 1
ATOM 5402 C C . GLU B 1 68 ? 0.379 2.734 -58.810 1.00 16.52 68 GLU B C 1
ATOM 5403 O O . GLU B 1 68 ? 0.697 2.135 -57.781 1.00 16.40 68 GLU B O 1
ATOM 5409 N N . GLY B 1 69 ? 0.456 2.202 -60.024 1.00 15.69 69 GLY B N 1
ATOM 5410 C CA . GLY B 1 69 ? 1.002 0.866 -60.243 1.00 15.34 69 GLY B CA 1
ATOM 5411 C C . GLY B 1 69 ? 0.223 -0.226 -59.539 1.00 14.83 69 GLY B C 1
ATOM 5412 O O . GLY B 1 69 ? -0.991 -0.344 -59.716 1.00 14.88 69 GLY B O 1
ATOM 5413 N N . ASP B 1 70 ? 0.925 -1.035 -58.747 1.00 14.69 70 ASP B N 1
ATOM 5414 C CA . ASP B 1 70 ? 0.299 -2.110 -57.981 1.00 14.71 70 ASP B CA 1
ATOM 5415 C C . ASP B 1 70 ? -0.710 -1.568 -56.984 1.00 14.25 70 ASP B C 1
ATOM 5416 O O . ASP B 1 70 ? -1.520 -2.314 -56.447 1.00 14.14 70 ASP B O 1
ATOM 5421 N N . LEU B 1 71 ? -0.648 -0.266 -56.724 1.00 14.05 71 LEU B N 1
ATOM 5422 C CA . LEU B 1 71 ? -1.513 0.329 -55.714 1.00 14.05 71 LEU B CA 1
ATOM 5423 C C . LEU B 1 71 ? -2.560 1.240 -56.337 1.00 13.92 71 LEU B C 1
ATOM 5424 O O . LEU B 1 71 ? -3.160 2.054 -55.644 1.00 14.78 71 LEU B O 1
ATOM 5429 N N . ASP B 1 72 ? -2.783 1.104 -57.642 1.00 13.79 72 ASP B N 1
ATOM 5430 C CA . ASP B 1 72 ? -3.731 1.975 -58.334 1.00 13.67 72 ASP B CA 1
ATOM 5431 C C . ASP B 1 72 ? -5.163 1.516 -58.103 1.00 13.58 72 ASP B C 1
ATOM 5432 O O . ASP B 1 72 ? -5.801 0.948 -58.987 1.00 12.74 72 ASP B O 1
ATOM 5437 N N . LEU B 1 73 ? -5.657 1.773 -56.896 1.00 13.20 73 LEU B N 1
ATOM 5438 C CA . LEU B 1 73 ? -7.016 1.416 -56.516 1.00 13.30 73 LEU B CA 1
ATOM 5439 C C . LEU B 1 73 ? -8.055 1.999 -57.471 1.00 13.02 73 LEU B C 1
ATOM 5440 O O . LEU B 1 73 ? -9.048 1.357 -57.785 1.00 13.11 73 LEU B O 1
ATOM 5445 N N . GLU B 1 74 ? -7.832 3.223 -57.936 1.00 12.71 74 GLU B N 1
ATOM 5446 C CA . GLU B 1 74 ? -8.762 3.835 -58.883 1.00 12.57 74 GLU B CA 1
ATOM 5447 C C . GLU B 1 74 ? -8.882 3.008 -60.158 1.00 12.35 74 GLU B C 1
ATOM 5448 O O . GLU B 1 74 ? -9.980 2.811 -60.672 1.00 12.37 74 GLU B O 1
ATOM 5454 N N . LYS B 1 75 ? -7.757 2.523 -60.667 1.00 11.74 75 LYS B N 1
ATOM 5455 C CA . LYS B 1 75 ? -7.780 1.688 -61.868 1.00 11.93 75 LYS B CA 1
ATOM 5456 C C . LYS B 1 75 ? -8.516 0.378 -61.611 1.00 11.37 75 LYS B C 1
ATOM 5457 O O . LYS B 1 75 ? -9.318 -0.073 -62.423 1.00 10.81 75 LYS B O 1
ATOM 5463 N N . PHE B 1 76 ? -8.222 -0.237 -60.474 1.00 11.17 76 PHE B N 1
ATOM 5464 C CA . PHE B 1 76 ? -8.905 -1.458 -60.072 1.00 10.91 76 PHE B CA 1
ATOM 5465 C C . PHE B 1 76 ? -10.422 -1.250 -60.089 1.00 10.96 76 PHE B C 1
ATOM 5466 O O . PHE B 1 76 ? -11.165 -2.064 -60.633 1.00 10.48 76 PHE B O 1
ATOM 5474 N N . LEU B 1 77 ? -10.881 -0.148 -59.510 1.00 10.80 77 LEU B N 1
ATOM 5475 C CA . LEU B 1 77 ? -12.313 0.150 -59.485 1.00 11.30 77 LEU B CA 1
ATOM 5476 C C . LEU B 1 77 ? -12.873 0.393 -60.878 1.00 11.40 77 LEU B C 1
ATOM 5477 O O . LEU B 1 77 ? -14.013 0.035 -61.172 1.00 11.36 77 LEU B O 1
ATOM 5482 N N . GLN B 1 78 ? -12.070 1.017 -61.736 1.00 11.71 78 GLN B N 1
ATOM 5483 C CA . GLN B 1 78 ? -12.494 1.277 -63.115 1.00 11.59 78 GLN B CA 1
ATOM 5484 C C . GLN B 1 78 ? -12.644 -0.023 -63.899 1.00 11.36 78 GLN B C 1
ATOM 5485 O O . GLN B 1 78 ? -13.576 -0.186 -64.683 1.00 11.18 78 GLN B O 1
ATOM 5491 N N . ILE B 1 79 ? -11.707 -0.938 -63.702 1.00 10.82 79 ILE B N 1
ATOM 5492 C CA . ILE B 1 79 ? -11.778 -2.227 -64.374 1.00 10.92 79 ILE B CA 1
ATOM 5493 C C . ILE B 1 79 ? -13.055 -2.934 -63.934 1.00 11.05 79 ILE B C 1
ATOM 5494 O O . ILE B 1 79 ? -13.789 -3.495 -64.752 1.00 10.59 79 ILE B O 1
ATOM 5499 N N . ALA B 1 80 ? -13.335 -2.873 -62.636 1.00 10.76 80 ALA B N 1
ATOM 5500 C CA . ALA B 1 80 ? -14.556 -3.464 -62.106 1.00 11.08 80 ALA B CA 1
ATOM 5501 C C . ALA B 1 80 ? -15.793 -2.797 -62.714 1.00 11.03 80 ALA B C 1
ATOM 5502 O O . ALA B 1 80 ? -16.716 -3.482 -63.140 1.00 10.88 80 ALA B O 1
ATOM 5504 N N . GLN B 1 81 ? -15.811 -1.461 -62.755 1.00 11.45 81 GLN B N 1
ATOM 5505 C CA . GLN B 1 81 ? -16.948 -0.749 -63.343 1.00 12.04 81 GLN B CA 1
ATOM 5506 C C . GLN B 1 81 ? -17.156 -1.132 -64.811 1.00 12.65 81 GLN B C 1
ATOM 5507 O O . GLN B 1 81 ? -18.296 -1.337 -65.259 1.00 12.88 81 GLN B O 1
ATOM 5513 N N . ASP B 1 82 ? -16.058 -1.234 -65.554 1.00 13.11 82 ASP B N 1
ATOM 5514 C CA . ASP B 1 82 ? -16.134 -1.577 -66.973 1.00 13.81 82 ASP B CA 1
ATOM 5515 C C . ASP B 1 82 ? -16.718 -2.969 -67.182 1.00 13.78 82 ASP B C 1
ATOM 5516 O O . ASP B 1 82 ? -17.359 -3.232 -68.195 1.00 14.40 82 ASP B O 1
ATOM 5521 N N . LEU B 1 83 ? -16.490 -3.856 -66.220 1.00 13.60 83 LEU B N 1
ATOM 5522 C CA . LEU B 1 83 ? -17.071 -5.194 -66.242 1.00 14.06 83 LEU B CA 1
ATOM 5523 C C . LEU B 1 83 ? -18.502 -5.236 -65.699 1.00 14.05 83 LEU B C 1
ATOM 5524 O O . LEU B 1 83 ? -19.086 -6.308 -65.567 1.00 14.25 83 LEU B O 1
ATOM 5529 N N . GLY B 1 84 ? -19.062 -4.075 -65.381 1.00 14.12 84 GLY B N 1
ATOM 5530 C CA . GLY B 1 84 ? -20.431 -3.997 -64.867 1.00 13.94 84 GLY B CA 1
ATOM 5531 C C . GLY B 1 84 ? -20.565 -4.520 -63.445 1.00 14.11 84 GLY B C 1
ATOM 5532 O O . GLY B 1 84 ? -21.616 -5.035 -63.060 1.00 14.93 84 GLY B O 1
ATOM 5533 N N . LEU B 1 85 ? -19.500 -4.389 -62.662 1.00 13.26 85 LEU B N 1
ATOM 5534 C CA . LEU B 1 85 ? -19.534 -4.769 -61.249 1.00 12.45 85 LEU B CA 1
ATOM 5535 C C . LEU B 1 85 ? -19.647 -3.527 -60.375 1.00 12.30 85 LEU B C 1
ATOM 5536 O O . LEU B 1 85 ? -19.004 -2.510 -60.646 1.00 12.35 85 LEU B O 1
ATOM 5541 N N . TYR B 1 86 ? -20.442 -3.628 -59.315 1.00 11.83 86 TYR B N 1
ATOM 5542 C CA . TYR B 1 86 ? -20.469 -2.597 -58.289 1.00 12.11 86 TYR B CA 1
ATOM 5543 C C . TYR B 1 86 ? -19.309 -2.855 -57.349 1.00 11.61 86 TYR B C 1
ATOM 5544 O O . TYR B 1 86 ? -18.648 -3.885 -57.439 1.00 11.41 86 TYR B O 1
ATOM 5553 N N . ALA B 1 87 ? -19.068 -1.920 -56.441 1.00 11.40 87 ALA B N 1
ATOM 5554 C CA . ALA B 1 87 ? -17.952 -2.053 -55.525 1.00 11.17 87 ALA B CA 1
ATOM 5555 C C . ALA B 1 87 ? -18.349 -1.680 -54.110 1.00 11.09 87 ALA B C 1
ATOM 5556 O O . ALA B 1 87 ? -19.138 -0.763 -53.886 1.00 10.93 87 ALA B O 1
ATOM 5558 N N . ILE B 1 88 ? -17.789 -2.416 -53.159 1.00 10.69 88 ILE B N 1
ATOM 5559 C CA . ILE B 1 88 ? -17.839 -2.038 -51.758 1.00 10.68 88 ILE B CA 1
ATOM 5560 C C . ILE B 1 88 ? -16.392 -1.805 -51.365 1.00 10.78 88 ILE B C 1
ATOM 5561 O O . ILE B 1 88 ? -15.537 -2.642 -51.629 1.00 10.92 88 ILE B O 1
ATOM 5566 N N . VAL B 1 89 ? -16.106 -0.648 -50.783 1.00 10.92 89 VAL B N 1
ATOM 5567 C CA . VAL B 1 89 ? -14.756 -0.345 -50.343 1.00 10.70 89 VAL B CA 1
ATOM 5568 C C . VAL B 1 89 ? -14.727 -0.275 -48.826 1.00 11.06 89 VAL B C 1
ATOM 5569 O O . VAL B 1 89 ? -15.619 0.299 -48.195 1.00 10.99 89 VAL B O 1
ATOM 5573 N N . ARG B 1 90 ? -13.705 -0.885 -48.238 1.00 10.97 90 ARG B N 1
ATOM 5574 C CA . ARG B 1 90 ? -13.582 -0.915 -46.800 1.00 11.14 90 ARG B CA 1
ATOM 5575 C C . ARG B 1 90 ? -12.250 -0.276 -46.424 1.00 11.39 90 ARG B C 1
ATOM 5576 O O . ARG B 1 90 ? -11.263 -0.964 -46.215 1.00 11.77 90 ARG B O 1
ATOM 5584 N N . PRO B 1 91 ? -12.232 1.060 -46.350 1.00 11.65 91 PRO B N 1
ATOM 5585 C CA . PRO B 1 91 ? -11.002 1.835 -46.249 1.00 12.39 91 PRO B CA 1
ATOM 5586 C C . PRO B 1 91 ? -10.619 2.144 -44.814 1.00 12.53 91 PRO B C 1
ATOM 5587 O O . PRO B 1 91 ? -10.135 3.240 -44.526 1.00 14.11 91 PRO B O 1
ATOM 5591 N N . SER B 1 92 ? -10.840 1.198 -43.918 1.00 12.28 92 SER B N 1
ATOM 5592 C CA . SER B 1 92 ? -10.531 1.403 -42.502 1.00 12.23 92 SER B CA 1
ATOM 5593 C C . SER B 1 92 ? -9.020 1.564 -42.280 1.00 11.94 92 SER B C 1
ATOM 5594 O O . SER B 1 92 ? -8.221 0.963 -42.991 1.00 12.05 92 SER B O 1
ATOM 5597 N N . PRO B 1 93 ? -8.620 2.383 -41.296 1.00 11.61 93 PRO B N 1
ATOM 5598 C CA . PRO B 1 93 ? -7.183 2.427 -41.008 1.00 11.74 93 PRO B CA 1
ATOM 5599 C C . PRO B 1 93 ? -6.701 1.052 -40.565 1.00 11.77 93 PRO B C 1
ATOM 5600 O O . PRO B 1 93 ? -5.551 0.686 -40.812 1.00 11.53 93 PRO B O 1
ATOM 5604 N N . PHE B 1 94 ? -7.589 0.300 -39.916 1.00 11.58 94 PHE B N 1
ATOM 5605 C CA . PHE B 1 94 ? -7.301 -1.069 -39.498 1.00 11.34 94 PHE B CA 1
ATOM 5606 C C . PHE B 1 94 ? -8.152 -2.008 -40.330 1.00 11.43 94 PHE B C 1
ATOM 5607 O O . PHE B 1 94 ? -9.373 -1.893 -40.320 1.00 11.37 94 PHE B O 1
ATOM 5615 N N . ILE B 1 95 ? -7.518 -2.926 -41.060 1.00 11.61 95 ILE B N 1
ATOM 5616 C CA . ILE B 1 95 ? -8.263 -3.872 -41.880 1.00 12.17 95 ILE B CA 1
ATOM 5617 C C . ILE B 1 95 ? -8.132 -5.325 -41.419 1.00 12.60 95 ILE B C 1
ATOM 5618 O O . ILE B 1 95 ? -8.846 -6.193 -41.920 1.00 12.87 95 ILE B O 1
ATOM 5623 N N . CYS B 1 96 ? -7.238 -5.584 -40.463 1.00 12.89 96 CYS B N 1
ATOM 5624 C CA . CYS B 1 96 ? -6.977 -6.953 -39.998 1.00 13.13 96 CYS B CA 1
ATOM 5625 C C . CYS B 1 96 ? -6.393 -7.741 -41.161 1.00 12.96 96 CYS B C 1
ATOM 5626 O O . CYS B 1 96 ? -5.208 -7.636 -41.445 1.00 12.41 96 CYS B O 1
ATOM 5629 N N . ALA B 1 97 ? -7.237 -8.523 -41.829 1.00 12.48 97 ALA B N 1
ATOM 5630 C CA . ALA B 1 97 ? -6.957 -8.994 -43.190 1.00 12.14 97 ALA B CA 1
ATOM 5631 C C . ALA B 1 97 ? -5.755 -9.925 -43.333 1.00 11.88 97 ALA B C 1
ATOM 5632 O O . ALA B 1 97 ? -5.226 -10.080 -44.434 1.00 12.16 97 ALA B O 1
ATOM 5634 N N . GLU B 1 98 ? -5.329 -10.547 -42.236 1.00 12.05 98 GLU B N 1
ATOM 5635 C CA . GLU B 1 98 ? -4.101 -11.355 -42.257 1.00 11.93 98 GLU B CA 1
ATOM 5636 C C . GLU B 1 98 ? -2.996 -10.555 -42.947 1.00 11.76 98 GLU B C 1
ATOM 5637 O O . GLU B 1 98 ? -2.294 -11.047 -43.839 1.00 12.07 98 GLU B O 1
ATOM 5643 N N . TRP B 1 99 ? -2.851 -9.310 -42.525 1.00 11.08 99 TRP B N 1
ATOM 5644 C CA . TRP B 1 99 ? -1.977 -8.381 -43.213 1.00 10.79 99 TRP B CA 1
ATOM 5645 C C . TRP B 1 99 ? -1.121 -7.661 -42.177 1.00 10.84 99 TRP B C 1
ATOM 5646 O O . TRP B 1 99 ? -1.579 -7.410 -41.064 1.00 10.68 99 TRP B O 1
ATOM 5657 N N . GLU B 1 100 ? 0.120 -7.336 -42.541 1.00 10.93 100 GLU B N 1
ATOM 5658 C CA . GLU B 1 100 ? 1.081 -6.723 -41.602 1.00 11.00 100 GLU B CA 1
ATOM 5659 C C . GLU B 1 100 ? 0.444 -5.662 -40.701 1.00 10.72 100 GLU B C 1
ATOM 5660 O O . GLU B 1 100 ? -0.046 -4.649 -41.200 1.00 10.90 100 GLU B O 1
ATOM 5666 N N . PHE B 1 101 ? 0.479 -5.874 -39.383 1.00 10.62 101 PHE B N 1
ATOM 5667 C CA . PHE B 1 101 ? -0.016 -4.878 -38.416 1.00 10.63 101 PHE B CA 1
ATOM 5668 C C . PHE B 1 101 ? -1.464 -4.466 -38.713 1.00 10.74 101 PHE B C 1
ATOM 5669 O O . PHE B 1 101 ? -1.878 -3.345 -38.395 1.00 10.50 101 PHE B O 1
ATOM 5677 N N . GLY B 1 102 ? -2.233 -5.374 -39.315 1.00 10.33 102 GLY B N 1
ATOM 5678 C CA . GLY B 1 102 ? -3.632 -5.089 -39.640 1.00 10.37 102 GLY B CA 1
ATOM 5679 C C . GLY B 1 102 ? -3.830 -3.874 -40.534 1.00 10.37 102 GLY B C 1
ATOM 5680 O O . GLY B 1 102 ? -4.896 -3.255 -40.526 1.00 10.56 102 GLY B O 1
ATOM 5681 N N . GLY B 1 103 ? -2.801 -3.531 -41.305 1.00 10.24 103 GLY B N 1
ATOM 5682 C CA . GLY B 1 103 ? -2.879 -2.406 -42.233 1.00 10.12 103 GLY B CA 1
ATOM 5683 C C . GLY B 1 103 ? -2.319 -1.103 -41.700 1.00 10.21 103 GLY B C 1
ATOM 5684 O O . GLY B 1 103 ? -2.151 -0.148 -42.453 1.00 9.86 103 GLY B O 1
ATOM 5685 N N . LEU B 1 104 ? -2.040 -1.043 -40.404 1.00 9.94 104 LEU B N 1
ATOM 5686 C CA . LEU B 1 104 ? -1.500 0.202 -39.848 1.00 10.57 104 LEU B CA 1
ATOM 5687 C C . LEU B 1 104 ? -0.050 0.396 -40.275 1.00 10.59 104 LEU B C 1
ATOM 5688 O O . LEU B 1 104 ? 0.728 -0.553 -40.280 1.00 10.48 104 LEU B O 1
ATOM 5693 N N . PRO B 1 105 ? 0.316 1.630 -40.638 1.00 10.75 105 PRO B N 1
ATOM 5694 C CA . PRO B 1 105 ? 1.710 1.933 -40.927 1.00 11.10 105 PRO B CA 1
ATOM 5695 C C . PRO B 1 105 ? 2.566 1.722 -39.689 1.00 11.40 105 PRO B C 1
ATOM 5696 O O . PRO B 1 105 ? 2.174 2.103 -38.583 1.00 11.48 105 PRO B O 1
ATOM 5700 N N . ALA B 1 106 ? 3.732 1.115 -39.877 1.00 11.74 106 ALA B N 1
ATOM 5701 C CA . ALA B 1 106 ? 4.586 0.774 -38.753 1.00 12.61 106 ALA B CA 1
ATOM 5702 C C . ALA B 1 106 ? 5.117 2.036 -38.086 1.00 12.67 106 ALA B C 1
ATOM 5703 O O . ALA B 1 106 ? 5.451 2.024 -36.904 1.00 12.60 106 ALA B O 1
ATOM 5705 N N . TRP B 1 107 ? 5.201 3.125 -38.846 1.00 13.06 107 TRP B N 1
ATOM 5706 C CA . TRP B 1 107 ? 5.741 4.357 -38.290 1.00 13.35 107 TRP B CA 1
ATOM 5707 C C . TRP B 1 107 ? 4.853 4.984 -37.209 1.00 13.53 107 TRP B C 1
ATOM 5708 O O . TRP B 1 107 ? 5.293 5.879 -36.491 1.00 14.28 107 TRP B O 1
ATOM 5719 N N . LEU B 1 108 ? 3.616 4.514 -37.075 1.00 13.41 108 LEU B N 1
ATOM 5720 C CA . LEU B 1 108 ? 2.775 4.973 -35.972 1.00 13.50 108 LEU B CA 1
ATOM 5721 C C . LEU B 1 108 ? 3.340 4.506 -34.633 1.00 13.43 108 LEU B C 1
ATOM 5722 O O . LEU B 1 108 ? 3.051 5.084 -33.582 1.00 13.03 108 LEU B O 1
ATOM 5727 N N . LEU B 1 109 ? 4.156 3.460 -34.672 1.00 13.37 109 LEU B N 1
ATOM 5728 C CA . LEU B 1 109 ? 4.674 2.874 -33.436 1.00 14.19 109 LEU B CA 1
ATOM 5729 C C . LEU B 1 109 ? 5.706 3.764 -32.758 1.00 14.91 109 LEU B C 1
ATOM 5730 O O . LEU B 1 109 ? 6.071 3.530 -31.604 1.00 15.40 109 LEU B O 1
ATOM 5735 N N . THR B 1 110 ? 6.163 4.793 -33.462 1.00 15.14 110 THR B N 1
ATOM 5736 C CA . THR B 1 110 ? 7.130 5.720 -32.881 1.00 16.03 110 THR B CA 1
ATOM 5737 C C . THR B 1 110 ? 6.451 6.984 -32.370 1.00 16.31 110 THR B C 1
ATOM 5738 O O . THR B 1 110 ? 7.109 7.861 -31.811 1.00 16.72 110 THR B O 1
ATOM 5742 N N . LYS B 1 111 ? 5.137 7.066 -32.549 1.00 16.37 111 LYS B N 1
ATOM 5743 C CA . LYS B 1 111 ? 4.401 8.286 -32.231 1.00 16.87 111 LYS B CA 1
ATOM 5744 C C . LYS B 1 111 ? 3.795 8.282 -30.837 1.00 16.95 111 LYS B C 1
ATOM 5745 O O . LYS B 1 111 ? 3.466 7.229 -30.283 1.00 17.08 111 LYS B O 1
ATOM 5751 N N . ASN B 1 112 ? 3.642 9.477 -30.278 1.00 17.25 112 ASN B N 1
ATOM 5752 C CA . ASN B 1 112 ? 2.984 9.639 -29.000 1.00 17.66 112 ASN B CA 1
ATOM 5753 C C . ASN B 1 112 ? 1.484 9.646 -29.243 1.00 17.11 112 ASN B C 1
ATOM 5754 O O . ASN B 1 112 ? 0.872 10.705 -29.402 1.00 17.11 112 ASN B O 1
ATOM 5759 N N . MET B 1 113 ? 0.900 8.458 -29.313 1.00 16.53 113 MET B N 1
ATOM 5760 C CA . MET B 1 113 ? -0.526 8.336 -29.599 1.00 16.17 113 MET B CA 1
ATOM 5761 C C . MET B 1 113 ? -1.014 6.967 -29.181 1.00 15.76 113 MET B C 1
ATOM 5762 O O . MET B 1 113 ? -0.226 6.025 -29.067 1.00 16.03 113 MET B O 1
ATOM 5767 N N . ARG B 1 114 ? -2.318 6.863 -28.953 1.00 14.91 114 ARG B N 1
ATOM 5768 C CA . ARG B 1 114 ? -2.950 5.577 -28.717 1.00 14.15 114 ARG B CA 1
ATOM 5769 C C . ARG B 1 114 ? -3.560 5.122 -30.035 1.00 13.90 114 ARG B C 1
ATOM 5770 O O . ARG B 1 114 ? -4.600 5.622 -30.455 1.00 13.75 114 ARG B O 1
ATOM 5778 N N . ILE B 1 115 ? -2.894 4.182 -30.695 1.00 13.52 115 ILE B N 1
ATOM 5779 C CA . ILE B 1 115 ? -3.346 3.686 -31.984 1.00 13.30 115 ILE B CA 1
ATOM 5780 C C . ILE B 1 115 ? -4.711 3.014 -31.867 1.00 13.31 115 ILE B C 1
ATOM 5781 O O . ILE B 1 115 ? -5.004 2.333 -30.872 1.00 13.33 115 ILE B O 1
ATOM 5786 N N . ARG B 1 116 ? -5.548 3.221 -32.880 1.00 12.80 116 ARG B N 1
ATOM 5787 C CA . ARG B 1 116 ? -6.859 2.589 -32.946 1.00 12.39 116 ARG B CA 1
ATOM 5788 C C . ARG B 1 116 ? -7.726 2.928 -31.727 1.00 12.35 116 ARG B C 1
ATOM 5789 O O . ARG B 1 116 ? -8.202 2.048 -31.015 1.00 12.16 116 ARG B O 1
ATOM 5797 N N . SER B 1 117 ? -7.918 4.223 -31.502 1.00 12.18 117 SER B N 1
ATOM 5798 C CA . SER B 1 117 ? -8.726 4.725 -30.404 1.00 12.39 117 SER B CA 1
ATOM 5799 C C . SER B 1 117 ? -9.194 6.120 -30.785 1.00 12.43 117 SER B C 1
ATOM 5800 O O . SER B 1 117 ? -8.848 6.625 -31.857 1.00 11.92 117 SER B O 1
ATOM 5803 N N . SER B 1 118 ? -9.949 6.750 -29.889 1.00 13.06 118 SER B N 1
ATOM 5804 C CA . SER B 1 118 ? -10.443 8.106 -30.102 1.00 13.47 118 SER B CA 1
ATOM 5805 C C . SER B 1 118 ? -9.383 9.165 -29.806 1.00 13.91 118 SER B C 1
ATOM 5806 O O . SER B 1 118 ? -9.663 10.360 -29.870 1.00 14.25 118 SER B O 1
ATOM 5809 N N . ASP B 1 119 ? -8.168 8.736 -29.477 1.00 14.20 119 ASP B N 1
ATOM 5810 C CA . ASP B 1 119 ? -7.067 9.688 -29.271 1.00 14.77 119 ASP B CA 1
ATOM 5811 C C . ASP B 1 119 ? -6.940 10.627 -30.471 1.00 14.73 119 ASP B C 1
ATOM 5812 O O . ASP B 1 119 ? -6.757 10.176 -31.604 1.00 13.70 119 ASP B O 1
ATOM 5817 N N . PRO B 1 120 ? -7.042 11.944 -30.230 1.00 14.94 120 PRO B N 1
ATOM 5818 C CA . PRO B 1 120 ? -7.009 12.910 -31.324 1.00 15.16 120 PRO B CA 1
ATOM 5819 C C . PRO B 1 120 ? -5.752 12.787 -32.186 1.00 14.68 120 PRO B C 1
ATOM 5820 O O . PRO B 1 120 ? -5.824 12.949 -33.402 1.00 14.45 120 PRO B O 1
ATOM 5824 N N . ALA B 1 121 ? -4.611 12.504 -31.566 1.00 14.21 121 ALA B N 1
ATOM 5825 C CA . ALA B 1 121 ? -3.369 12.381 -32.322 1.00 13.91 121 ALA B CA 1
ATOM 5826 C C . ALA B 1 121 ? -3.489 11.293 -33.389 1.00 13.30 121 ALA B C 1
ATOM 5827 O O . ALA B 1 121 ? -3.037 11.461 -34.515 1.00 13.03 121 ALA B O 1
ATOM 5829 N N . TYR B 1 122 ? -4.101 10.174 -33.023 1.00 13.00 122 TYR B N 1
ATOM 5830 C CA . TYR B 1 122 ? -4.311 9.092 -33.974 1.00 12.48 122 TYR B CA 1
ATOM 5831 C C . TYR B 1 122 ? -5.374 9.468 -34.998 1.00 12.50 122 TYR B C 1
ATOM 5832 O O . TYR B 1 122 ? -5.196 9.253 -36.192 1.00 12.34 122 TYR B O 1
ATOM 5841 N N . ILE B 1 123 ? -6.481 10.040 -34.536 1.00 12.62 123 ILE B N 1
ATOM 5842 C CA . ILE B 1 123 ? -7.551 10.407 -35.456 1.00 13.24 123 ILE B CA 1
ATOM 5843 C C . ILE B 1 123 ? -7.023 11.406 -36.491 1.00 13.19 123 ILE B C 1
ATOM 5844 O O . ILE B 1 123 ? -7.389 11.359 -37.662 1.00 12.96 123 ILE B O 1
ATOM 5849 N N . GLU B 1 124 ? -6.143 12.297 -36.058 1.00 13.41 124 GLU B N 1
ATOM 5850 C CA . GLU B 1 124 ? -5.600 13.289 -36.976 1.00 13.56 124 GLU B CA 1
ATOM 5851 C C . GLU B 1 124 ? -4.709 12.653 -38.047 1.00 13.24 124 GLU B C 1
ATOM 5852 O O . GLU B 1 124 ? -4.699 13.104 -39.185 1.00 13.21 124 GLU B O 1
ATOM 5858 N N . ALA B 1 125 ? -3.969 11.607 -37.686 1.00 12.74 125 ALA B N 1
ATOM 5859 C CA . ALA B 1 125 ? -3.154 10.898 -38.671 1.00 12.07 125 ALA B CA 1
ATOM 5860 C C . ALA B 1 125 ? -4.052 10.218 -39.701 1.00 11.89 125 ALA B C 1
ATOM 5861 O O . ALA B 1 125 ? -3.799 10.278 -40.906 1.00 11.16 125 ALA B O 1
ATOM 5863 N N . VAL B 1 126 ? -5.107 9.572 -39.223 1.00 11.62 126 VAL B N 1
ATOM 5864 C CA . VAL B 1 126 ? -6.059 8.941 -40.128 1.00 11.94 126 VAL B CA 1
ATOM 5865 C C . VAL B 1 126 ? -6.657 9.995 -41.056 1.00 11.96 126 VAL B C 1
ATOM 5866 O O . VAL B 1 126 ? -6.815 9.770 -42.261 1.00 11.70 126 VAL B O 1
ATOM 5870 N N . GLY B 1 127 ? -6.963 11.158 -40.491 1.00 11.62 127 GLY B N 1
ATOM 5871 C CA . GLY B 1 127 ? -7.519 12.261 -41.266 1.00 12.11 127 GLY B CA 1
ATOM 5872 C C . GLY B 1 127 ? -6.614 12.685 -42.407 1.00 11.66 127 GLY B C 1
ATOM 5873 O O . GLY B 1 127 ? -7.073 12.871 -43.530 1.00 12.17 127 GLY B O 1
ATOM 5874 N N . ARG B 1 128 ? -5.320 12.823 -42.133 1.00 11.92 128 ARG B N 1
ATOM 5875 C CA . ARG B 1 128 ? -4.381 13.256 -43.177 1.00 11.71 128 ARG B CA 1
ATOM 5876 C C . ARG B 1 128 ? -4.288 12.199 -44.276 1.00 11.91 128 ARG B C 1
ATOM 5877 O O . ARG B 1 128 ? -4.076 12.503 -45.449 1.00 10.89 128 ARG B O 1
ATOM 5885 N N . TYR B 1 129 ? -4.447 10.944 -43.886 1.00 11.49 129 TYR B N 1
ATOM 5886 C CA . TYR B 1 129 ? -4.474 9.854 -44.852 1.00 11.78 129 TYR B CA 1
ATOM 5887 C C . TYR B 1 129 ? -5.761 9.897 -45.670 1.00 11.69 129 TYR B C 1
ATOM 5888 O O . TYR B 1 129 ? -5.740 9.778 -46.902 1.00 11.51 129 TYR B O 1
ATOM 5897 N N . TYR B 1 130 ? -6.886 10.072 -44.988 1.00 11.60 130 TYR B N 1
ATOM 5898 C CA . TYR B 1 130 ? -8.172 10.161 -45.674 1.00 11.59 130 TYR B CA 1
ATOM 5899 C C . TYR B 1 130 ? -8.217 11.345 -46.641 1.00 12.41 130 TYR B C 1
ATOM 5900 O O . TYR B 1 130 ? -8.853 11.273 -47.698 1.00 11.71 130 TYR B O 1
ATOM 5909 N N . ASP B 1 131 ? -7.539 12.432 -46.282 1.00 12.99 131 ASP B N 1
ATOM 5910 C CA . ASP B 1 131 ? -7.447 13.597 -47.166 1.00 13.89 131 ASP B CA 1
ATOM 5911 C C . ASP B 1 131 ? -6.849 13.248 -48.526 1.00 13.92 131 ASP B C 1
ATOM 5912 O O . ASP B 1 131 ? -7.109 13.936 -49.518 1.00 14.06 131 ASP B O 1
ATOM 5917 N N . GLN B 1 132 ? -6.018 12.207 -48.569 1.00 13.25 132 GLN B N 1
ATOM 5918 C CA . GLN B 1 132 ? -5.409 11.775 -49.823 1.00 13.41 132 GLN B CA 1
ATOM 5919 C C . GLN B 1 132 ? -6.188 10.640 -50.472 1.00 13.18 132 GLN B C 1
ATOM 5920 O O . GLN B 1 132 ? -6.278 10.560 -51.696 1.00 13.21 132 GLN B O 1
ATOM 5926 N N . LEU B 1 133 ? -6.759 9.765 -49.650 1.00 12.80 133 LEU B N 1
ATOM 5927 C CA . LEU B 1 133 ? -7.427 8.575 -50.172 1.00 12.76 133 LEU B CA 1
ATOM 5928 C C . LEU B 1 133 ? -8.852 8.861 -50.627 1.00 12.98 133 LEU B C 1
ATOM 5929 O O . LEU B 1 133 ? -9.243 8.514 -51.738 1.00 12.58 133 LEU B O 1
ATOM 5934 N N . LEU B 1 134 ? -9.634 9.493 -49.765 1.00 13.21 134 LEU B N 1
ATOM 5935 C CA . LEU B 1 134 ? -11.067 9.578 -50.030 1.00 13.94 134 LEU B CA 1
ATOM 5936 C C . LEU B 1 134 ? -11.474 10.428 -51.243 1.00 14.70 134 LEU B C 1
ATOM 5937 O O . LEU B 1 134 ? -12.403 10.068 -51.958 1.00 14.57 134 LEU B O 1
ATOM 5942 N N . PRO B 1 135 ? -10.783 11.555 -51.489 1.00 15.57 135 PRO B N 1
ATOM 5943 C CA . PRO B 1 135 ? -11.120 12.337 -52.687 1.00 16.16 135 PRO B CA 1
ATOM 5944 C C . PRO B 1 135 ? -10.936 11.563 -53.996 1.00 16.34 135 PRO B C 1
ATOM 5945 O O . PRO B 1 135 ? -11.506 11.935 -55.023 1.00 16.76 135 PRO B O 1
ATOM 5949 N N . ARG B 1 136 ? -10.145 10.499 -53.964 1.00 16.27 136 ARG B N 1
ATOM 5950 C CA . ARG B 1 136 ? -9.981 9.636 -55.128 1.00 16.75 136 ARG B CA 1
ATOM 5951 C C . ARG B 1 136 ? -11.185 8.717 -55.293 1.00 16.49 136 ARG B C 1
ATOM 5952 O O . ARG B 1 136 ? -11.447 8.194 -56.385 1.00 17.04 136 ARG B O 1
ATOM 5960 N N . LEU B 1 137 ? -11.917 8.510 -54.206 1.00 15.70 137 LEU B N 1
ATOM 5961 C CA . LEU B 1 137 ? -13.031 7.579 -54.238 1.00 15.81 137 LEU B CA 1
ATOM 5962 C C . LEU B 1 137 ? -14.381 8.263 -54.406 1.00 15.52 137 LEU B C 1
ATOM 5963 O O . LEU B 1 137 ? -15.324 7.665 -54.923 1.00 15.02 137 LEU B O 1
ATOM 5968 N N . VAL B 1 138 ? -14.478 9.516 -53.975 1.00 15.66 138 VAL B N 1
ATOM 5969 C CA . VAL B 1 138 ? -15.759 10.228 -54.058 1.00 15.77 138 VAL B CA 1
ATOM 5970 C C . VAL B 1 138 ? -16.334 10.288 -55.484 1.00 15.36 138 VAL B C 1
ATOM 5971 O O . VAL B 1 138 ? -17.523 10.061 -55.687 1.00 15.70 138 VAL B O 1
ATOM 5975 N N . PRO B 1 139 ? -15.496 10.579 -56.485 1.00 15.71 139 PRO B N 1
ATOM 5976 C CA . PRO B 1 139 ? -16.022 10.616 -57.851 1.00 15.57 139 PRO B CA 1
ATOM 5977 C C . PRO B 1 139 ? -16.467 9.240 -58.343 1.00 15.27 139 PRO B C 1
ATOM 5978 O O . PRO B 1 139 ? -17.151 9.137 -59.369 1.00 15.36 139 PRO B O 1
ATOM 5982 N N . ARG B 1 140 ? -16.088 8.196 -57.611 1.00 14.43 140 ARG B N 1
ATOM 5983 C CA . ARG B 1 140 ? -16.414 6.829 -58.006 1.00 14.12 140 ARG B CA 1
ATOM 5984 C C . ARG B 1 140 ? -17.593 6.247 -57.234 1.00 14.15 140 ARG B C 1
ATOM 5985 O O . ARG B 1 140 ? -17.936 5.078 -57.400 1.00 13.74 140 ARG B O 1
ATOM 5993 N N . LEU B 1 141 ? -18.213 7.066 -56.393 1.00 14.14 141 LEU B N 1
ATOM 5994 C CA . LEU B 1 141 ? -19.485 6.689 -55.798 1.00 14.11 141 LEU B CA 1
ATOM 5995 C C . LEU B 1 141 ? -20.522 6.496 -56.900 1.00 14.39 141 LEU B C 1
ATOM 5996 O O . LEU B 1 141 ? -20.507 7.188 -57.907 1.00 14.38 141 LEU B O 1
ATOM 6001 N N . LEU B 1 142 ? -21.424 5.546 -56.706 1.00 15.13 142 LEU B N 1
ATOM 6002 C CA . LEU B 1 142 ? -22.493 5.305 -57.665 1.00 15.98 142 LEU B CA 1
ATOM 6003 C C . LEU B 1 142 ? -23.229 6.593 -58.049 1.00 16.47 142 LEU B C 1
ATOM 6004 O O . LEU B 1 142 ? -23.492 6.835 -59.220 1.00 16.61 142 LEU B O 1
ATOM 6009 N N . ASP B 1 143 ? -23.560 7.418 -57.064 1.00 17.04 143 ASP B N 1
ATOM 6010 C CA . ASP B 1 143 ? -24.328 8.630 -57.339 1.00 18.00 143 ASP B CA 1
ATOM 6011 C C . ASP B 1 143 ? -23.541 9.653 -58.154 1.00 18.02 143 ASP B C 1
ATOM 6012 O O . ASP B 1 143 ? -24.120 10.588 -58.709 1.00 18.44 143 ASP B O 1
ATOM 6017 N N . ASN B 1 144 ? -22.224 9.475 -58.225 1.00 17.42 144 ASN B N 1
ATOM 6018 C CA . ASN B 1 144 ? -21.377 10.376 -59.004 1.00 17.37 144 ASN B CA 1
ATOM 6019 C C . ASN B 1 144 ? -20.967 9.785 -60.351 1.00 17.27 144 ASN B C 1
ATOM 6020 O O . ASN B 1 144 ? -20.138 10.351 -61.059 1.00 17.56 144 ASN B O 1
ATOM 6025 N N . GLY B 1 145 ? -21.565 8.652 -60.705 1.00 16.77 145 GLY B N 1
ATOM 6026 C CA . GLY B 1 145 ? -21.310 8.032 -61.999 1.00 16.18 145 GLY B CA 1
ATOM 6027 C C . GLY B 1 145 ? -20.320 6.888 -61.915 1.00 15.66 145 GLY B C 1
ATOM 6028 O O . GLY B 1 145 ? -19.928 6.323 -62.935 1.00 15.72 145 GLY B O 1
ATOM 6029 N N . GLY B 1 146 ? -19.907 6.550 -60.695 1.00 15.08 146 GLY B N 1
ATOM 6030 C CA . GLY B 1 146 ? -18.995 5.431 -60.480 1.00 13.84 146 GLY B CA 1
ATOM 6031 C C . GLY B 1 146 ? -19.745 4.159 -60.121 1.00 13.45 146 GLY B C 1
ATOM 6032 O O . GLY B 1 146 ? -20.905 3.979 -60.518 1.00 13.38 146 GLY B O 1
ATOM 6033 N N . ASN B 1 147 ? -19.093 3.276 -59.364 1.00 12.35 147 ASN B N 1
ATOM 6034 C CA . ASN B 1 147 ? -19.698 1.994 -59.016 1.00 11.78 147 ASN B CA 1
ATOM 6035 C C . ASN B 1 147 ? -19.705 1.653 -57.526 1.00 11.43 147 ASN B C 1
ATOM 6036 O O . ASN B 1 147 ? -20.116 0.558 -57.148 1.00 11.00 147 ASN B O 1
ATOM 6041 N N . ILE B 1 148 ? -19.232 2.565 -56.683 1.00 11.53 148 ILE B N 1
ATOM 6042 C CA . ILE B 1 148 ? -19.155 2.260 -55.246 1.00 11.71 148 ILE B CA 1
ATOM 6043 C C . ILE B 1 148 ? -20.523 2.412 -54.576 1.00 11.92 148 ILE B C 1
ATOM 6044 O O . ILE B 1 148 ? -21.125 3.489 -54.613 1.00 11.92 148 ILE B O 1
ATOM 6049 N N . LEU B 1 149 ? -21.003 1.329 -53.964 1.00 12.05 149 LEU B N 1
ATOM 6050 C CA . LEU B 1 149 ? -22.312 1.312 -53.311 1.00 12.43 149 LEU B CA 1
ATOM 6051 C C . LEU B 1 149 ? -22.252 1.866 -51.897 1.00 12.73 149 LEU B C 1
ATOM 6052 O O . LEU B 1 149 ? -23.087 2.678 -51.497 1.00 12.59 149 LEU B O 1
ATOM 6057 N N . MET B 1 150 ? -21.274 1.390 -51.135 1.00 12.80 150 MET B N 1
ATOM 6058 C CA . MET B 1 150 ? -21.151 1.741 -49.733 1.00 12.86 150 MET B CA 1
ATOM 6059 C C . MET B 1 150 ? -19.740 1.468 -49.231 1.00 12.08 150 MET B C 1
ATOM 6060 O O . MET B 1 150 ? -18.960 0.800 -49.900 1.00 11.61 150 MET B O 1
ATOM 6065 N N . MET B 1 151 ? -19.430 2.006 -48.056 1.00 11.93 151 MET B N 1
ATOM 6066 C CA . MET B 1 151 ? -18.115 1.862 -47.459 1.00 11.53 151 MET B CA 1
ATOM 6067 C C . MET B 1 151 ? -18.221 1.538 -45.982 1.00 11.46 151 MET B C 1
ATOM 6068 O O . MET B 1 151 ? -19.170 1.937 -45.300 1.00 11.49 151 MET B O 1
ATOM 6073 N N . GLN B 1 152 ? -17.210 0.839 -45.488 1.00 11.35 152 GLN B N 1
ATOM 6074 C CA . GLN B 1 152 ? -17.191 0.404 -44.106 1.00 11.50 152 GLN B CA 1
ATOM 6075 C C . GLN B 1 152 ? -16.507 1.401 -43.173 1.00 11.65 152 GLN B C 1
ATOM 6076 O O . GLN B 1 152 ? -15.496 2.027 -43.524 1.00 11.77 152 GLN B O 1
ATOM 6082 N N . VAL B 1 153 ? -17.069 1.519 -41.975 1.00 11.34 153 VAL B N 1
ATOM 6083 C CA . VAL B 1 153 ? -16.498 2.309 -40.889 1.00 11.63 153 VAL B CA 1
ATOM 6084 C C . VAL B 1 153 ? -15.706 1.375 -39.966 1.00 11.52 153 VAL B C 1
ATOM 6085 O O . VAL B 1 153 ? -16.267 0.459 -39.352 1.00 11.63 153 VAL B O 1
ATOM 6089 N N . GLU B 1 154 ? -14.400 1.607 -39.873 1.00 11.28 154 GLU B N 1
ATOM 6090 C CA . GLU B 1 154 ? -13.524 0.711 -39.118 1.00 11.45 154 GLU B CA 1
ATOM 6091 C C . GLU B 1 154 ? -13.664 -0.708 -39.653 1.00 11.37 154 GLU B C 1
ATOM 6092 O O . GLU B 1 154 ? -14.030 -0.895 -40.811 1.00 11.34 154 GLU B O 1
ATOM 6098 N N . ASN B 1 155 ? -13.357 -1.698 -38.824 1.00 11.90 155 ASN B N 1
ATOM 6099 C CA . ASN B 1 155 ? -13.407 -3.091 -39.238 1.00 12.52 155 ASN B CA 1
ATOM 6100 C C . ASN B 1 155 ? -13.415 -4.043 -38.045 1.00 12.61 155 ASN B C 1
ATOM 6101 O O . ASN B 1 155 ? -12.436 -4.133 -37.313 1.00 11.98 155 ASN B O 1
ATOM 6106 N N . GLU B 1 156 ? -14.520 -4.761 -37.857 1.00 12.86 156 GLU B N 1
ATOM 6107 C CA . GLU B 1 156 ? -14.610 -5.721 -36.754 1.00 13.50 156 GLU B CA 1
ATOM 6108 C C . GLU B 1 156 ? -14.154 -5.090 -35.444 1.00 12.93 156 GLU B C 1
ATOM 6109 O O . GLU B 1 156 ? -13.447 -5.717 -34.647 1.00 12.82 156 GLU B O 1
ATOM 6115 N N . TYR B 1 157 ? -14.567 -3.855 -35.212 1.00 12.17 157 TYR B N 1
ATOM 6116 C CA . TYR B 1 157 ? -14.096 -3.143 -34.040 1.00 12.10 157 TYR B CA 1
ATOM 6117 C C . TYR B 1 157 ? -14.574 -3.809 -32.745 1.00 12.13 157 TYR B C 1
ATOM 6118 O O . TYR B 1 157 ? -13.922 -3.700 -31.700 1.00 12.17 157 TYR B O 1
ATOM 6127 N N . GLY B 1 158 ? -15.699 -4.521 -32.824 1.00 12.18 158 GLY B N 1
ATOM 6128 C CA . GLY B 1 158 ? -16.242 -5.229 -31.665 1.00 12.41 158 GLY B CA 1
ATOM 6129 C C . GLY B 1 158 ? -15.338 -6.359 -31.199 1.00 12.47 158 GLY B C 1
ATOM 6130 O O . GLY B 1 158 ? -15.520 -6.911 -30.109 1.00 12.39 158 GLY B O 1
ATOM 6131 N N . SER B 1 159 ? -14.364 -6.714 -32.030 1.00 12.12 159 SER B N 1
ATOM 6132 C CA . SER B 1 159 ? -13.381 -7.721 -31.645 1.00 12.47 159 SER B CA 1
ATOM 6133 C C . SER B 1 159 ? -12.106 -7.063 -31.122 1.00 12.52 159 SER B C 1
ATOM 6134 O O . SER B 1 159 ? -11.052 -7.705 -31.045 1.00 12.90 159 SER B O 1
ATOM 6137 N N . TYR B 1 160 ? -12.208 -5.788 -30.762 1.00 12.32 160 TYR B N 1
ATOM 6138 C CA . TYR B 1 160 ? -11.055 -5.055 -30.229 1.00 12.71 160 TYR B CA 1
ATOM 6139 C C . TYR B 1 160 ? -11.406 -4.089 -29.100 1.00 12.71 160 TYR B C 1
ATOM 6140 O O . TYR B 1 160 ? -10.691 -4.009 -28.099 1.00 12.52 160 TYR B O 1
ATOM 6149 N N . GLY B 1 161 ? -12.491 -3.338 -29.256 1.00 12.79 161 GLY B N 1
ATOM 6150 C CA . GLY B 1 161 ? -12.812 -2.328 -28.255 1.00 13.21 161 GLY B CA 1
ATOM 6151 C C . GLY B 1 161 ? -14.269 -1.934 -28.218 1.00 13.65 161 GLY B C 1
ATOM 6152 O O . GLY B 1 161 ? -15.096 -2.544 -28.888 1.00 13.52 161 GLY B O 1
ATOM 6153 N N . GLU B 1 162 ? -14.572 -0.902 -27.438 1.00 14.08 162 GLU B N 1
ATOM 6154 C CA . GLU B 1 162 ? -15.939 -0.388 -27.337 1.00 14.66 162 GLU B CA 1
ATOM 6155 C C . GLU B 1 162 ? -15.956 1.142 -27.280 1.00 14.63 162 GLU B C 1
ATOM 6156 O O . GLU B 1 162 ? -16.884 1.741 -26.740 1.00 15.22 162 GLU B O 1
ATOM 6162 N N . ASP B 1 163 ? -14.917 1.761 -27.837 1.00 14.28 163 ASP B N 1
ATOM 6163 C CA . ASP B 1 163 ? -14.758 3.221 -27.862 1.00 13.81 163 ASP B CA 1
ATOM 6164 C C . ASP B 1 163 ? -15.702 3.798 -28.910 1.00 13.58 163 ASP B C 1
ATOM 6165 O O . ASP B 1 163 ? -15.368 3.858 -30.089 1.00 12.95 163 ASP B O 1
ATOM 6170 N N . LYS B 1 164 ? -16.898 4.194 -28.490 1.00 13.45 164 LYS B N 1
ATOM 6171 C CA . LYS B 1 164 ? -17.874 4.697 -29.441 1.00 13.39 164 LYS B CA 1
ATOM 6172 C C . LYS B 1 164 ? -17.436 6.020 -30.065 1.00 13.18 164 LYS B C 1
ATOM 6173 O O . LYS B 1 164 ? -17.732 6.283 -31.227 1.00 13.31 164 LYS B O 1
ATOM 6179 N N . ALA B 1 165 ? -16.745 6.854 -29.288 1.00 12.84 165 ALA B N 1
ATOM 6180 C CA . ALA B 1 165 ? -16.205 8.107 -29.815 1.00 12.64 165 ALA B CA 1
ATOM 6181 C C . ALA B 1 165 ? -15.278 7.852 -31.002 1.00 12.24 165 ALA B C 1
ATOM 6182 O O . ALA B 1 165 ? -15.205 8.662 -31.931 1.00 12.08 165 ALA B O 1
ATOM 6184 N N . TYR B 1 166 ? -14.563 6.730 -30.965 1.00 11.91 166 TYR B N 1
ATOM 6185 C CA . TYR B 1 166 ? -13.676 6.354 -32.072 1.00 11.61 166 TYR B CA 1
ATOM 6186 C C . TYR B 1 166 ? -14.459 6.038 -33.351 1.00 11.23 166 TYR B C 1
ATOM 6187 O O . TYR B 1 166 ? -14.169 6.575 -34.420 1.00 10.60 166 TYR B O 1
ATOM 6196 N N . LEU B 1 167 ? -15.451 5.165 -33.239 1.00 11.17 167 LEU B N 1
ATOM 6197 C CA . LEU B 1 167 ? -16.301 4.855 -34.383 1.00 11.30 167 LEU B CA 1
ATOM 6198 C C . LEU B 1 167 ? -16.977 6.115 -34.917 1.00 11.07 167 LEU B C 1
ATOM 6199 O O . LEU B 1 167 ? -17.075 6.320 -36.129 1.00 10.92 167 LEU B O 1
ATOM 6204 N N . ARG B 1 168 ? -17.451 6.961 -34.010 1.00 11.20 168 ARG B N 1
ATOM 6205 C CA . ARG B 1 168 ? -18.137 8.179 -34.429 1.00 11.64 168 ARG B CA 1
ATOM 6206 C C . ARG B 1 168 ? -17.180 9.079 -35.197 1.00 11.22 168 ARG B C 1
ATOM 6207 O O . ARG B 1 168 ? -17.576 9.745 -36.153 1.00 11.42 168 ARG B O 1
ATOM 6215 N N . ALA B 1 169 ? -15.921 9.097 -34.771 1.00 10.89 169 ALA B N 1
ATOM 6216 C CA . ALA B 1 169 ? -14.917 9.967 -35.379 1.00 10.98 169 ALA B CA 1
ATOM 6217 C C . ALA B 1 169 ? -14.564 9.510 -36.786 1.00 11.24 169 ALA B C 1
ATOM 6218 O O . ALA B 1 169 ? -14.374 10.327 -37.682 1.00 10.72 169 ALA B O 1
ATOM 6220 N N . ILE B 1 170 ? -14.480 8.199 -36.982 1.00 11.16 170 ILE B N 1
ATOM 6221 C CA . ILE B 1 170 ? -14.177 7.663 -38.304 1.00 11.38 170 ILE B CA 1
ATOM 6222 C C . ILE B 1 170 ? -15.343 7.939 -39.249 1.00 11.43 170 ILE B C 1
ATOM 6223 O O . ILE B 1 170 ? -15.146 8.352 -40.394 1.00 11.40 170 ILE B O 1
ATOM 6228 N N . ARG B 1 171 ? -16.559 7.712 -38.765 1.00 11.15 171 ARG B N 1
ATOM 6229 C CA . ARG B 1 171 ? -17.750 7.991 -39.557 1.00 11.57 171 ARG B CA 1
ATOM 6230 C C . ARG B 1 171 ? -17.761 9.463 -39.956 1.00 11.78 171 ARG B C 1
ATOM 6231 O O . ARG B 1 171 ? -18.044 9.819 -41.108 1.00 11.39 171 ARG B O 1
ATOM 6239 N N . GLN B 1 172 ? -17.442 10.318 -38.991 1.00 12.12 172 GLN B N 1
ATOM 6240 C CA . GLN B 1 172 ? -17.437 11.751 -39.219 1.00 12.71 172 GLN B CA 1
ATOM 6241 C C . GLN B 1 172 ? -16.385 12.143 -40.260 1.00 12.80 172 GLN B C 1
ATOM 6242 O O . GLN B 1 172 ? -16.667 12.922 -41.170 1.00 12.88 172 GLN B O 1
ATOM 6248 N N . LEU B 1 173 ? -15.176 11.593 -40.131 1.00 13.03 173 LEU B N 1
ATOM 6249 C CA . LEU B 1 173 ? -14.108 11.871 -41.100 1.00 13.52 173 LEU B CA 1
ATOM 6250 C C . LEU B 1 173 ? -14.518 11.477 -42.513 1.00 13.50 173 LEU B C 1
ATOM 6251 O O . LEU B 1 173 ? -14.301 12.221 -43.475 1.00 13.32 173 LEU B O 1
ATOM 6256 N N . MET B 1 174 ? -15.086 10.288 -42.653 1.00 13.01 174 MET B N 1
ATOM 6257 C CA . MET B 1 174 ? -15.486 9.834 -43.974 1.00 13.34 174 MET B CA 1
ATOM 6258 C C . MET B 1 174 ? -16.542 10.759 -44.578 1.00 13.74 174 MET B C 1
ATOM 6259 O O . MET B 1 174 ? -16.462 11.120 -45.756 1.00 13.36 174 MET B O 1
ATOM 6264 N N . GLU B 1 175 ? -17.517 11.151 -43.765 1.00 13.94 175 GLU B N 1
ATOM 6265 C CA . GLU B 1 175 ? -18.556 12.062 -44.227 1.00 14.70 175 GLU B CA 1
ATOM 6266 C C . GLU B 1 175 ? -17.974 13.419 -44.617 1.00 15.31 175 GLU B C 1
ATOM 6267 O O . GLU B 1 175 ? -18.294 13.948 -45.684 1.00 15.54 175 GLU B O 1
ATOM 6273 N N . GLU B 1 176 ? -17.108 13.964 -43.766 1.00 15.83 176 GLU B N 1
ATOM 6274 C CA . GLU B 1 176 ? -16.478 15.263 -44.028 1.00 16.84 176 GLU B CA 1
ATOM 6275 C C . GLU B 1 176 ? -15.659 15.247 -45.316 1.00 16.65 176 GLU B C 1
ATOM 6276 O O . GLU B 1 176 ? -15.572 16.251 -46.021 1.00 16.25 176 GLU B O 1
ATOM 6282 N N . CYS B 1 177 ? -15.055 14.102 -45.621 1.00 16.83 177 CYS B N 1
ATOM 6283 C CA . CYS B 1 177 ? -14.226 13.970 -46.815 1.00 17.21 177 CYS B CA 1
ATOM 6284 C C . CYS B 1 177 ? -15.039 13.781 -48.094 1.00 17.26 177 CYS B C 1
ATOM 6285 O O . CYS B 1 177 ? -14.473 13.684 -49.189 1.00 17.22 177 CYS B O 1
ATOM 6288 N N . GLY B 1 178 ? -16.359 13.716 -47.958 1.00 16.56 178 GLY B N 1
ATOM 6289 C CA . GLY B 1 178 ? -17.238 13.633 -49.123 1.00 16.13 178 GLY B CA 1
ATOM 6290 C C . GLY B 1 178 ? -17.852 12.271 -49.391 1.00 15.84 178 GLY B C 1
ATOM 6291 O O . GLY B 1 178 ? -18.529 12.084 -50.400 1.00 15.42 178 GLY B O 1
ATOM 6292 N N . VAL B 1 179 ? -17.617 11.305 -48.504 1.00 15.37 179 VAL B N 1
ATOM 6293 C CA . VAL B 1 179 ? -18.195 9.977 -48.708 1.00 15.17 179 VAL B CA 1
ATOM 6294 C C . VAL B 1 179 ? -19.670 10.007 -48.309 1.00 14.97 179 VAL B C 1
ATOM 6295 O O . VAL B 1 179 ? -20.004 9.954 -47.125 1.00 14.97 179 VAL B O 1
ATOM 6299 N N . THR B 1 180 ? -20.543 10.087 -49.311 1.00 14.59 180 THR B N 1
ATOM 6300 C CA . THR B 1 180 ? -21.965 10.319 -49.076 1.00 14.68 180 THR B CA 1
ATOM 6301 C C . THR B 1 180 ? -22.830 9.088 -49.327 1.00 14.86 180 THR B C 1
ATOM 6302 O O . THR B 1 180 ? -24.056 9.145 -49.201 1.00 14.76 180 THR B O 1
ATOM 6306 N N . CYS B 1 181 ? -22.189 7.979 -49.690 1.00 14.45 181 CYS B N 1
ATOM 6307 C CA . CYS B 1 181 ? -22.893 6.714 -49.838 1.00 14.54 181 CYS B CA 1
ATOM 6308 C C . CYS B 1 181 ? -23.178 6.122 -48.466 1.00 14.16 181 CYS B C 1
ATOM 6309 O O . CYS B 1 181 ? -22.623 6.572 -47.464 1.00 14.01 181 CYS B O 1
ATOM 6312 N N . PRO B 1 182 ? -24.048 5.103 -48.410 1.00 13.93 182 PRO B N 1
ATOM 6313 C CA . PRO B 1 182 ? -24.305 4.481 -47.119 1.00 13.79 182 PRO B CA 1
ATOM 6314 C C . PRO B 1 182 ? -23.009 3.958 -46.509 1.00 13.51 182 PRO B C 1
ATOM 6315 O O . PRO B 1 182 ? -22.119 3.505 -47.243 1.00 13.82 182 PRO B O 1
ATOM 6319 N N . LEU B 1 183 ? -22.904 4.044 -45.187 1.00 12.68 183 LEU B N 1
ATOM 6320 C CA . LEU B 1 183 ? -21.760 3.509 -44.454 1.00 12.31 183 LEU B CA 1
ATOM 6321 C C . LEU B 1 183 ? -22.249 2.341 -43.628 1.00 11.94 183 LEU B C 1
ATOM 6322 O O . LEU B 1 183 ? -23.448 2.213 -43.395 1.00 12.40 183 LEU B O 1
ATOM 6327 N N . PHE B 1 184 ? -21.332 1.492 -43.179 1.00 11.94 184 PHE B N 1
ATOM 6328 C CA . PHE B 1 184 ? -21.713 0.334 -42.374 1.00 11.72 184 PHE B CA 1
ATOM 6329 C C . PHE B 1 184 ? -20.545 -0.165 -41.535 1.00 11.90 184 PHE B C 1
ATOM 6330 O O . PHE B 1 184 ? -19.397 0.221 -41.762 1.00 11.35 184 PHE B O 1
ATOM 6338 N N . THR B 1 185 ? -20.844 -1.026 -40.565 1.00 11.74 185 THR B N 1
ATOM 6339 C CA . THR B 1 185 ? -19.801 -1.722 -39.828 1.00 12.12 185 THR B CA 1
ATOM 6340 C C . THR B 1 185 ? -19.974 -3.209 -40.060 1.00 12.50 185 THR B C 1
ATOM 6341 O O . THR B 1 185 ? -21.041 -3.650 -40.488 1.00 12.38 185 THR B O 1
ATOM 6345 N N . SER B 1 186 ? -18.932 -3.982 -39.792 1.00 12.72 186 SER B N 1
ATOM 6346 C CA . SER B 1 186 ? -19.068 -5.436 -39.819 1.00 13.23 186 SER B CA 1
ATOM 6347 C C . SER B 1 186 ? -18.459 -6.017 -38.555 1.00 13.13 186 SER B C 1
ATOM 6348 O O . SER B 1 186 ? -17.446 -5.523 -38.064 1.00 13.06 186 SER B O 1
ATOM 6351 N N . ASP B 1 187 ? -19.085 -7.061 -38.021 1.00 12.98 187 ASP B N 1
ATOM 6352 C CA . ASP B 1 187 ? -18.622 -7.667 -36.776 1.00 13.15 187 ASP B CA 1
ATOM 6353 C C . ASP B 1 187 ? -19.076 -9.113 -36.708 1.00 13.26 187 ASP B C 1
ATOM 6354 O O . ASP B 1 187 ? -19.927 -9.528 -37.492 1.00 13.28 187 ASP B O 1
ATOM 6359 N N . GLY B 1 188 ? -18.513 -9.872 -35.769 1.00 13.52 188 GLY B N 1
ATOM 6360 C CA . GLY B 1 188 ? -19.039 -11.206 -35.458 1.00 13.53 188 GLY B CA 1
ATOM 6361 C C . GLY B 1 188 ? -20.495 -11.070 -35.040 1.00 13.78 188 GLY B C 1
ATOM 6362 O O . GLY B 1 188 ? -20.865 -10.103 -34.367 1.00 13.72 188 GLY B O 1
ATOM 6363 N N . PRO B 1 189 ? -21.337 -12.033 -35.439 1.00 13.97 189 PRO B N 1
ATOM 6364 C CA . PRO B 1 189 ? -22.779 -11.897 -35.218 1.00 14.39 189 PRO B CA 1
ATOM 6365 C C . PRO B 1 189 ? -23.240 -12.451 -33.880 1.00 15.14 189 PRO B C 1
ATOM 6366 O O . PRO B 1 189 ? -24.206 -13.223 -33.836 1.00 16.54 189 PRO B O 1
ATOM 6370 N N . TRP B 1 190 ? -22.559 -12.083 -32.803 1.00 14.87 190 TRP B N 1
ATOM 6371 C CA . TRP B 1 190 ? -23.042 -12.410 -31.461 1.00 14.85 190 TRP B CA 1
ATOM 6372 C C . TRP B 1 190 ? -23.105 -11.154 -30.609 1.00 14.75 190 TRP B C 1
ATOM 6373 O O . TRP B 1 190 ? -22.581 -10.102 -30.995 1.00 14.00 190 TRP B O 1
ATOM 6384 N N . ARG B 1 191 ? -23.761 -11.248 -29.461 1.00 14.20 191 ARG B N 1
ATOM 6385 C CA . ARG B 1 191 ? -24.132 -10.035 -28.739 1.00 14.44 191 ARG B CA 1
ATOM 6386 C C . ARG B 1 191 ? -22.940 -9.156 -28.366 1.00 14.12 191 ARG B C 1
ATOM 6387 O O . ARG B 1 191 ? -22.993 -7.947 -28.537 1.00 14.23 191 ARG B O 1
ATOM 6395 N N . ALA B 1 192 ? -21.868 -9.759 -27.860 1.00 14.04 192 ALA B N 1
ATOM 6396 C CA . ALA B 1 192 ? -20.736 -8.973 -27.368 1.00 13.77 192 ALA B CA 1
ATOM 6397 C C . ALA B 1 192 ? -20.104 -8.108 -28.461 1.00 13.86 192 ALA B C 1
ATOM 6398 O O . ALA B 1 192 ? -19.841 -6.923 -28.248 1.00 13.83 192 ALA B O 1
ATOM 6400 N N . THR B 1 193 ? -19.871 -8.701 -29.625 1.00 13.65 193 THR B N 1
ATOM 6401 C CA . THR B 1 193 ? -19.202 -8.002 -30.719 1.00 13.64 193 THR B CA 1
ATOM 6402 C C . THR B 1 193 ? -20.145 -7.013 -31.403 1.00 13.81 193 THR B C 1
ATOM 6403 O O . THR B 1 193 ? -19.730 -5.932 -31.828 1.00 13.61 193 THR B O 1
ATOM 6407 N N . LEU B 1 194 ? -21.414 -7.384 -31.518 1.00 13.55 194 LEU B N 1
ATOM 6408 C CA . LEU B 1 194 ? -22.380 -6.494 -32.142 1.00 14.13 194 LEU B CA 1
ATOM 6409 C C . LEU B 1 194 ? -22.563 -5.248 -31.282 1.00 14.25 194 LEU B C 1
ATOM 6410 O O . LEU B 1 194 ? -22.626 -4.134 -31.796 1.00 14.94 194 LEU B O 1
ATOM 6415 N N . LYS B 1 195 ? -22.625 -5.428 -29.969 1.00 14.22 195 LYS B N 1
ATOM 6416 C CA . LYS B 1 195 ? -22.778 -4.276 -29.080 1.00 14.44 195 LYS B CA 1
ATOM 6417 C C . LYS B 1 195 ? -21.535 -3.389 -29.111 1.00 14.42 195 LYS B C 1
ATOM 6418 O O . LYS B 1 195 ? -21.631 -2.163 -29.201 1.00 14.64 195 LYS B O 1
ATOM 6424 N N . ALA B 1 196 ? -20.364 -4.013 -29.045 1.00 13.84 196 ALA B N 1
ATOM 6425 C CA . ALA B 1 196 ? -19.117 -3.251 -28.967 1.00 13.56 196 ALA B CA 1
ATOM 6426 C C . ALA B 1 196 ? -18.728 -2.564 -30.279 1.00 13.29 196 ALA B C 1
ATOM 6427 O O . ALA B 1 196 ? -18.169 -1.460 -30.271 1.00 13.48 196 ALA B O 1
ATOM 6429 N N . GLY B 1 197 ? -19.007 -3.212 -31.405 1.00 12.63 197 GLY B N 1
ATOM 6430 C CA . GLY B 1 197 ? -18.487 -2.730 -32.680 1.00 13.18 197 GLY B CA 1
ATOM 6431 C C . GLY B 1 197 ? -19.359 -1.790 -33.494 1.00 13.41 197 GLY B C 1
ATOM 6432 O O . GLY B 1 197 ? -18.919 -1.268 -34.521 1.00 13.80 197 GLY B O 1
ATOM 6433 N N . THR B 1 198 ? -20.594 -1.567 -33.055 1.00 13.59 198 THR B N 1
ATOM 6434 C CA . THR B 1 198 ? -21.560 -0.869 -33.900 1.00 13.40 198 THR B CA 1
ATOM 6435 C C . THR B 1 198 ? -21.960 0.512 -33.387 1.00 13.64 198 THR B C 1
ATOM 6436 O O . THR B 1 198 ? -21.714 0.857 -32.231 1.00 13.72 198 THR B O 1
ATOM 6440 N N . LEU B 1 199 ? -22.579 1.298 -34.266 1.00 13.43 199 LEU B N 1
ATOM 6441 C CA . LEU B 1 199 ? -23.300 2.502 -33.858 1.00 13.41 199 LEU B CA 1
ATOM 6442 C C . LEU B 1 199 ? -24.767 2.349 -34.279 1.00 13.62 199 LEU B C 1
ATOM 6443 O O . LEU B 1 199 ? -25.362 3.249 -34.875 1.00 13.28 199 LEU B O 1
ATOM 6448 N N . ILE B 1 200 ? -25.352 1.197 -33.967 1.00 14.04 200 ILE B N 1
ATOM 6449 C CA . ILE B 1 200 ? -26.720 0.928 -34.390 1.00 14.85 200 ILE B CA 1
ATOM 6450 C C . ILE B 1 200 ? -27.700 1.978 -33.866 1.00 15.64 200 ILE B C 1
ATOM 6451 O O . ILE B 1 200 ? -28.644 2.344 -34.563 1.00 16.21 200 ILE B O 1
ATOM 6456 N N . GLU B 1 201 ? -27.461 2.471 -32.654 1.00 17.02 201 GLU B N 1
ATOM 6457 C CA . GLU B 1 201 ? -28.316 3.503 -32.059 1.00 18.23 201 GLU B CA 1
ATOM 6458 C C . GLU B 1 201 ? -28.149 4.848 -32.758 1.00 18.54 201 GLU B C 1
ATOM 6459 O O . GLU B 1 201 ? -28.912 5.786 -32.513 1.00 18.80 201 GLU B O 1
ATOM 6465 N N . GLU B 1 202 ? -27.151 4.932 -33.632 1.00 18.44 202 GLU B N 1
ATOM 6466 C CA . GLU B 1 202 ? -26.951 6.114 -34.459 1.00 18.44 202 GLU B CA 1
ATOM 6467 C C . GLU B 1 202 ? -27.232 5.758 -35.915 1.00 17.88 202 GLU B C 1
ATOM 6468 O O . GLU B 1 202 ? -26.800 6.439 -36.844 1.00 17.55 202 GLU B O 1
ATOM 6474 N N . ASP B 1 203 ? -27.983 4.677 -36.088 1.00 17.69 203 ASP B N 1
ATOM 6475 C CA . ASP B 1 203 ? -28.521 4.288 -37.382 1.00 17.66 203 ASP B CA 1
ATOM 6476 C C . ASP B 1 203 ? -27.448 3.998 -38.425 1.00 16.63 203 ASP B C 1
ATOM 6477 O O . ASP B 1 203 ? -27.644 4.222 -39.622 1.00 16.73 203 ASP B O 1
ATOM 6482 N N . LEU B 1 204 ? -26.310 3.502 -37.961 1.00 15.19 204 LEU B N 1
ATOM 6483 C CA . LEU B 1 204 ? -25.250 3.071 -38.857 1.00 14.10 204 LEU B CA 1
ATOM 6484 C C . LEU B 1 204 ? -25.451 1.593 -39.144 1.00 13.84 204 LEU B C 1
ATOM 6485 O O . LEU B 1 204 ? -25.415 0.779 -38.233 1.00 13.49 204 LEU B O 1
ATOM 6490 N N . PHE B 1 205 ? -25.647 1.266 -40.417 1.00 13.32 205 PHE B N 1
ATOM 6491 C CA . PHE B 1 205 ? -25.977 -0.093 -40.851 1.00 12.79 205 PHE B CA 1
ATOM 6492 C C . PHE B 1 205 ? -24.971 -1.117 -40.328 1.00 12.82 205 PHE B C 1
ATOM 6493 O O . PHE B 1 205 ? -23.773 -0.845 -40.248 1.00 12.27 205 PHE B O 1
ATOM 6501 N N . VAL B 1 206 ? -25.481 -2.295 -39.983 1.00 12.47 206 VAL B N 1
ATOM 6502 C CA . VAL B 1 206 ? -24.712 -3.349 -39.336 1.00 12.65 206 VAL B CA 1
ATOM 6503 C C . VAL B 1 206 ? -24.704 -4.590 -40.222 1.00 12.57 206 VAL B C 1
ATOM 6504 O O . VAL B 1 206 ? -25.749 -5.012 -40.718 1.00 12.42 206 VAL B O 1
ATOM 6508 N N . THR B 1 207 ? -23.523 -5.161 -40.428 1.00 12.59 207 THR B N 1
ATOM 6509 C CA . THR B 1 207 ? -23.400 -6.412 -41.164 1.00 12.60 207 THR B CA 1
ATOM 6510 C C . THR B 1 207 ? -22.599 -7.389 -40.310 1.00 12.71 207 THR B C 1
ATOM 6511 O O . THR B 1 207 ? -21.946 -6.986 -39.345 1.00 12.53 207 THR B O 1
ATOM 6515 N N . GLY B 1 208 ? -22.656 -8.671 -40.656 1.00 13.11 208 GLY B N 1
ATOM 6516 C CA . GLY B 1 208 ? -22.022 -9.692 -39.841 1.00 13.21 208 GLY B CA 1
ATOM 6517 C C . GLY B 1 208 ? -20.985 -10.491 -40.604 1.00 13.34 208 GLY B C 1
ATOM 6518 O O . GLY B 1 208 ? -21.061 -10.618 -41.822 1.00 13.82 208 GLY B O 1
ATOM 6519 N N . ASN B 1 209 ? -20.001 -11.015 -39.881 1.00 12.92 209 ASN B N 1
ATOM 6520 C CA . ASN B 1 209 ? -18.962 -11.843 -40.473 1.00 13.08 209 ASN B CA 1
ATOM 6521 C C . ASN B 1 209 ? -19.014 -13.235 -39.860 1.00 12.77 209 ASN B C 1
ATOM 6522 O O . ASN B 1 209 ? -18.976 -13.386 -38.644 1.00 12.60 209 ASN B O 1
ATOM 6527 N N . PHE B 1 210 ? -19.096 -14.247 -40.710 1.00 13.12 210 PHE B N 1
ATOM 6528 C CA . PHE B 1 210 ? -19.191 -15.621 -40.244 1.00 13.68 210 PHE B CA 1
ATOM 6529 C C . PHE B 1 210 ? -18.925 -16.555 -41.409 1.00 13.82 210 PHE B C 1
ATOM 6530 O O . PHE B 1 210 ? -18.887 -16.115 -42.555 1.00 13.88 210 PHE B O 1
ATOM 6538 N N . GLY B 1 211 ? -18.731 -17.838 -41.121 1.00 14.24 211 GLY B N 1
ATOM 6539 C CA . GLY B 1 211 ? -18.276 -18.766 -42.154 1.00 14.25 211 GLY B CA 1
ATOM 6540 C C . GLY B 1 211 ? -19.186 -19.957 -42.370 1.00 14.72 211 GLY B C 1
ATOM 6541 O O . GLY B 1 211 ? -18.870 -20.851 -43.159 1.00 14.22 211 GLY B O 1
ATOM 6542 N N . SER B 1 212 ? -20.315 -19.965 -41.666 1.00 14.82 212 SER B N 1
ATOM 6543 C CA . SER B 1 212 ? -21.275 -21.068 -41.749 1.00 15.00 212 SER B CA 1
ATOM 6544 C C . SER B 1 212 ? -22.548 -20.732 -40.985 1.00 15.06 212 SER B C 1
ATOM 6545 O O . SER B 1 212 ? -22.680 -19.644 -40.423 1.00 14.84 212 SER B O 1
ATOM 6548 N N . LYS B 1 213 ? -23.486 -21.675 -40.958 1.00 14.88 213 LYS B N 1
ATOM 6549 C CA . LYS B 1 213 ? -24.694 -21.513 -40.157 1.00 15.42 213 LYS B CA 1
ATOM 6550 C C . LYS B 1 213 ? -25.378 -20.172 -40.400 1.00 14.83 213 LYS B C 1
ATOM 6551 O O . LYS B 1 213 ? -25.694 -19.458 -39.453 1.00 14.65 213 LYS B O 1
ATOM 6557 N N . ALA B 1 214 ? -25.630 -19.831 -41.661 1.00 14.99 214 ALA B N 1
ATOM 6558 C CA . ALA B 1 214 ? -26.247 -18.537 -41.959 1.00 14.99 214 ALA B CA 1
ATOM 6559 C C . ALA B 1 214 ? -27.599 -18.349 -41.264 1.00 15.09 214 ALA B C 1
ATOM 6560 O O . ALA B 1 214 ? -27.886 -17.278 -40.741 1.00 15.05 214 ALA B O 1
ATOM 6562 N N . PRO B 1 215 ? -28.444 -19.387 -41.261 1.00 15.16 215 PRO B N 1
ATOM 6563 C CA . PRO B 1 215 ? -29.739 -19.217 -40.605 1.00 15.31 215 PRO B CA 1
ATOM 6564 C C . PRO B 1 215 ? -29.589 -18.810 -39.139 1.00 15.51 215 PRO B C 1
ATOM 6565 O O . PRO B 1 215 ? -30.275 -17.898 -38.676 1.00 15.47 215 PRO B O 1
ATOM 6569 N N . TYR B 1 216 ? -28.707 -19.482 -38.412 1.00 15.30 216 TYR B N 1
ATOM 6570 C CA . TYR B 1 216 ? -28.515 -19.148 -37.010 1.00 15.92 216 TYR B CA 1
ATOM 6571 C C . TYR B 1 216 ? -27.886 -17.772 -36.843 1.00 15.39 216 TYR B C 1
ATOM 6572 O O . TYR B 1 216 ? -28.336 -16.961 -36.026 1.00 15.32 216 TYR B O 1
ATOM 6581 N N . ASN B 1 217 ? -26.832 -17.515 -37.607 1.00 15.04 217 ASN B N 1
ATOM 6582 C CA . ASN B 1 217 ? -26.111 -16.249 -37.492 1.00 14.93 217 ASN B CA 1
ATOM 6583 C C . ASN B 1 217 ? -26.951 -15.049 -37.916 1.00 14.87 217 ASN B C 1
ATOM 6584 O O . ASN B 1 217 ? -26.952 -14.011 -37.249 1.00 14.76 217 ASN B O 1
ATOM 6589 N N . PHE B 1 218 ? -27.687 -15.194 -39.010 1.00 14.86 218 PHE B N 1
ATOM 6590 C CA . PHE B 1 218 ? -28.638 -14.154 -39.389 1.00 15.15 218 PHE B CA 1
ATOM 6591 C C . PHE B 1 218 ? -29.730 -13.957 -38.325 1.00 15.65 218 PHE B C 1
ATOM 6592 O O . PHE B 1 218 ? -30.211 -12.842 -38.124 1.00 15.44 218 PHE B O 1
ATOM 6600 N N . SER B 1 219 ? -30.116 -15.023 -37.630 1.00 16.20 219 SER B N 1
ATOM 6601 C CA . SER B 1 219 ? -31.144 -14.868 -36.596 1.00 17.03 219 SER B CA 1
ATOM 6602 C C . SER B 1 219 ? -30.621 -14.019 -35.442 1.00 16.95 219 SER B C 1
ATOM 6603 O O . SER B 1 219 ? -31.362 -13.239 -34.854 1.00 17.11 219 SER B O 1
ATOM 6606 N N . GLN B 1 220 ? -29.342 -14.175 -35.117 1.00 16.88 220 GLN B N 1
ATOM 6607 C CA . GLN B 1 220 ? -28.750 -13.392 -34.036 1.00 17.13 220 GLN B CA 1
ATOM 6608 C C . GLN B 1 220 ? -28.669 -11.919 -34.421 1.00 16.58 220 GLN B C 1
ATOM 6609 O O . GLN B 1 220 ? -28.921 -11.042 -33.601 1.00 16.43 220 GLN B O 1
ATOM 6615 N N . MET B 1 221 ? -28.342 -11.653 -35.681 1.00 16.01 221 MET B N 1
ATOM 6616 C CA . MET B 1 221 ? -28.324 -10.284 -36.187 1.00 15.78 221 MET B CA 1
ATOM 6617 C C . MET B 1 221 ? -29.735 -9.707 -36.184 1.00 15.83 221 MET B C 1
ATOM 6618 O O . MET B 1 221 ? -29.956 -8.571 -35.773 1.00 15.70 221 MET B O 1
ATOM 6623 N N . GLN B 1 222 ? -30.691 -10.499 -36.647 1.00 16.30 222 GLN B N 1
ATOM 6624 C CA . GLN B 1 222 ? -32.073 -10.043 -36.675 1.00 16.86 222 GLN B CA 1
ATOM 6625 C C . GLN B 1 222 ? -32.575 -9.677 -35.280 1.00 17.08 222 GLN B C 1
ATOM 6626 O O . GLN B 1 222 ? -33.267 -8.675 -35.101 1.00 17.13 222 GLN B O 1
ATOM 6632 N N . GLU B 1 223 ? -32.246 -10.502 -34.293 1.00 17.55 223 GLU B N 1
ATOM 6633 C CA . GLU B 1 223 ? -32.629 -10.208 -32.920 1.00 18.41 223 GLU B CA 1
ATOM 6634 C C . GLU B 1 223 ? -32.035 -8.871 -32.501 1.00 18.17 223 GLU B C 1
ATOM 6635 O O . GLU B 1 223 ? -32.701 -8.056 -31.867 1.00 18.37 223 GLU B O 1
ATOM 6641 N N . PHE B 1 224 ? -30.775 -8.650 -32.864 1.00 17.59 224 PHE B N 1
ATOM 6642 C CA . PHE B 1 224 ? -30.101 -7.400 -32.542 1.00 17.09 224 PHE B CA 1
ATOM 6643 C C . PHE B 1 224 ? -30.797 -6.215 -33.224 1.00 16.86 224 PHE B C 1
ATOM 6644 O O . PHE B 1 224 ? -30.989 -5.157 -32.613 1.00 16.50 224 PHE B O 1
ATOM 6652 N N . PHE B 1 225 ? -31.187 -6.392 -34.484 1.00 16.62 225 PHE B N 1
ATOM 6653 C CA . PHE B 1 225 ? -31.899 -5.332 -35.194 1.00 16.74 225 PHE B CA 1
ATOM 6654 C C . PHE B 1 225 ? -33.245 -5.088 -34.524 1.00 17.01 225 PHE B C 1
ATOM 6655 O O . PHE B 1 225 ? -33.631 -3.947 -34.298 1.00 16.50 225 PHE B O 1
ATOM 6663 N N . ASP B 1 226 ? -33.955 -6.172 -34.221 1.00 17.47 226 ASP B N 1
ATOM 6664 C CA . ASP B 1 226 ? -35.297 -6.074 -33.632 1.00 18.09 226 ASP B CA 1
ATOM 6665 C C . ASP B 1 226 ? -35.240 -5.358 -32.289 1.00 18.65 226 ASP B C 1
ATOM 6666 O O . ASP B 1 226 ? -36.075 -4.503 -31.982 1.00 18.79 226 ASP B O 1
ATOM 6671 N N . GLU B 1 227 ? -34.248 -5.717 -31.484 1.00 19.12 227 GLU B N 1
ATOM 6672 C CA . GLU B 1 227 ? -34.055 -5.103 -30.175 1.00 19.87 227 GLU B CA 1
ATOM 6673 C C . GLU B 1 227 ? -33.931 -3.583 -30.288 1.00 19.99 227 GLU B C 1
ATOM 6674 O O . GLU B 1 227 ? -34.368 -2.846 -29.401 1.00 19.82 227 GLU B O 1
ATOM 6680 N N . HIS B 1 228 ? -33.329 -3.119 -31.380 1.00 19.67 228 HIS B N 1
ATOM 6681 C CA . HIS B 1 228 ? -33.127 -1.685 -31.584 1.00 19.80 228 HIS B CA 1
ATOM 6682 C C . HIS B 1 228 ? -34.142 -1.082 -32.540 1.00 19.66 228 HIS B C 1
ATOM 6683 O O . HIS B 1 228 ? -34.004 0.067 -32.950 1.00 19.61 228 HIS B O 1
ATOM 6690 N N . GLY B 1 229 ? -35.149 -1.868 -32.902 1.00 19.75 229 GLY B N 1
ATOM 6691 C CA . GLY B 1 229 ? -36.228 -1.383 -33.758 1.00 19.59 229 GLY B CA 1
ATOM 6692 C C . GLY B 1 229 ? -35.806 -1.076 -35.183 1.00 19.89 229 GLY B C 1
ATOM 6693 O O . GLY B 1 229 ? -36.451 -0.282 -35.874 1.00 19.78 229 GLY B O 1
ATOM 6694 N N . LYS B 1 230 ? -34.736 -1.713 -35.646 1.00 19.59 230 LYS B N 1
ATOM 6695 C CA . LYS B 1 230 ? -34.248 -1.442 -36.990 1.00 19.90 230 LYS B CA 1
ATOM 6696 C C . LYS B 1 230 ? -34.820 -2.428 -37.997 1.00 20.14 230 LYS B C 1
ATOM 6697 O O . LYS B 1 230 ? -34.846 -3.640 -37.763 1.00 20.28 230 LYS B O 1
ATOM 6703 N N . LYS B 1 231 ? -35.292 -1.895 -39.116 1.00 20.13 231 LYS B N 1
ATOM 6704 C CA . LYS B 1 231 ? -35.746 -2.714 -40.223 1.00 20.53 231 LYS B CA 1
ATOM 6705 C C . LYS B 1 231 ? -34.729 -2.630 -41.352 1.00 19.76 231 LYS B C 1
ATOM 6706 O O . LYS B 1 231 ? -34.713 -1.672 -42.123 1.00 20.46 231 LYS B O 1
ATOM 6712 N N . TRP B 1 232 ? -33.873 -3.642 -41.425 1.00 18.51 232 TRP B N 1
ATOM 6713 C CA . TRP B 1 232 ? -32.714 -3.623 -42.304 1.00 17.39 232 TRP B CA 1
ATOM 6714 C C . TRP B 1 232 ? -32.565 -4.964 -42.992 1.00 16.54 232 TRP B C 1
ATOM 6715 O O . TRP B 1 232 ? -32.992 -5.989 -42.459 1.00 16.40 232 TRP B O 1
ATOM 6726 N N . PRO B 1 233 ? -31.939 -4.964 -44.176 1.00 15.41 233 PRO B N 1
ATOM 6727 C CA . PRO B 1 233 ? -31.607 -6.192 -44.871 1.00 14.73 233 PRO B CA 1
ATOM 6728 C C . PRO B 1 233 ? -30.492 -6.915 -44.133 1.00 14.08 233 PRO B C 1
ATOM 6729 O O . PRO B 1 233 ? -29.748 -6.295 -43.374 1.00 13.86 233 PRO B O 1
ATOM 6733 N N . LEU B 1 234 ? -30.380 -8.220 -44.349 1.00 13.39 234 LEU B N 1
ATOM 6734 C CA . LEU B 1 234 ? -29.301 -8.992 -43.748 1.00 13.42 234 LEU B CA 1
ATOM 6735 C C . LEU B 1 234 ? -28.171 -9.155 -44.744 1.00 13.19 234 LEU B C 1
ATOM 6736 O O . LEU B 1 234 ? -28.393 -9.545 -45.891 1.00 13.06 234 LEU B O 1
ATOM 6741 N N . MET B 1 235 ? -26.954 -8.858 -44.306 1.00 12.85 235 MET B N 1
ATOM 6742 C CA . MET B 1 235 ? -25.800 -9.062 -45.162 1.00 13.01 235 MET B CA 1
ATOM 6743 C C . MET B 1 235 ? -24.638 -9.627 -44.369 1.00 12.94 235 MET B C 1
ATOM 6744 O O . MET B 1 235 ? -24.357 -9.174 -43.257 1.00 13.10 235 MET B O 1
ATOM 6749 N N . CYS B 1 236 ? -23.982 -10.629 -44.944 1.00 13.05 236 CYS B N 1
ATOM 6750 C CA . CYS B 1 236 ? -22.752 -11.156 -44.397 1.00 13.36 236 CYS B CA 1
ATOM 6751 C C . CYS B 1 236 ? -21.611 -10.496 -45.159 1.00 12.98 236 CYS B C 1
ATOM 6752 O O . CYS B 1 236 ? -21.389 -10.797 -46.337 1.00 12.75 236 CYS B O 1
ATOM 6755 N N . MET B 1 237 ? -20.902 -9.592 -44.491 1.00 12.77 237 MET B N 1
ATOM 6756 C CA . MET B 1 237 ? -19.836 -8.810 -45.126 1.00 13.07 237 MET B CA 1
ATOM 6757 C C . MET B 1 237 ? -18.534 -9.588 -45.288 1.00 13.09 237 MET B C 1
ATOM 6758 O O . MET B 1 237 ? -17.685 -9.216 -46.086 1.00 12.39 237 MET B O 1
ATOM 6763 N N . GLU B 1 238 ? -18.362 -10.654 -44.516 1.00 12.88 238 GLU B N 1
ATOM 6764 C CA . GLU B 1 238 ? -17.235 -11.547 -44.734 1.00 13.17 238 GLU B CA 1
ATOM 6765 C C . GLU B 1 238 ? -17.748 -12.941 -44.514 1.00 13.11 238 GLU B C 1
ATOM 6766 O O . GLU B 1 238 ? -17.881 -13.378 -43.369 1.00 13.18 238 GLU B O 1
ATOM 6772 N N . PHE B 1 239 ? -18.065 -13.635 -45.595 1.00 12.73 239 PHE B N 1
ATOM 6773 C CA . PHE B 1 239 ? -18.394 -15.036 -45.458 1.00 12.54 239 PHE B CA 1
ATOM 6774 C C . PHE B 1 239 ? -17.121 -15.829 -45.703 1.00 12.77 239 PHE B C 1
ATOM 6775 O O . PHE B 1 239 ? -16.694 -16.006 -46.836 1.00 12.52 239 PHE B O 1
ATOM 6783 N N . TRP B 1 240 ? -16.493 -16.261 -44.614 1.00 13.28 240 TRP B N 1
ATOM 6784 C CA . TRP B 1 240 ? -15.201 -16.930 -44.687 1.00 13.98 240 TRP B CA 1
ATOM 6785 C C . TRP B 1 240 ? -15.344 -18.275 -45.379 1.00 14.29 240 TRP B C 1
ATOM 6786 O O . TRP B 1 240 ? -15.872 -19.229 -44.804 1.00 14.57 240 TRP B O 1
ATOM 6797 N N . ASP B 1 241 ? -14.871 -18.351 -46.618 1.00 14.41 241 ASP B N 1
ATOM 6798 C CA . ASP B 1 241 ? -15.091 -19.538 -47.442 1.00 14.54 241 ASP B CA 1
ATOM 6799 C C . ASP B 1 241 ? -13.940 -20.537 -47.407 1.00 14.98 241 ASP B C 1
ATOM 6800 O O . ASP B 1 241 ? -14.028 -21.619 -48.006 1.00 14.98 241 ASP B O 1
ATOM 6805 N N . GLY B 1 242 ? -12.869 -20.176 -46.708 1.00 15.02 242 GLY B N 1
ATOM 6806 C CA . GLY B 1 242 ? -11.663 -20.991 -46.687 1.00 15.66 242 GLY B CA 1
ATOM 6807 C C . GLY B 1 242 ? -10.898 -20.763 -45.400 1.00 16.61 242 GLY B C 1
ATOM 6808 O O . GLY B 1 242 ? -11.497 -20.472 -44.363 1.00 16.51 242 GLY B O 1
ATOM 6809 N N . TRP B 1 243 ? -9.577 -20.884 -45.476 1.00 17.01 243 TRP B N 1
ATOM 6810 C CA . TRP B 1 243 ? -8.702 -20.795 -44.306 1.00 18.21 243 TRP B CA 1
ATOM 6811 C C . TRP B 1 243 ? -7.385 -20.167 -44.738 1.00 17.17 243 TRP B C 1
ATOM 6812 O O . TRP B 1 243 ? -6.890 -20.474 -45.817 1.00 17.07 243 TRP B O 1
ATOM 6823 N N . PHE B 1 244 ? -6.794 -19.316 -43.904 1.00 16.71 244 PHE B N 1
ATOM 6824 C CA . PHE B 1 244 ? -5.430 -18.868 -44.182 1.00 16.08 244 PHE B CA 1
ATOM 6825 C C . PHE B 1 244 ? -4.449 -19.854 -43.555 1.00 16.03 244 PHE B C 1
ATOM 6826 O O . PHE B 1 244 ? -4.849 -20.700 -42.755 1.00 16.48 244 PHE B O 1
ATOM 6834 N N . ASN B 1 245 ? -3.172 -19.750 -43.918 1.00 15.51 245 ASN B N 1
ATOM 6835 C CA . ASN B 1 245 ? -2.157 -20.671 -43.404 1.00 15.13 245 ASN B CA 1
ATOM 6836 C C . ASN B 1 245 ? -1.056 -19.994 -42.598 1.00 14.59 245 ASN B C 1
ATOM 6837 O O . ASN B 1 245 ? -0.777 -18.806 -42.769 1.00 13.10 245 ASN B O 1
ATOM 6842 N N . ARG B 1 246 ? -0.453 -20.762 -41.697 1.00 14.25 246 ARG B N 1
ATOM 6843 C CA . ARG B 1 246 ? 0.616 -20.248 -40.843 1.00 14.37 246 ARG B CA 1
ATOM 6844 C C . ARG B 1 246 ? 1.795 -21.208 -40.911 1.00 14.22 246 ARG B C 1
ATOM 6845 O O . ARG B 1 246 ? 1.599 -22.408 -41.075 1.00 13.80 246 ARG B O 1
ATOM 6853 N N . TRP B 1 247 ? 3.016 -20.687 -40.802 1.00 14.01 247 TRP B N 1
ATOM 6854 C CA . TRP B 1 247 ? 4.198 -21.535 -40.872 1.00 14.36 247 TRP B CA 1
ATOM 6855 C C . TRP B 1 247 ? 4.120 -22.633 -39.817 1.00 14.99 247 TRP B C 1
ATOM 6856 O O . TRP B 1 247 ? 3.703 -22.387 -38.685 1.00 14.99 247 TRP B O 1
ATOM 6867 N N . LYS B 1 248 ? 4.511 -23.839 -40.215 1.00 15.31 248 LYS B N 1
ATOM 6868 C CA . LYS B 1 248 ? 4.560 -25.002 -39.321 1.00 16.56 248 LYS B CA 1
ATOM 6869 C C . LYS B 1 248 ? 3.217 -25.692 -39.102 1.00 16.60 248 LYS B C 1
ATOM 6870 O O . LYS B 1 248 ? 3.161 -26.773 -38.508 1.00 16.77 248 LYS B O 1
ATOM 6876 N N . GLU B 1 249 ? 2.136 -25.072 -39.563 1.00 16.74 249 GLU B N 1
ATOM 6877 C CA . GLU B 1 249 ? 0.807 -25.635 -39.337 1.00 17.27 249 GLU B CA 1
ATOM 6878 C C . GLU B 1 249 ? 0.225 -26.241 -40.613 1.00 17.21 249 GLU B C 1
ATOM 6879 O O . GLU B 1 249 ? 0.473 -25.752 -41.714 1.00 17.01 249 GLU B O 1
ATOM 6885 N N . PRO B 1 250 ? -0.553 -27.321 -40.471 1.00 17.50 250 PRO B N 1
ATOM 6886 C CA . PRO B 1 250 ? -1.055 -28.026 -41.650 1.00 17.68 250 PRO B CA 1
ATOM 6887 C C . PRO B 1 250 ? -2.066 -27.213 -42.467 1.00 17.87 250 PRO B C 1
ATOM 6888 O O . PRO B 1 250 ? -2.818 -26.407 -41.921 1.00 17.82 250 PRO B O 1
ATOM 6892 N N . ILE B 1 251 ? -2.079 -27.439 -43.774 1.00 18.21 251 ILE B N 1
ATOM 6893 C CA . ILE B 1 251 ? -3.081 -26.835 -44.626 1.00 18.93 251 ILE B CA 1
ATOM 6894 C C . ILE B 1 251 ? -4.411 -27.544 -44.416 1.00 19.47 251 ILE B C 1
ATOM 6895 O O . ILE B 1 251 ? -4.494 -28.766 -44.497 1.00 19.72 251 ILE B O 1
ATOM 6900 N N . ILE B 1 252 ? -5.443 -26.767 -44.122 1.00 20.32 252 ILE B N 1
ATOM 6901 C CA . ILE B 1 252 ? -6.785 -27.298 -43.996 1.00 21.14 252 ILE B CA 1
ATOM 6902 C C . ILE B 1 252 ? -7.601 -26.714 -45.132 1.00 20.87 252 ILE B C 1
ATOM 6903 O O . ILE B 1 252 ? -7.522 -25.515 -45.412 1.00 21.48 252 ILE B O 1
ATOM 6908 N N . THR B 1 253 ? -8.351 -27.561 -45.821 1.00 20.01 253 THR B N 1
ATOM 6909 C CA . THR B 1 253 ? -9.215 -27.084 -46.881 1.00 19.14 253 THR B CA 1
ATOM 6910 C C . THR B 1 253 ? -10.655 -27.396 -46.517 1.00 18.53 253 THR B C 1
ATOM 6911 O O . THR B 1 253 ? -10.925 -28.179 -45.602 1.00 18.36 253 THR B O 1
ATOM 6915 N N . ARG B 1 254 ? -11.575 -26.770 -47.235 1.00 17.62 254 ARG B N 1
ATOM 6916 C CA . ARG B 1 254 ? -12.988 -26.918 -46.956 1.00 16.90 254 ARG B CA 1
ATOM 6917 C C . ARG B 1 254 ? -13.678 -27.512 -48.169 1.00 16.72 254 ARG B C 1
ATOM 6918 O O . ARG B 1 254 ? -13.382 -27.133 -49.292 1.00 17.30 254 ARG B O 1
ATOM 6926 N N . ASP B 1 255 ? -14.601 -28.437 -47.939 1.00 16.48 255 ASP B N 1
ATOM 6927 C CA . ASP B 1 255 ? -15.285 -29.120 -49.034 1.00 16.45 255 ASP B CA 1
ATOM 6928 C C . ASP B 1 255 ? -16.026 -28.141 -49.946 1.00 15.95 255 ASP B C 1
ATOM 6929 O O . ASP B 1 255 ? -16.810 -27.323 -49.466 1.00 16.02 255 ASP B O 1
ATOM 6934 N N . PRO B 1 256 ? -15.782 -28.221 -51.265 1.00 15.59 256 PRO B N 1
ATOM 6935 C CA . PRO B 1 256 ? -16.452 -27.345 -52.235 1.00 15.27 256 PRO B CA 1
ATOM 6936 C C . PRO B 1 256 ? -17.977 -27.371 -52.162 1.00 15.04 256 PRO B C 1
ATOM 6937 O O . PRO B 1 256 ? -18.611 -26.320 -52.185 1.00 14.73 256 PRO B O 1
ATOM 6941 N N . LYS B 1 257 ? -18.562 -28.561 -52.076 1.00 14.73 257 LYS B N 1
ATOM 6942 C CA . LYS B 1 257 ? -20.020 -28.676 -52.045 1.00 14.55 257 LYS B CA 1
ATOM 6943 C C . LYS B 1 257 ? -20.613 -28.104 -50.762 1.00 14.29 257 LYS B C 1
ATOM 6944 O O . LYS B 1 257 ? -21.606 -27.369 -50.798 1.00 14.02 257 LYS B O 1
ATOM 6950 N N . GLU B 1 258 ? -20.003 -28.432 -49.629 1.00 14.07 258 GLU B N 1
ATOM 6951 C CA . GLU B 1 258 ? -20.461 -27.904 -48.349 1.00 14.12 258 GLU B CA 1
ATOM 6952 C C . GLU B 1 258 ? -20.405 -26.377 -48.344 1.00 13.83 258 GLU B C 1
ATOM 6953 O O . GLU B 1 258 ? -21.336 -25.710 -47.885 1.00 13.28 258 GLU B O 1
ATOM 6959 N N . LEU B 1 259 ? -19.308 -25.830 -48.860 1.00 13.41 259 LEU B N 1
ATOM 6960 C CA . LEU B 1 259 ? -19.152 -24.375 -48.920 1.00 13.34 259 LEU B CA 1
ATOM 6961 C C . LEU B 1 259 ? -20.220 -23.767 -49.818 1.00 13.28 259 LEU B C 1
ATOM 6962 O O . LEU B 1 259 ? -20.825 -22.745 -49.480 1.00 13.15 259 LEU B O 1
ATOM 6967 N N . ALA B 1 260 ? -20.458 -24.391 -50.967 1.00 13.03 260 ALA B N 1
ATOM 6968 C CA . ALA B 1 260 ? -21.454 -23.861 -51.887 1.00 12.92 260 ALA B CA 1
ATOM 6969 C C . ALA B 1 260 ? -22.833 -23.893 -51.241 1.00 12.80 260 ALA B C 1
ATOM 6970 O O . ALA B 1 260 ? -23.629 -22.972 -51.417 1.00 12.63 260 ALA B O 1
ATOM 6972 N N . ASP B 1 261 ? -23.113 -24.951 -50.483 1.00 13.05 261 ASP B N 1
ATOM 6973 C CA . ASP B 1 261 ? -24.373 -25.033 -49.748 1.00 13.13 261 ASP B CA 1
ATOM 6974 C C . ASP B 1 261 ? -24.480 -23.916 -48.713 1.00 12.86 261 ASP B C 1
ATOM 6975 O O . ASP B 1 261 ? -25.536 -23.310 -48.551 1.00 12.70 261 ASP B O 1
ATOM 6980 N N . ALA B 1 262 ? -23.388 -23.666 -47.994 1.00 12.86 262 ALA B N 1
ATOM 6981 C CA . ALA B 1 262 ? -23.359 -22.629 -46.969 1.00 12.84 262 ALA B CA 1
ATOM 6982 C C . ALA B 1 262 ? -23.615 -21.258 -47.583 1.00 12.78 262 ALA B C 1
ATOM 6983 O O . ALA B 1 262 ? -24.314 -20.423 -47.010 1.00 13.28 262 ALA B O 1
ATOM 6985 N N . VAL B 1 263 ? -23.029 -21.029 -48.751 1.00 12.84 263 VAL B N 1
ATOM 6986 C CA . VAL B 1 263 ? -23.247 -19.783 -49.473 1.00 12.81 263 VAL B CA 1
ATOM 6987 C C . VAL B 1 263 ? -24.715 -19.684 -49.884 1.00 12.97 263 VAL B C 1
ATOM 6988 O O . VAL B 1 263 ? -25.340 -18.633 -49.737 1.00 12.91 263 VAL B O 1
ATOM 6992 N N . ARG B 1 264 ? -25.279 -20.790 -50.364 1.00 12.67 264 ARG B N 1
ATOM 6993 C CA . ARG B 1 264 ? -26.699 -20.792 -50.730 1.00 12.52 264 ARG B CA 1
ATOM 6994 C C . ARG B 1 264 ? -27.593 -20.324 -49.581 1.00 12.54 264 ARG B C 1
ATOM 6995 O O . ARG B 1 264 ? -28.531 -19.554 -49.793 1.00 12.80 264 ARG B O 1
ATOM 7003 N N . GLU B 1 265 ? -27.304 -20.783 -48.366 1.00 12.93 265 GLU B N 1
ATOM 7004 C CA . GLU B 1 265 ? -28.104 -20.411 -47.201 1.00 13.25 265 GLU B CA 1
ATOM 7005 C C . GLU B 1 265 ? -28.060 -18.910 -46.949 1.00 13.37 265 GLU B C 1
ATOM 7006 O O . GLU B 1 265 ? -29.073 -18.293 -46.618 1.00 13.22 265 GLU B O 1
ATOM 7012 N N . VAL B 1 266 ? -26.880 -18.319 -47.089 1.00 12.91 266 VAL B N 1
ATOM 7013 C CA . VAL B 1 266 ? -26.770 -16.871 -46.973 1.00 13.06 266 VAL B CA 1
ATOM 7014 C C . VAL B 1 266 ? -27.682 -16.197 -47.992 1.00 12.89 266 VAL B C 1
ATOM 7015 O O . VAL B 1 266 ? -28.476 -15.309 -47.658 1.00 12.80 266 VAL B O 1
ATOM 7019 N N . LEU B 1 267 ? -27.554 -16.609 -49.248 1.00 13.02 267 LEU B N 1
ATOM 7020 C CA . LEU B 1 267 ? -28.286 -15.956 -50.325 1.00 12.93 267 LEU B CA 1
ATOM 7021 C C . LEU B 1 267 ? -29.795 -16.155 -50.236 1.00 13.28 267 LEU B C 1
ATOM 7022 O O . LEU B 1 267 ? -30.570 -15.349 -50.759 1.00 13.21 267 LEU B O 1
ATOM 7027 N N . GLU B 1 268 ? -30.216 -17.220 -49.564 1.00 13.75 268 GLU B N 1
ATOM 7028 C CA . GLU B 1 268 ? -31.642 -17.465 -49.388 1.00 14.68 268 GLU B CA 1
ATOM 7029 C C . GLU B 1 268 ? -32.294 -16.419 -48.484 1.00 15.23 268 GLU B C 1
ATOM 7030 O O . GLU B 1 268 ? -33.487 -16.150 -48.601 1.00 15.65 268 GLU B O 1
ATOM 7036 N N . GLN B 1 269 ? -31.505 -15.819 -47.599 1.00 15.04 269 GLN B N 1
ATOM 7037 C CA . GLN B 1 269 ? -32.036 -14.847 -46.646 1.00 15.37 269 GLN B CA 1
ATOM 7038 C C . GLN B 1 269 ? -31.546 -13.421 -46.880 1.00 14.68 269 GLN B C 1
ATOM 7039 O O . GLN B 1 269 ? -32.160 -12.454 -46.416 1.00 14.55 269 GLN B O 1
ATOM 7045 N N . GLY B 1 270 ? -30.426 -13.278 -47.567 1.00 14.10 270 GLY B N 1
ATOM 7046 C CA . GLY B 1 270 ? -29.856 -11.952 -47.720 1.00 13.57 270 GLY B CA 1
ATOM 7047 C C . GLY B 1 270 ? -28.704 -11.854 -48.691 1.00 13.27 270 GLY B C 1
ATOM 7048 O O . GLY B 1 270 ? -28.666 -12.549 -49.710 1.00 13.39 270 GLY B O 1
ATOM 7049 N N . SER B 1 271 ? -27.772 -10.960 -48.371 1.00 12.60 271 SER B N 1
ATOM 7050 C CA . SER B 1 271 ? -26.667 -10.630 -49.261 1.00 12.11 271 SER B CA 1
ATOM 7051 C C . SER B 1 271 ? -25.356 -11.168 -48.709 1.00 11.68 271 SER B C 1
ATOM 7052 O O . SER B 1 271 ? -25.253 -11.509 -47.526 1.00 11.56 271 SER B O 1
ATOM 7055 N N . ILE B 1 272 ? -24.353 -11.244 -49.573 1.00 11.73 272 ILE B N 1
ATOM 7056 C CA . ILE B 1 272 ? -23.090 -11.858 -49.198 1.00 11.45 272 ILE B CA 1
ATOM 7057 C C . ILE B 1 272 ? -21.885 -11.139 -49.782 1.00 11.92 272 ILE B C 1
ATOM 7058 O O . ILE B 1 272 ? -21.964 -10.485 -50.827 1.00 11.36 272 ILE B O 1
ATOM 7063 N N . ASN B 1 273 ? -20.768 -11.267 -49.080 1.00 11.37 273 ASN B N 1
ATOM 7064 C CA . ASN B 1 273 ? -19.468 -10.963 -49.643 1.00 12.00 273 ASN B CA 1
ATOM 7065 C C . ASN B 1 273 ? -18.550 -12.127 -49.313 1.00 11.93 273 ASN B C 1
ATOM 7066 O O . ASN B 1 273 ? -18.198 -12.340 -48.149 1.00 12.04 273 ASN B O 1
ATOM 7071 N N . LEU B 1 274 ? -18.195 -12.897 -50.336 1.00 11.96 274 LEU B N 1
ATOM 7072 C CA . LEU B 1 274 ? -17.314 -14.045 -50.167 1.00 12.49 274 LEU B CA 1
ATOM 7073 C C . LEU B 1 274 ? -15.932 -13.571 -49.781 1.00 12.29 274 LEU B C 1
ATOM 7074 O O . LEU B 1 274 ? -15.325 -12.788 -50.491 1.00 12.73 274 LEU B O 1
ATOM 7079 N N . TYR B 1 275 ? -15.440 -14.050 -48.651 1.00 12.28 275 TYR B N 1
ATOM 7080 C CA . TYR B 1 275 ? -14.094 -13.734 -48.213 1.00 12.11 275 TYR B CA 1
ATOM 7081 C C . TYR B 1 275 ? -13.328 -15.048 -48.120 1.00 12.03 275 TYR B C 1
ATOM 7082 O O . TYR B 1 275 ? -13.583 -15.822 -47.201 1.00 12.40 275 TYR B O 1
ATOM 7091 N N . MET B 1 276 ? -12.414 -15.341 -49.052 1.00 12.04 276 MET B N 1
ATOM 7092 C CA . MET B 1 276 ? -12.042 -14.493 -50.189 1.00 11.74 276 MET B CA 1
ATOM 7093 C C . MET B 1 276 ? -12.606 -15.073 -51.481 1.00 11.83 276 MET B C 1
ATOM 7094 O O . MET B 1 276 ? -12.798 -16.286 -51.595 1.00 12.24 276 MET B O 1
ATOM 7099 N N . PHE B 1 277 ? -12.843 -14.224 -52.474 1.00 11.67 277 PHE B N 1
ATOM 7100 C CA . PHE B 1 277 ? -13.152 -14.757 -53.791 1.00 11.60 277 PHE B CA 1
ATOM 7101 C C . PHE B 1 277 ? -11.856 -15.208 -54.466 1.00 11.39 277 PHE B C 1
ATOM 7102 O O . PHE B 1 277 ? -11.740 -16.334 -54.933 1.00 10.81 277 PHE B O 1
ATOM 7110 N N . HIS B 1 278 ? -10.883 -14.305 -54.507 1.00 11.66 278 HIS B N 1
ATOM 7111 C CA . HIS B 1 278 ? -9.538 -14.631 -54.953 1.00 11.49 278 HIS B CA 1
ATOM 7112 C C . HIS B 1 278 ? -8.590 -13.995 -53.943 1.00 11.59 278 HIS B C 1
ATOM 7113 O O . HIS B 1 278 ? -8.641 -12.781 -53.723 1.00 11.72 278 HIS B O 1
ATOM 7120 N N . GLY B 1 279 ? -7.755 -14.818 -53.313 1.00 11.52 279 GLY B N 1
ATOM 7121 C CA . GLY B 1 279 ? -6.908 -14.373 -52.206 1.00 11.15 279 GLY B CA 1
ATOM 7122 C C . GLY B 1 279 ? -5.577 -13.790 -52.627 1.00 11.17 279 GLY B C 1
ATOM 7123 O O . GLY B 1 279 ? -5.139 -12.774 -52.087 1.00 11.48 279 GLY B O 1
ATOM 7124 N N . GLY B 1 280 ? -4.917 -14.437 -53.580 1.00 10.82 280 GLY B N 1
ATOM 7125 C CA . GLY B 1 280 ? -3.658 -13.920 -54.088 1.00 10.25 280 GLY B CA 1
ATOM 7126 C C . GLY B 1 280 ? -2.490 -14.152 -53.149 1.00 10.16 280 GLY B C 1
ATOM 7127 O O . GLY B 1 280 ? -2.370 -15.210 -52.542 1.00 9.51 280 GLY B O 1
ATOM 7128 N N . THR B 1 281 ? -1.636 -13.141 -53.028 1.00 10.26 281 THR B N 1
ATOM 7129 C CA . THR B 1 281 ? -0.333 -13.312 -52.411 1.00 11.06 281 THR B CA 1
ATOM 7130 C C . THR B 1 281 ? 0.010 -12.139 -51.514 1.00 11.40 281 THR B C 1
ATOM 7131 O O . THR B 1 281 ? -0.303 -10.993 -51.841 1.00 11.98 281 THR B O 1
ATOM 7135 N N . ASN B 1 282 ? 0.648 -12.431 -50.385 1.00 11.32 282 ASN B N 1
ATOM 7136 C CA . ASN B 1 282 ? 1.269 -11.392 -49.570 1.00 11.75 282 ASN B CA 1
ATOM 7137 C C . ASN B 1 282 ? 2.695 -11.205 -50.051 1.00 11.84 282 ASN B C 1
ATOM 7138 O O . ASN B 1 282 ? 3.611 -11.808 -49.513 1.00 12.11 282 ASN B O 1
ATOM 7143 N N . PHE B 1 283 ? 2.882 -10.396 -51.087 1.00 12.27 283 PHE B N 1
ATOM 7144 C CA . PHE B 1 283 ? 4.219 -10.203 -51.636 1.00 12.40 283 PHE B CA 1
ATOM 7145 C C . PHE B 1 283 ? 5.117 -9.513 -50.608 1.00 12.55 283 PHE B C 1
ATOM 7146 O O . PHE B 1 283 ? 4.635 -8.818 -49.711 1.00 12.86 283 PHE B O 1
ATOM 7154 N N . GLY B 1 284 ? 6.422 -9.721 -50.732 1.00 12.72 284 GLY B N 1
ATOM 7155 C CA . GLY B 1 284 ? 7.374 -9.059 -49.851 1.00 12.65 284 GLY B CA 1
ATOM 7156 C C . GLY B 1 284 ? 7.190 -9.446 -48.398 1.00 12.79 284 GLY B C 1
ATOM 7157 O O . GLY B 1 284 ? 7.100 -10.631 -48.064 1.00 12.79 284 GLY B O 1
ATOM 7158 N N . PHE B 1 285 ? 7.112 -8.441 -47.531 1.00 12.71 285 PHE B N 1
ATOM 7159 C CA . PHE B 1 285 ? 7.107 -8.675 -46.093 1.00 12.58 285 PHE B CA 1
ATOM 7160 C C . PHE B 1 285 ? 5.766 -8.336 -45.461 1.00 12.69 285 PHE B C 1
ATOM 7161 O O . PHE B 1 285 ? 5.704 -8.033 -44.268 1.00 12.87 285 PHE B O 1
ATOM 7169 N N . MET B 1 286 ? 4.697 -8.403 -46.246 1.00 12.25 286 MET B N 1
ATOM 7170 C CA . MET B 1 286 ? 3.412 -7.854 -45.809 1.00 12.48 286 MET B CA 1
ATOM 7171 C C . MET B 1 286 ? 2.452 -8.845 -45.145 1.00 12.28 286 MET B C 1
ATOM 7172 O O . MET B 1 286 ? 1.314 -8.499 -44.845 1.00 12.21 286 MET B O 1
ATOM 7177 N N . ASN B 1 287 ? 2.912 -10.067 -44.897 1.00 12.17 287 ASN B N 1
ATOM 7178 C CA . ASN B 1 287 ? 2.099 -11.055 -44.185 1.00 12.34 287 ASN B CA 1
ATOM 7179 C C . ASN B 1 287 ? 1.723 -10.560 -42.795 1.00 12.31 287 ASN B C 1
ATOM 7180 O O . ASN B 1 287 ? 2.419 -9.732 -42.210 1.00 11.75 287 ASN B O 1
ATOM 7185 N N . GLY B 1 288 ? 0.631 -11.090 -42.257 1.00 12.23 288 GLY B N 1
ATOM 7186 C CA . GLY B 1 288 ? 0.268 -10.800 -40.883 1.00 12.18 288 GLY B CA 1
ATOM 7187 C C . GLY B 1 288 ? 0.737 -11.877 -39.924 1.00 12.14 288 GLY B C 1
ATOM 7188 O O . GLY B 1 288 ? 1.585 -12.713 -40.255 1.00 12.02 288 GLY B O 1
ATOM 7189 N N . CYS B 1 289 ? 0.170 -11.870 -38.727 1.00 12.18 289 CYS B N 1
ATOM 7190 C CA . CYS B 1 289 ? 0.639 -12.763 -37.682 1.00 12.59 289 CYS B CA 1
ATOM 7191 C C . CYS B 1 289 ? -0.456 -12.972 -36.641 1.00 12.66 289 CYS B C 1
ATOM 7192 O O . CYS B 1 289 ? -1.104 -12.018 -36.215 1.00 12.63 289 CYS B O 1
ATOM 7195 N N . SER B 1 290 ? -0.670 -14.227 -36.249 1.00 13.31 290 SER B N 1
ATOM 7196 C CA . SER B 1 290 ? -1.667 -14.558 -35.244 1.00 13.76 290 SER B CA 1
ATOM 7197 C C . SER B 1 290 ? -1.007 -14.573 -33.877 1.00 13.94 290 SER B C 1
ATOM 7198 O O . SER B 1 290 ? 0.216 -14.533 -33.773 1.00 13.59 290 SER B O 1
ATOM 7201 N N . ALA B 1 291 ? -1.815 -14.619 -32.827 1.00 14.31 291 ALA B N 1
ATOM 7202 C CA . ALA B 1 291 ? -1.263 -14.696 -31.479 1.00 14.63 291 ALA B CA 1
ATOM 7203 C C . ALA B 1 291 ? -2.021 -15.721 -30.652 1.00 15.67 291 ALA B C 1
ATOM 7204 O O . ALA B 1 291 ? -3.225 -15.906 -30.824 1.00 15.47 291 ALA B O 1
ATOM 7206 N N . ARG B 1 292 ? -1.305 -16.405 -29.769 1.00 15.93 292 ARG B N 1
ATOM 7207 C CA . ARG B 1 292 ? -1.938 -17.287 -28.799 1.00 16.76 292 ARG B CA 1
ATOM 7208 C C . ARG B 1 292 ? -1.269 -16.987 -27.475 1.00 16.48 292 ARG B C 1
ATOM 7209 O O . ARG B 1 292 ? -0.089 -17.286 -27.286 1.00 15.82 292 ARG B O 1
ATOM 7217 N N . GLY B 1 293 ? -2.017 -16.371 -26.565 1.00 16.45 293 GLY B N 1
ATOM 7218 C CA . GLY B 1 293 ? -1.421 -15.862 -25.339 1.00 16.58 293 GLY B CA 1
ATOM 7219 C C . GLY B 1 293 ? -0.331 -14.871 -25.703 1.00 16.96 293 GLY B C 1
ATOM 7220 O O . GLY B 1 293 ? -0.584 -13.881 -26.393 1.00 17.06 293 GLY B O 1
ATOM 7221 N N . THR B 1 294 ? 0.891 -15.145 -25.266 1.00 17.02 294 THR B N 1
ATOM 7222 C CA . THR B 1 294 ? 2.002 -14.239 -25.532 1.00 17.30 294 THR B CA 1
ATOM 7223 C C . THR B 1 294 ? 2.761 -14.628 -26.795 1.00 17.03 294 THR B C 1
ATOM 7224 O O . THR B 1 294 ? 3.709 -13.940 -27.201 1.00 16.79 294 THR B O 1
ATOM 7228 N N . LEU B 1 295 ? 2.347 -15.729 -27.413 1.00 16.53 295 LEU B N 1
ATOM 7229 C CA . LEU B 1 295 ? 3.079 -16.298 -28.541 1.00 16.66 295 LEU B CA 1
ATOM 7230 C C . LEU B 1 295 ? 2.557 -15.812 -29.893 1.00 16.30 295 LEU B C 1
ATOM 7231 O O . LEU B 1 295 ? 1.349 -15.832 -30.141 1.00 16.50 295 LEU B O 1
ATOM 7236 N N . ASP B 1 296 ? 3.477 -15.401 -30.763 1.00 15.70 296 ASP B N 1
ATOM 7237 C CA . ASP B 1 296 ? 3.146 -15.012 -32.136 1.00 15.42 296 ASP B CA 1
ATOM 7238 C C . ASP B 1 296 ? 3.238 -16.206 -33.080 1.00 15.09 296 ASP B C 1
ATOM 7239 O O . ASP B 1 296 ? 4.137 -17.037 -32.958 1.00 15.25 296 ASP B O 1
ATOM 7244 N N . LEU B 1 297 ? 2.303 -16.273 -34.022 1.00 14.59 297 LEU B N 1
ATOM 7245 C CA . LEU B 1 297 ? 2.233 -17.352 -34.997 1.00 14.66 297 LEU B CA 1
ATOM 7246 C C . LEU B 1 297 ? 2.161 -16.739 -36.392 1.00 14.12 297 LEU B C 1
ATOM 7247 O O . LEU B 1 297 ? 1.072 -16.439 -36.881 1.00 14.41 297 LEU B O 1
ATOM 7252 N N . PRO B 1 298 ? 3.323 -16.525 -37.034 1.00 14.01 298 PRO B N 1
ATOM 7253 C CA . PRO B 1 298 ? 3.311 -15.799 -38.311 1.00 13.63 298 PRO B CA 1
ATOM 7254 C C . PRO B 1 298 ? 2.596 -16.538 -39.439 1.00 13.28 298 PRO B C 1
ATOM 7255 O O . PRO B 1 298 ? 2.669 -17.766 -39.545 1.00 12.75 298 PRO B O 1
ATOM 7259 N N . GLN B 1 299 ? 1.898 -15.774 -40.266 1.00 12.75 299 GLN B N 1
ATOM 7260 C CA . GLN B 1 299 ? 1.122 -16.322 -41.370 1.00 12.53 299 GLN B CA 1
ATOM 7261 C C . GLN B 1 299 ? 1.995 -16.357 -42.617 1.00 12.52 299 GLN B C 1
ATOM 7262 O O . GLN B 1 299 ? 2.972 -15.611 -42.716 1.00 12.58 299 GLN B O 1
ATOM 7268 N N . VAL B 1 300 ? 1.648 -17.225 -43.564 1.00 12.31 300 VAL B N 1
ATOM 7269 C CA . VAL B 1 300 ? 2.532 -17.485 -44.706 1.00 12.36 300 VAL B CA 1
ATOM 7270 C C . VAL B 1 300 ? 2.405 -16.462 -45.837 1.00 12.22 300 VAL B C 1
ATOM 7271 O O . VAL B 1 300 ? 1.527 -15.605 -45.824 1.00 12.70 300 VAL B O 1
ATOM 7275 N N . THR B 1 301 ? 3.300 -16.568 -46.814 1.00 12.24 301 THR B N 1
ATOM 7276 C CA . THR B 1 301 ? 3.335 -15.653 -47.957 1.00 12.07 301 THR B CA 1
ATOM 7277 C C . THR B 1 301 ? 2.096 -15.790 -48.840 1.00 11.88 301 THR B C 1
ATOM 7278 O O . THR B 1 301 ? 1.460 -14.795 -49.214 1.00 11.75 301 THR B O 1
ATOM 7282 N N . SER B 1 302 ? 1.760 -17.027 -49.182 1.00 11.52 302 SER B N 1
ATOM 7283 C CA . SER B 1 302 ? 0.593 -17.304 -50.010 1.00 11.92 302 SER B CA 1
ATOM 7284 C C . SER B 1 302 ? -0.692 -16.949 -49.281 1.00 11.98 302 SER B C 1
ATOM 7285 O O . SER B 1 302 ? -0.875 -17.321 -48.125 1.00 12.86 302 SER B O 1
ATOM 7288 N N . TYR B 1 303 ? -1.575 -16.220 -49.955 1.00 11.77 303 TYR B N 1
ATOM 7289 C CA . TYR B 1 303 ? -2.904 -15.981 -49.420 1.00 11.58 303 TYR B CA 1
ATOM 7290 C C . TYR B 1 303 ? -3.915 -16.711 -50.291 1.00 11.94 303 TYR B C 1
ATOM 7291 O O . TYR B 1 303 ? -5.012 -16.217 -50.527 1.00 12.09 303 TYR B O 1
ATOM 7300 N N . ASP B 1 304 ? -3.535 -17.897 -50.762 1.00 12.32 304 ASP B N 1
ATOM 7301 C CA . ASP B 1 304 ? -4.453 -18.749 -51.514 1.00 12.67 304 ASP B CA 1
ATOM 7302 C C . ASP B 1 304 ? -5.793 -18.841 -50.792 1.00 12.71 304 ASP B C 1
ATOM 7303 O O . ASP B 1 304 ? -6.855 -18.703 -51.411 1.00 12.25 304 ASP B O 1
ATOM 7308 N N . TYR B 1 305 ? -5.733 -19.088 -49.482 1.00 12.64 305 TYR B N 1
ATOM 7309 C CA . TYR B 1 305 ? -6.915 -19.049 -48.613 1.00 12.78 305 TYR B CA 1
ATOM 7310 C C . TYR B 1 305 ? -7.909 -20.176 -48.894 1.00 12.69 305 TYR B C 1
ATOM 7311 O O . TYR B 1 305 ? -8.972 -20.242 -48.270 1.00 13.07 305 TYR B O 1
ATOM 7320 N N . ASP B 1 306 ? -7.573 -21.072 -49.819 1.00 12.76 306 ASP B N 1
ATOM 7321 C CA . ASP B 1 306 ? -8.556 -22.067 -50.266 1.00 12.71 306 ASP B CA 1
ATOM 7322 C C . ASP B 1 306 ? -9.751 -21.314 -50.855 1.00 12.63 306 ASP B C 1
ATOM 7323 O O . ASP B 1 306 ? -10.902 -21.740 -50.722 1.00 13.05 306 ASP B O 1
ATOM 7328 N N . ALA B 1 307 ? -9.467 -20.181 -51.500 1.00 12.55 307 ALA B N 1
ATOM 7329 C CA . ALA B 1 307 ? -10.508 -19.324 -52.081 1.00 12.30 307 ALA B CA 1
ATOM 7330 C C . ALA B 1 307 ? -11.136 -19.936 -53.336 1.00 12.22 307 ALA B C 1
ATOM 7331 O O . ALA B 1 307 ? -10.709 -20.999 -53.803 1.00 12.23 307 ALA B O 1
ATOM 7333 N N . LEU B 1 308 ? -12.154 -19.271 -53.882 1.00 12.12 308 LEU B N 1
ATOM 7334 C CA . LEU B 1 308 ? -12.787 -19.750 -55.113 1.00 12.30 308 LEU B CA 1
ATOM 7335 C C . LEU B 1 308 ? -11.806 -19.788 -56.279 1.00 12.57 308 LEU B C 1
ATOM 7336 O O . LEU B 1 308 ? -11.801 -20.736 -57.067 1.00 12.93 308 LEU B O 1
ATOM 7341 N N . LEU B 1 309 ? -10.984 -18.750 -56.395 1.00 12.36 309 LEU B N 1
ATOM 7342 C CA . LEU B 1 309 ? -9.851 -18.788 -57.312 1.00 12.57 309 LEU B CA 1
ATOM 7343 C C . LEU B 1 309 ? -8.615 -19.080 -56.490 1.00 12.87 309 LEU B C 1
ATOM 7344 O O . LEU B 1 309 ? -8.465 -18.543 -55.398 1.00 13.18 309 LEU B O 1
ATOM 7349 N N . ASP B 1 310 ? -7.724 -19.924 -57.003 1.00 13.04 310 ASP B N 1
ATOM 7350 C CA . ASP B 1 310 ? -6.494 -20.208 -56.274 1.00 13.27 310 ASP B CA 1
ATOM 7351 C C . ASP B 1 310 ? -5.541 -19.023 -56.333 1.00 13.12 310 ASP B C 1
ATOM 7352 O O . ASP B 1 310 ? -5.838 -18.005 -56.953 1.00 12.86 310 ASP B O 1
ATOM 7357 N N . GLU B 1 311 ? -4.393 -19.147 -55.682 1.00 13.40 311 GLU B N 1
ATOM 7358 C CA . GLU B 1 311 ? -3.487 -18.010 -55.604 1.00 13.74 311 GLU B CA 1
ATOM 7359 C C . GLU B 1 311 ? -3.250 -17.407 -56.983 1.00 14.11 311 GLU B C 1
ATOM 7360 O O . GLU B 1 311 ? -3.223 -16.185 -57.145 1.00 14.36 311 GLU B O 1
ATOM 7366 N N . GLU B 1 312 ? -3.082 -18.278 -57.973 1.00 14.45 312 GLU B N 1
ATOM 7367 C CA . GLU B 1 312 ? -2.784 -17.880 -59.345 1.00 15.14 312 GLU B CA 1
ATOM 7368 C C . GLU B 1 312 ? -3.950 -17.158 -60.022 1.00 14.78 312 GLU B C 1
ATOM 7369 O O . GLU B 1 312 ? -3.755 -16.371 -60.955 1.00 15.00 312 GLU B O 1
ATOM 7375 N N . GLY B 1 313 ? -5.166 -17.435 -59.563 1.00 14.37 313 GLY B N 1
ATOM 7376 C CA . GLY B 1 313 ? -6.346 -16.827 -60.160 1.00 14.33 313 GLY B CA 1
ATOM 7377 C C . GLY B 1 313 ? -7.202 -17.801 -60.946 1.00 14.14 313 GLY B C 1
ATOM 7378 O O . GLY B 1 313 ? -8.178 -17.410 -61.571 1.00 14.06 313 GLY B O 1
ATOM 7379 N N . ASN B 1 314 ? -6.861 -19.083 -60.896 1.00 14.52 314 ASN B N 1
ATOM 7380 C CA . ASN B 1 314 ? -7.644 -20.077 -61.624 1.00 14.92 314 ASN B CA 1
ATOM 7381 C C . ASN B 1 314 ? -8.817 -20.641 -60.815 1.00 14.53 314 ASN B C 1
ATOM 7382 O O . ASN B 1 314 ? -8.702 -20.864 -59.608 1.00 14.25 314 ASN B O 1
ATOM 7387 N N . PRO B 1 315 ? -9.958 -20.864 -61.484 1.00 14.15 315 PRO B N 1
ATOM 7388 C CA . PRO B 1 315 ? -11.104 -21.472 -60.823 1.00 14.23 315 PRO B CA 1
ATOM 7389 C C . PRO B 1 315 ? -10.734 -22.796 -60.181 1.00 14.20 315 PRO B C 1
ATOM 7390 O O . PRO B 1 315 ? -9.950 -23.561 -60.744 1.00 14.68 315 PRO B O 1
ATOM 7394 N N . THR B 1 316 ? -11.287 -23.057 -59.001 1.00 13.90 316 THR B N 1
ATOM 7395 C CA . THR B 1 316 ? -11.056 -24.317 -58.307 1.00 13.81 316 THR B CA 1
ATOM 7396 C C . THR B 1 316 ? -12.351 -25.117 -58.300 1.00 13.86 316 THR B C 1
ATOM 7397 O O . THR B 1 316 ? -13.377 -24.660 -58.799 1.00 13.92 316 THR B O 1
ATOM 7401 N N . ALA B 1 317 ? -12.309 -26.312 -57.730 1.00 13.82 317 ALA B N 1
ATOM 7402 C CA . ALA B 1 317 ? -13.529 -27.087 -57.558 1.00 13.92 317 ALA B CA 1
ATOM 7403 C C . ALA B 1 317 ? -14.560 -26.273 -56.764 1.00 13.61 317 ALA B C 1
ATOM 7404 O O . ALA B 1 317 ? -15.768 -26.388 -56.990 1.00 13.06 317 ALA B O 1
ATOM 7406 N N . LYS B 1 318 ? -14.078 -25.455 -55.832 1.00 13.24 318 LYS B N 1
ATOM 7407 C CA . LYS B 1 318 ? -14.969 -24.616 -55.032 1.00 13.10 318 LYS B CA 1
ATOM 7408 C C . LYS B 1 318 ? -15.686 -23.586 -55.906 1.00 13.20 318 LYS B C 1
ATOM 7409 O O . LYS B 1 318 ? -16.891 -23.374 -55.760 1.00 13.09 318 LYS B O 1
ATOM 7415 N N . TYR B 1 319 ? -14.944 -22.943 -56.803 1.00 13.10 319 TYR B N 1
ATOM 7416 C CA . TYR B 1 319 ? -15.556 -22.015 -57.755 1.00 13.28 319 TYR B CA 1
ATOM 7417 C C . TYR B 1 319 ? -16.655 -22.730 -58.524 1.00 13.40 319 TYR B C 1
ATOM 7418 O O . TYR B 1 319 ? -17.765 -22.222 -58.661 1.00 13.36 319 TYR B O 1
ATOM 7427 N N . LEU B 1 320 ? -16.342 -23.923 -59.016 1.00 13.78 320 LEU B N 1
ATOM 7428 C CA . LEU B 1 320 ? -17.286 -24.665 -59.843 1.00 14.19 320 LEU B CA 1
ATOM 7429 C C . LEU B 1 320 ? -18.532 -25.084 -59.060 1.00 13.91 320 LEU B C 1
ATOM 7430 O O . LEU B 1 320 ? -19.639 -25.066 -59.598 1.00 13.75 320 LEU B O 1
ATOM 7435 N N . ALA B 1 321 ? -18.358 -25.444 -57.790 1.00 13.99 321 ALA B N 1
ATOM 7436 C CA . ALA B 1 321 ? -19.501 -25.828 -56.957 1.00 13.76 321 ALA B CA 1
ATOM 7437 C C . ALA B 1 321 ? -20.434 -24.644 -56.728 1.00 13.79 321 ALA B C 1
ATOM 7438 O O . ALA B 1 321 ? -21.654 -24.785 -56.762 1.00 13.63 321 ALA B O 1
ATOM 7440 N N . VAL B 1 322 ? -19.853 -23.471 -56.489 1.00 13.11 322 VAL B N 1
ATOM 7441 C CA . VAL B 1 322 ? -20.651 -22.268 -56.303 1.00 13.13 322 VAL B CA 1
ATOM 7442 C C . VAL B 1 322 ? -21.345 -21.899 -57.615 1.00 13.21 322 VAL B C 1
ATOM 7443 O O . VAL B 1 322 ? -22.505 -21.486 -57.626 1.00 13.30 322 VAL B O 1
ATOM 7447 N N . LYS B 1 323 ? -20.637 -22.081 -58.721 1.00 13.70 323 LYS B N 1
ATOM 7448 C CA . LYS B 1 323 ? -21.195 -21.804 -60.038 1.00 14.48 323 LYS B CA 1
ATOM 7449 C C . LYS B 1 323 ? -22.432 -22.666 -60.303 1.00 14.55 323 LYS B C 1
ATOM 7450 O O . LYS B 1 323 ? -23.438 -22.185 -60.821 1.00 14.59 323 LYS B O 1
ATOM 7456 N N . LYS B 1 324 ? -22.352 -23.940 -59.937 1.00 14.59 324 LYS B N 1
ATOM 7457 C CA . LYS B 1 324 ? -23.479 -24.856 -60.107 1.00 15.02 324 LYS B CA 1
ATOM 7458 C C . LYS B 1 324 ? -24.645 -24.499 -59.199 1.00 14.62 324 LYS B C 1
ATOM 7459 O O . LYS B 1 324 ? -25.805 -24.587 -59.604 1.00 14.19 324 LYS B O 1
ATOM 7465 N N . MET B 1 325 ? -24.335 -24.103 -57.971 1.00 14.30 325 MET B N 1
ATOM 7466 C CA . MET B 1 325 ? -25.358 -23.648 -57.040 1.00 14.05 325 MET B CA 1
ATOM 7467 C C . MET B 1 325 ? -26.082 -22.417 -57.598 1.00 13.96 325 MET B C 1
ATOM 7468 O O . MET B 1 325 ? -27.317 -22.353 -57.599 1.00 13.33 325 MET B O 1
ATOM 7473 N N . MET B 1 326 ? -25.316 -21.451 -58.095 1.00 13.71 326 MET B N 1
ATOM 7474 C CA . MET B 1 326 ? -25.895 -20.252 -58.699 1.00 14.22 326 MET B CA 1
ATOM 7475 C C . MET B 1 326 ? -26.779 -20.582 -59.907 1.00 14.22 326 MET B C 1
ATOM 7476 O O . MET B 1 326 ? -27.867 -20.018 -60.074 1.00 14.03 326 MET B O 1
ATOM 7481 N N . ALA B 1 327 ? -26.309 -21.498 -60.744 1.00 14.14 327 ALA B N 1
ATOM 7482 C CA . ALA B 1 327 ? -27.040 -21.868 -61.956 1.00 14.56 327 ALA B CA 1
ATOM 7483 C C . ALA B 1 327 ? -28.399 -22.474 -61.622 1.00 14.85 327 ALA B C 1
ATOM 7484 O O . ALA B 1 327 ? -29.360 -22.331 -62.380 1.00 15.14 327 ALA B O 1
ATOM 7486 N N . THR B 1 328 ? -28.468 -23.147 -60.481 1.00 14.81 328 THR B N 1
ATOM 7487 C CA . THR B 1 328 ? -29.694 -23.816 -60.053 1.00 15.20 328 THR B CA 1
ATOM 7488 C C . THR B 1 328 ? -30.625 -22.894 -59.281 1.00 15.36 328 THR B C 1
ATOM 7489 O O . THR B 1 328 ? -31.816 -22.789 -59.593 1.00 15.61 328 THR B O 1
ATOM 7493 N N . HIS B 1 329 ? -30.081 -22.229 -58.271 1.00 14.94 329 HIS B N 1
ATOM 7494 C CA . HIS B 1 329 ? -30.911 -21.524 -57.306 1.00 15.08 329 HIS B CA 1
ATOM 7495 C C . HIS B 1 329 ? -31.043 -20.046 -57.596 1.00 15.34 329 HIS B C 1
ATOM 7496 O O . HIS B 1 329 ? -31.962 -19.395 -57.104 1.00 15.43 329 HIS B O 1
ATOM 7503 N N . PHE B 1 330 ? -30.120 -19.520 -58.391 1.00 15.40 330 PHE B N 1
ATOM 7504 C CA . PHE B 1 330 ? -30.134 -18.101 -58.719 1.00 16.21 330 PHE B CA 1
ATOM 7505 C C . PHE B 1 330 ? -29.885 -17.904 -60.202 1.00 16.43 330 PHE B C 1
ATOM 7506 O O . PHE B 1 330 ? -29.006 -17.147 -60.613 1.00 16.16 330 PHE B O 1
ATOM 7514 N N . SER B 1 331 ? -30.684 -18.604 -61.001 1.00 17.21 331 SER B N 1
ATOM 7515 C CA . SER B 1 331 ? -30.519 -18.620 -62.449 1.00 18.37 331 SER B CA 1
ATOM 7516 C C . SER B 1 331 ? -30.776 -17.261 -63.102 1.00 18.83 331 SER B C 1
ATOM 7517 O O . SER B 1 331 ? -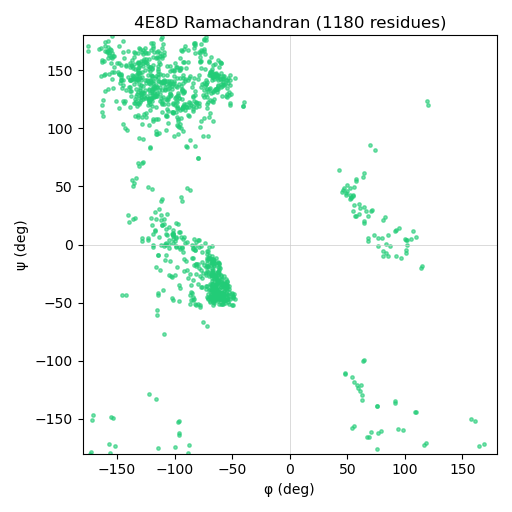30.392 -17.047 -64.250 1.00 19.74 331 SER B O 1
ATOM 7520 N N . GLU B 1 332 ? -31.411 -16.347 -62.375 1.00 19.26 332 GLU B N 1
ATOM 7521 C CA . GLU B 1 332 ? -31.683 -15.005 -62.905 1.00 19.86 332 GLU B CA 1
ATOM 7522 C C . GLU B 1 332 ? -30.409 -14.173 -63.050 1.00 19.52 332 GLU B C 1
ATOM 7523 O O . GLU B 1 332 ? -30.425 -13.101 -63.664 1.00 19.70 332 GLU B O 1
ATOM 7529 N N . TYR B 1 333 ? -29.317 -14.657 -62.467 1.00 18.92 333 TYR B N 1
ATOM 7530 C CA . TYR B 1 333 ? -28.020 -14.000 -62.601 1.00 19.05 333 TYR B CA 1
ATOM 7531 C C . TYR B 1 333 ? -27.218 -14.692 -63.700 1.00 19.12 333 TYR B C 1
ATOM 7532 O O . TYR B 1 333 ? -26.782 -15.832 -63.536 1.00 19.00 333 TYR B O 1
ATOM 7541 N N . PRO B 1 334 ? -27.034 -14.015 -64.840 1.00 19.16 334 PRO B N 1
ATOM 7542 C CA . PRO B 1 334 ? -26.376 -14.693 -65.950 1.00 19.03 334 PRO B CA 1
ATOM 7543 C C . PRO B 1 334 ? -24.913 -14.961 -65.653 1.00 18.55 334 PRO B C 1
ATOM 7544 O O . PRO B 1 334 ? -24.265 -14.186 -64.941 1.00 18.38 334 PRO B O 1
ATOM 7548 N N . GLN B 1 335 ? -24.402 -16.046 -66.220 1.00 18.07 335 GLN B N 1
ATOM 7549 C CA . GLN B 1 335 ? -23.018 -16.438 -66.018 1.00 17.99 335 GLN B CA 1
ATOM 7550 C C . GLN B 1 335 ? -22.242 -16.455 -67.323 1.00 17.76 335 GLN B C 1
ATOM 7551 O O . GLN B 1 335 ? -22.817 -16.393 -68.409 1.00 17.79 335 GLN B O 1
ATOM 7557 N N . LEU B 1 336 ? -20.928 -16.573 -67.200 1.00 17.74 336 LEU B N 1
ATOM 7558 C CA . LEU B 1 336 ? -20.053 -16.704 -68.344 1.00 17.98 336 LEU B CA 1
ATOM 7559 C C . LEU B 1 336 ? -19.100 -17.857 -68.087 1.00 17.88 336 LEU B C 1
ATOM 7560 O O . LEU B 1 336 ? -18.958 -18.313 -66.951 1.00 17.31 336 LEU B O 1
ATOM 7565 N N . GLU B 1 337 ? -18.442 -18.327 -69.139 1.00 18.14 337 GLU B N 1
ATOM 7566 C CA . GLU B 1 337 ? -17.396 -19.320 -68.967 1.00 18.72 337 GLU B CA 1
ATOM 7567 C C . GLU B 1 337 ? -16.217 -18.648 -68.277 1.00 18.13 337 GLU B C 1
ATOM 7568 O O . GLU B 1 337 ? -15.843 -17.529 -68.637 1.00 17.87 337 GLU B O 1
ATOM 7574 N N . PRO B 1 338 ? -15.641 -19.312 -67.268 1.00 18.03 338 PRO B N 1
ATOM 7575 C CA . PRO B 1 338 ? -14.544 -18.683 -66.548 1.00 17.94 338 PRO B CA 1
ATOM 7576 C C . PRO B 1 338 ? -13.237 -18.762 -67.321 1.00 17.90 338 PRO B C 1
ATOM 7577 O O . PRO B 1 338 ? -13.089 -19.603 -68.228 1.00 17.59 338 PRO B O 1
ATOM 7581 N N . LEU B 1 339 ? -12.301 -17.897 -66.944 1.00 17.31 339 LEU B N 1
ATOM 7582 C CA . LEU B 1 339 ? -10.997 -17.816 -67.582 1.00 17.17 339 LEU B CA 1
ATOM 7583 C C . LEU B 1 339 ? -9.950 -18.570 -66.783 1.00 16.83 339 LEU B C 1
ATOM 7584 O O . LEU B 1 339 ? -9.898 -18.463 -65.555 1.00 15.86 339 LEU B O 1
ATOM 7589 N N . TYR B 1 340 ? -9.109 -19.321 -67.487 1.00 16.74 340 TYR B N 1
ATOM 7590 C CA . TYR B 1 340 ? -7.980 -19.995 -66.868 1.00 17.29 340 TYR B CA 1
ATOM 7591 C C . TYR B 1 340 ? -6.669 -19.439 -67.419 1.00 17.54 340 TYR B C 1
ATOM 7592 O O . TYR B 1 340 ? -6.580 -19.094 -68.599 1.00 17.96 340 TYR B O 1
ATOM 7601 N N . LYS B 1 341 ? -5.652 -19.368 -66.568 1.00 17.65 341 LYS B N 1
ATOM 7602 C CA . LYS B 1 341 ? -4.305 -19.050 -67.019 1.00 18.12 341 LYS B CA 1
ATOM 7603 C C . LYS B 1 341 ? -3.501 -20.337 -67.078 1.00 18.76 341 LYS B C 1
ATOM 7604 O O . LYS B 1 341 ? -3.753 -21.265 -66.312 1.00 18.77 341 LYS B O 1
ATOM 7610 N N . GLU B 1 342 ? -2.531 -20.394 -67.982 1.00 19.47 342 GLU B N 1
ATOM 7611 C CA . GLU B 1 342 ? -1.653 -21.550 -68.044 1.00 20.70 342 GLU B CA 1
ATOM 7612 C C . GLU B 1 342 ? -0.386 -21.263 -67.258 1.00 20.42 342 GLU B C 1
ATOM 7613 O O . GLU B 1 342 ? 0.029 -20.112 -67.139 1.00 20.84 342 GLU B O 1
ATOM 7619 N N . SER B 1 343 ? 0.215 -22.305 -66.695 1.00 20.53 343 SER B N 1
ATOM 7620 C CA . SER B 1 343 ? 1.465 -22.138 -65.967 1.00 20.47 343 SER B CA 1
ATOM 7621 C C . SER B 1 343 ? 2.569 -22.874 -66.708 1.00 20.44 343 SER B C 1
ATOM 7622 O O . SER B 1 343 ? 2.294 -23.677 -67.600 1.00 20.27 343 SER B O 1
ATOM 7625 N N . MET B 1 344 ? 3.814 -22.595 -66.345 1.00 20.02 344 MET B N 1
ATOM 7626 C CA . MET B 1 344 ? 4.945 -23.222 -67.008 1.00 20.40 344 MET B CA 1
ATOM 7627 C C . MET B 1 344 ? 5.899 -23.804 -65.984 1.00 20.33 344 MET B C 1
ATOM 7628 O O . MET B 1 344 ? 5.785 -23.538 -64.785 1.00 19.53 344 MET B O 1
ATOM 7633 N N . GLU B 1 345 ? 6.838 -24.606 -66.472 1.00 20.52 345 GLU B N 1
ATOM 7634 C CA . GLU B 1 345 ? 7.882 -25.152 -65.632 1.00 21.26 345 GLU B CA 1
ATOM 7635 C C . GLU B 1 345 ? 9.213 -25.019 -66.357 1.00 21.31 345 GLU B C 1
ATOM 7636 O O . GLU B 1 345 ? 9.259 -24.931 -67.587 1.00 20.35 345 GLU B O 1
ATOM 7642 N N . LEU B 1 346 ? 10.291 -24.982 -65.584 1.00 21.48 346 LEU B N 1
ATOM 7643 C CA . LEU B 1 346 ? 11.618 -24.815 -66.139 1.00 22.45 346 LEU B CA 1
ATOM 7644 C C . LEU B 1 346 ? 12.610 -25.497 -65.222 1.00 22.72 346 LEU B C 1
ATOM 7645 O O . LEU B 1 346 ? 12.677 -25.189 -64.031 1.00 22.58 346 LEU B O 1
ATOM 7650 N N . ASP B 1 347 ? 13.376 -26.424 -65.781 1.00 23.08 347 ASP B N 1
ATOM 7651 C CA . ASP B 1 347 ? 14.281 -27.240 -64.987 1.00 23.84 347 ASP B CA 1
ATOM 7652 C C . ASP B 1 347 ? 15.714 -26.727 -65.033 1.00 23.32 347 ASP B C 1
ATOM 7653 O O . ASP B 1 347 ? 16.124 -26.080 -65.997 1.00 23.33 347 ASP B O 1
ATOM 7658 N N . ALA B 1 348 ? 16.463 -27.017 -63.974 1.00 22.88 348 ALA B N 1
ATOM 7659 C CA . ALA B 1 348 ? 17.918 -26.871 -63.977 1.00 22.39 348 ALA B CA 1
ATOM 7660 C C . ALA B 1 348 ? 18.419 -25.478 -64.346 1.00 21.67 348 ALA B C 1
ATOM 7661 O O . ALA B 1 348 ? 19.312 -25.335 -65.185 1.00 22.03 348 ALA B O 1
ATOM 7663 N N . ILE B 1 349 ? 17.868 -24.451 -63.713 1.00 20.36 349 ILE B N 1
ATOM 7664 C CA . ILE B 1 349 ? 18.370 -23.104 -63.934 1.00 19.53 349 ILE B CA 1
ATOM 7665 C C . ILE B 1 349 ? 19.638 -22.929 -63.111 1.00 18.93 349 ILE B C 1
ATOM 7666 O O . ILE B 1 349 ? 19.600 -23.051 -61.889 1.00 18.83 349 ILE B O 1
ATOM 7671 N N . PRO B 1 350 ? 20.768 -22.655 -63.776 1.00 18.73 350 PRO B N 1
ATOM 7672 C CA . PRO B 1 350 ? 22.040 -22.634 -63.059 1.00 18.61 350 PRO B CA 1
ATOM 7673 C C . PRO B 1 350 ? 22.303 -21.365 -62.250 1.00 18.20 350 PRO B C 1
ATOM 7674 O O . PRO B 1 350 ? 21.902 -20.267 -62.641 1.00 18.00 350 PRO B O 1
ATOM 7678 N N . LEU B 1 351 ? 22.978 -21.531 -61.118 1.00 18.13 351 LEU B N 1
ATOM 7679 C CA . LEU B 1 351 ? 23.487 -20.402 -60.355 1.00 18.22 351 LEU B CA 1
ATOM 7680 C C . LEU B 1 351 ? 24.531 -19.654 -61.183 1.00 18.61 351 LEU B C 1
ATOM 7681 O O . LEU B 1 351 ? 25.421 -20.270 -61.776 1.00 18.66 351 LEU B O 1
ATOM 7686 N N . VAL B 1 352 ? 24.427 -18.331 -61.217 1.00 18.23 352 VAL B N 1
ATOM 7687 C CA . VAL B 1 352 ? 25.341 -17.515 -62.003 1.00 19.05 352 VAL B CA 1
ATOM 7688 C C . VAL B 1 352 ? 26.289 -16.695 -61.135 1.00 18.75 352 VAL B C 1
ATOM 7689 O O . VAL B 1 352 ? 27.468 -16.536 -61.468 1.00 18.75 352 VAL B O 1
ATOM 7693 N N . GLU B 1 353 ? 25.769 -16.175 -60.025 1.00 18.42 353 GLU B N 1
ATOM 7694 C CA . GLU B 1 353 ? 26.543 -15.325 -59.124 1.00 18.56 353 GLU B CA 1
ATOM 7695 C C . GLU B 1 353 ? 26.066 -15.515 -57.704 1.00 17.28 353 GLU B C 1
ATOM 7696 O O . GLU B 1 353 ? 24.920 -15.889 -57.473 1.00 16.62 353 GLU B O 1
ATOM 7702 N N . LYS B 1 354 ? 26.939 -15.215 -56.753 1.00 16.73 354 LYS B N 1
ATOM 7703 C CA . LYS B 1 354 ? 26.563 -15.245 -55.347 1.00 16.03 354 LYS B CA 1
ATOM 7704 C C . LYS B 1 354 ? 27.431 -14.281 -54.554 1.00 15.86 354 LYS B C 1
ATOM 7705 O O . LYS B 1 354 ? 28.567 -13.985 -54.935 1.00 15.54 354 LYS B O 1
ATOM 7711 N N . VAL B 1 355 ? 26.888 -13.776 -53.454 1.00 15.41 355 VAL B N 1
ATOM 7712 C CA . VAL B 1 355 ? 27.644 -12.864 -52.612 1.00 15.09 355 VAL B CA 1
ATOM 7713 C C . VAL B 1 355 ? 27.107 -12.942 -51.191 1.00 15.04 355 VAL B C 1
ATOM 7714 O O . VAL B 1 355 ? 25.905 -13.102 -50.986 1.00 14.91 355 VAL B O 1
ATOM 7718 N N . SER B 1 356 ? 28.004 -12.863 -50.214 1.00 15.32 356 SER B N 1
ATOM 7719 C CA . SER B 1 356 ? 27.601 -12.845 -48.810 1.00 15.79 356 SER B CA 1
ATOM 7720 C C . SER B 1 356 ? 26.981 -11.499 -48.472 1.00 15.33 356 SER B C 1
ATOM 7721 O O . SER B 1 356 ? 27.450 -10.464 -48.944 1.00 15.12 356 SER B O 1
ATOM 7724 N N . LEU B 1 357 ? 25.936 -11.511 -47.647 1.00 14.74 357 LEU B N 1
ATOM 7725 C CA . LEU B 1 357 ? 25.331 -10.262 -47.188 1.00 15.07 357 LEU B CA 1
ATOM 7726 C C . LEU B 1 357 ? 26.401 -9.321 -46.640 1.00 15.49 357 LEU B C 1
ATOM 7727 O O . LEU B 1 357 ? 26.384 -8.114 -46.901 1.00 15.06 357 LEU B O 1
ATOM 7732 N N . PHE B 1 358 ? 27.329 -9.876 -45.867 1.00 16.46 358 PHE B N 1
ATOM 7733 C CA . PHE B 1 358 ? 28.356 -9.061 -45.220 1.00 18.04 358 PHE B CA 1
ATOM 7734 C C . PHE B 1 358 ? 29.250 -8.332 -46.216 1.00 18.56 358 PHE B C 1
ATOM 7735 O O . PHE B 1 358 ? 29.811 -7.283 -45.894 1.00 19.37 358 PHE B O 1
ATOM 7743 N N . GLU B 1 359 ? 29.370 -8.874 -47.425 1.00 19.12 359 GLU B N 1
ATOM 7744 C CA . GLU B 1 359 ? 30.271 -8.302 -48.426 1.00 19.99 359 GLU B CA 1
ATOM 7745 C C . GLU B 1 359 ? 29.600 -7.243 -49.309 1.00 20.11 359 GLU B C 1
ATOM 7746 O O . GLU B 1 359 ? 30.277 -6.489 -50.019 1.00 19.83 359 GLU B O 1
ATOM 7752 N N . THR B 1 360 ? 28.273 -7.190 -49.266 1.00 20.21 360 THR B N 1
ATOM 7753 C CA . THR B 1 360 ? 27.520 -6.231 -50.073 1.00 20.59 360 THR B CA 1
ATOM 7754 C C . THR B 1 360 ? 26.692 -5.276 -49.212 1.00 21.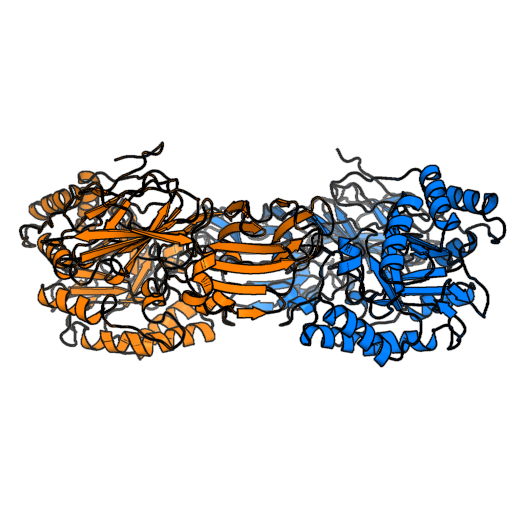27 360 THR B C 1
ATOM 7755 O O . THR B 1 360 ? 25.787 -4.603 -49.708 1.00 20.91 360 THR B O 1
ATOM 7759 N N . LEU B 1 361 ? 27.021 -5.209 -47.924 1.00 22.13 361 LEU B N 1
ATOM 7760 C CA . LEU B 1 361 ? 26.303 -4.349 -46.981 1.00 23.15 361 LEU B CA 1
ATOM 7761 C C . LEU B 1 361 ? 26.242 -2.873 -47.361 1.00 23.64 361 LEU B C 1
ATOM 7762 O O . LEU B 1 361 ? 25.172 -2.264 -47.328 1.00 23.74 361 LEU B O 1
ATOM 7767 N N . ASP B 1 362 ? 27.390 -2.291 -47.689 1.00 24.43 362 ASP B N 1
ATOM 7768 C CA . ASP B 1 362 ? 27.472 -0.848 -47.920 1.00 25.18 362 ASP B CA 1
ATOM 7769 C C . ASP B 1 362 ? 26.678 -0.411 -49.145 1.00 24.92 362 ASP B C 1
ATOM 7770 O O . ASP B 1 362 ? 26.207 0.722 -49.218 1.00 24.93 362 ASP B O 1
ATOM 7775 N N . SER B 1 363 ? 26.553 -1.315 -50.110 1.00 24.20 363 SER B N 1
ATOM 7776 C CA . SER B 1 363 ? 25.759 -1.072 -51.298 1.00 23.88 363 SER B CA 1
ATOM 7777 C C . SER B 1 363 ? 24.269 -1.119 -50.966 1.00 23.15 363 SER B C 1
ATOM 7778 O O . SER B 1 363 ? 23.473 -0.333 -51.487 1.00 22.88 363 SER B O 1
ATOM 7781 N N . LEU B 1 364 ? 23.898 -2.047 -50.091 1.00 22.52 364 LEU B N 1
ATOM 7782 C CA . LEU B 1 364 ? 22.494 -2.292 -49.774 1.00 22.16 364 LEU B CA 1
ATOM 7783 C C . LEU B 1 364 ? 21.912 -1.361 -48.721 1.00 22.29 364 LEU B C 1
ATOM 7784 O O . LEU B 1 364 ? 20.717 -1.088 -48.731 1.00 22.01 364 LEU B O 1
ATOM 7789 N N . SER B 1 365 ? 22.749 -0.904 -47.794 1.00 22.43 365 SER B N 1
ATOM 7790 C CA . SER B 1 365 ? 22.243 -0.242 -46.598 1.00 22.67 365 SER B CA 1
ATOM 7791 C C . SER B 1 365 ? 23.154 0.889 -46.128 1.00 23.48 365 SER B C 1
ATOM 7792 O O . SER B 1 365 ? 24.375 0.781 -46.185 1.00 24.25 365 SER B O 1
ATOM 7795 N N . SER B 1 366 ? 22.549 1.973 -45.662 1.00 24.42 366 SER B N 1
ATOM 7796 C CA . SER B 1 366 ? 23.308 3.049 -45.044 1.00 24.91 366 SER B CA 1
ATOM 7797 C C . SER B 1 366 ? 23.236 2.880 -43.531 1.00 24.32 366 SER B C 1
ATOM 7798 O O . SER B 1 366 ? 22.155 2.942 -42.946 1.00 24.74 366 SER B O 1
ATOM 7801 N N . PRO B 1 367 ? 24.392 2.661 -42.898 1.00 23.53 367 PRO B N 1
ATOM 7802 C CA . PRO B 1 367 ? 24.474 2.379 -41.470 1.00 22.84 367 PRO B CA 1
ATOM 7803 C C . PRO B 1 367 ? 24.086 3.576 -40.614 1.00 22.12 367 PRO B C 1
ATOM 7804 O O . PRO B 1 367 ? 24.405 4.718 -40.954 1.00 22.07 367 PRO B O 1
ATOM 7808 N N . VAL B 1 368 ? 23.385 3.307 -39.522 1.00 20.82 368 VAL B N 1
ATOM 7809 C CA . VAL B 1 368 ? 23.067 4.331 -38.547 1.00 20.03 368 VAL B CA 1
ATOM 7810 C C . VAL B 1 368 ? 23.829 3.984 -37.284 1.00 19.43 368 VAL B C 1
ATOM 7811 O O . VAL B 1 368 ? 23.702 2.878 -36.760 1.00 18.49 368 VAL B O 1
ATOM 7815 N N . GLU B 1 369 ? 24.646 4.921 -36.816 1.00 19.13 369 GLU B N 1
ATOM 7816 C CA . GLU B 1 369 ? 25.466 4.690 -35.637 1.00 19.20 369 GLU B CA 1
ATOM 7817 C C . GLU B 1 369 ? 24.891 5.403 -34.421 1.00 18.44 369 GLU B C 1
ATOM 7818 O O . GLU B 1 369 ? 24.447 6.549 -34.502 1.00 18.83 369 GLU B O 1
ATOM 7824 N N . SER B 1 370 ? 24.901 4.721 -33.285 1.00 17.35 370 SER B N 1
ATOM 7825 C CA . SER B 1 370 ? 24.466 5.332 -32.043 1.00 16.31 370 SER B CA 1
ATOM 7826 C C . SER B 1 370 ? 25.085 4.571 -30.882 1.00 15.97 370 SER B C 1
ATOM 7827 O O . SER B 1 370 ? 25.528 3.430 -31.041 1.00 15.95 370 SER B O 1
ATOM 7830 N N . LEU B 1 371 ? 25.122 5.206 -29.717 1.00 15.22 371 LEU B N 1
ATOM 7831 C CA . LEU B 1 371 ? 25.733 4.596 -28.542 1.00 14.88 371 LEU B CA 1
ATOM 7832 C C . LEU B 1 371 ? 24.925 3.386 -28.085 1.00 14.37 371 LEU B C 1
ATOM 7833 O O . LEU B 1 371 ? 25.479 2.308 -27.849 1.00 14.18 371 LEU B O 1
ATOM 7838 N N . TYR B 1 372 ? 23.614 3.579 -27.955 1.00 14.11 372 TYR B N 1
ATOM 7839 C CA . TYR B 1 372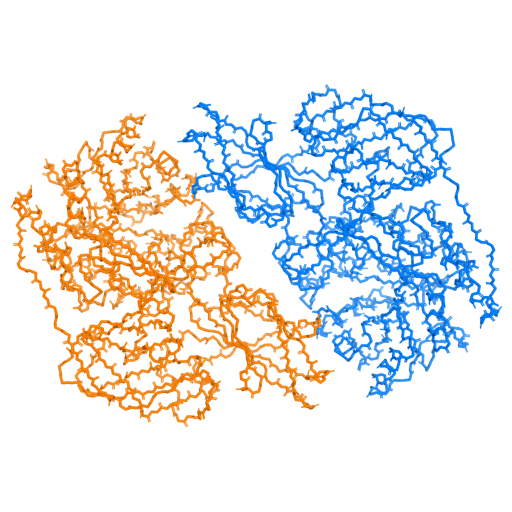 ? 22.699 2.510 -27.551 1.00 13.89 372 TYR B CA 1
ATOM 7840 C C . TYR B 1 372 ? 21.985 1.946 -28.768 1.00 13.84 372 TYR B C 1
ATOM 7841 O O . TYR B 1 372 ? 21.765 2.657 -29.746 1.00 13.83 372 TYR B O 1
ATOM 7850 N N . PRO B 1 373 ? 21.628 0.657 -28.718 1.00 13.79 373 PRO B N 1
ATOM 7851 C CA . PRO B 1 373 ? 20.946 0.025 -29.841 1.00 13.85 373 PRO B CA 1
ATOM 7852 C C . PRO B 1 373 ? 19.545 0.596 -30.036 1.00 13.73 373 PRO B C 1
ATOM 7853 O O . PRO B 1 373 ? 18.885 0.992 -29.067 1.00 13.73 373 PRO B O 1
ATOM 7857 N N . GLN B 1 374 ? 19.109 0.652 -31.288 1.00 13.29 374 GLN B N 1
ATOM 7858 C CA . GLN B 1 374 ? 17.803 1.177 -31.623 1.00 13.52 374 GLN B CA 1
ATOM 7859 C C . GLN B 1 374 ? 16.910 0.095 -32.203 1.00 13.20 374 GLN B C 1
ATOM 7860 O O . GLN B 1 374 ? 17.388 -0.857 -32.820 1.00 13.35 374 GLN B O 1
ATOM 7866 N N . LYS B 1 375 ? 15.610 0.263 -31.995 1.00 13.56 375 LYS B N 1
ATOM 7867 C CA . LYS B 1 375 ? 14.606 -0.630 -32.560 1.00 13.43 375 LYS B CA 1
ATOM 7868 C C . LYS B 1 375 ? 14.370 -0.337 -34.038 1.00 13.25 375 LYS B C 1
ATOM 7869 O O . LYS B 1 375 ? 14.795 0.704 -34.558 1.00 12.69 375 LYS B O 1
ATOM 7875 N N . MET B 1 376 ? 13.681 -1.250 -34.716 1.00 13.15 376 MET B N 1
ATOM 7876 C CA . MET B 1 376 ? 13.518 -1.136 -36.160 1.00 13.74 376 MET B CA 1
ATOM 7877 C C . MET B 1 376 ? 12.781 0.136 -36.562 1.00 13.80 376 MET B C 1
ATOM 7878 O O . MET B 1 376 ? 13.248 0.889 -37.421 1.00 13.69 376 MET B O 1
ATOM 7883 N N . GLU B 1 377 ? 11.629 0.383 -35.945 1.00 14.12 377 GLU B N 1
ATOM 7884 C CA . GLU B 1 377 ? 10.804 1.513 -36.357 1.00 14.65 377 GLU B CA 1
ATOM 7885 C C . GLU B 1 377 ? 11.480 2.829 -35.982 1.00 14.95 377 GLU B C 1
ATOM 7886 O O . GLU B 1 377 ? 11.365 3.821 -36.698 1.00 15.41 377 GLU B O 1
ATOM 7892 N N . GLU B 1 378 ? 12.189 2.804 -34.858 1.00 15.21 378 GLU B N 1
ATOM 7893 C CA . GLU B 1 378 ? 12.997 3.919 -34.359 1.00 16.36 378 GLU B CA 1
ATOM 7894 C C . GLU B 1 378 ? 14.018 4.356 -35.414 1.00 16.12 378 GLU B C 1
ATOM 7895 O O . GLU B 1 378 ? 14.333 5.547 -35.548 1.00 16.30 378 GLU B O 1
ATOM 7901 N N . LEU B 1 379 ? 14.520 3.388 -36.176 1.00 15.78 379 LEU B N 1
ATOM 7902 C CA . LEU B 1 379 ? 15.481 3.655 -37.242 1.00 16.24 379 LEU B CA 1
ATOM 7903 C C . LEU B 1 379 ? 14.808 4.116 -38.530 1.00 16.23 379 LEU B C 1
ATOM 7904 O O . LEU B 1 379 ? 15.480 4.441 -39.506 1.00 17.20 379 LEU B O 1
ATOM 7909 N N . GLY B 1 380 ? 13.482 4.124 -38.541 1.00 15.97 380 GLY B N 1
ATOM 7910 C CA . GLY B 1 380 ? 12.745 4.552 -39.721 1.00 15.61 380 GLY B CA 1
ATOM 7911 C C . GLY B 1 380 ? 12.415 3.405 -40.654 1.00 15.28 380 GLY B C 1
ATOM 7912 O O . GLY B 1 380 ? 11.988 3.626 -41.787 1.00 15.75 380 GLY B O 1
ATOM 7913 N N . GLN B 1 381 ? 12.612 2.176 -40.182 1.00 14.76 381 GLN B N 1
ATOM 7914 C CA . GLN B 1 381 ? 12.354 0.997 -41.001 1.00 14.57 381 GLN B CA 1
ATOM 7915 C C . GLN B 1 381 ? 11.052 0.315 -40.594 1.00 14.29 381 GLN B C 1
ATOM 7916 O O . GLN B 1 381 ? 10.760 0.193 -39.409 1.00 14.07 381 GLN B O 1
ATOM 7922 N N . SER B 1 382 ? 10.271 -0.137 -41.571 1.00 13.90 382 SER B N 1
ATOM 7923 C CA . SER B 1 382 ? 9.018 -0.824 -41.260 1.00 13.62 382 SER B CA 1
ATOM 7924 C C . SER B 1 382 ? 9.126 -2.325 -41.407 1.00 13.35 382 SER B C 1
ATOM 7925 O O . SER B 1 382 ? 8.668 -3.072 -40.546 1.00 12.86 382 SER B O 1
ATOM 7928 N N . TYR B 1 383 ? 9.727 -2.767 -42.509 1.00 13.03 383 TYR B N 1
ATOM 7929 C CA . TYR B 1 383 ? 9.734 -4.189 -42.837 1.00 12.82 383 TYR B CA 1
ATOM 7930 C C . TYR B 1 383 ? 11.115 -4.689 -43.201 1.00 12.73 383 TYR B C 1
ATOM 7931 O O . TYR B 1 383 ? 11.972 -3.918 -43.647 1.00 12.72 383 TYR B O 1
ATOM 7940 N N . GLY B 1 384 ? 11.304 -5.993 -43.033 1.00 12.43 384 GLY B N 1
ATOM 7941 C CA . GLY B 1 384 ? 12.503 -6.666 -43.524 1.00 12.67 384 GLY B CA 1
ATOM 7942 C C . GLY B 1 384 ? 13.444 -7.120 -42.427 1.00 12.83 384 GLY B C 1
ATOM 7943 O O . GLY B 1 384 ? 13.008 -7.547 -41.347 1.00 13.00 384 GLY B O 1
ATOM 7944 N N . TYR B 1 385 ? 14.738 -7.033 -42.720 1.00 12.64 385 TYR B N 1
ATOM 7945 C CA . TYR B 1 385 ? 15.789 -7.452 -41.801 1.00 12.64 385 TYR B CA 1
ATOM 7946 C C . TYR B 1 385 ? 16.552 -6.237 -41.288 1.00 12.55 385 TYR B C 1
ATOM 7947 O O . TYR B 1 385 ? 16.506 -5.157 -41.878 1.00 12.17 385 TYR B O 1
ATOM 7956 N N . LEU B 1 386 ? 17.272 -6.432 -40.192 1.00 12.59 386 LEU B N 1
ATOM 7957 C CA . LEU B 1 386 ? 18.045 -5.361 -39.585 1.00 12.54 386 LEU B CA 1
ATOM 7958 C C . LEU B 1 386 ? 19.307 -5.976 -39.013 1.00 12.52 386 LEU B C 1
ATOM 7959 O O . LEU B 1 386 ? 19.250 -6.899 -38.203 1.00 12.51 386 LEU B O 1
ATOM 7964 N N . LEU B 1 387 ? 20.450 -5.467 -39.449 1.00 12.81 387 LEU B N 1
ATOM 7965 C CA . LEU B 1 387 ? 21.713 -5.960 -38.938 1.00 13.12 387 LEU B CA 1
ATOM 7966 C C . LEU B 1 387 ? 22.290 -5.018 -37.886 1.00 12.79 387 LEU B C 1
ATOM 7967 O O . LEU B 1 387 ? 22.504 -3.827 -38.143 1.00 12.69 387 LEU B O 1
ATOM 7972 N N . TYR B 1 388 ? 22.509 -5.562 -36.693 1.00 12.43 388 TYR B N 1
ATOM 7973 C CA . TYR B 1 388 ? 23.155 -4.853 -35.594 1.00 12.44 388 TYR B CA 1
ATOM 7974 C C . TYR B 1 388 ? 24.614 -5.256 -35.570 1.00 13.02 388 TYR B C 1
ATOM 7975 O O . TYR B 1 388 ? 24.926 -6.446 -35.551 1.00 13.14 388 TYR B O 1
ATOM 7984 N N . ARG B 1 389 ? 25.506 -4.276 -35.563 1.00 13.42 389 ARG B N 1
ATOM 7985 C CA . ARG B 1 389 ? 26.934 -4.571 -35.548 1.00 14.27 389 ARG B CA 1
ATOM 7986 C C . ARG B 1 389 ? 27.654 -3.787 -34.455 1.00 14.83 389 ARG B C 1
ATOM 7987 O O . ARG B 1 389 ? 27.436 -2.593 -34.287 1.00 14.37 389 ARG B O 1
ATOM 7995 N N . THR B 1 390 ? 28.500 -4.472 -33.697 1.00 15.90 390 THR B N 1
ATOM 7996 C CA . THR B 1 390 ? 29.340 -3.787 -32.727 1.00 17.58 390 THR B CA 1
ATOM 7997 C C . THR B 1 390 ? 30.670 -4.518 -32.683 1.00 18.76 390 THR B C 1
ATOM 7998 O O . THR B 1 390 ? 30.794 -5.619 -33.215 1.00 18.73 390 THR B O 1
ATOM 8002 N N . GLU B 1 391 ? 31.671 -3.884 -32.090 1.00 20.21 391 GLU B N 1
ATOM 8003 C CA . GLU B 1 391 ? 32.977 -4.505 -31.957 1.00 21.89 391 GLU B CA 1
ATOM 8004 C C . GLU B 1 391 ? 33.293 -4.570 -30.480 1.00 22.06 391 GLU B C 1
ATOM 8005 O O . GLU B 1 391 ? 33.024 -3.622 -29.748 1.00 22.11 391 GLU B O 1
ATOM 8011 N N . THR B 1 392 ? 33.850 -5.690 -30.040 1.00 22.37 392 THR B N 1
ATOM 8012 C CA . THR B 1 392 ? 34.093 -5.886 -28.618 1.00 23.32 392 THR B CA 1
ATOM 8013 C C . THR B 1 392 ? 35.333 -6.737 -28.362 1.00 23.93 392 THR B C 1
ATOM 8014 O O . THR B 1 392 ? 35.655 -7.639 -29.133 1.00 23.56 392 THR B O 1
ATOM 8018 N N . ASN B 1 393 ? 36.023 -6.432 -27.270 1.00 25.00 393 ASN B N 1
ATOM 8019 C CA . ASN B 1 393 ? 37.139 -7.236 -26.802 1.00 26.67 393 ASN B CA 1
ATOM 8020 C C . ASN B 1 393 ? 36.606 -8.390 -25.968 1.00 27.06 393 ASN B C 1
ATOM 8021 O O . ASN B 1 393 ? 35.686 -8.205 -25.180 1.00 27.48 393 ASN B O 1
ATOM 8026 N N . TRP B 1 394 ? 37.175 -9.577 -26.129 1.00 27.77 394 TRP B N 1
ATOM 8027 C CA . TRP B 1 394 ? 36.821 -10.682 -25.247 1.00 28.26 394 TRP B CA 1
ATOM 8028 C C . TRP B 1 394 ? 37.648 -10.585 -23.967 1.00 28.12 394 TRP B C 1
ATOM 8029 O O . TRP B 1 394 ? 38.877 -10.468 -24.023 1.00 28.42 394 TRP B O 1
ATOM 8040 N N . ASP B 1 395 ? 36.965 -10.605 -22.822 1.00 27.51 395 ASP B N 1
ATOM 8041 C CA . ASP B 1 395 ? 37.604 -10.433 -21.518 1.00 27.36 395 ASP B CA 1
ATOM 8042 C C . ASP B 1 395 ? 37.799 -11.750 -20.765 1.00 27.24 395 ASP B C 1
ATOM 8043 O O . ASP B 1 395 ? 38.189 -11.752 -19.596 1.00 27.29 395 ASP B O 1
ATOM 8048 N N . ALA B 1 396 ? 37.522 -12.863 -21.435 1.00 26.91 396 ALA B N 1
ATOM 8049 C CA . ALA B 1 396 ? 37.714 -14.187 -20.856 1.00 26.93 396 ALA B CA 1
ATOM 8050 C C . ALA B 1 396 ? 37.723 -15.221 -21.972 1.00 26.97 396 ALA B C 1
ATOM 8051 O O . ALA B 1 396 ? 37.208 -14.964 -23.056 1.00 26.77 396 ALA B O 1
ATOM 8053 N N . GLU B 1 397 ? 38.307 -16.387 -21.708 1.00 27.23 397 GLU B N 1
ATOM 8054 C CA . GLU B 1 397 ? 38.395 -17.427 -22.727 1.00 27.53 397 GLU B CA 1
ATOM 8055 C C . GLU B 1 397 ? 37.018 -17.660 -23.344 1.00 26.88 397 GLU B C 1
ATOM 8056 O O . GLU B 1 397 ? 36.858 -17.623 -24.561 1.00 27.32 397 GLU B O 1
ATOM 8062 N N . GLU B 1 398 ? 36.026 -17.890 -22.493 1.00 26.08 398 GLU B N 1
ATOM 8063 C CA . GLU B 1 398 ? 34.649 -18.038 -22.948 1.00 25.22 398 GLU B CA 1
ATOM 8064 C C . GLU B 1 398 ? 33.797 -16.958 -22.306 1.00 24.23 398 GLU B C 1
ATOM 8065 O O . GLU B 1 398 ? 33.903 -16.715 -21.106 1.00 23.71 398 GLU B O 1
ATOM 8071 N N . GLU B 1 399 ? 32.962 -16.300 -23.103 1.00 22.92 399 GLU B N 1
ATOM 8072 C CA . GLU B 1 399 ? 32.060 -15.302 -22.552 1.00 21.93 399 GLU B CA 1
ATOM 8073 C C . GLU B 1 399 ? 30.620 -15.593 -22.939 1.00 20.90 399 GLU B C 1
ATOM 8074 O O . GLU B 1 399 ? 30.356 -16.295 -23.918 1.00 20.33 399 GLU B O 1
ATOM 8080 N N . ARG B 1 400 ? 29.699 -15.061 -22.146 1.00 19.75 400 ARG B N 1
ATOM 8081 C CA . ARG B 1 400 ? 28.279 -15.279 -22.364 1.00 19.09 400 ARG B CA 1
ATOM 8082 C C . ARG B 1 400 ? 27.650 -14.063 -23.020 1.00 18.38 400 ARG B C 1
ATOM 8083 O O . ARG B 1 400 ? 27.933 -12.926 -22.638 1.00 18.12 400 ARG B O 1
ATOM 8091 N N . LEU B 1 401 ? 26.796 -14.312 -24.009 1.00 17.49 401 LEU B N 1
ATOM 8092 C CA . LEU B 1 401 ? 26.069 -13.252 -24.693 1.00 16.91 401 LEU B CA 1
ATOM 8093 C C . LEU B 1 401 ? 24.573 -13.499 -24.530 1.00 16.20 401 LEU B C 1
ATOM 8094 O O . LEU B 1 401 ? 24.119 -14.647 -24.571 1.00 15.60 401 LEU B O 1
ATOM 8099 N N . ARG B 1 402 ? 23.813 -12.427 -24.341 1.00 15.51 402 ARG B N 1
ATOM 8100 C CA . ARG B 1 402 ? 22.362 -12.537 -24.259 1.00 15.29 402 ARG B CA 1
ATOM 8101 C C . ARG B 1 402 ? 21.718 -11.387 -25.020 1.00 15.02 402 ARG B C 1
ATOM 8102 O O . ARG B 1 402 ? 22.109 -10.236 -24.851 1.00 15.36 402 ARG B O 1
ATOM 8110 N N . ILE B 1 403 ? 20.736 -11.702 -25.860 1.00 14.85 403 ILE B N 1
ATOM 8111 C CA . ILE B 1 403 ? 19.955 -10.673 -26.530 1.00 14.65 403 ILE B CA 1
ATOM 8112 C C . ILE B 1 403 ? 18.723 -10.400 -25.681 1.00 14.42 403 ILE B C 1
ATOM 8113 O O . ILE B 1 403 ? 17.912 -11.300 -25.452 1.00 14.14 403 ILE B O 1
ATOM 8118 N N . ILE B 1 404 ? 18.596 -9.167 -25.191 1.00 14.06 404 ILE B N 1
ATOM 8119 C CA . ILE B 1 404 ? 17.539 -8.841 -24.240 1.00 14.02 404 ILE B CA 1
ATOM 8120 C C . ILE B 1 404 ? 16.385 -8.119 -24.926 1.00 14.30 404 ILE B C 1
ATOM 8121 O O . ILE B 1 404 ? 16.546 -6.999 -25.415 1.00 14.12 404 ILE B O 1
ATOM 8126 N N . ASP B 1 405 ? 15.234 -8.785 -24.977 1.00 14.36 405 ASP B N 1
ATOM 8127 C CA . ASP B 1 405 ? 14.020 -8.207 -25.556 1.00 14.59 405 ASP B CA 1
ATOM 8128 C C . ASP B 1 405 ? 14.172 -7.933 -27.047 1.00 14.24 405 ASP B C 1
ATOM 8129 O O . ASP B 1 405 ? 14.089 -6.788 -27.489 1.00 14.48 405 ASP B O 1
ATOM 8134 N N . GLY B 1 406 ? 14.413 -8.991 -27.813 1.00 13.82 406 GLY B N 1
ATOM 8135 C CA . GLY B 1 406 ? 14.514 -8.882 -29.265 1.00 13.45 406 GLY B CA 1
ATOM 8136 C C . GLY B 1 406 ? 13.456 -9.729 -29.956 1.00 13.12 406 GLY B C 1
ATOM 8137 O O . GLY B 1 406 ? 13.016 -10.747 -29.417 1.00 13.12 406 GLY B O 1
ATOM 8138 N N . ARG B 1 407 ? 13.063 -9.302 -31.154 1.00 12.92 407 ARG B N 1
ATOM 8139 C CA . ARG B 1 407 ? 12.037 -9.974 -31.960 1.00 12.80 407 ARG B CA 1
ATOM 8140 C C . ARG B 1 407 ? 12.313 -9.627 -33.417 1.00 12.50 407 ARG B C 1
ATOM 8141 O O . ARG B 1 407 ? 12.799 -8.536 -33.691 1.00 12.55 407 ARG B O 1
ATOM 8149 N N . ASP B 1 408 ? 12.002 -10.522 -34.361 1.00 12.25 408 ASP B N 1
ATOM 8150 C CA . ASP B 1 408 ? 11.338 -11.799 -34.093 1.00 11.77 408 ASP B CA 1
ATOM 8151 C C . ASP B 1 408 ? 12.290 -12.977 -34.125 1.00 11.86 408 ASP B C 1
ATOM 8152 O O . ASP B 1 408 ? 12.047 -13.998 -33.479 1.00 11.95 408 ASP B O 1
ATOM 8157 N N . ARG B 1 409 ? 13.368 -12.846 -34.891 1.00 11.70 409 ARG B N 1
ATOM 8158 C CA . ARG B 1 409 ? 14.319 -13.946 -35.044 1.00 11.88 409 ARG B CA 1
ATOM 8159 C C . ARG B 1 409 ? 15.709 -13.351 -35.157 1.00 12.15 409 ARG B C 1
ATOM 8160 O O . ARG B 1 409 ? 15.899 -12.353 -35.852 1.00 12.49 409 ARG B O 1
ATOM 8168 N N . ALA B 1 410 ? 16.675 -13.958 -34.476 1.00 12.45 410 ALA B N 1
ATOM 8169 C CA . ALA B 1 410 ? 18.026 -13.408 -34.409 1.00 12.70 410 ALA B CA 1
ATOM 8170 C C . ALA B 1 410 ? 19.063 -14.442 -34.814 1.00 12.87 410 ALA B C 1
ATOM 8171 O O . ALA B 1 410 ? 18.986 -15.596 -34.402 1.00 12.78 410 ALA B O 1
ATOM 8173 N N . GLN B 1 411 ? 20.029 -14.016 -35.622 1.00 12.71 411 GLN B N 1
ATOM 8174 C CA . GLN B 1 411 ? 21.176 -14.850 -35.959 1.00 12.83 411 GLN B CA 1
ATOM 8175 C C . GLN B 1 411 ? 22.437 -14.108 -35.566 1.00 13.15 411 GLN B C 1
ATOM 8176 O O . GLN B 1 411 ? 22.659 -12.972 -35.997 1.00 12.89 411 GLN B O 1
ATOM 8182 N N . LEU B 1 412 ? 23.265 -14.752 -34.753 1.00 13.06 412 LEU B N 1
ATOM 8183 C CA . LEU B 1 412 ? 24.448 -14.105 -34.219 1.00 13.67 412 LEU B CA 1
ATOM 8184 C C . LEU B 1 412 ? 25.716 -14.656 -34.868 1.00 13.75 412 LEU B C 1
ATOM 8185 O O . LEU B 1 412 ? 25.877 -15.872 -35.006 1.00 13.17 412 LEU B O 1
ATOM 8190 N N . TYR B 1 413 ? 26.602 -13.749 -35.274 1.00 13.76 413 TYR B N 1
ATOM 8191 C CA . TYR B 1 413 ? 27.890 -14.118 -35.863 1.00 14.40 413 TYR B CA 1
ATOM 8192 C C . TYR B 1 413 ? 28.991 -13.376 -35.130 1.00 14.76 413 TYR B C 1
ATOM 8193 O O . TYR B 1 413 ? 28.811 -12.228 -34.730 1.00 14.82 413 TYR B O 1
ATOM 8202 N N . VAL B 1 414 ? 30.131 -14.031 -34.956 1.00 15.39 414 VAL B N 1
ATOM 8203 C CA . VAL B 1 414 ? 31.297 -13.362 -34.404 1.00 16.06 414 VAL B CA 1
ATOM 8204 C C . VAL B 1 414 ? 32.416 -13.482 -35.427 1.00 16.35 414 VAL B C 1
ATOM 8205 O O . VAL B 1 414 ? 32.790 -14.586 -35.808 1.00 15.90 414 VAL B O 1
ATOM 8209 N N . ASP B 1 415 ? 32.927 -12.347 -35.891 1.00 16.79 415 ASP B N 1
ATOM 8210 C CA . ASP B 1 415 ? 33.964 -12.358 -36.917 1.00 17.76 415 ASP B CA 1
ATOM 8211 C C . ASP B 1 415 ? 33.523 -13.195 -38.126 1.00 17.75 415 ASP B C 1
ATOM 8212 O O . ASP B 1 415 ? 34.302 -13.971 -38.691 1.00 17.66 415 ASP B O 1
ATOM 8217 N N . GLY B 1 416 ? 32.253 -13.047 -38.502 1.00 17.79 416 GLY B N 1
ATOM 8218 C CA . GLY B 1 416 ? 31.712 -13.731 -39.674 1.00 17.54 416 GLY B CA 1
ATOM 8219 C C . GLY B 1 416 ? 31.309 -15.181 -39.461 1.00 17.79 416 GLY B C 1
ATOM 8220 O O . GLY B 1 416 ? 30.753 -15.810 -40.362 1.00 17.99 416 GLY B O 1
ATOM 8221 N N . GLN B 1 417 ? 31.594 -15.721 -38.280 1.00 17.80 417 GLN B N 1
ATOM 8222 C CA . GLN B 1 417 ? 31.296 -17.119 -37.994 1.00 18.07 417 GLN B CA 1
ATOM 8223 C C . GLN B 1 417 ? 29.967 -17.240 -37.266 1.00 17.29 417 GLN B C 1
ATOM 8224 O O . GLN B 1 417 ? 29.769 -16.608 -36.226 1.00 16.78 417 GLN B O 1
ATOM 8230 N N . TRP B 1 418 ? 29.062 -18.051 -37.800 1.00 16.58 418 TRP B N 1
ATOM 8231 C CA . TRP B 1 418 ? 27.768 -18.241 -37.153 1.00 16.18 418 TRP B CA 1
ATOM 8232 C C . TRP B 1 418 ? 27.915 -18.916 -35.792 1.00 16.08 418 TRP B C 1
ATOM 8233 O O . TRP B 1 418 ? 28.618 -19.926 -35.652 1.00 16.10 418 TRP B O 1
ATOM 8244 N N . VAL B 1 419 ? 27.231 -18.369 -34.794 1.00 15.51 419 VAL B N 1
ATOM 8245 C CA . VAL B 1 419 ? 27.277 -18.921 -33.446 1.00 15.48 419 VAL B CA 1
ATOM 8246 C C . VAL B 1 419 ? 25.926 -19.475 -33.013 1.00 15.39 419 VAL B C 1
ATOM 8247 O O . VAL B 1 419 ? 25.842 -20.546 -32.410 1.00 15.51 419 VAL B O 1
ATOM 8251 N N . LYS B 1 420 ? 24.857 -18.757 -33.326 1.00 15.14 420 LYS B N 1
ATOM 8252 C CA . LYS B 1 420 ? 23.565 -19.136 -32.784 1.00 15.20 420 LYS B CA 1
ATOM 8253 C C . LYS B 1 420 ? 22.412 -18.483 -33.532 1.00 14.75 420 LYS B C 1
ATOM 8254 O O . LYS B 1 420 ? 22.512 -17.343 -33.983 1.00 14.57 420 LYS B O 1
ATOM 8260 N N . THR B 1 421 ? 21.312 -19.217 -33.647 1.00 14.02 421 THR B N 1
ATOM 8261 C CA . THR B 1 421 ? 20.071 -18.660 -34.155 1.00 13.88 421 THR B CA 1
ATOM 8262 C C . THR B 1 421 ? 18.995 -18.848 -33.094 1.00 13.81 421 THR B C 1
ATOM 8263 O O . THR B 1 421 ? 18.864 -19.930 -32.511 1.00 13.58 421 THR B O 1
ATOM 8267 N N . GLN B 1 422 ? 18.246 -17.785 -32.820 1.00 13.55 422 GLN B N 1
ATOM 8268 C CA . GLN B 1 422 ? 17.195 -17.831 -31.820 1.00 13.41 422 GLN B CA 1
ATOM 8269 C C . GLN B 1 422 ? 15.914 -17.217 -32.370 1.00 13.51 422 GLN B C 1
ATOM 8270 O O . GLN B 1 422 ? 15.923 -16.104 -32.898 1.00 12.92 422 GLN B O 1
ATOM 8276 N N . TYR B 1 423 ? 14.814 -17.947 -32.226 1.00 13.69 423 TYR B N 1
ATOM 8277 C CA . TYR B 1 423 ? 13.517 -17.472 -32.696 1.00 14.22 423 TYR B CA 1
ATOM 8278 C C . TYR B 1 423 ? 12.580 -17.188 -31.525 1.00 14.63 423 TYR B C 1
ATOM 8279 O O . TYR B 1 423 ? 12.406 -18.022 -30.631 1.00 14.83 423 TYR B O 1
ATOM 8288 N N . GLN B 1 424 ? 11.996 -15.996 -31.535 1.00 14.96 424 GLN B N 1
ATOM 8289 C CA . GLN B 1 424 ? 10.998 -15.591 -30.545 1.00 15.38 424 GLN B CA 1
ATOM 8290 C C . GLN B 1 424 ? 11.412 -15.890 -29.097 1.00 15.91 424 GLN B C 1
ATOM 8291 O O . GLN B 1 424 ? 12.328 -15.254 -28.575 1.00 15.46 424 GLN B O 1
ATOM 8297 N N . THR B 1 425 ? 10.752 -16.848 -28.445 1.00 16.08 425 THR B N 1
ATOM 8298 C CA . THR B 1 425 ? 11.016 -17.082 -27.022 1.00 16.87 425 THR B CA 1
ATOM 8299 C C . THR B 1 425 ? 12.431 -17.620 -26.748 1.00 16.46 425 THR B C 1
ATOM 8300 O O . THR B 1 425 ? 12.882 -17.620 -25.604 1.00 16.33 425 THR B O 1
ATOM 8304 N N . GLU B 1 426 ? 13.126 -18.068 -27.791 1.00 16.22 426 GLU B N 1
ATOM 8305 C CA . GLU B 1 426 ? 14.522 -18.507 -27.656 1.00 16.37 426 GLU B CA 1
ATOM 8306 C C . GLU B 1 426 ? 15.453 -17.316 -27.464 1.00 16.30 426 GLU B C 1
ATOM 8307 O O . GLU B 1 426 ? 16.557 -17.440 -26.910 1.00 15.92 426 GLU B O 1
ATOM 8313 N N . ILE B 1 427 ? 15.007 -16.156 -27.932 1.00 15.48 427 ILE B N 1
ATOM 8314 C CA . ILE B 1 427 ? 15.794 -14.943 -27.802 1.00 15.35 427 ILE B CA 1
ATOM 8315 C C . ILE B 1 427 ? 15.905 -14.540 -26.338 1.00 15.91 427 ILE B C 1
ATOM 8316 O O . ILE B 1 427 ? 14.895 -14.373 -25.645 1.00 16.43 427 ILE B O 1
ATOM 8321 N N . GLY B 1 428 ? 17.138 -14.407 -25.861 1.00 15.79 428 GLY B N 1
ATOM 8322 C CA . GLY B 1 428 ? 17.377 -14.163 -24.438 1.00 16.19 428 GLY B CA 1
ATOM 8323 C C . GLY B 1 428 ? 18.102 -15.325 -23.779 1.00 16.49 428 GLY B C 1
ATOM 8324 O O . GLY B 1 428 ? 18.681 -15.180 -22.707 1.00 16.69 428 GLY B O 1
ATOM 8325 N N . GLU B 1 429 ? 18.079 -16.485 -24.420 1.00 16.63 429 GLU B N 1
ATOM 8326 C CA . GLU B 1 429 ? 18.802 -17.640 -23.893 1.00 17.22 429 GLU B CA 1
ATOM 8327 C C . GLU B 1 429 ? 20.315 -17.437 -23.985 1.00 17.16 429 GLU B C 1
ATOM 8328 O O . GLU B 1 429 ? 20.808 -16.771 -24.891 1.00 16.91 429 GLU B O 1
ATOM 8334 N N . ASP B 1 430 ? 21.042 -18.006 -23.028 1.00 17.63 430 ASP B N 1
ATOM 8335 C CA . ASP B 1 430 ? 22.495 -17.879 -22.987 1.00 18.22 430 ASP B CA 1
ATOM 8336 C C . ASP B 1 430 ? 23.157 -18.316 -24.286 1.00 18.33 430 ASP B C 1
ATOM 8337 O O . ASP B 1 430 ? 22.832 -19.369 -24.843 1.00 17.59 430 ASP B O 1
ATOM 8342 N N . ILE B 1 431 ? 24.101 -17.503 -24.750 1.00 18.72 431 ILE B N 1
ATOM 8343 C CA . ILE B 1 431 ? 24.957 -17.855 -25.867 1.00 19.93 431 ILE B CA 1
ATOM 8344 C C . ILE B 1 431 ? 26.401 -17.781 -25.385 1.00 21.01 431 ILE B C 1
ATOM 8345 O O . ILE B 1 431 ? 26.785 -16.826 -24.717 1.00 20.70 431 ILE B O 1
ATOM 8350 N N . PHE B 1 432 ? 27.194 -18.798 -25.706 1.00 22.31 432 PHE B N 1
ATOM 8351 C CA . PHE B 1 432 ? 28.591 -18.816 -25.290 1.00 23.78 432 PHE B CA 1
ATOM 8352 C C . PHE B 1 432 ? 29.526 -18.804 -26.488 1.00 24.90 432 PHE B C 1
ATOM 8353 O O . PHE B 1 432 ? 29.239 -19.401 -27.530 1.00 24.84 432 PHE B O 1
ATOM 8361 N N . TYR B 1 433 ? 30.643 -18.105 -26.347 1.00 26.17 433 TYR B N 1
ATOM 8362 C CA . TYR B 1 433 ? 31.590 -18.015 -27.437 1.00 27.93 433 TYR B CA 1
ATOM 8363 C C . TYR B 1 433 ? 32.988 -17.678 -26.962 1.00 28.78 433 TYR B C 1
ATOM 8364 O O . TYR B 1 433 ? 33.177 -17.218 -25.838 1.00 28.42 433 TYR B O 1
ATOM 8373 N N . GLN B 1 434 ? 33.956 -17.896 -27.849 1.00 30.34 434 GLN B N 1
ATOM 8374 C CA . GLN B 1 434 ? 35.355 -17.560 -27.595 1.00 31.73 434 GLN B CA 1
ATOM 8375 C C . GLN B 1 434 ? 35.879 -16.590 -28.657 1.00 32.48 434 GLN B C 1
ATOM 8376 O O . GLN B 1 434 ? 36.183 -16.990 -29.784 1.00 32.72 434 GLN B O 1
ATOM 8382 N N . GLY B 1 435 ? 35.981 -15.315 -28.291 1.00 33.17 435 GLY B N 1
ATOM 8383 C CA . GLY B 1 435 ? 36.376 -14.265 -29.229 1.00 33.97 435 GLY B CA 1
ATOM 8384 C C . GLY B 1 435 ? 37.877 -14.056 -29.347 1.00 34.59 435 GLY B C 1
ATOM 8385 O O . GLY B 1 435 ? 38.666 -14.822 -28.793 1.00 34.93 435 GLY B O 1
ATOM 8386 N N . LYS B 1 436 ? 38.266 -13.008 -30.069 1.00 34.91 436 LYS B N 1
ATOM 8387 C CA . LYS B 1 436 ? 39.676 -12.742 -30.363 1.00 35.23 436 LYS B CA 1
ATOM 8388 C C . LYS B 1 436 ? 40.541 -12.597 -29.112 1.00 35.18 436 LYS B C 1
ATOM 8389 O O . LYS B 1 436 ? 40.146 -11.957 -28.140 1.00 35.27 436 LYS B O 1
ATOM 8395 N N . LYS B 1 437 ? 41.729 -13.192 -29.158 1.00 35.07 437 LYS B N 1
ATOM 8396 C CA . LYS B 1 437 ? 42.691 -13.098 -28.070 1.00 34.79 437 LYS B CA 1
ATOM 8397 C C . LYS B 1 437 ? 43.028 -11.634 -27.794 1.00 34.22 437 LYS B C 1
ATOM 8398 O O . LYS B 1 437 ? 43.222 -11.229 -26.646 1.00 34.48 437 LYS B O 1
ATOM 8404 N N . LYS B 1 438 ? 43.100 -10.844 -28.858 1.00 33.11 438 LYS B N 1
ATOM 8405 C CA . LYS B 1 438 ? 43.424 -9.435 -28.731 1.00 32.13 438 LYS B CA 1
ATOM 8406 C C . LYS B 1 438 ? 42.650 -8.609 -29.746 1.00 31.15 438 LYS B C 1
ATOM 8407 O O . LYS B 1 438 ? 42.168 -9.131 -30.748 1.00 31.07 438 LYS B O 1
ATOM 8413 N N . GLY B 1 439 ? 42.543 -7.315 -29.477 1.00 30.11 439 GLY B N 1
ATOM 8414 C CA . GLY B 1 439 ? 41.811 -6.416 -30.349 1.00 28.80 439 GLY B CA 1
ATOM 8415 C C . GLY B 1 439 ? 40.321 -6.671 -30.262 1.00 27.89 439 GLY B C 1
ATOM 8416 O O . GLY B 1 439 ? 39.836 -7.291 -29.313 1.00 27.89 439 GLY B O 1
ATOM 8417 N N . LEU B 1 440 ? 39.593 -6.206 -31.264 1.00 26.86 440 LEU B N 1
ATOM 8418 C CA . LEU B 1 440 ? 38.143 -6.267 -31.227 1.00 25.86 440 LEU B CA 1
ATOM 8419 C C . LEU B 1 440 ? 37.598 -7.369 -32.130 1.00 25.41 440 LEU B C 1
ATOM 8420 O O . LEU B 1 440 ? 38.081 -7.559 -33.252 1.00 25.22 440 LEU B O 1
ATOM 8425 N N . SER B 1 441 ? 36.606 -8.103 -31.629 1.00 24.38 441 SER B N 1
ATOM 8426 C CA . SER B 1 441 ? 35.846 -9.026 -32.462 1.00 23.83 441 SER B CA 1
ATOM 8427 C C . SER B 1 441 ? 34.617 -8.301 -32.995 1.00 22.99 441 SER B C 1
ATOM 8428 O O . SER B 1 441 ? 34.046 -7.438 -32.315 1.00 22.57 441 SER B O 1
ATOM 8431 N N . ARG B 1 442 ? 34.215 -8.648 -34.211 1.00 22.00 442 ARG B N 1
ATOM 8432 C CA . ARG B 1 442 ? 33.033 -8.064 -34.819 1.00 21.14 442 ARG B CA 1
ATOM 8433 C C . ARG B 1 442 ? 31.828 -8.926 -34.460 1.00 20.28 442 ARG B C 1
ATOM 8434 O O . ARG B 1 442 ? 31.776 -10.103 -34.811 1.00 19.94 442 ARG B O 1
ATOM 8442 N N . LEU B 1 443 ? 30.863 -8.345 -33.755 1.00 18.93 443 LEU B N 1
ATOM 8443 C CA . LEU B 1 443 ? 29.661 -9.078 -33.397 1.00 18.12 443 LEU B CA 1
ATOM 8444 C C . LEU B 1 443 ? 28.533 -8.574 -34.284 1.00 17.53 443 LEU B C 1
ATOM 8445 O O . LEU B 1 443 ? 28.240 -7.378 -34.294 1.00 17.34 443 LEU B O 1
ATOM 8450 N N . ASP B 1 444 ? 27.935 -9.483 -35.049 1.00 16.84 444 ASP B N 1
ATOM 8451 C CA . ASP B 1 444 ? 26.848 -9.152 -35.965 1.00 16.27 444 ASP B CA 1
ATOM 8452 C C . ASP B 1 444 ? 25.605 -9.900 -35.535 1.00 15.60 444 ASP B C 1
ATOM 8453 O O . ASP B 1 444 ? 25.661 -11.108 -35.316 1.00 15.11 444 ASP B O 1
ATOM 8458 N N . ILE B 1 445 ? 24.486 -9.191 -35.420 1.00 14.30 445 ILE B N 1
ATOM 8459 C CA . ILE B 1 445 ? 23.216 -9.843 -35.119 1.00 13.97 445 ILE B CA 1
ATOM 8460 C C . ILE B 1 445 ? 22.212 -9.463 -36.187 1.00 13.66 445 ILE B C 1
ATOM 8461 O O . ILE B 1 445 ? 21.839 -8.290 -36.307 1.00 13.73 445 ILE B O 1
ATOM 8466 N N . LEU B 1 446 ? 21.801 -10.450 -36.980 1.00 13.05 446 LEU B N 1
ATOM 8467 C CA . LEU B 1 446 ? 20.797 -10.226 -38.009 1.00 13.27 446 LEU B CA 1
ATOM 8468 C C . LEU B 1 446 ? 19.420 -10.528 -37.440 1.00 13.32 446 LEU B C 1
ATOM 8469 O O . LEU B 1 446 ? 19.145 -11.649 -37.005 1.00 13.34 446 LEU B O 1
ATOM 8474 N N . ILE B 1 447 ? 18.571 -9.512 -37.427 1.00 13.51 447 ILE B N 1
ATOM 8475 C CA . ILE B 1 447 ? 17.230 -9.632 -36.883 1.00 14.47 447 ILE B CA 1
ATOM 8476 C C . ILE B 1 447 ? 16.247 -9.572 -38.029 1.00 13.98 447 ILE B C 1
ATOM 8477 O O . ILE B 1 447 ? 16.431 -8.801 -38.964 1.00 14.06 447 ILE B O 1
ATOM 8482 N N . GLU B 1 448 ? 15.205 -10.387 -37.953 1.00 13.45 448 GLU B N 1
ATOM 8483 C CA . GLU B 1 448 ? 14.129 -10.334 -38.934 1.00 13.36 448 GLU B CA 1
ATOM 8484 C C . GLU B 1 448 ? 12.816 -9.931 -38.265 1.00 13.41 448 GLU B C 1
ATOM 8485 O O . GLU B 1 448 ? 12.511 -10.401 -37.171 1.00 13.47 448 GLU B O 1
ATOM 8491 N N . ASN B 1 449 ? 12.061 -9.043 -38.917 1.00 12.76 449 ASN B N 1
ATOM 8492 C CA . ASN B 1 449 ? 10.666 -8.786 -38.561 1.00 12.42 449 ASN B CA 1
ATOM 8493 C C . ASN B 1 449 ? 9.826 -9.779 -39.342 1.00 11.89 449 ASN B C 1
ATOM 8494 O O . ASN B 1 449 ? 9.761 -9.697 -40.560 1.00 11.88 449 ASN B O 1
ATOM 8499 N N . MET B 1 450 ? 9.212 -10.735 -38.653 1.00 12.19 450 MET B N 1
ATOM 8500 C CA . MET B 1 450 ? 8.482 -11.794 -39.344 1.00 12.23 450 MET B CA 1
ATOM 8501 C C . MET B 1 450 ? 6.990 -11.500 -39.481 1.00 12.25 450 MET B C 1
ATOM 8502 O O . MET B 1 450 ? 6.220 -12.363 -39.896 1.00 12.24 450 MET B O 1
ATOM 8507 N N . GLY B 1 451 ? 6.600 -10.268 -39.167 1.00 11.80 451 GLY B N 1
ATOM 8508 C CA . GLY B 1 451 ? 5.211 -9.830 -39.364 1.00 12.02 451 GLY B CA 1
ATOM 8509 C C . GLY B 1 451 ? 4.547 -9.425 -38.065 1.00 11.88 451 GLY B C 1
ATOM 8510 O O . GLY B 1 451 ? 4.489 -10.219 -37.128 1.00 12.19 451 GLY B O 1
ATOM 8511 N N . ARG B 1 452 ? 4.050 -8.188 -38.003 1.00 11.67 452 ARG B N 1
ATOM 8512 C CA . ARG B 1 452 ? 3.356 -7.711 -36.810 1.00 11.41 452 ARG B CA 1
ATOM 8513 C C . ARG B 1 452 ? 1.944 -8.272 -36.696 1.00 11.53 452 ARG B C 1
ATOM 8514 O O . ARG B 1 452 ? 1.205 -8.344 -37.681 1.00 11.56 452 ARG B O 1
ATOM 8522 N N . VAL B 1 453 ? 1.583 -8.663 -35.476 1.00 11.47 453 VAL B N 1
ATOM 8523 C CA . VAL B 1 453 ? 0.251 -9.201 -35.192 1.00 11.36 453 VAL B CA 1
ATOM 8524 C C . VAL B 1 453 ? -0.842 -8.263 -35.712 1.00 11.59 453 VAL B C 1
ATOM 8525 O O . VAL B 1 453 ? -0.741 -7.033 -35.576 1.00 11.19 453 VAL B O 1
ATOM 8529 N N . ASN B 1 454 ? -1.878 -8.832 -36.331 1.00 11.46 454 ASN B N 1
ATOM 8530 C CA . ASN B 1 454 ? -2.837 -8.007 -37.059 1.00 12.22 454 ASN B CA 1
ATOM 8531 C C . ASN B 1 454 ? -4.221 -7.888 -36.426 1.00 12.70 454 ASN B C 1
ATOM 8532 O O . ASN B 1 454 ? -5.175 -7.493 -37.088 1.00 12.64 454 ASN B O 1
ATOM 8537 N N . TYR B 1 455 ? -4.326 -8.218 -35.145 1.00 13.68 455 TYR B N 1
ATOM 8538 C CA . TYR B 1 455 ? -5.604 -8.118 -34.455 1.00 14.69 455 TYR B CA 1
ATOM 8539 C C . TYR B 1 455 ? -5.408 -8.446 -32.989 1.00 14.64 455 TYR B C 1
ATOM 8540 O O . TYR B 1 455 ? -4.347 -8.917 -32.583 1.00 15.12 455 TYR B O 1
ATOM 8549 N N . GLY B 1 456 ? -6.447 -8.207 -32.198 1.00 14.33 456 GLY B N 1
ATOM 8550 C CA . GLY B 1 456 ? -6.553 -8.828 -30.890 1.00 13.96 456 GLY B CA 1
ATOM 8551 C C . GLY B 1 456 ? -5.682 -8.237 -29.808 1.00 13.55 456 GLY B C 1
ATOM 8552 O O . GLY B 1 456 ? -5.191 -7.111 -29.921 1.00 13.03 456 GLY B O 1
ATOM 8553 N N . HIS B 1 457 ? -5.500 -9.014 -28.747 1.00 13.09 457 HIS B N 1
ATOM 8554 C CA . HIS B 1 457 ? -4.884 -8.502 -27.537 1.00 13.38 457 HIS B CA 1
ATOM 8555 C C . HIS B 1 457 ? -3.401 -8.136 -27.702 1.00 13.41 457 HIS B C 1
ATOM 8556 O O . HIS B 1 457 ? -2.890 -7.313 -26.943 1.00 13.90 457 HIS B O 1
ATOM 8563 N N . LYS B 1 458 ? -2.720 -8.737 -28.680 1.00 12.72 458 LYS B N 1
ATOM 8564 C CA . LYS B 1 458 ? -1.304 -8.420 -28.936 1.00 13.01 458 LYS B CA 1
ATOM 8565 C C . LYS B 1 458 ? -1.133 -7.333 -29.985 1.00 12.81 458 LYS B C 1
ATOM 8566 O O . LYS B 1 458 ? -0.007 -7.019 -30.388 1.00 12.93 458 LYS B O 1
ATOM 8572 N N . PHE B 1 459 ? -2.244 -6.760 -30.436 1.00 12.81 459 PHE B N 1
ATOM 8573 C CA . PHE B 1 459 ? -2.174 -5.744 -31.482 1.00 13.15 459 PHE B CA 1
ATOM 8574 C C . PHE B 1 459 ? -1.198 -4.623 -31.106 1.00 13.61 459 PHE B C 1
ATOM 8575 O O . PHE B 1 459 ? -0.424 -4.150 -31.947 1.00 13.45 459 PHE B O 1
ATOM 8583 N N . LEU B 1 460 ? -1.222 -4.204 -29.844 1.00 13.76 460 LEU B N 1
ATOM 8584 C CA . LEU B 1 460 ? -0.275 -3.183 -29.372 1.00 14.24 460 LEU B CA 1
ATOM 8585 C C . LEU B 1 460 ? 0.708 -3.724 -28.338 1.00 14.27 460 LEU B C 1
ATOM 8586 O O . LEU B 1 460 ? 1.178 -2.988 -27.467 1.00 14.23 460 LEU B O 1
ATOM 8591 N N . ALA B 1 461 ? 1.027 -5.009 -28.443 1.00 14.10 461 ALA B N 1
ATOM 8592 C CA . ALA B 1 461 ? 2.009 -5.624 -27.551 1.00 14.29 461 ALA B CA 1
ATOM 8593 C C . ALA B 1 461 ? 3.383 -4.971 -27.699 1.00 14.49 461 ALA B C 1
ATOM 8594 O O . ALA B 1 461 ? 3.723 -4.450 -28.760 1.00 14.36 461 ALA B O 1
ATOM 8596 N N . ASP B 1 462 ? 4.173 -5.016 -26.630 1.00 14.60 462 ASP B N 1
ATOM 8597 C CA . ASP B 1 462 ? 5.546 -4.511 -26.664 1.00 15.22 462 ASP B CA 1
ATOM 8598 C C . ASP B 1 462 ? 6.365 -5.155 -27.798 1.00 14.60 462 ASP B C 1
ATOM 8599 O O . ASP B 1 462 ? 7.264 -4.534 -28.367 1.00 14.41 462 ASP B O 1
ATOM 8604 N N . THR B 1 463 ? 6.039 -6.401 -28.125 1.00 13.66 463 THR B N 1
ATOM 8605 C CA . THR B 1 463 ? 6.787 -7.157 -29.116 1.00 13.47 463 THR B CA 1
ATOM 8606 C C . THR B 1 463 ? 6.481 -6.730 -30.548 1.00 12.87 463 THR B C 1
ATOM 8607 O O . THR B 1 463 ? 7.123 -7.200 -31.487 1.00 12.60 463 THR B O 1
ATOM 8611 N N . GLN B 1 464 ? 5.505 -5.839 -30.711 1.00 12.50 464 GLN B N 1
ATOM 8612 C CA . GLN B 1 464 ? 5.155 -5.311 -32.030 1.00 12.22 464 GLN B CA 1
ATOM 8613 C C . GLN B 1 464 ? 6.258 -4.411 -32.595 1.00 12.28 464 GLN B C 1
ATOM 8614 O O . GLN B 1 464 ? 6.383 -4.250 -33.815 1.00 11.94 464 GLN B O 1
ATOM 8620 N N . ARG B 1 465 ? 7.044 -3.804 -31.711 1.00 12.38 465 ARG B N 1
ATOM 8621 C CA . ARG B 1 465 ? 8.214 -3.047 -32.143 1.00 12.75 465 ARG B CA 1
ATOM 8622 C C . ARG B 1 465 ? 9.372 -4.027 -32.271 1.00 12.34 465 ARG B C 1
ATOM 8623 O O . ARG B 1 465 ? 9.742 -4.691 -31.303 1.00 13.07 465 ARG B O 1
ATOM 8631 N N . LYS B 1 466 ? 9.917 -4.132 -33.474 1.00 11.95 466 LYS B N 1
ATOM 8632 C CA . LYS B 1 466 ? 10.846 -5.203 -33.796 1.00 11.79 466 LYS B CA 1
ATOM 8633 C C . LYS B 1 466 ? 12.285 -4.766 -33.610 1.00 12.05 466 LYS B C 1
ATOM 8634 O O . LYS B 1 466 ? 12.568 -3.576 -33.463 1.00 12.41 466 LYS B O 1
ATOM 8640 N N . GLY B 1 467 ? 13.194 -5.732 -33.617 1.00 12.05 467 GLY B N 1
ATOM 8641 C CA . GLY B 1 467 ? 14.593 -5.443 -33.336 1.00 12.01 467 GLY B CA 1
ATOM 8642 C C . GLY B 1 467 ? 14.873 -5.669 -31.864 1.00 12.45 467 GLY B C 1
ATOM 8643 O O . GLY B 1 467 ? 14.136 -6.385 -31.185 1.00 12.35 467 GLY B O 1
ATOM 8644 N N . ILE B 1 468 ? 15.936 -5.048 -31.371 1.00 12.32 468 ILE B N 1
ATOM 8645 C CA . ILE B 1 468 ? 16.386 -5.253 -30.001 1.00 12.72 468 ILE B CA 1
ATOM 8646 C C . ILE B 1 468 ? 15.935 -4.063 -29.148 1.00 13.17 468 ILE B C 1
ATOM 8647 O O . ILE B 1 468 ? 16.356 -2.935 -29.372 1.00 13.43 468 ILE B O 1
ATOM 8652 N N . ARG B 1 469 ? 15.044 -4.322 -28.195 1.00 13.16 469 ARG B N 1
ATOM 8653 C CA . ARG B 1 469 ? 14.365 -3.250 -27.473 1.00 13.24 469 ARG B CA 1
ATOM 8654 C C . ARG B 1 469 ? 15.080 -2.844 -26.190 1.00 13.07 469 ARG B C 1
ATOM 8655 O O . ARG B 1 469 ? 14.900 -1.736 -25.697 1.00 12.84 469 ARG B O 1
ATOM 8663 N N . THR B 1 470 ? 15.887 -3.740 -25.647 1.00 13.23 470 THR B N 1
ATOM 8664 C CA . THR B 1 470 ? 16.583 -3.426 -24.412 1.00 13.30 470 THR B CA 1
ATOM 8665 C C . THR B 1 470 ? 18.092 -3.378 -24.623 1.00 13.48 470 THR B C 1
ATOM 8666 O O . THR B 1 470 ? 18.731 -2.366 -24.339 1.00 13.39 470 THR B O 1
ATOM 8670 N N . GLY B 1 471 ? 18.663 -4.462 -25.128 1.00 13.50 471 GLY B N 1
ATOM 8671 C CA . GLY B 1 471 ? 20.089 -4.459 -25.429 1.00 13.90 471 GLY B CA 1
ATOM 8672 C C . GLY B 1 471 ? 20.683 -5.830 -25.646 1.00 14.13 471 GLY B C 1
ATOM 8673 O O . GLY B 1 471 ? 19.974 -6.833 -25.695 1.00 13.85 471 GLY B O 1
ATOM 8674 N N . VAL B 1 472 ? 22.003 -5.864 -25.787 1.00 14.34 472 VAL B N 1
ATOM 8675 C CA . VAL B 1 472 ? 22.722 -7.126 -25.864 1.00 14.68 472 VAL B CA 1
ATOM 8676 C C . VAL B 1 472 ? 23.746 -7.146 -24.747 1.00 15.23 472 VAL B C 1
ATOM 8677 O O . VAL B 1 472 ? 24.581 -6.255 -24.652 1.00 14.62 472 VAL B O 1
ATOM 8681 N N . CYS B 1 473 ? 23.656 -8.160 -23.897 1.00 15.90 473 CYS B N 1
ATOM 8682 C CA . CYS B 1 473 ? 24.542 -8.293 -22.759 1.00 17.54 473 CYS B CA 1
ATOM 8683 C C . CYS B 1 473 ? 25.722 -9.184 -23.096 1.00 16.91 473 CYS B C 1
ATOM 8684 O O . CYS B 1 473 ? 25.558 -10.226 -23.725 1.00 16.98 473 CYS B O 1
ATOM 8687 N N . LYS B 1 474 ? 26.907 -8.757 -22.679 1.00 16.83 474 LYS B N 1
ATOM 8688 C CA . LYS B 1 474 ? 28.099 -9.598 -22.698 1.00 16.75 474 LYS B CA 1
ATOM 8689 C C . LYS B 1 474 ? 28.586 -9.677 -21.259 1.00 16.73 474 LYS B C 1
ATOM 8690 O O . LYS B 1 474 ? 28.773 -8.654 -20.608 1.00 16.18 474 LYS B O 1
ATOM 8696 N N . ASP B 1 475 ? 28.763 -10.896 -20.762 1.00 16.88 475 ASP B N 1
ATOM 8697 C CA . ASP B 1 475 ? 28.892 -11.117 -19.329 1.00 17.80 475 ASP B CA 1
ATOM 8698 C C . ASP B 1 475 ? 27.679 -10.480 -18.653 1.00 17.85 475 ASP B C 1
ATOM 8699 O O . ASP B 1 475 ? 26.543 -10.909 -18.881 1.00 18.08 475 ASP B O 1
ATOM 8704 N N . LEU B 1 476 ? 27.906 -9.440 -17.853 1.00 17.40 476 LEU B N 1
ATOM 8705 C CA . LEU B 1 476 ? 26.810 -8.802 -17.121 1.00 17.43 476 LEU B CA 1
ATOM 8706 C C . LEU B 1 476 ? 26.506 -7.377 -17.568 1.00 17.08 476 LEU B C 1
ATOM 8707 O O . LEU B 1 476 ? 25.705 -6.693 -16.934 1.00 17.64 476 LEU B O 1
ATOM 8712 N N . HIS B 1 477 ? 27.150 -6.906 -18.630 1.00 16.49 477 HIS B N 1
ATOM 8713 C CA . HIS B 1 477 ? 26.938 -5.520 -19.047 1.00 16.16 477 HIS B CA 1
ATOM 8714 C C . HIS B 1 477 ? 26.396 -5.414 -20.463 1.00 15.70 477 HIS B C 1
ATOM 8715 O O . HIS B 1 477 ? 26.731 -6.215 -21.334 1.00 15.55 477 HIS B O 1
ATOM 8722 N N . PHE B 1 478 ? 25.549 -4.414 -20.679 1.00 15.14 478 PHE B N 1
ATOM 8723 C CA . PHE B 1 478 ? 25.032 -4.143 -22.009 1.00 14.80 478 PHE B CA 1
ATOM 8724 C C . PHE B 1 478 ? 26.126 -3.535 -22.876 1.00 14.98 478 PHE B C 1
ATOM 8725 O O . PHE B 1 478 ? 26.880 -2.674 -22.418 1.00 14.73 478 PHE B O 1
ATOM 8733 N N . LEU B 1 479 ? 26.204 -3.985 -24.127 1.00 14.68 479 LEU B N 1
ATOM 8734 C CA . LEU B 1 479 ? 27.209 -3.492 -25.070 1.00 15.18 479 LEU B CA 1
ATOM 8735 C C . LEU B 1 479 ? 26.777 -2.187 -25.739 1.00 15.17 479 LEU B C 1
ATOM 8736 O O . LEU B 1 479 ? 25.596 -1.992 -26.037 1.00 15.36 479 LEU B O 1
ATOM 8741 N N . LEU B 1 480 ? 27.740 -1.300 -25.974 1.00 15.02 480 LEU B N 1
ATOM 8742 C CA . LEU B 1 480 ? 27.476 -0.021 -26.623 1.00 15.36 480 LEU B CA 1
ATOM 8743 C C . LEU B 1 480 ? 28.240 0.149 -27.936 1.00 15.48 480 LEU B C 1
ATOM 8744 O O . LEU B 1 480 ? 29.124 -0.644 -28.259 1.00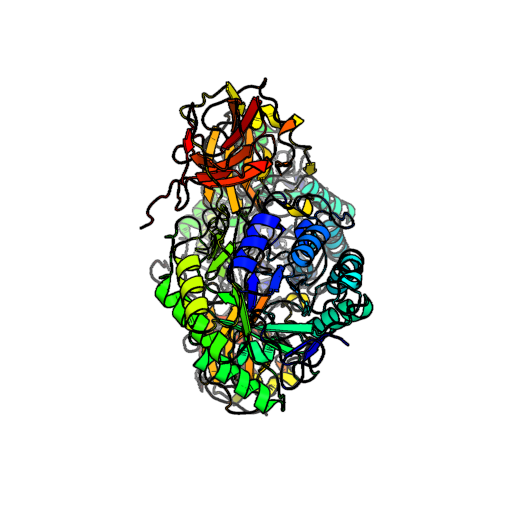 15.76 480 LEU B O 1
ATOM 8749 N N . ASN B 1 481 ? 27.901 1.210 -28.663 1.00 15.37 481 ASN B N 1
ATOM 8750 C CA . ASN B 1 481 ? 28.530 1.545 -29.942 1.00 15.76 481 ASN B CA 1
ATOM 8751 C C . ASN B 1 481 ? 28.074 0.609 -31.042 1.00 15.79 481 ASN B C 1
ATOM 8752 O O . ASN B 1 481 ? 28.750 -0.370 -31.382 1.00 15.46 481 ASN B O 1
ATOM 8757 N N . TRP B 1 482 ? 26.901 0.920 -31.575 1.00 15.28 482 TRP B N 1
ATOM 8758 C CA . TRP B 1 482 ? 26.243 0.076 -32.543 1.00 15.49 482 TRP B CA 1
ATOM 8759 C C . TRP B 1 482 ? 26.203 0.733 -33.912 1.00 15.45 482 TRP B C 1
ATOM 8760 O O . TRP B 1 482 ? 26.004 1.938 -34.032 1.00 15.94 482 TRP B O 1
ATOM 8771 N N . LYS B 1 483 ? 26.417 -0.069 -34.944 1.00 15.74 483 LYS B N 1
ATOM 8772 C CA . LYS B 1 483 ? 26.133 0.360 -36.301 1.00 16.04 483 LYS B CA 1
ATOM 8773 C C . LYS B 1 483 ? 24.945 -0.478 -36.747 1.00 15.69 483 LYS B C 1
ATOM 8774 O O . LYS B 1 483 ? 25.000 -1.708 -36.691 1.00 15.94 483 LYS B O 1
ATOM 8780 N N . HIS B 1 484 ? 23.871 0.194 -37.151 1.00 14.87 484 HIS B N 1
ATOM 8781 C CA . HIS B 1 484 ? 22.649 -0.466 -37.595 1.00 14.37 484 HIS B CA 1
ATOM 8782 C C . HIS B 1 484 ? 22.575 -0.392 -39.116 1.00 14.24 484 HIS B C 1
ATOM 8783 O O . HIS B 1 484 ? 22.740 0.687 -39.694 1.00 14.16 484 HIS B O 1
ATOM 8790 N N . TYR B 1 485 ? 22.324 -1.531 -39.753 1.00 13.54 485 TYR B N 1
ATOM 8791 C CA . TYR B 1 485 ? 22.122 -1.578 -41.201 1.00 13.79 485 TYR B CA 1
ATOM 8792 C C . TYR B 1 485 ? 20.707 -2.035 -41.472 1.00 13.38 485 TYR B C 1
ATOM 8793 O O . TYR B 1 485 ? 20.427 -3.233 -41.441 1.00 12.47 485 TYR B O 1
ATOM 8802 N N . PRO B 1 486 ? 19.800 -1.082 -41.723 1.00 13.53 486 PRO B N 1
ATOM 8803 C CA . PRO B 1 486 ? 18.444 -1.468 -42.091 1.00 13.60 486 PRO B CA 1
ATOM 8804 C C . PRO B 1 486 ? 18.452 -2.187 -43.432 1.00 13.63 486 PRO B C 1
ATOM 8805 O O . PRO B 1 486 ? 19.087 -1.731 -44.390 1.00 13.16 486 PRO B O 1
ATOM 8809 N N . LEU B 1 487 ? 17.761 -3.317 -43.493 1.00 13.43 487 LEU B N 1
ATOM 8810 C CA . LEU B 1 487 ? 17.745 -4.110 -44.711 1.00 13.58 487 LEU B CA 1
ATOM 8811 C C . LEU B 1 487 ? 16.314 -4.416 -45.137 1.00 13.72 487 LEU B C 1
ATOM 8812 O O . LEU B 1 487 ? 15.861 -5.550 -45.030 1.00 13.57 487 LEU B O 1
ATOM 8817 N N . PRO B 1 488 ? 15.592 -3.391 -45.615 1.00 14.01 488 PRO B N 1
ATOM 8818 C CA . PRO B 1 488 ? 14.237 -3.588 -46.118 1.00 14.41 488 PRO B CA 1
ATOM 8819 C C . PRO B 1 488 ? 14.232 -4.457 -47.371 1.00 14.69 488 PRO B C 1
ATOM 8820 O O . PRO B 1 488 ? 13.195 -5.000 -47.741 1.00 14.56 488 PRO B O 1
ATOM 8824 N N . LEU B 1 489 ? 15.394 -4.591 -48.003 1.00 15.13 489 LEU B N 1
ATOM 8825 C CA . LEU B 1 489 ? 15.529 -5.401 -49.210 1.00 16.02 489 LEU B CA 1
ATOM 8826 C C . LEU B 1 489 ? 14.496 -5.017 -50.259 1.00 16.73 489 LEU B C 1
ATOM 8827 O O . LEU B 1 489 ? 13.883 -5.879 -50.883 1.00 17.02 489 LEU B O 1
ATOM 8832 N N . ASP B 1 490 ? 14.293 -3.716 -50.435 1.00 17.46 490 ASP B N 1
ATOM 8833 C CA . ASP B 1 490 ? 13.432 -3.228 -51.503 1.00 18.55 490 ASP B CA 1
ATOM 8834 C C . ASP B 1 490 ? 14.315 -2.742 -52.653 1.00 18.43 490 ASP B C 1
ATOM 8835 O O . ASP B 1 490 ? 13.839 -2.118 -53.604 1.00 18.79 490 ASP B O 1
ATOM 8840 N N . ASN B 1 491 ? 15.610 -3.036 -52.548 1.00 18.19 491 ASN B N 1
ATOM 8841 C CA . ASN B 1 491 ? 16.601 -2.531 -53.496 1.00 17.78 491 ASN B CA 1
ATOM 8842 C C . ASN B 1 491 ? 17.557 -3.621 -53.986 1.00 17.80 491 ASN B C 1
ATOM 8843 O O . ASN B 1 491 ? 18.766 -3.501 -53.830 1.00 17.50 491 ASN B O 1
ATOM 8848 N N . PRO B 1 492 ? 17.013 -4.692 -54.580 1.00 18.02 492 PRO B N 1
ATOM 8849 C CA . PRO B 1 492 ? 17.827 -5.826 -55.040 1.00 18.29 492 PRO B CA 1
ATOM 8850 C C . PRO B 1 492 ? 18.859 -5.436 -56.110 1.00 18.67 492 PRO B C 1
ATOM 8851 O O . PRO B 1 492 ? 19.884 -6.118 -56.273 1.00 18.21 492 PRO B O 1
ATOM 8855 N N . GLU B 1 493 ? 18.588 -4.353 -56.828 1.00 18.77 493 GLU B N 1
ATOM 8856 C CA . GLU B 1 493 ? 19.532 -3.850 -57.820 1.00 19.68 493 GLU B CA 1
ATOM 8857 C C . GLU B 1 493 ? 20.851 -3.420 -57.167 1.00 19.59 493 GLU B C 1
ATOM 8858 O O . GLU B 1 493 ? 21.882 -3.314 -57.838 1.00 19.83 493 GLU B O 1
ATOM 8864 N N . LYS B 1 494 ? 20.817 -3.187 -55.855 1.00 19.41 494 LYS B N 1
ATOM 8865 C CA . LYS B 1 494 ? 22.003 -2.752 -55.114 1.00 19.76 494 LYS B CA 1
ATOM 8866 C C . LYS B 1 494 ? 22.818 -3.907 -54.538 1.00 19.57 494 LYS B C 1
ATOM 8867 O O . LYS B 1 494 ? 23.815 -3.682 -53.844 1.00 20.16 494 LYS B O 1
ATOM 8873 N N . ILE B 1 495 ? 22.388 -5.137 -54.795 1.00 18.82 495 ILE B N 1
ATOM 8874 C CA . ILE B 1 495 ? 23.187 -6.296 -54.411 1.00 18.61 495 ILE B CA 1
ATOM 8875 C C . ILE B 1 495 ? 24.395 -6.353 -55.333 1.00 18.81 495 ILE B C 1
ATOM 8876 O O . ILE B 1 495 ? 24.249 -6.444 -56.554 1.00 19.11 495 ILE B O 1
ATOM 8881 N N . ASP B 1 496 ? 25.587 -6.291 -54.750 1.00 18.75 496 ASP B N 1
ATOM 8882 C CA . ASP B 1 496 ? 26.816 -6.276 -55.542 1.00 19.00 496 ASP B CA 1
ATOM 8883 C C . ASP B 1 496 ? 27.415 -7.669 -55.648 1.00 18.47 496 ASP B C 1
ATOM 8884 O O . ASP B 1 496 ? 28.157 -8.089 -54.770 1.00 18.44 496 ASP B O 1
ATOM 8889 N N . PHE B 1 497 ? 27.093 -8.374 -56.729 1.00 18.59 497 PHE B N 1
ATOM 8890 C CA . PHE B 1 497 ? 27.522 -9.761 -56.906 1.00 18.89 497 PHE B CA 1
ATOM 8891 C C . PHE B 1 497 ? 29.006 -9.909 -57.246 1.00 19.43 497 PHE B C 1
ATOM 8892 O O . PHE B 1 497 ? 29.498 -11.024 -57.438 1.00 19.52 497 PHE B O 1
ATOM 8900 N N . SER B 1 498 ? 29.714 -8.785 -57.305 1.00 19.87 498 SER B N 1
ATOM 8901 C CA . SER B 1 498 ? 31.141 -8.785 -57.612 1.00 20.44 498 SER B CA 1
ATOM 8902 C C . SER B 1 498 ? 31.965 -9.017 -56.354 1.00 20.58 498 SER B C 1
ATOM 8903 O O . SER B 1 498 ? 33.169 -9.263 -56.428 1.00 20.91 498 SER B O 1
ATOM 8906 N N . LYS B 1 499 ? 31.316 -8.938 -55.197 1.00 20.48 499 LYS B N 1
ATOM 8907 C CA . LYS B 1 499 ? 32.018 -9.094 -53.933 1.00 20.71 499 LYS B CA 1
ATOM 8908 C C . LYS B 1 499 ? 32.082 -10.565 -53.524 1.00 20.19 499 LYS B C 1
ATOM 8909 O O . LYS B 1 499 ? 31.585 -11.443 -54.236 1.00 20.80 499 LYS B O 1
ATOM 8915 N N . GLY B 1 500 ? 32.688 -10.829 -52.374 1.00 19.72 500 GLY B N 1
ATOM 8916 C CA . GLY B 1 500 ? 32.989 -12.197 -51.977 1.00 18.51 500 GLY B CA 1
ATOM 8917 C C . GLY B 1 500 ? 31.820 -12.996 -51.428 1.00 18.18 500 GLY B C 1
ATOM 8918 O O . GLY B 1 500 ? 30.770 -12.448 -51.070 1.00 17.55 500 GLY B O 1
ATOM 8919 N N . TRP B 1 501 ? 32.018 -14.305 -51.360 1.00 17.83 501 TRP B N 1
ATOM 8920 C CA . TRP B 1 501 ? 31.041 -15.202 -50.771 1.00 17.70 501 TRP B CA 1
ATOM 8921 C C . TRP B 1 501 ? 31.753 -16.167 -49.834 1.00 17.99 501 TRP B C 1
ATOM 8922 O O . TRP B 1 501 ? 32.869 -16.616 -50.123 1.00 18.08 501 TRP B O 1
ATOM 8933 N N . THR B 1 502 ? 31.105 -16.477 -48.714 1.00 17.81 502 THR B N 1
ATOM 8934 C CA . THR B 1 502 ? 31.608 -17.464 -47.770 1.00 18.12 502 THR B CA 1
ATOM 8935 C C . THR B 1 502 ? 30.455 -18.355 -47.342 1.00 17.68 502 THR B C 1
ATOM 8936 O O . THR B 1 502 ? 29.336 -17.882 -47.120 1.00 17.39 502 THR B O 1
ATOM 8940 N N . GLN B 1 503 ? 30.724 -19.651 -47.254 1.00 17.17 503 GLN B N 1
ATOM 8941 C CA . GLN B 1 503 ? 29.723 -20.612 -46.831 1.00 17.18 503 GLN B CA 1
ATOM 8942 C C . GLN B 1 503 ? 29.292 -20.337 -45.389 1.00 16.99 503 GLN B C 1
ATOM 8943 O O . GLN B 1 503 ? 30.100 -19.910 -44.567 1.00 16.75 503 GLN B O 1
ATOM 8949 N N . GLY B 1 504 ? 28.019 -20.577 -45.093 1.00 16.53 504 GLY B N 1
ATOM 8950 C CA . GLY B 1 504 ? 27.527 -20.497 -43.718 1.00 16.72 504 GLY B CA 1
ATOM 8951 C C . GLY B 1 504 ? 27.187 -19.091 -43.251 1.00 16.85 504 GLY B C 1
ATOM 8952 O O . GLY B 1 504 ? 27.195 -18.811 -42.046 1.00 17.43 504 GLY B O 1
ATOM 8953 N N . GLN B 1 505 ? 26.902 -18.207 -44.208 1.00 15.94 505 GLN B N 1
ATOM 8954 C CA . GLN B 1 505 ? 26.486 -16.836 -43.915 1.00 15.78 505 GLN B CA 1
ATOM 8955 C C . GLN B 1 505 ? 25.255 -16.509 -44.745 1.00 14.96 505 GLN B C 1
ATOM 8956 O O . GLN B 1 505 ? 25.027 -17.128 -45.786 1.00 14.47 505 GLN B O 1
ATOM 8962 N N . PRO B 1 506 ? 24.466 -15.523 -44.298 1.00 14.46 506 PRO B N 1
ATOM 8963 C CA . PRO B 1 506 ? 23.374 -15.040 -45.136 1.00 14.02 506 PRO B CA 1
ATOM 8964 C C . PRO B 1 506 ? 23.965 -14.577 -46.462 1.00 13.65 506 PRO B C 1
ATOM 8965 O O . PRO B 1 506 ? 25.016 -13.930 -46.482 1.00 13.81 506 PRO B O 1
ATOM 8969 N N . ALA B 1 507 ? 23.308 -14.911 -47.566 1.00 13.22 507 ALA B N 1
ATOM 8970 C CA . ALA B 1 507 ? 23.894 -14.651 -48.869 1.00 13.02 507 ALA B CA 1
ATOM 8971 C C . ALA B 1 507 ? 22.824 -14.498 -49.936 1.00 12.86 507 ALA B C 1
ATOM 8972 O O . ALA B 1 507 ? 21.686 -14.934 -49.757 1.00 12.44 507 ALA B O 1
ATOM 8974 N N . PHE B 1 508 ? 23.206 -13.876 -51.045 1.00 13.01 508 PHE B N 1
ATOM 8975 C CA . PHE B 1 508 ? 22.322 -13.720 -52.188 1.00 13.25 508 PHE B CA 1
ATOM 8976 C C . PHE B 1 508 ? 22.814 -14.593 -53.322 1.00 13.60 508 PHE B C 1
ATOM 8977 O O . PHE B 1 508 ? 24.021 -14.691 -53.559 1.00 14.09 508 PHE B O 1
ATOM 8985 N N . TYR B 1 509 ? 21.873 -15.221 -54.020 1.00 13.71 509 TYR B N 1
ATOM 8986 C CA . TYR B 1 509 ? 22.186 -16.150 -55.094 1.00 14.13 509 TYR B CA 1
ATOM 8987 C C . TYR B 1 509 ? 21.392 -15.794 -56.341 1.00 14.36 509 TYR B C 1
ATOM 8988 O O . TYR B 1 509 ? 20.164 -15.729 -56.295 1.00 14.44 509 TYR B O 1
ATOM 8997 N N . ALA B 1 510 ? 22.092 -15.575 -57.455 1.00 14.60 510 ALA B N 1
ATOM 8998 C CA . ALA B 1 510 ? 21.440 -15.165 -58.700 1.00 15.16 510 ALA B CA 1
ATOM 8999 C C . ALA B 1 510 ? 21.369 -16.292 -59.728 1.00 15.59 510 ALA B C 1
ATOM 9000 O O . ALA B 1 510 ? 22.354 -16.986 -59.978 1.00 15.40 510 ALA B O 1
ATOM 9002 N N . TYR B 1 511 ? 20.189 -16.453 -60.316 1.00 16.10 511 TYR B N 1
ATOM 9003 C CA . TYR B 1 511 ? 19.920 -17.503 -61.281 1.00 16.74 511 TYR B CA 1
ATOM 9004 C C . TYR B 1 511 ? 19.284 -16.861 -62.504 1.00 17.38 511 TYR B C 1
ATOM 9005 O O . TYR B 1 511 ? 18.258 -16.194 -62.390 1.00 17.69 511 TYR B O 1
ATOM 9014 N N . ASP B 1 512 ? 19.904 -17.042 -63.671 1.00 17.98 512 ASP B N 1
ATOM 9015 C CA . ASP B 1 512 ? 19.426 -16.400 -64.886 1.00 18.67 512 ASP B CA 1
ATOM 9016 C C . ASP B 1 512 ? 18.819 -17.424 -65.829 1.00 18.97 512 ASP B C 1
ATOM 9017 O O . ASP B 1 512 ? 19.306 -18.545 -65.943 1.00 18.83 512 ASP B O 1
ATOM 9022 N N . PHE B 1 513 ? 17.742 -17.038 -66.498 1.00 19.27 513 PHE B N 1
ATOM 9023 C CA . PHE B 1 513 ? 17.101 -17.935 -67.439 1.00 19.98 513 PHE B CA 1
ATOM 9024 C C . PHE B 1 513 ? 16.388 -17.148 -68.528 1.00 20.50 513 PHE B C 1
ATOM 9025 O O . PHE B 1 513 ? 16.140 -15.952 -68.385 1.00 20.44 513 PHE B O 1
ATOM 9033 N N . THR B 1 514 ? 16.079 -17.825 -69.626 1.00 21.32 514 THR B N 1
ATOM 9034 C CA . THR B 1 514 ? 15.408 -17.180 -70.738 1.00 22.17 514 THR B CA 1
ATOM 9035 C C . THR B 1 514 ? 13.986 -17.687 -70.863 1.00 22.57 514 THR B C 1
ATOM 9036 O O . THR B 1 514 ? 13.723 -18.886 -70.703 1.00 22.78 514 THR B O 1
ATOM 9040 N N . VAL B 1 515 ? 13.081 -16.757 -71.138 1.00 22.56 515 VAL B N 1
ATOM 9041 C CA . VAL B 1 515 ? 11.663 -17.045 -71.270 1.00 23.64 515 VAL B CA 1
ATOM 9042 C C . VAL B 1 515 ? 11.175 -16.500 -72.605 1.00 23.63 515 VAL B C 1
ATOM 9043 O O . VAL B 1 515 ? 11.379 -15.332 -72.906 1.00 23.64 515 VAL B O 1
ATOM 9047 N N . GLU B 1 516 ? 10.537 -17.343 -73.408 1.00 24.18 516 GLU B N 1
ATOM 9048 C CA . GLU B 1 516 ? 9.978 -16.885 -74.674 1.00 24.86 516 GLU B CA 1
ATOM 9049 C C . GLU B 1 516 ? 8.629 -16.226 -74.441 1.00 24.58 516 GLU B C 1
ATOM 9050 O O . GLU B 1 516 ? 8.381 -15.104 -74.879 1.00 24.58 516 GLU B O 1
ATOM 9056 N N . GLU B 1 517 ? 7.759 -16.945 -73.745 1.00 24.25 517 GLU B N 1
ATOM 9057 C CA . GLU B 1 517 ? 6.416 -16.478 -73.470 1.00 24.23 517 GLU B CA 1
ATOM 9058 C C . GLU B 1 517 ? 6.171 -16.587 -71.972 1.00 23.16 517 GLU B C 1
ATOM 9059 O O . GLU B 1 517 ? 5.955 -17.683 -71.462 1.00 23.05 517 GLU B O 1
ATOM 9065 N N . PRO B 1 518 ? 6.224 -15.450 -71.258 1.00 22.23 518 PRO B N 1
ATOM 9066 C CA . PRO B 1 518 ? 5.986 -15.444 -69.818 1.00 21.55 518 PRO B CA 1
ATOM 9067 C C . PRO B 1 518 ? 4.673 -16.111 -69.427 1.00 20.72 518 PRO B C 1
ATOM 9068 O O . PRO B 1 518 ? 3.619 -15.782 -69.972 1.00 20.35 518 PRO B O 1
ATOM 9072 N N . LYS B 1 519 ? 4.751 -17.040 -68.479 1.00 19.67 519 LYS B N 1
ATOM 9073 C CA . LYS B 1 519 ? 3.570 -17.689 -67.924 1.00 18.79 519 LYS B CA 1
ATOM 9074 C C . LYS B 1 519 ? 3.730 -17.783 -66.414 1.00 17.69 519 LYS B C 1
ATOM 9075 O O . LYS B 1 519 ? 4.848 -17.717 -65.908 1.00 16.83 519 LYS B O 1
ATOM 9081 N N . ASP B 1 520 ? 2.612 -17.926 -65.704 1.00 16.83 520 ASP B N 1
ATOM 9082 C CA . ASP B 1 520 ? 2.627 -18.207 -64.268 1.00 16.43 520 ASP B CA 1
ATOM 9083 C C . ASP B 1 520 ? 3.520 -19.398 -63.945 1.00 16.10 520 ASP B C 1
ATOM 9084 O O . ASP B 1 520 ? 3.581 -20.374 -64.702 1.00 16.24 520 ASP B O 1
ATOM 9089 N N . THR B 1 521 ? 4.172 -19.353 -62.791 1.00 15.38 521 THR B N 1
ATOM 9090 C CA . THR B 1 521 ? 5.012 -20.468 -62.387 1.00 14.94 521 THR B CA 1
ATOM 9091 C C . THR B 1 521 ? 5.258 -20.408 -60.879 1.00 14.77 521 THR B C 1
ATOM 9092 O O . THR B 1 521 ? 4.835 -19.452 -60.212 1.00 14.09 521 THR B O 1
ATOM 9096 N N . TYR B 1 522 ? 5.908 -21.437 -60.342 1.00 14.41 522 TYR B N 1
ATOM 9097 C CA . TYR B 1 522 ? 6.247 -21.472 -58.920 1.00 14.53 522 TYR B CA 1
ATOM 9098 C C . TYR B 1 522 ? 7.719 -21.804 -58.722 1.00 14.69 522 TYR B C 1
ATOM 9099 O O . TYR B 1 522 ? 8.225 -22.780 -59.271 1.00 14.15 522 TYR B O 1
ATOM 9108 N N . LEU B 1 523 ? 8.399 -20.975 -57.940 1.00 14.62 523 LEU B N 1
ATOM 9109 C CA . LEU B 1 523 ? 9.782 -21.227 -57.576 1.00 14.73 523 LEU B CA 1
ATOM 9110 C C . LEU B 1 523 ? 9.811 -22.241 -56.443 1.00 15.24 523 LEU B C 1
ATOM 9111 O O . LEU B 1 523 ? 9.219 -22.016 -55.388 1.00 14.76 523 LEU B O 1
ATOM 9116 N N . ASP B 1 524 ? 10.493 -23.362 -56.668 1.00 15.59 524 ASP B N 1
ATOM 9117 C CA . ASP B 1 524 ? 10.560 -24.431 -55.684 1.00 16.53 524 ASP B CA 1
ATOM 9118 C C . ASP B 1 524 ? 11.672 -24.139 -54.675 1.00 16.62 524 ASP B C 1
ATOM 9119 O O . ASP B 1 524 ? 12.846 -24.095 -55.031 1.00 17.00 524 ASP B O 1
ATOM 9124 N N . LEU B 1 525 ? 11.301 -23.921 -53.418 1.00 16.90 525 LEU B N 1
ATOM 9125 C CA . LEU B 1 525 ? 12.287 -23.596 -52.385 1.00 16.94 525 LEU B CA 1
ATOM 9126 C C . LEU B 1 525 ? 12.343 -24.673 -51.306 1.00 17.26 525 LEU B C 1
ATOM 9127 O O . LEU B 1 525 ? 12.800 -24.432 -50.187 1.00 17.15 525 LEU B O 1
ATOM 9132 N N . SER B 1 526 ? 11.891 -25.871 -51.659 1.00 17.74 526 SER B N 1
ATOM 9133 C CA . SER B 1 526 ? 11.821 -26.963 -50.703 1.00 18.50 526 SER B CA 1
ATOM 9134 C C . SER B 1 526 ? 13.207 -27.339 -50.175 1.00 18.80 526 SER B C 1
ATOM 9135 O O . SER B 1 526 ? 13.325 -27.860 -49.076 1.00 18.77 526 SER B O 1
ATOM 9138 N N . GLU B 1 527 ? 14.249 -27.071 -50.956 1.00 19.29 527 GLU B N 1
ATOM 9139 C CA . GLU B 1 527 ? 15.608 -27.477 -50.580 1.00 20.17 527 GLU B CA 1
ATOM 9140 C C . GLU B 1 527 ? 16.423 -26.333 -49.974 1.00 19.61 527 GLU B C 1
ATOM 9141 O O . GLU B 1 527 ? 17.604 -26.495 -49.650 1.00 19.59 527 GLU B O 1
ATOM 9147 N N . PHE B 1 528 ? 15.794 -25.175 -49.818 1.00 18.60 528 PHE B N 1
ATOM 9148 C CA . PHE B 1 528 ? 16.468 -24.035 -49.220 1.00 18.12 528 PHE B CA 1
ATOM 9149 C C . PHE B 1 528 ? 16.044 -23.945 -47.760 1.00 17.52 528 PHE B C 1
ATOM 9150 O O . PHE B 1 528 ? 15.364 -24.836 -47.262 1.00 18.15 528 PHE B O 1
ATOM 9158 N N . GLY B 1 529 ? 16.458 -22.891 -47.067 1.00 16.72 529 GLY B N 1
ATOM 9159 C CA . GLY B 1 529 ? 16.266 -22.836 -45.621 1.00 15.40 529 GLY B CA 1
ATOM 9160 C C . GLY B 1 529 ? 15.211 -21.821 -45.235 1.00 14.62 529 GLY B C 1
ATOM 9161 O O . GLY B 1 529 ? 14.074 -22.172 -44.909 1.00 14.83 529 GLY B O 1
ATOM 9162 N N . LYS B 1 530 ? 15.596 -20.556 -45.280 1.00 13.88 530 LYS B N 1
ATOM 9163 C CA . LYS B 1 530 ? 14.690 -19.467 -44.943 1.00 13.44 530 LYS B CA 1
ATOM 9164 C C . LYS B 1 530 ? 15.218 -18.211 -45.617 1.00 13.14 530 LYS B C 1
ATOM 9165 O O . LYS B 1 530 ? 16.423 -18.047 -45.775 1.00 13.62 530 LYS B O 1
ATOM 9171 N N . GLY B 1 531 ? 14.317 -17.336 -46.035 1.00 12.86 531 GLY B N 1
ATOM 9172 C CA . GLY B 1 531 ? 14.724 -16.060 -46.623 1.00 12.67 531 GLY B CA 1
ATOM 9173 C C . GLY B 1 531 ? 13.623 -15.502 -47.500 1.00 12.49 531 GLY B C 1
ATOM 9174 O O . GLY B 1 531 ? 12.435 -15.734 -47.242 1.00 12.57 531 GLY B O 1
ATOM 9175 N N . VAL B 1 532 ? 14.016 -14.752 -48.527 1.00 12.48 532 VAL B N 1
ATOM 9176 C CA . VAL B 1 532 ? 13.073 -14.232 -49.508 1.00 12.84 532 VAL B CA 1
ATOM 9177 C C . VAL B 1 532 ? 13.637 -14.421 -50.908 1.00 13.05 532 VAL B C 1
ATOM 9178 O O . VAL B 1 532 ? 14.827 -14.700 -51.076 1.00 13.62 532 VAL B O 1
ATOM 9182 N N . ALA B 1 533 ? 12.785 -14.266 -51.911 1.00 13.10 533 ALA B N 1
ATOM 9183 C CA . ALA B 1 533 ? 13.225 -14.389 -53.294 1.00 13.66 533 ALA B CA 1
ATOM 9184 C C . ALA B 1 533 ? 12.718 -13.212 -54.121 1.00 13.97 533 ALA B C 1
ATOM 9185 O O . ALA B 1 533 ? 11.669 -12.634 -53.823 1.00 14.06 533 ALA B O 1
ATOM 9187 N N . PHE B 1 534 ? 13.489 -12.854 -55.141 1.00 13.95 534 PHE B N 1
ATOM 9188 C CA . PHE B 1 534 ? 13.147 -11.774 -56.042 1.00 14.30 534 PHE B CA 1
ATOM 9189 C C . PHE B 1 534 ? 13.129 -12.326 -57.447 1.00 14.66 534 PHE B C 1
ATOM 9190 O O . PHE B 1 534 ? 13.922 -13.205 -57.784 1.00 14.41 534 PHE B O 1
ATOM 9198 N N . VAL B 1 535 ? 12.240 -11.802 -58.274 1.00 14.79 535 VAL B N 1
ATOM 9199 C CA . VAL B 1 535 ? 12.333 -12.058 -59.700 1.00 15.60 535 VAL B CA 1
ATOM 9200 C C . VAL B 1 535 ? 12.302 -10.720 -60.410 1.00 15.77 535 VAL B C 1
ATOM 9201 O O . VAL B 1 535 ? 11.407 -9.898 -60.181 1.00 15.63 535 VAL B O 1
ATOM 9205 N N . ASN B 1 536 ? 13.315 -10.485 -61.237 1.00 15.89 536 ASN B N 1
ATOM 9206 C CA . ASN B 1 536 ? 13.459 -9.217 -61.927 1.00 16.20 536 ASN B CA 1
ATOM 9207 C C . ASN B 1 536 ? 13.236 -8.030 -60.992 1.00 16.44 536 ASN B C 1
ATOM 9208 O O . ASN B 1 536 ? 12.526 -7.079 -61.322 1.00 16.59 536 ASN B O 1
ATOM 9213 N N . GLY B 1 537 ? 13.845 -8.111 -59.813 1.00 16.36 537 GLY B N 1
ATOM 9214 C CA . GLY B 1 537 ? 13.872 -6.992 -58.881 1.00 16.64 537 GLY B CA 1
ATOM 9215 C C . GLY B 1 537 ? 12.643 -6.865 -57.993 1.00 16.96 537 GLY B C 1
ATOM 9216 O O . GLY B 1 537 ? 12.565 -5.938 -57.177 1.00 16.95 537 GLY B O 1
ATOM 9217 N N . GLN B 1 538 ? 11.691 -7.786 -58.144 1.00 16.46 538 GLN B N 1
ATOM 9218 C CA . GLN B 1 538 ? 10.461 -7.750 -57.349 1.00 16.53 538 GLN B CA 1
ATOM 9219 C C . GLN B 1 538 ? 10.474 -8.800 -56.240 1.00 15.88 538 GLN B C 1
ATOM 9220 O O . GLN B 1 538 ? 10.716 -9.981 -56.491 1.00 15.57 538 GLN B O 1
ATOM 9226 N N . ASN B 1 539 ? 10.214 -8.359 -55.013 1.00 15.08 539 ASN B N 1
ATOM 9227 C CA . ASN B 1 539 ? 10.206 -9.244 -53.851 1.00 14.71 539 ASN B CA 1
ATOM 9228 C C . ASN B 1 539 ? 8.960 -10.131 -53.822 1.00 14.33 539 ASN B C 1
ATOM 9229 O O . ASN B 1 539 ? 7.848 -9.649 -53.576 1.00 13.66 539 ASN B O 1
ATOM 9234 N N . LEU B 1 540 ? 9.152 -11.421 -54.084 1.00 13.44 540 LEU B N 1
ATOM 9235 C CA . LEU B 1 540 ? 8.058 -12.387 -54.130 1.00 13.29 540 LEU B CA 1
ATOM 9236 C C . LEU B 1 540 ? 7.485 -12.727 -52.759 1.00 13.09 540 LEU B C 1
ATOM 9237 O O . LEU B 1 540 ? 6.372 -13.241 -52.659 1.00 13.3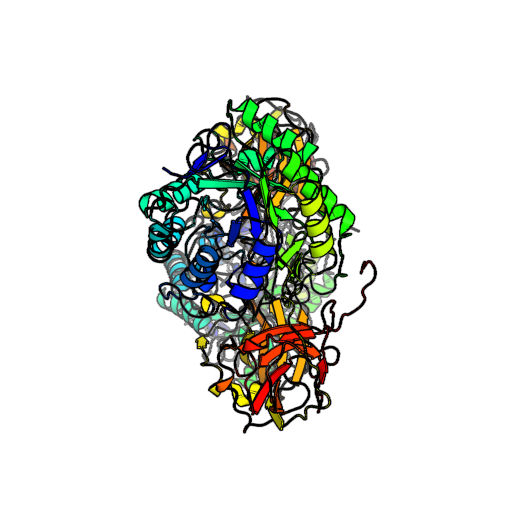0 540 LEU B O 1
ATOM 9242 N N . GLY B 1 541 ? 8.249 -12.455 -51.708 1.00 12.78 541 GLY B N 1
ATOM 9243 C CA . GLY B 1 541 ? 7.847 -12.868 -50.361 1.00 12.33 541 GLY B CA 1
ATOM 9244 C C . GLY B 1 541 ? 8.819 -13.831 -49.706 1.00 12.48 541 GLY B C 1
ATOM 9245 O O . GLY B 1 541 ? 9.921 -14.068 -50.218 1.00 12.44 541 GLY B O 1
ATOM 9246 N N . ARG B 1 542 ? 8.405 -14.388 -48.567 1.00 12.12 542 ARG B N 1
ATOM 9247 C CA . ARG B 1 542 ? 9.274 -15.226 -47.758 1.00 11.83 542 ARG B CA 1
ATOM 9248 C C . ARG B 1 542 ? 9.107 -16.702 -48.055 1.00 11.66 542 ARG B C 1
ATOM 9249 O O . ARG B 1 542 ? 8.027 -17.159 -48.430 1.00 11.33 542 ARG B O 1
ATOM 9257 N N . PHE B 1 543 ? 10.182 -17.448 -47.840 1.00 11.49 543 PHE B N 1
ATOM 9258 C CA . PHE B 1 543 ? 10.110 -18.899 -47.818 1.00 11.41 543 PHE B CA 1
ATOM 9259 C C . PHE B 1 543 ? 10.732 -19.415 -46.526 1.00 11.91 543 PHE B C 1
ATOM 9260 O O . PHE B 1 543 ? 11.550 -18.731 -45.883 1.00 12.43 543 PHE B O 1
ATOM 9268 N N . TRP B 1 544 ? 10.341 -20.625 -46.152 1.00 12.39 544 TRP B N 1
ATOM 9269 C CA . TRP B 1 544 ? 10.833 -21.262 -44.939 1.00 13.21 544 TRP B CA 1
ATOM 9270 C C . TRP B 1 544 ? 10.550 -22.747 -45.063 1.00 13.69 544 TRP B C 1
ATOM 9271 O O . TRP B 1 544 ? 9.406 -23.148 -45.271 1.00 14.02 544 TRP B O 1
ATOM 9282 N N . ASN B 1 545 ? 11.583 -23.568 -44.929 1.00 14.52 545 ASN B N 1
ATOM 9283 C CA . ASN B 1 545 ? 11.431 -24.998 -45.208 1.00 15.35 545 ASN B CA 1
ATOM 9284 C C . ASN B 1 545 ? 10.580 -25.770 -44.200 1.00 15.27 545 ASN B C 1
ATOM 9285 O O . ASN B 1 545 ? 10.357 -26.971 -44.365 1.00 15.31 545 ASN B O 1
ATOM 9290 N N . VAL B 1 546 ? 10.102 -25.089 -43.165 1.00 15.11 546 VAL B N 1
ATOM 9291 C CA . VAL B 1 546 ? 9.169 -25.705 -42.239 1.00 15.00 546 VAL B CA 1
ATOM 9292 C C . VAL B 1 546 ? 7.793 -25.884 -42.882 1.00 14.92 546 VAL B C 1
ATOM 9293 O O . VAL B 1 546 ? 6.967 -26.642 -42.380 1.00 15.11 546 VAL B O 1
ATOM 9297 N N . GLY B 1 547 ? 7.558 -25.197 -43.997 1.00 14.36 547 GLY B N 1
ATOM 9298 C CA . GLY B 1 547 ? 6.281 -25.301 -44.696 1.00 14.61 547 GLY B CA 1
ATOM 9299 C C . GLY B 1 547 ? 5.129 -24.721 -43.894 1.00 14.50 547 GLY B C 1
ATOM 9300 O O . GLY B 1 547 ? 5.344 -24.032 -42.898 1.00 14.08 547 GLY B O 1
ATOM 9301 N N . PRO B 1 548 ? 3.889 -25.030 -44.294 1.00 14.98 548 PRO B N 1
ATOM 9302 C CA . PRO B 1 548 ? 3.475 -26.014 -45.307 1.00 15.12 548 PRO B CA 1
ATOM 9303 C C . PRO B 1 548 ? 3.759 -25.617 -46.758 1.00 15.25 548 PRO B C 1
ATOM 9304 O O . PRO B 1 548 ? 3.911 -26.485 -47.613 1.00 16.13 548 PRO B O 1
ATOM 9308 N N . THR B 1 549 ? 3.831 -24.323 -47.042 1.00 15.15 549 THR B N 1
ATOM 9309 C CA . THR B 1 549 ? 4.150 -23.894 -48.389 1.00 14.83 549 THR B CA 1
ATOM 9310 C C . THR B 1 549 ? 5.661 -23.943 -48.581 1.00 14.67 549 THR B C 1
ATOM 9311 O O . THR B 1 549 ? 6.403 -23.410 -47.762 1.00 14.57 549 THR B O 1
ATOM 9315 N N . LEU B 1 550 ? 6.114 -24.590 -49.650 1.00 14.26 550 LEU B N 1
ATOM 9316 C CA . LEU B 1 550 ? 7.548 -24.654 -49.950 1.00 14.34 550 LEU B CA 1
ATOM 9317 C C . LEU B 1 550 ? 7.897 -23.977 -51.271 1.00 14.39 550 LEU B C 1
ATOM 9318 O O . LEU B 1 550 ? 9.005 -24.136 -51.780 1.00 14.52 550 LEU B O 1
ATOM 9323 N N . SER B 1 551 ? 6.946 -23.235 -51.832 1.00 14.25 551 SER B N 1
ATOM 9324 C CA . SER B 1 551 ? 7.147 -22.552 -53.102 1.00 14.06 551 SER B CA 1
ATOM 9325 C C . SER B 1 551 ? 6.849 -21.069 -52.953 1.00 13.64 551 SER B C 1
ATOM 9326 O O . SER B 1 551 ? 6.248 -20.645 -51.971 1.00 13.30 551 SER B O 1
ATOM 9329 N N . LEU B 1 552 ? 7.266 -20.292 -53.943 1.00 13.16 552 LEU B N 1
ATOM 9330 C CA . LEU B 1 552 ? 6.793 -18.927 -54.088 1.00 12.52 552 LEU B CA 1
ATOM 9331 C C . LEU B 1 552 ? 6.186 -18.763 -55.469 1.00 12.57 552 LEU B C 1
ATOM 9332 O O . LEU B 1 552 ? 6.812 -19.091 -56.488 1.00 12.19 552 LEU B O 1
ATOM 9337 N N . TYR B 1 553 ? 4.962 -18.250 -55.496 1.00 12.37 553 TYR B N 1
ATOM 9338 C CA . TYR B 1 553 ? 4.252 -18.044 -56.744 1.00 12.38 553 TYR B CA 1
ATOM 9339 C C . TYR B 1 553 ? 4.917 -16.912 -57.515 1.00 12.53 553 TYR B C 1
ATOM 9340 O O . TYR B 1 553 ? 5.231 -15.868 -56.944 1.00 12.22 553 TYR B O 1
ATOM 9349 N N . ILE B 1 554 ? 5.143 -17.135 -58.809 1.00 12.36 554 ILE B N 1
ATOM 9350 C CA . ILE B 1 554 ? 5.605 -16.079 -59.701 1.00 12.61 554 ILE B CA 1
ATOM 9351 C C . ILE B 1 554 ? 4.545 -15.803 -60.773 1.00 12.37 554 ILE B C 1
ATOM 9352 O O . ILE B 1 554 ? 4.347 -16.605 -61.686 1.00 12.21 554 ILE B O 1
ATOM 9357 N N . PRO B 1 555 ? 3.856 -14.657 -60.666 1.00 12.75 555 PRO B N 1
ATOM 9358 C CA . PRO B 1 555 ? 2.870 -14.277 -61.676 1.00 12.87 555 PRO B CA 1
ATOM 9359 C C . PRO B 1 555 ? 3.538 -14.058 -63.021 1.00 13.00 555 PRO B C 1
ATOM 9360 O O . PRO B 1 555 ? 4.669 -13.591 -63.073 1.00 12.73 555 PRO B O 1
ATOM 9364 N N . HIS B 1 556 ? 2.839 -14.370 -64.104 1.00 13.47 556 HIS B N 1
ATOM 9365 C CA . HIS B 1 556 ? 3.411 -14.170 -65.428 1.00 14.08 556 HIS B CA 1
ATOM 9366 C C . HIS B 1 556 ? 3.917 -12.742 -65.597 1.00 14.28 556 HIS B C 1
ATOM 9367 O O . HIS B 1 556 ? 4.957 -12.519 -66.217 1.00 14.65 556 HIS B O 1
ATOM 9374 N N . SER B 1 557 ? 3.190 -11.771 -65.046 1.00 14.33 557 SER B N 1
ATOM 9375 C CA . SER B 1 557 ? 3.558 -10.368 -65.223 1.00 14.63 557 SER B CA 1
ATOM 9376 C C . SER B 1 557 ? 4.876 -9.986 -64.542 1.00 14.89 557 SER B C 1
ATOM 9377 O O . SER B 1 557 ? 5.426 -8.920 -64.814 1.00 15.06 557 SER B O 1
ATOM 9380 N N . TYR B 1 558 ? 5.373 -10.845 -63.654 1.00 14.98 558 TYR B N 1
ATOM 9381 C CA . TYR B 1 558 ? 6.664 -10.617 -62.997 1.00 15.00 558 TYR B CA 1
ATOM 9382 C C . TYR B 1 558 ? 7.818 -11.039 -63.893 1.00 16.06 558 TYR B C 1
ATOM 9383 O O . TYR B 1 558 ? 8.967 -10.650 -63.672 1.00 15.85 558 TYR B O 1
ATOM 9392 N N . LEU B 1 559 ? 7.503 -11.837 -64.908 1.00 16.84 559 LEU B N 1
ATOM 9393 C CA . LEU B 1 559 ? 8.510 -12.316 -65.848 1.00 17.73 559 LEU B CA 1
ATOM 9394 C C . LEU B 1 559 ? 8.573 -11.439 -67.098 1.00 18.38 559 LEU B C 1
ATOM 9395 O O . LEU B 1 559 ? 7.632 -10.695 -67.405 1.00 18.50 559 LEU B O 1
ATOM 9400 N N . LYS B 1 560 ? 9.691 -11.521 -67.810 1.00 18.86 560 LYS B N 1
ATOM 9401 C CA . LYS B 1 560 ? 9.885 -10.756 -69.041 1.00 19.96 560 LYS B CA 1
ATOM 9402 C C . LYS B 1 560 ? 10.170 -11.701 -70.198 1.00 19.63 560 LYS B C 1
ATOM 9403 O O . LYS B 1 560 ? 10.712 -12.783 -70.001 1.00 19.25 560 LYS B O 1
ATOM 9409 N N . GLU B 1 561 ? 9.800 -11.297 -71.407 1.00 20.03 561 GLU B N 1
ATOM 9410 C CA . GLU B 1 561 ? 10.274 -12.005 -72.581 1.00 20.71 561 GLU B CA 1
ATOM 9411 C C . GLU B 1 561 ? 11.787 -11.837 -72.606 1.00 20.58 561 GLU B C 1
ATOM 9412 O O . GLU B 1 561 ? 12.297 -10.737 -72.387 1.00 20.98 561 GLU B O 1
ATOM 9418 N N . GLY B 1 562 ? 12.506 -12.923 -72.863 1.00 20.28 562 GLY B N 1
ATOM 9419 C CA . GLY B 1 562 ? 13.958 -12.861 -72.926 1.00 19.90 562 GLY B CA 1
ATOM 9420 C C . GLY B 1 562 ? 14.599 -13.155 -71.583 1.00 19.44 562 GLY B C 1
ATOM 9421 O O . GLY B 1 562 ? 14.184 -14.067 -70.877 1.00 19.17 562 GLY B O 1
ATOM 9422 N N . ALA B 1 563 ? 15.602 -12.360 -71.223 1.00 19.17 563 ALA B N 1
ATOM 9423 C CA . ALA B 1 563 ? 16.387 -12.619 -70.025 1.00 18.69 563 ALA B CA 1
ATOM 9424 C C . ALA B 1 563 ? 15.653 -12.273 -68.725 1.00 18.20 563 ALA B C 1
ATOM 9425 O O . ALA B 1 563 ? 15.070 -11.194 -68.592 1.00 18.49 563 ALA B O 1
ATOM 9427 N N . ASN B 1 564 ? 15.704 -13.203 -67.777 1.00 17.64 564 ASN B N 1
ATOM 9428 C CA . ASN B 1 564 ? 15.159 -13.017 -66.436 1.00 16.89 564 ASN B CA 1
ATOM 9429 C C . ASN B 1 564 ? 16.187 -13.398 -65.380 1.00 16.54 564 ASN B C 1
ATOM 9430 O O . ASN B 1 564 ? 17.061 -14.233 -65.623 1.00 16.52 564 ASN B O 1
ATOM 9435 N N . ARG B 1 565 ? 16.057 -12.810 -64.196 1.00 15.87 565 ARG B N 1
ATOM 9436 C CA . ARG B 1 565 ? 16.920 -13.164 -63.082 1.00 15.40 565 ARG B CA 1
ATOM 9437 C C . ARG B 1 565 ? 16.111 -13.367 -61.807 1.00 15.27 565 ARG B C 1
ATOM 9438 O O . ARG B 1 565 ? 15.320 -12.506 -61.423 1.00 15.07 565 ARG B O 1
ATOM 9446 N N . ILE B 1 566 ? 16.320 -14.507 -61.163 1.00 14.75 566 ILE B N 1
ATOM 9447 C CA . ILE B 1 566 ? 15.790 -14.748 -59.829 1.00 14.70 566 ILE B CA 1
ATOM 9448 C C . ILE B 1 566 ? 16.927 -14.573 -58.835 1.00 14.56 566 ILE B C 1
ATOM 9449 O O . ILE B 1 566 ? 18.030 -15.063 -59.058 1.00 14.22 566 ILE B O 1
ATOM 9454 N N . ILE B 1 567 ? 16.674 -13.845 -57.753 1.00 14.16 567 ILE B N 1
ATOM 9455 C CA . ILE B 1 567 ? 17.654 -13.748 -56.681 1.00 13.62 567 ILE B CA 1
ATOM 9456 C C . ILE B 1 567 ? 17.053 -14.342 -55.418 1.00 13.73 567 ILE B C 1
ATOM 9457 O O . ILE B 1 567 ? 15.941 -13.984 -55.016 1.00 13.77 567 ILE B O 1
ATOM 9462 N N . ILE B 1 568 ? 17.781 -15.272 -54.814 1.00 13.23 568 ILE B N 1
ATOM 9463 C CA . ILE B 1 568 ? 17.379 -15.847 -53.549 1.00 13.34 568 ILE B CA 1
ATOM 9464 C C . ILE B 1 568 ? 18.263 -15.294 -52.433 1.00 13.17 568 ILE B C 1
ATOM 9465 O O . ILE B 1 568 ? 19.494 -15.329 -52.523 1.00 12.94 568 ILE B O 1
ATOM 9470 N N . PHE B 1 569 ? 17.627 -14.729 -51.410 1.00 13.20 569 PHE B N 1
ATOM 9471 C CA . PHE B 1 569 ? 18.330 -14.356 -50.191 1.00 12.89 569 PHE B CA 1
ATOM 9472 C C . PHE B 1 569 ? 18.081 -15.479 -49.208 1.00 13.11 569 PHE B C 1
ATOM 9473 O O . PHE B 1 569 ? 16.944 -15.721 -48.806 1.00 12.78 569 PHE B O 1
ATOM 9481 N N . GLU B 1 570 ? 19.145 -16.189 -48.849 1.00 13.23 570 GLU B N 1
ATOM 9482 C CA . GLU B 1 570 ? 19.041 -17.321 -47.944 1.00 13.84 570 GLU B CA 1
ATOM 9483 C C . GLU B 1 570 ? 19.827 -17.018 -46.676 1.00 13.76 570 GLU B C 1
ATOM 9484 O O . GLU B 1 570 ? 20.976 -16.574 -46.742 1.00 13.80 570 GLU B O 1
ATOM 9490 N N . THR B 1 571 ? 19.228 -17.283 -45.520 1.00 13.92 571 THR B N 1
ATOM 9491 C CA . THR B 1 571 ? 19.878 -16.930 -44.261 1.00 14.29 571 THR B CA 1
ATOM 9492 C C . THR B 1 571 ? 20.421 -18.113 -43.471 1.00 14.36 571 THR B C 1
ATOM 9493 O O . THR B 1 571 ? 21.140 -17.918 -42.490 1.00 14.83 571 THR B O 1
ATOM 9497 N N . GLU B 1 572 ? 20.099 -19.332 -43.896 1.00 14.61 572 GLU B N 1
ATOM 9498 C CA . GLU B 1 572 ? 20.375 -20.520 -43.073 1.00 15.40 572 GLU B CA 1
ATOM 9499 C C . GLU B 1 572 ? 21.557 -21.346 -43.565 1.00 15.90 572 GLU B C 1
ATOM 9500 O O . GLU B 1 572 ? 21.914 -22.341 -42.947 1.00 16.31 572 GLU B O 1
ATOM 9506 N N . GLY B 1 573 ? 22.149 -20.943 -44.681 1.00 16.24 573 GLY B N 1
ATOM 9507 C CA . GLY B 1 573 ? 23.356 -21.607 -45.164 1.00 16.73 573 GLY B CA 1
ATOM 9508 C C . GLY B 1 573 ? 23.130 -22.587 -46.300 1.00 17.10 573 GLY B C 1
ATOM 9509 O O . GLY B 1 573 ? 24.085 -23.097 -46.875 1.00 16.79 573 GLY B O 1
ATOM 9510 N N . GLN B 1 574 ? 21.876 -22.859 -46.647 1.00 17.64 574 GLN B N 1
ATOM 9511 C CA . GLN B 1 574 ? 21.633 -23.769 -47.773 1.00 18.78 574 GLN B CA 1
ATOM 9512 C C . GLN B 1 574 ? 22.263 -23.223 -49.048 1.00 19.21 574 GLN B C 1
ATOM 9513 O O . GLN B 1 574 ? 22.332 -22.012 -49.249 1.00 19.64 574 GLN B O 1
ATOM 9519 N N . TYR B 1 575 ? 22.711 -24.128 -49.910 1.00 19.88 575 TYR B N 1
ATOM 9520 C CA . TYR B 1 575 ? 23.427 -23.767 -51.124 1.00 20.32 575 TYR B CA 1
ATOM 9521 C C . TYR B 1 575 ? 23.038 -24.738 -52.240 1.00 20.54 575 TYR B C 1
ATOM 9522 O O . TYR B 1 575 ? 23.212 -25.945 -52.095 1.00 20.41 575 TYR B O 1
ATOM 9531 N N . LYS B 1 576 ? 22.498 -24.216 -53.341 1.00 20.82 576 LYS B N 1
ATOM 9532 C CA . LYS B 1 576 ? 22.159 -25.052 -54.498 1.00 21.14 576 LYS B CA 1
ATOM 9533 C C . LYS B 1 576 ? 22.651 -24.414 -55.792 1.00 21.38 576 LYS B C 1
ATOM 9534 O O . LYS B 1 576 ? 22.441 -23.225 -56.028 1.00 21.66 576 LYS B O 1
ATOM 9540 N N . GLU B 1 577 ? 23.277 -25.210 -56.623 1.00 21.81 577 GLU B N 1
ATOM 9541 C CA . GLU B 1 577 ? 23.827 -24.695 -57.863 1.00 22.62 577 GLU B CA 1
ATOM 9542 C C . GLU B 1 577 ? 22.797 -24.627 -58.981 1.00 22.57 577 GLU B C 1
ATOM 9543 O O . GLU B 1 577 ? 23.081 -24.163 -60.026 1.00 2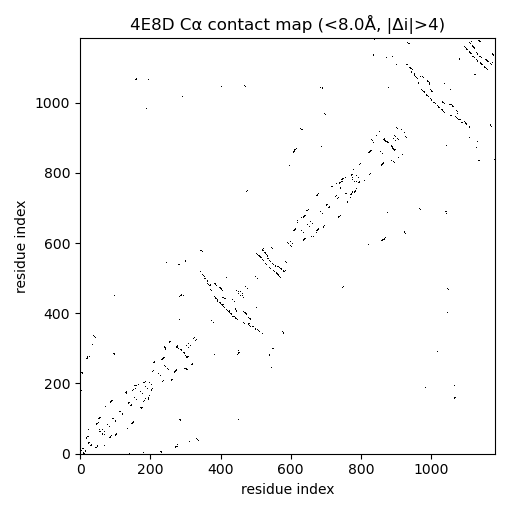2.38 577 GLU B O 1
ATOM 9549 N N . GLU B 1 578 ? 21.610 -25.102 -58.692 1.00 22.85 578 GLU B N 1
ATOM 9550 C CA . GLU B 1 578 ? 20.507 -25.035 -59.656 1.00 23.33 578 GLU B CA 1
ATOM 9551 C C . GLU B 1 578 ? 19.162 -24.901 -58.942 1.00 22.94 578 GLU B C 1
ATOM 9552 O O . GLU B 1 578 ? 18.991 -25.420 -57.839 1.00 22.85 578 GLU B O 1
ATOM 9558 N N . ILE B 1 579 ? 18.224 -24.188 -59.567 1.00 22.41 579 ILE B N 1
ATOM 9559 C CA . ILE B 1 579 ? 16.843 -24.120 -59.083 1.00 22.02 579 ILE B CA 1
ATOM 9560 C C . ILE B 1 579 ? 15.871 -24.581 -60.167 1.00 21.71 579 ILE B C 1
ATOM 9561 O O . ILE B 1 579 ? 16.237 -24.687 -61.339 1.00 21.66 579 ILE B O 1
ATOM 9566 N N . HIS B 1 580 ? 14.634 -24.860 -59.771 1.00 20.91 580 HIS B N 1
ATOM 9567 C CA . HIS B 1 580 ? 13.621 -25.297 -60.718 1.00 20.49 580 HIS B CA 1
ATOM 9568 C C . HIS B 1 580 ? 12.348 -24.498 -60.521 1.00 19.83 580 HIS B C 1
ATOM 9569 O O . HIS B 1 580 ? 12.041 -24.078 -59.405 1.00 18.87 580 HIS B O 1
ATOM 9576 N N . LEU B 1 581 ? 11.617 -24.292 -61.610 1.00 19.03 581 LEU B N 1
ATOM 9577 C CA . LEU B 1 581 ? 10.291 -23.681 -61.558 1.00 19.02 581 LEU B CA 1
ATOM 9578 C C . LEU B 1 581 ? 9.263 -24.745 -61.927 1.00 18.94 581 LEU B C 1
ATOM 9579 O O . LEU B 1 581 ? 9.493 -25.537 -62.843 1.00 19.33 581 LEU B O 1
ATOM 9584 N N . THR B 1 582 ? 8.137 -24.770 -61.221 1.00 18.83 582 THR B N 1
ATOM 9585 C CA . THR B 1 582 ? 7.135 -25.815 -61.422 1.00 18.81 582 THR B CA 1
ATOM 9586 C C . THR B 1 582 ? 5.777 -25.238 -61.806 1.00 19.20 582 THR B C 1
ATOM 9587 O O . THR B 1 582 ? 5.496 -24.069 -61.550 1.00 18.19 582 THR B O 1
ATOM 9591 N N . ARG B 1 583 ? 4.929 -26.071 -62.403 1.00 19.57 583 ARG B N 1
ATOM 9592 C CA . ARG B 1 583 ? 3.596 -25.629 -62.804 1.00 20.74 583 ARG B CA 1
ATOM 9593 C C . ARG B 1 583 ? 2.647 -25.496 -61.616 1.00 20.69 583 ARG B C 1
ATOM 9594 O O . ARG B 1 583 ? 1.671 -24.749 -61.668 1.00 20.64 583 ARG B O 1
ATOM 9602 N N . LYS B 1 584 ? 2.933 -26.233 -60.547 1.00 20.64 584 LYS B N 1
ATOM 9603 C CA . LYS B 1 584 ? 2.100 -26.205 -59.352 1.00 20.92 584 LYS B CA 1
ATOM 9604 C C . LYS B 1 584 ? 2.971 -26.040 -58.119 1.00 20.48 584 LYS B C 1
ATOM 9605 O O . LYS B 1 584 ? 4.146 -26.403 -58.140 1.00 20.26 584 LYS B O 1
ATOM 9611 N N . PRO B 1 585 ? 2.390 -25.508 -57.036 1.00 20.26 585 PRO B N 1
ATOM 9612 C CA . PRO B 1 585 ? 3.140 -25.299 -55.799 1.00 20.38 585 PRO B CA 1
ATOM 9613 C C . PRO B 1 585 ? 3.623 -26.595 -55.163 1.00 20.46 585 PRO B C 1
ATOM 9614 O O . PRO B 1 585 ? 2.958 -27.635 -55.267 1.00 20.32 585 PRO B O 1
ATOM 9618 N N . THR B 1 586 ? 4.777 -26.521 -54.507 1.00 20.26 586 THR B N 1
ATOM 9619 C CA . THR B 1 586 ? 5.289 -27.623 -53.711 1.00 20.72 586 THR B CA 1
ATOM 9620 C C . THR B 1 586 ? 4.845 -27.425 -52.271 1.00 20.75 586 THR B C 1
ATOM 9621 O O . THR B 1 586 ? 4.973 -26.331 -51.717 1.00 19.89 586 THR B O 1
ATOM 9625 N N . LEU B 1 587 ? 4.317 -28.487 -51.670 1.00 21.42 587 LEU B N 1
ATOM 9626 C CA . LEU B 1 587 ? 3.777 -28.406 -50.321 1.00 22.48 587 LEU B CA 1
ATOM 9627 C C . LEU B 1 587 ? 4.500 -29.341 -49.360 1.00 23.36 587 LEU B C 1
ATOM 9628 O O . LEU B 1 587 ? 5.027 -30.382 -49.764 1.00 23.11 587 LEU B O 1
ATOM 9633 N N . LYS B 1 588 ? 4.533 -28.952 -48.090 1.00 24.04 588 LYS B N 1
ATOM 9634 C CA . LYS B 1 588 ? 4.999 -29.834 -47.035 1.00 25.18 588 LYS B CA 1
ATOM 9635 C C . LYS B 1 588 ? 3.784 -30.440 -46.360 1.00 25.71 588 LYS B C 1
ATOM 9636 O O . LYS B 1 588 ? 2.912 -29.725 -45.874 1.00 25.38 588 LYS B O 1
ATOM 9642 N N . HIS B 1 589 ? 3.717 -31.763 -46.336 1.00 26.80 589 HIS B N 1
ATOM 9643 C CA . HIS B 1 589 ? 2.605 -32.426 -45.686 1.00 27.95 589 HIS B CA 1
ATOM 9644 C C . HIS B 1 589 ? 2.854 -32.492 -44.187 1.00 28.35 589 HIS B C 1
ATOM 9645 O O . HIS B 1 589 ? 3.870 -33.017 -43.732 1.00 28.59 589 HIS B O 1
ATOM 9652 N N . ILE B 1 590 ? 1.930 -31.917 -43.429 1.00 28.72 590 ILE B N 1
ATOM 9653 C CA . ILE B 1 590 ? 2.072 -31.803 -41.989 1.00 29.27 590 ILE B CA 1
ATOM 9654 C C . ILE B 1 590 ? 0.905 -32.521 -41.319 1.00 30.09 590 ILE B C 1
ATOM 9655 O O . ILE B 1 590 ? -0.229 -32.449 -41.791 1.00 30.19 590 ILE B O 1
ATOM 9660 N N . LYS B 1 591 ? 1.194 -33.233 -40.236 1.00 31.13 591 LYS B N 1
ATOM 9661 C CA . LYS B 1 591 ? 0.178 -34.005 -39.531 1.00 32.21 591 LYS B CA 1
ATOM 9662 C C . LYS B 1 591 ? -1.046 -33.145 -39.218 1.00 32.53 591 LYS B C 1
ATOM 9663 O O . LYS B 1 591 ? -0.921 -32.045 -38.683 1.00 32.63 591 LYS B O 1
ATOM 9669 N N . GLY B 1 592 ? -2.228 -33.646 -39.567 1.00 33.19 592 GLY B N 1
ATOM 9670 C CA . GLY B 1 592 ? -3.474 -32.943 -39.287 1.00 33.71 592 GLY B CA 1
ATOM 9671 C C . GLY B 1 592 ? -4.040 -32.219 -40.495 1.00 34.40 592 GLY B C 1
ATOM 9672 O O . GLY B 1 592 ? -5.131 -31.650 -40.436 1.00 34.25 592 GLY B O 1
ATOM 9673 N N . GLU B 1 593 ? -3.296 -32.237 -41.595 1.00 34.90 593 GLU B N 1
ATOM 9674 C CA . GLU B 1 593 ? -3.720 -31.556 -42.810 1.00 35.70 593 GLU B CA 1
ATOM 9675 C C . GLU B 1 593 ? -4.928 -32.232 -43.443 1.00 36.28 593 GLU B C 1
ATOM 9676 O O . GLU B 1 593 ? -5.234 -33.389 -43.151 1.00 36.24 593 GLU B O 1
ATOM 9682 N N . ASN B 1 594 ? -5.611 -31.495 -44.312 1.00 36.92 594 ASN B N 1
ATOM 9683 C CA . ASN B 1 594 ? -6.678 -32.059 -45.121 1.00 37.74 594 ASN B CA 1
ATOM 9684 C C . ASN B 1 594 ? -6.692 -31.416 -46.497 1.00 37.99 594 ASN B C 1
ATOM 9685 O O . ASN B 1 594 ? -7.134 -30.278 -46.659 1.00 38.08 594 ASN B O 1
ATOM 9690 N N . LEU B 1 595 ? -6.195 -32.150 -47.485 1.00 38.24 595 LEU B N 1
ATOM 9691 C CA . LEU B 1 595 ? -6.120 -31.647 -48.846 1.00 38.58 595 LEU B CA 1
ATOM 9692 C C . LEU B 1 595 ? -7.217 -32.276 -49.699 1.00 38.61 595 LEU B C 1
ATOM 9693 O O . LEU B 1 595 ? -7.266 -32.075 -50.911 1.00 39.02 595 LEU B O 1
#